Protein 8E22 (pdb70)

Sequence (128 aa):
GLTSLQQQKQRLIESLRNSHSSIAEIQKDVEYRLPFTINNLTININILLPPQFPQEKPVISVYPPIRHHLMDKQGVYVTSPLVNNFTMHSDLGKIIQSLLDEFWKNPPVLAPTSTAFPYLYSNPSGMSGLTSLQQQKQRLIESLRNSHSSIAEIQKDVEYRLPFTINNLTININILLPPQFPQEKPVISVYPPIRHHLMDKQGVYVTSPLVNNFTMHSDLGKIIQSLLDEFWKNPPVLAPTSTAFPYLYSNPSGMSGLTSLQQQKQRLIESLRNSHSSIAEIQKDVEYRLPFTINNLTININILLPPQFPQEKPVISVYPPIRHHLMDKQGVYVTSPLVNNFTMHSDLGKIIQSLLDEFWKNPPVLAPTSTAFPYLYSNPSGMSGLTSLQQQKQRLIESLRNSHSSIAEIQKDVEYRLPFTINNLTININILLPPQFPQEKPVISVYPPIRHHLMDKQGVYVTSPLVNNFTMHSDLGKIIQSLLDEFWKNPPVLAPTSTAFPYLYSNPSGMSGLTSLQQQKQRLIESLRNSHSSIAEIQKDVEYRLPFTINNLTININILLPPQFPQEKPVISVYPPIRHHLMDKQGVYVTSPLVNNFTMHSDLGKIIQSLLDEFWKNPPVLAPTSTAFPYLYSNPSGMSGLTSLQQQKQRLIESLRNSHSSIAEIQKDVEYRLPFTINNLTININILLPPQFPQEKPVISVYPPIRHHLMDKQGVYVTSPLVNNFTMHSDLGKIIQSLLDEFWKNPPVLAPTSTAFPYLYSNPSGMSGLTSLQQQKQRLIESLRNSHSSIAEIQKDVEYRLPFTINNLTININILLPPQFPQEKPVISVYPPIRHHLMDKQGVYVTSPLVNNFTMHSDLGKIIQSLLDEFWKNPPVLAPTSTAFPYLYSNPSGMSGLTSLQQQKQRLIESLRNSHSSIAEIQKDVEYRLPFTINNLTININILLPPQFPQEKPVISVYPPIRHHLMDKQGVYVTSPLVNNFTMHSDLGKIIQSLLDEFWKNPPVLAPTSTAFPYLYSNPSGMSGLTSLQQQKQRLIESLRNSHSSIAEIQKDVEYRLPFTINNLTININILLPPQFPQEKPVISVYPPIRHHLMDKQGVYVTSPLVNNFTMHSDLGKIIQSLLDEFWKNPPVLAPTSTAFPYLYSNPSGMSGLTSLQQQKQRLIESLRNSHSSIAEIQKDVEYRLPFTINNLTININILLPPQFPQEKPVISVYPPIRHHLMDKQGVYVTSPLVNNFTMHSDLGKIIQSLLDEFWKNPPVLAPTSTAFPYLYSNPSGMS

Structure (mmCIF, N/CA/C/O backbone):
data_8E22
#
_entry.id   8E22
#
loop_
_atom_site.group_PDB
_atom_site.id
_atom_site.type_symbol
_atom_site.label_atom_id
_atom_site.label_alt_id
_atom_site.label_comp_id
_atom_site.label_asym_id
_atom_site.label_entity_id
_atom_site.label_seq_id
_atom_site.pdbx_PDB_ins_code
_atom_site.Cartn_x
_atom_site.Cartn_y
_atom_site.Cartn_z
_atom_site.occupancy
_atom_site.B_iso_or_equiv
_atom_site.auth_seq_id
_atom_site.auth_comp_id
_atom_site.auth_asym_id
_atom_site.auth_atom_id
_atom_site.pdbx_PDB_model_num
ATOM 1 N N . GLY A 1 1 ? -23.024 18.275 10.486 1.00 0.00 21 GLY X N 1
ATOM 2 C CA . GLY A 1 1 ? -22.017 17.178 10.548 1.00 0.00 21 GLY X CA 1
ATOM 3 C C . GLY A 1 1 ? -20.648 17.720 10.149 1.00 0.00 21 GLY X C 1
ATOM 4 O O . GLY A 1 1 ? -20.478 18.258 9.056 1.00 0.00 21 GLY X O 1
ATOM 10 N N . LEU A 1 2 ? -19.677 17.574 11.044 1.00 0.00 22 LEU X N 1
ATOM 11 C CA . LEU A 1 2 ? -18.326 18.053 10.776 1.00 0.00 22 LEU X CA 1
ATOM 12 C C . LEU A 1 2 ? -17.734 17.339 9.565 1.00 0.00 22 LEU X C 1
ATOM 13 O O . LEU A 1 2 ? -17.112 17.965 8.706 1.00 0.00 22 LEU X O 1
ATOM 29 N N . THR A 1 3 ? -17.930 16.026 9.502 1.00 0.00 23 THR X N 1
ATOM 30 C CA . THR A 1 3 ? -17.407 15.239 8.391 1.00 0.00 23 THR X CA 1
ATOM 31 C C . THR A 1 3 ? -18.544 14.719 7.515 1.00 0.00 23 THR X C 1
ATOM 32 O O . THR A 1 3 ? -19.514 14.144 8.007 1.00 0.00 23 THR X O 1
ATOM 43 N N . SER A 1 4 ? -18.422 14.943 6.215 1.00 0.00 24 SER X N 1
ATOM 44 C CA . SER A 1 4 ? -19.441 14.504 5.268 1.00 0.00 24 SER X CA 1
ATOM 45 C C . SER A 1 4 ? -19.511 12.978 5.172 1.00 0.00 24 SER X C 1
ATOM 46 O O . SER A 1 4 ? -20.590 12.409 5.015 1.00 0.00 24 SER X O 1
ATOM 54 N N . LEU A 1 5 ? -18.350 12.328 5.217 1.00 0.00 25 LEU X N 1
ATOM 55 C CA . LEU A 1 5 ? -18.284 10.873 5.080 1.00 0.00 25 LEU X CA 1
ATOM 56 C C . LEU A 1 5 ? -19.026 10.122 6.180 1.00 0.00 25 LEU X C 1
ATOM 57 O O . LEU A 1 5 ? -19.705 9.141 5.895 1.00 0.00 25 LEU X O 1
ATOM 73 N N . GLN A 1 6 ? -18.889 10.547 7.427 1.00 0.00 26 GLN X N 1
ATOM 74 C CA . GLN A 1 6 ? -19.568 9.833 8.504 1.00 0.00 26 GLN X CA 1
ATOM 75 C C . GLN A 1 6 ? -21.079 9.956 8.355 1.00 0.00 26 GLN X C 1
ATOM 76 O O . GLN A 1 6 ? -21.814 9.000 8.603 1.00 0.00 26 GLN X O 1
ATOM 90 N N . GLN A 1 7 ? -21.543 11.126 7.923 1.00 0.00 27 GLN X N 1
ATOM 91 C CA . GLN A 1 7 ? -22.969 11.331 7.719 1.00 0.00 27 GLN X CA 1
ATOM 92 C C . GLN A 1 7 ? -23.447 10.532 6.510 1.00 0.00 27 GLN X C 1
ATOM 93 O O . GLN A 1 7 ? -24.521 9.933 6.530 1.00 0.00 27 GLN X O 1
ATOM 107 N N . GLN A 1 8 ? -22.631 10.534 5.457 1.00 0.00 28 GLN X N 1
ATOM 108 C CA . GLN A 1 8 ? -22.962 9.812 4.233 1.00 0.00 28 GLN X CA 1
ATOM 109 C C . GLN A 1 8 ? -22.984 8.306 4.472 1.00 0.00 28 GLN X C 1
ATOM 110 O O . GLN A 1 8 ? -23.864 7.603 3.983 1.00 0.00 28 GLN X O 1
ATOM 124 N N . LYS A 1 9 ? -22.005 7.820 5.224 1.00 0.00 29 LYS X N 1
ATOM 125 C CA . LYS A 1 9 ? -21.915 6.394 5.517 1.00 0.00 29 LYS X CA 1
ATOM 126 C C . LYS A 1 9 ? -23.174 5.919 6.235 1.00 0.00 29 LYS X C 1
ATOM 127 O O . LYS A 1 9 ? -23.717 4.865 5.913 1.00 0.00 29 LYS X O 1
ATOM 146 N N . GLN A 1 10 ? -23.644 6.707 7.194 1.00 0.00 30 GLN X N 1
ATOM 147 C CA . GLN A 1 10 ? -24.838 6.361 7.934 1.00 0.00 30 GLN X CA 1
ATOM 148 C C . GLN A 1 10 ? -26.033 6.257 6.995 1.00 0.00 30 GLN X C 1
ATOM 149 O O . GLN A 1 10 ? -26.871 5.366 7.129 1.00 0.00 30 GLN X O 1
ATOM 163 N N . ARG A 1 11 ? -26.091 7.172 6.039 1.00 0.00 31 ARG X N 1
ATOM 164 C CA . ARG A 1 11 ? -27.171 7.186 5.061 1.00 0.00 31 ARG X CA 1
ATOM 165 C C . ARG A 1 11 ? -27.186 5.876 4.279 1.00 0.00 31 ARG X C 1
ATOM 166 O O . ARG A 1 11 ? -28.243 5.366 3.916 1.00 0.00 31 ARG X O 1
ATOM 187 N N . LEU A 1 12 ? -26.001 5.348 4.004 1.00 0.00 32 LEU X N 1
ATOM 188 C CA . LEU A 1 12 ? -25.885 4.102 3.253 1.00 0.00 32 LEU X CA 1
ATOM 189 C C . LEU A 1 12 ? -26.451 2.920 4.037 1.00 0.00 32 LEU X C 1
ATOM 190 O O . LEU A 1 12 ? -27.198 2.100 3.503 1.00 0.00 32 LEU X O 1
ATOM 206 N N . ILE A 1 13 ? -26.059 2.833 5.293 1.00 0.00 33 ILE X N 1
ATOM 207 C CA . ILE A 1 13 ? -26.480 1.749 6.175 1.00 0.00 33 ILE X CA 1
ATOM 208 C C . ILE A 1 13 ? -27.972 1.719 6.458 1.00 0.00 33 ILE X C 1
ATOM 209 O O . ILE A 1 13 ? -28.592 0.658 6.405 1.00 0.00 33 ILE X O 1
ATOM 225 N N . GLU A 1 14 ? -28.547 2.862 6.784 1.00 0.00 34 GLU X N 1
ATOM 226 C CA . GLU A 1 14 ? -29.960 2.898 7.095 1.00 0.00 34 GLU X CA 1
ATOM 227 C C . GLU A 1 14 ? -30.775 2.498 5.874 1.00 0.00 34 GLU X C 1
ATOM 228 O O . GLU A 1 14 ? -31.818 1.859 5.992 1.00 0.00 34 GLU X O 1
ATOM 240 N N . SER A 1 15 ? -30.281 2.867 4.701 1.00 0.00 35 SER X N 1
ATOM 241 C CA . SER A 1 15 ? -30.954 2.533 3.460 1.00 0.00 35 SER X CA 1
ATOM 242 C C . SER A 1 15 ? -30.828 1.041 3.150 1.00 0.00 35 SER X C 1
ATOM 243 O O . SER A 1 15 ? -31.803 0.395 2.762 1.00 0.00 35 SER X O 1
ATOM 251 N N . LEU A 1 16 ? -29.622 0.500 3.318 1.00 0.00 36 LEU X N 1
ATOM 252 C CA . LEU A 1 16 ? -29.380 -0.916 3.051 1.00 0.00 36 LEU X CA 1
ATOM 253 C C . LEU A 1 16 ? -30.166 -1.810 4.001 1.00 0.00 36 LEU X C 1
ATOM 254 O O . LEU A 1 16 ? -30.829 -2.756 3.576 1.00 0.00 36 LEU X O 1
ATOM 270 N N . ARG A 1 17 ? -30.080 -1.506 5.289 1.00 0.00 37 ARG X N 1
ATOM 271 C CA . ARG A 1 17 ? -30.776 -2.289 6.298 1.00 0.00 37 ARG X CA 1
ATOM 272 C C . ARG A 1 17 ? -32.268 -2.224 6.070 1.00 0.00 37 ARG X C 1
ATOM 273 O O . ARG A 1 17 ? -32.974 -3.226 6.174 1.00 0.00 37 ARG X O 1
ATOM 294 N N . ASN A 1 18 ? -32.740 -1.029 5.765 1.00 0.00 38 ASN X N 1
ATOM 295 C CA . ASN A 1 18 ? -34.157 -0.832 5.531 1.00 0.00 38 ASN X CA 1
ATOM 296 C C . ASN A 1 18 ? -34.611 -1.627 4.313 1.00 0.00 38 ASN X C 1
ATOM 297 O O . ASN A 1 18 ? -35.700 -2.201 4.297 1.00 0.00 38 ASN X O 1
ATOM 308 N N . SER A 1 19 ? -33.759 -1.654 3.294 1.00 0.00 39 SER X N 1
ATOM 309 C CA . SER A 1 19 ? -34.053 -2.375 2.067 1.00 0.00 39 SER X CA 1
ATOM 310 C C . SER A 1 19 ? -34.162 -3.864 2.345 1.00 0.00 39 SER X C 1
ATOM 311 O O . SER A 1 19 ? -35.013 -4.559 1.788 1.00 0.00 39 SER X O 1
ATOM 319 N N . HIS A 1 20 ? -33.268 -4.346 3.195 1.00 0.00 40 HIS X N 1
ATOM 320 C CA . HIS A 1 20 ? -33.233 -5.758 3.535 1.00 0.00 40 HIS X CA 1
ATOM 321 C C . HIS A 1 20 ? -33.592 -6.006 4.998 1.00 0.00 40 HIS X C 1
ATOM 322 O O . HIS A 1 20 ? -32.804 -5.721 5.897 1.00 0.00 40 HIS X O 1
ATOM 337 N N . SER A 1 21 ? -34.779 -6.557 5.228 1.00 0.00 41 SER X N 1
ATOM 338 C CA . SER A 1 21 ? -35.221 -6.869 6.582 1.00 0.00 41 SER X CA 1
ATOM 339 C C . SER A 1 21 ? -34.414 -8.035 7.155 1.00 0.00 41 SER X C 1
ATOM 340 O O . SER A 1 21 ? -34.057 -8.042 8.333 1.00 0.00 41 SER X O 1
ATOM 348 N N . SER A 1 22 ? -34.145 -9.025 6.304 1.00 0.00 42 SER X N 1
ATOM 349 C CA . SER A 1 22 ? -33.394 -10.212 6.713 1.00 0.00 42 SER X CA 1
ATOM 350 C C . SER A 1 22 ? -31.957 -9.858 7.096 1.00 0.00 42 SER X C 1
ATOM 351 O O . SER A 1 22 ? -31.364 -10.518 7.950 1.00 0.00 42 SER X O 1
ATOM 359 N N . ILE A 1 23 ? -31.412 -8.816 6.458 1.00 0.00 43 ILE X N 1
ATOM 360 C CA . ILE A 1 23 ? -30.047 -8.374 6.743 1.00 0.00 43 ILE X CA 1
ATOM 361 C C . ILE A 1 23 ? -29.792 -8.376 8.249 1.00 0.00 43 ILE X C 1
ATOM 362 O O . ILE A 1 23 ? -30.618 -7.901 9.027 1.00 0.00 43 ILE X O 1
ATOM 378 N N . ALA A 1 24 ? -28.651 -8.924 8.653 1.00 0.00 44 ALA X N 1
ATOM 379 C CA . ALA A 1 24 ? -28.308 -8.985 10.063 1.00 0.00 44 ALA X CA 1
ATOM 380 C C . ALA A 1 24 ? -26.983 -8.282 10.306 1.00 0.00 44 ALA X C 1
ATOM 381 O O . ALA A 1 24 ? -26.030 -8.455 9.548 1.00 0.00 44 ALA X O 1
ATOM 388 N N . GLU A 1 25 ? -26.930 -7.485 11.362 1.00 0.00 45 GLU X N 1
ATOM 389 C CA . GLU A 1 25 ? -25.715 -6.757 11.682 1.00 0.00 45 GLU X CA 1
ATOM 390 C C . GLU A 1 25 ? -24.782 -7.636 12.508 1.00 0.00 45 GLU X C 1
ATOM 391 O O . GLU A 1 25 ? -25.163 -8.143 13.564 1.00 0.00 45 GLU X O 1
ATOM 403 N N . ILE A 1 26 ? -23.559 -7.807 12.020 1.00 0.00 46 ILE X N 1
ATOM 404 C CA . ILE A 1 26 ? -22.573 -8.618 12.717 1.00 0.00 46 ILE X CA 1
ATOM 405 C C . ILE A 1 26 ? -21.683 -7.692 13.517 1.00 0.00 46 ILE X C 1
ATOM 406 O O . ILE A 1 26 ? -21.403 -7.918 14.694 1.00 0.00 46 ILE X O 1
ATOM 422 N N . GLN A 1 27 ? -21.280 -6.622 12.851 1.00 0.00 47 GLN X N 1
ATOM 423 C CA . GLN A 1 27 ? -20.459 -5.610 13.467 1.00 0.00 47 GLN X CA 1
ATOM 424 C C . GLN A 1 27 ? -21.090 -4.245 13.244 1.00 0.00 47 GLN X C 1
ATOM 425 O O . GLN A 1 27 ? -21.374 -3.855 12.112 1.00 0.00 47 GLN X O 1
ATOM 439 N N . LYS A 1 28 ? -21.336 -3.547 14.335 1.00 0.00 48 LYS X N 1
ATOM 440 C CA . LYS A 1 28 ? -21.969 -2.235 14.277 1.00 0.00 48 LYS X CA 1
ATOM 441 C C . LYS A 1 28 ? -21.338 -1.344 13.209 1.00 0.00 48 LYS X C 1
ATOM 442 O O . LYS A 1 28 ? -20.174 -0.965 13.313 1.00 0.00 48 LYS X O 1
ATOM 461 N N . ASP A 1 29 ? -22.136 -1.000 12.195 1.00 0.00 49 ASP X N 1
ATOM 462 C CA . ASP A 1 29 ? -21.688 -0.126 11.106 1.00 0.00 49 ASP X CA 1
ATOM 463 C C . ASP A 1 29 ? -20.454 -0.663 10.370 1.00 0.00 49 ASP X C 1
ATOM 464 O O . ASP A 1 29 ? -19.892 0.031 9.520 1.00 0.00 49 ASP X O 1
ATOM 473 N N . VAL A 1 30 ? -20.020 -1.883 10.688 1.00 0.00 50 VAL X N 1
ATOM 474 C CA . VAL A 1 30 ? -18.832 -2.437 10.041 1.00 0.00 50 VAL X CA 1
ATOM 475 C C . VAL A 1 30 ? -19.111 -3.705 9.231 1.00 0.00 50 VAL X C 1
ATOM 476 O O . VAL A 1 30 ? -18.517 -3.897 8.174 1.00 0.00 50 VAL X O 1
ATOM 489 N N . GLU A 1 31 ? -19.963 -4.598 9.735 1.00 0.00 51 GLU X N 1
ATOM 490 C CA . GLU A 1 31 ? -20.211 -5.851 9.017 1.00 0.00 51 GLU X CA 1
ATOM 491 C C . GLU A 1 31 ? -21.694 -6.207 8.910 1.00 0.00 51 GLU X C 1
ATOM 492 O O . GLU A 1 31 ? -22.398 -6.292 9.917 1.00 0.00 51 GLU X O 1
ATOM 504 N N . TYR A 1 32 ? -22.155 -6.428 7.675 1.00 0.00 52 TYR X N 1
ATOM 505 C CA . TYR A 1 32 ? -23.549 -6.794 7.430 1.00 0.00 52 TYR X CA 1
ATOM 506 C C . TYR A 1 32 ? -23.634 -8.144 6.717 1.00 0.00 52 TYR X C 1
ATOM 507 O O . TYR A 1 32 ? -22.871 -8.409 5.796 1.00 0.00 52 TYR X O 1
ATOM 525 N N . ARG A 1 33 ? -24.569 -8.991 7.141 1.00 0.00 53 ARG X N 1
ATOM 526 C CA . ARG A 1 33 ? -24.731 -10.303 6.514 1.00 0.00 53 ARG X CA 1
ATOM 527 C C . ARG A 1 33 ? -26.177 -10.545 6.107 1.00 0.00 53 ARG X C 1
ATOM 528 O O . ARG A 1 33 ? -27.084 -10.448 6.929 1.00 0.00 53 ARG X O 1
ATOM 549 N N . LEU A 1 34 ? -26.377 -10.903 4.845 1.00 0.00 54 LEU X N 1
ATOM 550 C CA . LEU A 1 34 ? -27.715 -11.192 4.352 1.00 0.00 54 LEU X CA 1
ATOM 551 C C . LEU A 1 34 ? -27.809 -12.642 3.855 1.00 0.00 54 LEU X C 1
ATOM 552 O O . LEU A 1 34 ? -27.093 -13.017 2.925 1.00 0.00 54 LEU X O 1
ATOM 568 N N . PRO A 1 35 ? -28.675 -13.461 4.410 1.00 0.00 55 PRO X N 1
ATOM 569 C CA . PRO A 1 35 ? -28.834 -14.863 3.950 1.00 0.00 55 PRO X CA 1
ATOM 570 C C . PRO A 1 35 ? -29.723 -14.928 2.711 1.00 0.00 55 PRO X C 1
ATOM 571 O O . PRO A 1 35 ? -30.709 -14.198 2.610 1.00 0.00 55 PRO X O 1
ATOM 582 N N . PHE A 1 36 ? -29.366 -15.786 1.766 1.00 0.00 56 PHE X N 1
ATOM 583 C CA . PHE A 1 36 ? -30.141 -15.912 0.537 1.00 0.00 56 PHE X CA 1
ATOM 584 C C . PHE A 1 36 ? -30.394 -17.377 0.201 1.00 0.00 56 PHE X C 1
ATOM 585 O O . PHE A 1 36 ? -29.477 -18.194 0.230 1.00 0.00 56 PHE X O 1
ATOM 602 N N . THR A 1 37 ? -31.646 -17.705 -0.111 1.00 0.00 57 THR X N 1
ATOM 603 C CA . THR A 1 37 ? -31.998 -19.077 -0.444 1.00 0.00 57 THR X CA 1
ATOM 604 C C . THR A 1 37 ? -32.468 -19.202 -1.888 1.00 0.00 57 THR X C 1
ATOM 605 O O . THR A 1 37 ? -33.355 -18.472 -2.334 1.00 0.00 57 THR X O 1
ATOM 616 N N . ILE A 1 38 ? -31.860 -20.138 -2.609 1.00 0.00 58 ILE X N 1
ATOM 617 C CA . ILE A 1 38 ? -32.203 -20.375 -4.005 1.00 0.00 58 ILE X CA 1
ATOM 618 C C . ILE A 1 38 ? -32.083 -21.858 -4.342 1.00 0.00 58 ILE X C 1
ATOM 619 O O . ILE A 1 38 ? -31.088 -22.496 -4.008 1.00 0.00 58 ILE X O 1
ATOM 635 N N . ASN A 1 39 ? -33.097 -22.403 -5.002 1.00 0.00 59 ASN X N 1
ATOM 636 C CA . ASN A 1 39 ? -33.079 -23.815 -5.369 1.00 0.00 59 ASN X CA 1
ATOM 637 C C . ASN A 1 39 ? -32.807 -24.675 -4.136 1.00 0.00 59 ASN X C 1
ATOM 638 O O . ASN A 1 39 ? -32.064 -25.654 -4.199 1.00 0.00 59 ASN X O 1
ATOM 649 N N . ASN A 1 40 ? -33.405 -24.281 -3.014 1.00 0.00 60 ASN X N 1
ATOM 650 C CA . ASN A 1 40 ? -33.222 -24.995 -1.753 1.00 0.00 60 ASN X CA 1
ATOM 651 C C . ASN A 1 40 ? -31.759 -24.957 -1.322 1.00 0.00 60 ASN X C 1
ATOM 652 O O . ASN A 1 40 ? -31.290 -25.828 -0.591 1.00 0.00 60 ASN X O 1
ATOM 663 N N . LEU A 1 41 ? -31.050 -23.925 -1.770 1.00 0.00 61 LEU X N 1
ATOM 664 C CA . LEU A 1 41 ? -29.644 -23.744 -1.424 1.00 0.00 61 LEU X CA 1
ATOM 665 C C . LEU A 1 41 ? -29.519 -22.514 -0.562 1.00 0.00 61 LEU X C 1
ATOM 666 O O . LEU A 1 41 ? -30.011 -21.464 -0.941 1.00 0.00 61 LEU X O 1
ATOM 682 N N . THR A 1 42 ? -28.866 -22.628 0.580 1.00 0.00 62 THR X N 1
ATOM 683 C CA . THR A 1 42 ? -28.725 -21.470 1.442 1.00 0.00 62 THR X CA 1
ATOM 684 C C . THR A 1 42 ? -27.303 -20.942 1.433 1.00 0.00 62 THR X C 1
ATOM 685 O O . THR A 1 42 ? -26.349 -21.663 1.721 1.00 0.00 62 THR X O 1
ATOM 696 N N . ILE A 1 43 ? -27.188 -19.664 1.108 1.00 0.00 63 ILE X N 1
ATOM 697 C CA . ILE A 1 43 ? -25.904 -18.998 1.063 1.00 0.00 63 ILE X CA 1
ATOM 698 C C . ILE A 1 43 ? -25.973 -17.770 1.939 1.00 0.00 63 ILE X C 1
ATOM 699 O O . ILE A 1 43 ? -27.060 -17.347 2.327 1.00 0.00 63 ILE X O 1
ATOM 715 N N . ASN A 1 44 ? -24.834 -17.171 2.214 1.00 0.00 64 ASN X N 1
ATOM 716 C CA . ASN A 1 44 ? -24.835 -15.961 3.001 1.00 0.00 64 ASN X CA 1
ATOM 717 C C . ASN A 1 44 ? -23.895 -14.952 2.391 1.00 0.00 64 ASN X C 1
ATOM 718 O O . ASN A 1 44 ? -22.755 -15.258 2.040 1.00 0.00 64 ASN X O 1
ATOM 729 N N . ILE A 1 45 ? -24.399 -13.744 2.271 1.00 0.00 65 ILE X N 1
ATOM 730 C CA . ILE A 1 45 ? -23.639 -12.660 1.705 1.00 0.00 65 ILE X CA 1
ATOM 731 C C . ILE A 1 45 ? -23.051 -11.850 2.848 1.00 0.00 65 ILE X C 1
ATOM 732 O O . ILE A 1 45 ? -23.784 -11.322 3.675 1.00 0.00 65 ILE X O 1
ATOM 748 N N . ASN A 1 46 ? -21.728 -11.768 2.893 1.00 0.00 66 ASN X N 1
ATOM 749 C CA . ASN A 1 46 ? -21.053 -11.033 3.953 1.00 0.00 66 ASN X CA 1
ATOM 750 C C . ASN A 1 46 ? -20.581 -9.705 3.409 1.00 0.00 66 ASN X C 1
ATOM 751 O O . ASN A 1 46 ? -20.100 -9.620 2.280 1.00 0.00 66 ASN X O 1
ATOM 762 N N . ILE A 1 47 ? -20.794 -8.665 4.181 1.00 0.00 67 ILE X N 1
ATOM 763 C CA . ILE A 1 47 ? -20.469 -7.326 3.741 1.00 0.00 67 ILE X CA 1
ATOM 764 C C . ILE A 1 47 ? -19.543 -6.637 4.737 1.00 0.00 67 ILE X C 1
ATOM 765 O O . ILE A 1 47 ? -19.776 -6.694 5.942 1.00 0.00 67 ILE X O 1
ATOM 781 N N . LEU A 1 48 ? -18.501 -5.986 4.235 1.00 0.00 68 LEU X N 1
ATOM 782 C CA . LEU A 1 48 ? -17.562 -5.288 5.107 1.00 0.00 68 LEU X CA 1
ATOM 783 C C . LEU A 1 48 ? -17.532 -3.798 4.777 1.00 0.00 68 LEU X C 1
ATOM 784 O O . LEU A 1 48 ? -17.484 -3.407 3.611 1.00 0.00 68 LEU X O 1
ATOM 800 N N . LEU A 1 49 ? -17.551 -2.977 5.818 1.00 0.00 69 LEU X N 1
ATOM 801 C CA . LEU A 1 49 ? -17.519 -1.530 5.663 1.00 0.00 69 LEU X CA 1
ATOM 802 C C . LEU A 1 49 ? -16.221 -0.981 6.258 1.00 0.00 69 LEU X C 1
ATOM 803 O O . LEU A 1 49 ? -16.147 -0.740 7.462 1.00 0.00 69 LEU X O 1
ATOM 819 N N . PRO A 1 50 ? -15.197 -0.791 5.461 1.00 0.00 70 PRO X N 1
ATOM 820 C CA . PRO A 1 50 ? -13.890 -0.274 5.964 1.00 0.00 70 PRO X CA 1
ATOM 821 C C . PRO A 1 50 ? -13.976 1.189 6.396 1.00 0.00 70 PRO X C 1
ATOM 822 O O . PRO A 1 50 ? -14.932 1.884 6.066 1.00 0.00 70 PRO X O 1
ATOM 833 N N . PRO A 1 51 ? -13.011 1.665 7.137 1.00 0.00 71 PRO X N 1
ATOM 834 C CA . PRO A 1 51 ? -13.002 3.077 7.627 1.00 0.00 71 PRO X CA 1
ATOM 835 C C . PRO A 1 51 ? -13.178 4.059 6.479 1.00 0.00 71 PRO X C 1
ATOM 836 O O . PRO A 1 51 ? -13.873 5.068 6.602 1.00 0.00 71 PRO X O 1
ATOM 847 N N . GLN A 1 52 ? -12.540 3.744 5.363 1.00 0.00 72 GLN X N 1
ATOM 848 C CA . GLN A 1 52 ? -12.613 4.577 4.175 1.00 0.00 72 GLN X CA 1
ATOM 849 C C . GLN A 1 52 ? -14.032 4.609 3.608 1.00 0.00 72 GLN X C 1
ATOM 850 O O . GLN A 1 52 ? -14.482 5.627 3.084 1.00 0.00 72 GLN X O 1
ATOM 864 N N . PHE A 1 53 ? -14.720 3.482 3.723 1.00 0.00 73 PHE X N 1
ATOM 865 C CA . PHE A 1 53 ? -16.085 3.346 3.224 1.00 0.00 73 PHE X CA 1
ATOM 866 C C . PHE A 1 53 ? -16.932 4.582 3.597 1.00 0.00 73 PHE X C 1
ATOM 867 O O . PHE A 1 53 ? -16.783 5.105 4.701 1.00 0.00 73 PHE X O 1
ATOM 884 N N . PRO A 1 54 ? -17.811 5.073 2.730 1.00 0.00 74 PRO X N 1
ATOM 885 C CA . PRO A 1 54 ? -18.084 4.527 1.362 1.00 0.00 74 PRO X CA 1
ATOM 886 C C . PRO A 1 54 ? -17.168 5.103 0.279 1.00 0.00 74 PRO X C 1
ATOM 887 O O . PRO A 1 54 ? -17.375 4.855 -0.909 1.00 0.00 74 PRO X O 1
ATOM 898 N N . GLN A 1 55 ? -16.140 5.844 0.688 1.00 0.00 75 GLN X N 1
ATOM 899 C CA . GLN A 1 55 ? -15.190 6.407 -0.279 1.00 0.00 75 GLN X CA 1
ATOM 900 C C . GLN A 1 55 ? -14.320 5.294 -0.864 1.00 0.00 75 GLN X C 1
ATOM 901 O O . GLN A 1 55 ? -13.509 5.524 -1.762 1.00 0.00 75 GLN X O 1
ATOM 915 N N . GLU A 1 56 ? -14.505 4.087 -0.343 1.00 0.00 76 GLU X N 1
ATOM 916 C CA . GLU A 1 56 ? -13.767 2.936 -0.788 1.00 0.00 76 GLU X CA 1
ATOM 917 C C . GLU A 1 56 ? -14.715 1.769 -0.961 1.00 0.00 76 GLU X C 1
ATOM 918 O O . GLU A 1 56 ? -15.786 1.748 -0.365 1.00 0.00 76 GLU X O 1
ATOM 930 N N . LYS A 1 57 ? -14.352 0.822 -1.803 1.00 0.00 77 LYS X N 1
ATOM 931 C CA . LYS A 1 57 ? -15.235 -0.309 -2.046 1.00 0.00 77 LYS X CA 1
ATOM 932 C C . LYS A 1 57 ? -15.277 -1.253 -0.848 1.00 0.00 77 LYS X C 1
ATOM 933 O O . LYS A 1 57 ? -14.315 -1.342 -0.085 1.00 0.00 77 LYS X O 1
ATOM 952 N N . PRO A 1 58 ? -16.368 -1.957 -0.667 1.00 0.00 78 PRO X N 1
ATOM 953 C CA . PRO A 1 58 ? -16.535 -2.907 0.461 1.00 0.00 78 PRO X CA 1
ATOM 954 C C . PRO A 1 58 ? -15.950 -4.266 0.132 1.00 0.00 78 PRO X C 1
ATOM 955 O O . PRO A 1 58 ? -15.685 -4.565 -1.032 1.00 0.00 78 PRO X O 1
ATOM 966 N N . VAL A 1 59 ? -15.768 -5.095 1.147 1.00 0.00 79 VAL X N 1
ATOM 967 C CA . VAL A 1 59 ? -15.237 -6.422 0.917 1.00 0.00 79 VAL X CA 1
ATOM 968 C C . VAL A 1 59 ? -16.366 -7.430 1.085 1.00 0.00 79 VAL X C 1
ATOM 969 O O . VAL A 1 59 ? -16.904 -7.598 2.181 1.00 0.00 79 VAL X O 1
ATOM 982 N N . ILE A 1 60 ? -16.746 -8.068 -0.012 1.00 0.00 80 ILE X N 1
ATOM 983 C CA . ILE A 1 60 ? -17.843 -9.026 0.012 1.00 0.00 80 ILE X CA 1
ATOM 984 C C . ILE A 1 60 ? -17.362 -10.437 -0.304 1.00 0.00 80 ILE X C 1
ATOM 985 O O . ILE A 1 60 ? -16.650 -10.660 -1.283 1.00 0.00 80 ILE X O 1
ATOM 1001 N N . SER A 1 61 ? -17.770 -11.384 0.531 1.00 0.00 81 SER X N 1
ATOM 1002 C CA . SER A 1 61 ? -17.391 -12.778 0.341 1.00 0.00 81 SER X CA 1
ATOM 1003 C C . SER A 1 61 ? -18.618 -13.678 0.464 1.00 0.00 81 SER X C 1
ATOM 1004 O O . SER A 1 61 ? -19.601 -13.318 1.113 1.00 0.00 81 SER X O 1
ATOM 1012 N N . VAL A 1 62 ? -18.557 -14.842 -0.171 1.00 0.00 82 VAL X N 1
ATOM 1013 C CA . VAL A 1 62 ? -19.671 -15.783 -0.138 1.00 0.00 82 VAL X CA 1
ATOM 1014 C C . VAL A 1 62 ? -19.216 -17.148 0.360 1.00 0.00 82 VAL X C 1
ATOM 1015 O O . VAL A 1 62 ? -18.185 -17.665 -0.067 1.00 0.00 82 VAL X O 1
ATOM 1028 N N . TYR A 1 63 ? -20.004 -17.733 1.255 1.00 0.00 83 TYR X N 1
ATOM 1029 C CA . TYR A 1 63 ? -19.686 -19.042 1.791 1.00 0.00 83 TYR X CA 1
ATOM 1030 C C . TYR A 1 63 ? -20.980 -19.864 1.884 1.00 0.00 83 TYR X C 1
ATOM 1031 O O . TYR A 1 63 ? -21.989 -19.363 2.374 1.00 0.00 83 TYR X O 1
ATOM 1049 N N . PRO A 1 64 ? -20.992 -21.088 1.422 1.00 0.00 84 PRO X N 1
ATOM 1050 C CA . PRO A 1 64 ? -19.812 -21.757 0.818 1.00 0.00 84 PRO X CA 1
ATOM 1051 C C . PRO A 1 64 ? -19.551 -21.251 -0.599 1.00 0.00 84 PRO X C 1
ATOM 1052 O O . PRO A 1 64 ? -20.451 -20.721 -1.249 1.00 0.00 84 PRO X O 1
ATOM 1063 N N . PRO A 1 65 ? -18.351 -21.402 -1.084 1.00 0.00 85 PRO X N 1
ATOM 1064 C CA . PRO A 1 65 ? -17.973 -20.948 -2.452 1.00 0.00 85 PRO X CA 1
ATOM 1065 C C . PRO A 1 65 ? -18.885 -21.548 -3.513 1.00 0.00 85 PRO X C 1
ATOM 1066 O O . PRO A 1 65 ? -19.333 -22.689 -3.402 1.00 0.00 85 PRO X O 1
ATOM 1077 N N . ILE A 1 66 ? -19.190 -20.738 -4.516 1.00 0.00 86 ILE X N 1
ATOM 1078 C CA . ILE A 1 66 ? -20.091 -21.142 -5.578 1.00 0.00 86 ILE X CA 1
ATOM 1079 C C . ILE A 1 66 ? -19.513 -20.819 -6.952 1.00 0.00 86 ILE X C 1
ATOM 1080 O O . ILE A 1 66 ? -18.653 -19.949 -7.088 1.00 0.00 86 ILE X O 1
ATOM 1096 N N . ARG A 1 67 ? -19.983 -21.541 -7.966 1.00 0.00 87 ARG X N 1
ATOM 1097 C CA . ARG A 1 67 ? -19.500 -21.338 -9.324 1.00 0.00 87 ARG X CA 1
ATOM 1098 C C . ARG A 1 67 ? -20.430 -20.409 -10.096 1.00 0.00 87 ARG X C 1
ATOM 1099 O O . ARG A 1 67 ? -21.498 -20.815 -10.554 1.00 0.00 87 ARG X O 1
ATOM 1120 N N . HIS A 1 68 ? -20.012 -19.157 -10.225 1.00 0.00 88 HIS X N 1
ATOM 1121 C CA . HIS A 1 68 ? -20.803 -18.155 -10.928 1.00 0.00 88 HIS X CA 1
ATOM 1122 C C . HIS A 1 68 ? -19.907 -17.260 -11.775 1.00 0.00 88 HIS X C 1
ATOM 1123 O O . HIS A 1 68 ? -18.706 -17.151 -11.524 1.00 0.00 88 HIS X O 1
ATOM 1138 N N . HIS A 1 69 ? -20.500 -16.605 -12.768 1.00 0.00 89 HIS X N 1
ATOM 1139 C CA . HIS A 1 69 ? -19.738 -15.707 -13.624 1.00 0.00 89 HIS X CA 1
ATOM 1140 C C . HIS A 1 69 ? -19.302 -14.462 -12.843 1.00 0.00 89 HIS X C 1
ATOM 1141 O O . HIS A 1 69 ? -18.387 -13.752 -13.259 1.00 0.00 89 HIS X O 1
ATOM 1156 N N . LEU A 1 70 ? -19.943 -14.219 -11.698 1.00 0.00 90 LEU X N 1
ATOM 1157 C CA . LEU A 1 70 ? -19.588 -13.073 -10.859 1.00 0.00 90 LEU X CA 1
ATOM 1158 C C . LEU A 1 70 ? -18.640 -13.504 -9.735 1.00 0.00 90 LEU X C 1
ATOM 1159 O O . LEU A 1 70 ? -18.180 -12.673 -8.950 1.00 0.00 90 LEU X O 1
ATOM 1175 N N . MET A 1 71 ? -18.347 -14.802 -9.666 1.00 0.00 91 MET X N 1
ATOM 1176 C CA . MET A 1 71 ? -17.454 -15.335 -8.648 1.00 0.00 91 MET X CA 1
ATOM 1177 C C . MET A 1 71 ? -16.002 -15.239 -9.102 1.00 0.00 91 MET X C 1
ATOM 1178 O O . MET A 1 71 ? -15.674 -15.583 -10.237 1.00 0.00 91 MET X O 1
ATOM 1192 N N . ASP A 1 72 ? -15.135 -14.771 -8.212 1.00 0.00 92 ASP X N 1
ATOM 1193 C CA . ASP A 1 72 ? -13.721 -14.637 -8.543 1.00 0.00 92 ASP X CA 1
ATOM 1194 C C . ASP A 1 72 ? -13.138 -15.995 -8.928 1.00 0.00 92 ASP X C 1
ATOM 1195 O O . ASP A 1 72 ? -13.790 -17.027 -8.770 1.00 0.00 92 ASP X O 1
ATOM 1204 N N . LYS A 1 73 ? -11.911 -15.988 -9.438 1.00 0.00 93 LYS X N 1
ATOM 1205 C CA . LYS A 1 73 ? -11.259 -17.227 -9.846 1.00 0.00 93 LYS X CA 1
ATOM 1206 C C . LYS A 1 73 ? -11.188 -18.183 -8.661 1.00 0.00 93 LYS X C 1
ATOM 1207 O O . LYS A 1 73 ? -11.419 -19.384 -8.801 1.00 0.00 93 LYS X O 1
ATOM 1226 N N . GLN A 1 74 ? -10.883 -17.635 -7.493 1.00 0.00 94 GLN X N 1
ATOM 1227 C CA . GLN A 1 74 ? -10.798 -18.422 -6.272 1.00 0.00 94 GLN X CA 1
ATOM 1228 C C . GLN A 1 74 ? -12.144 -19.041 -5.917 1.00 0.00 94 GLN X C 1
ATOM 1229 O O . GLN A 1 74 ? -12.212 -20.075 -5.251 1.00 0.00 94 GLN X O 1
ATOM 1243 N N . GLY A 1 75 ? -13.210 -18.401 -6.368 1.00 0.00 95 GLY X N 1
ATOM 1244 C CA . GLY A 1 75 ? -14.559 -18.885 -6.099 1.00 0.00 95 GLY X CA 1
ATOM 1245 C C . GLY A 1 75 ? -14.951 -18.629 -4.646 1.00 0.00 95 GLY X C 1
ATOM 1246 O O . GLY A 1 75 ? -15.963 -19.139 -4.170 1.00 0.00 95 GLY X O 1
ATOM 1250 N N . VAL A 1 76 ? -14.159 -17.810 -3.959 1.00 0.00 96 VAL X N 1
ATOM 1251 C CA . VAL A 1 76 ? -14.450 -17.465 -2.574 1.00 0.00 96 VAL X CA 1
ATOM 1252 C C . VAL A 1 76 ? -14.746 -15.977 -2.450 1.00 0.00 96 VAL X C 1
ATOM 1253 O O . VAL A 1 76 ? -15.673 -15.571 -1.749 1.00 0.00 96 VAL X O 1
ATOM 1266 N N . TYR A 1 77 ? -13.952 -15.168 -3.144 1.00 0.00 97 TYR X N 1
ATOM 1267 C CA . TYR A 1 77 ? -14.133 -13.726 -3.113 1.00 0.00 97 TYR X CA 1
ATOM 1268 C C . TYR A 1 77 ? -15.064 -13.290 -4.238 1.00 0.00 97 TYR X C 1
ATOM 1269 O O . TYR A 1 77 ? -15.077 -13.890 -5.313 1.00 0.00 97 TYR X O 1
ATOM 1287 N N . VAL A 1 78 ? -15.845 -12.250 -3.982 1.00 0.00 98 VAL X N 1
ATOM 1288 C CA . VAL A 1 78 ? -16.779 -11.746 -4.979 1.00 0.00 98 VAL X CA 1
ATOM 1289 C C . VAL A 1 78 ? -16.193 -10.534 -5.696 1.00 0.00 98 VAL X C 1
ATOM 1290 O O . VAL A 1 78 ? -15.761 -9.573 -5.057 1.00 0.00 98 VAL X O 1
ATOM 1303 N N . THR A 1 79 ? -16.202 -10.574 -7.023 1.00 0.00 99 THR X N 1
ATOM 1304 C CA . THR A 1 79 ? -15.695 -9.458 -7.814 1.00 0.00 99 THR X CA 1
ATOM 1305 C C . THR A 1 79 ? -16.564 -9.279 -9.056 1.00 0.00 99 THR X C 1
ATOM 1306 O O . THR A 1 79 ? -16.364 -9.935 -10.078 1.00 0.00 99 THR X O 1
ATOM 1317 N N . SER A 1 80 ? -17.570 -8.420 -8.936 1.00 0.00 100 SER X N 1
ATOM 1318 C CA . SER A 1 80 ? -18.503 -8.208 -10.033 1.00 0.00 100 SER X CA 1
ATOM 1319 C C . SER A 1 80 ? -18.606 -6.728 -10.413 1.00 0.00 100 SER X C 1
ATOM 1320 O O . SER A 1 80 ? -18.301 -5.854 -9.601 1.00 0.00 100 SER X O 1
ATOM 1328 N N . PRO A 1 81 ? -19.046 -6.430 -11.618 1.00 0.00 101 PRO X N 1
ATOM 1329 C CA . PRO A 1 81 ? -19.205 -5.017 -12.086 1.00 0.00 101 PRO X CA 1
ATOM 1330 C C . PRO A 1 81 ? -20.093 -4.219 -11.140 1.00 0.00 101 PRO X C 1
ATOM 1331 O O . PRO A 1 81 ? -19.833 -3.049 -10.864 1.00 0.00 101 PRO X O 1
ATOM 1342 N N . LEU A 1 82 ? -21.141 -4.868 -10.642 1.00 0.00 102 LEU X N 1
ATOM 1343 C CA . LEU A 1 82 ? -22.061 -4.201 -9.710 1.00 0.00 102 LEU X CA 1
ATOM 1344 C C . LEU A 1 82 ? -21.245 -3.608 -8.568 1.00 0.00 102 LEU X C 1
ATOM 1345 O O . LEU A 1 82 ? -21.391 -2.436 -8.221 1.00 0.00 102 LEU X O 1
ATOM 1361 N N . VAL A 1 83 ? -20.376 -4.437 -8.005 1.00 0.00 103 VAL X N 1
ATOM 1362 C CA . VAL A 1 83 ? -19.506 -4.023 -6.910 1.00 0.00 103 VAL X CA 1
ATOM 1363 C C . VAL A 1 83 ? -18.502 -2.978 -7.389 1.00 0.00 103 VAL X C 1
ATOM 1364 O O . VAL A 1 83 ? -18.190 -2.024 -6.674 1.00 0.00 103 VAL X O 1
ATOM 1377 N N . ASN A 1 84 ? -17.987 -3.183 -8.596 1.00 0.00 104 ASN X N 1
ATOM 1378 C CA . ASN A 1 84 ? -16.999 -2.276 -9.171 1.00 0.00 104 ASN X CA 1
ATOM 1379 C C . ASN A 1 84 ? -17.555 -0.858 -9.294 1.00 0.00 104 ASN X C 1
ATOM 1380 O O . ASN A 1 84 ? -16.846 0.118 -9.055 1.00 0.00 104 ASN X O 1
ATOM 1391 N N . ASN A 1 85 ? -18.817 -0.747 -9.686 1.00 0.00 105 ASN X N 1
ATOM 1392 C CA . ASN A 1 85 ? -19.448 0.557 -9.856 1.00 0.00 105 ASN X CA 1
ATOM 1393 C C . ASN A 1 85 ? -19.812 1.189 -8.513 1.00 0.00 105 ASN X C 1
ATOM 1394 O O . ASN A 1 85 ? -20.390 2.276 -8.474 1.00 0.00 105 ASN X O 1
ATOM 1405 N N . PHE A 1 86 ? -19.492 0.509 -7.417 1.00 0.00 106 PHE X N 1
ATOM 1406 C CA . PHE A 1 86 ? -19.819 1.031 -6.096 1.00 0.00 106 PHE X CA 1
ATOM 1407 C C . PHE A 1 86 ? -19.315 2.449 -5.886 1.00 0.00 106 PHE X C 1
ATOM 1408 O O . PHE A 1 86 ? -18.132 2.737 -6.061 1.00 0.00 106 PHE X O 1
ATOM 1425 N N . THR A 1 87 ? -20.228 3.323 -5.486 1.00 0.00 107 THR X N 1
ATOM 1426 C CA . THR A 1 87 ? -19.889 4.708 -5.221 1.00 0.00 107 THR X CA 1
ATOM 1427 C C . THR A 1 87 ? -20.907 5.338 -4.273 1.00 0.00 107 THR X C 1
ATOM 1428 O O . THR A 1 87 ? -21.963 4.761 -4.008 1.00 0.00 107 THR X O 1
ATOM 1439 N N . MET A 1 88 ? -20.578 6.517 -3.758 1.00 0.00 108 MET X N 1
ATOM 1440 C CA . MET A 1 88 ? -21.462 7.218 -2.831 1.00 0.00 108 MET X CA 1
ATOM 1441 C C . MET A 1 88 ? -22.815 7.513 -3.468 1.00 0.00 108 MET X C 1
ATOM 1442 O O . MET A 1 88 ? -23.828 7.606 -2.776 1.00 0.00 108 MET X O 1
ATOM 1456 N N . HIS A 1 89 ? -22.826 7.660 -4.784 1.00 0.00 109 HIS X N 1
ATOM 1457 C CA . HIS A 1 89 ? -24.064 7.947 -5.495 1.00 0.00 109 HIS X CA 1
ATOM 1458 C C . HIS A 1 89 ? -24.839 6.661 -5.794 1.00 0.00 109 HIS X C 1
ATOM 1459 O O . HIS A 1 89 ? -25.918 6.707 -6.386 1.00 0.00 109 HIS X O 1
ATOM 1474 N N . SER A 1 90 ? -24.295 5.516 -5.377 1.00 0.00 110 SER X N 1
ATOM 1475 C CA . SER A 1 90 ? -24.961 4.243 -5.610 1.00 0.00 110 SER X CA 1
ATOM 1476 C C . SER A 1 90 ? -25.475 3.658 -4.298 1.00 0.00 110 SER X C 1
ATOM 1477 O O . SER A 1 90 ? -24.829 3.764 -3.256 1.00 0.00 110 SER X O 1
ATOM 1485 N N . ASP A 1 91 ? -26.644 3.037 -4.369 1.00 0.00 111 ASP X N 1
ATOM 1486 C CA . ASP A 1 91 ? -27.253 2.430 -3.194 1.00 0.00 111 ASP X CA 1
ATOM 1487 C C . ASP A 1 91 ? -26.676 1.040 -2.962 1.00 0.00 111 ASP X C 1
ATOM 1488 O O . ASP A 1 91 ? -26.889 0.121 -3.753 1.00 0.00 111 ASP X O 1
ATOM 1497 N N . LEU A 1 92 ? -25.931 0.909 -1.875 1.00 0.00 112 LEU X N 1
ATOM 1498 C CA . LEU A 1 92 ? -25.300 -0.355 -1.529 1.00 0.00 112 LEU X CA 1
ATOM 1499 C C . LEU A 1 92 ? -26.333 -1.478 -1.477 1.00 0.00 112 LEU X C 1
ATOM 1500 O O . LEU A 1 92 ? -26.060 -2.607 -1.886 1.00 0.00 112 LEU X O 1
ATOM 1516 N N . GLY A 1 93 ? -27.523 -1.163 -0.980 1.00 0.00 113 GLY X N 1
ATOM 1517 C CA . GLY A 1 93 ? -28.582 -2.159 -0.890 1.00 0.00 113 GLY X CA 1
ATOM 1518 C C . GLY A 1 93 ? -28.931 -2.685 -2.270 1.00 0.00 113 GLY X C 1
ATOM 1519 O O . GLY A 1 93 ? -29.165 -3.880 -2.455 1.00 0.00 113 GLY X O 1
ATOM 1523 N N . LYS A 1 94 ? -28.948 -1.784 -3.237 1.00 0.00 114 LYS X N 1
ATOM 1524 C CA . LYS A 1 94 ? -29.250 -2.150 -4.609 1.00 0.00 114 LYS X CA 1
ATOM 1525 C C . LYS A 1 94 ? -28.221 -3.155 -5.117 1.00 0.00 114 LYS X C 1
ATOM 1526 O O . LYS A 1 94 ? -28.566 -4.116 -5.806 1.00 0.00 114 LYS X O 1
ATOM 1545 N N . ILE A 1 95 ? -26.957 -2.933 -4.767 1.00 0.00 115 ILE X N 1
ATOM 1546 C CA . ILE A 1 95 ? -25.889 -3.829 -5.192 1.00 0.00 115 ILE X CA 1
ATOM 1547 C C . ILE A 1 95 ? -26.139 -5.239 -4.672 1.00 0.00 115 ILE X C 1
ATOM 1548 O O . ILE A 1 95 ? -26.001 -6.217 -5.407 1.00 0.00 115 ILE X O 1
ATOM 1564 N N . ILE A 1 96 ? -26.515 -5.335 -3.401 1.00 0.00 116 ILE X N 1
ATOM 1565 C CA . ILE A 1 96 ? -26.792 -6.629 -2.792 1.00 0.00 116 ILE X CA 1
ATOM 1566 C C . ILE A 1 96 ? -27.952 -7.314 -3.502 1.00 0.00 116 ILE X C 1
ATOM 1567 O O . ILE A 1 96 ? -27.925 -8.524 -3.728 1.00 0.00 116 ILE X O 1
ATOM 1583 N N . GLN A 1 97 ? -28.970 -6.537 -3.850 1.00 0.00 117 GLN X N 1
ATOM 1584 C CA . GLN A 1 97 ? -30.133 -7.093 -4.531 1.00 0.00 117 GLN X CA 1
ATOM 1585 C C . GLN A 1 97 ? -29.703 -7.704 -5.855 1.00 0.00 117 GLN X C 1
ATOM 1586 O O . GLN A 1 97 ? -30.160 -8.774 -6.240 1.00 0.00 117 GLN X O 1
ATOM 1600 N N . SER A 1 98 ? -28.818 -7.004 -6.542 1.00 0.00 118 SER X N 1
ATOM 1601 C CA . SER A 1 98 ? -28.314 -7.460 -7.831 1.00 0.00 118 SER X CA 1
ATOM 1602 C C . SER A 1 98 ? -27.543 -8.778 -7.706 1.00 0.00 118 SER X C 1
ATOM 1603 O O . SER A 1 98 ? -27.646 -9.646 -8.572 1.00 0.00 118 SER X O 1
ATOM 1611 N N . LEU A 1 99 ? -26.745 -8.908 -6.649 1.00 0.00 119 LEU X N 1
ATOM 1612 C CA . LEU A 1 99 ? -25.933 -10.111 -6.462 1.00 0.00 119 LEU X CA 1
ATOM 1613 C C . LEU A 1 99 ? -26.789 -11.376 -6.390 1.00 0.00 119 LEU X C 1
ATOM 1614 O O . LEU A 1 99 ? -26.497 -12.361 -7.065 1.00 0.00 119 LEU X O 1
ATOM 1630 N N . LEU A 1 100 ? -27.829 -11.360 -5.565 1.00 0.00 120 LEU X N 1
ATOM 1631 C CA . LEU A 1 100 ? -28.681 -12.535 -5.430 1.00 0.00 120 LEU X CA 1
ATOM 1632 C C . LEU A 1 100 ? -29.593 -12.682 -6.631 1.00 0.00 120 LEU X C 1
ATOM 1633 O O . LEU A 1 100 ? -29.951 -13.795 -7.018 1.00 0.00 120 LEU X O 1
ATOM 1649 N N . ASP A 1 101 ? -29.960 -11.559 -7.234 1.00 0.00 121 ASP X N 1
ATOM 1650 C CA . ASP A 1 101 ? -30.820 -11.592 -8.399 1.00 0.00 121 ASP X CA 1
ATOM 1651 C C . ASP A 1 101 ? -30.135 -12.350 -9.527 1.00 0.00 121 ASP X C 1
ATOM 1652 O O . ASP A 1 101 ? -30.762 -13.110 -10.260 1.00 0.00 121 ASP X O 1
ATOM 1661 N N . GLU A 1 102 ? -28.835 -12.149 -9.646 1.00 0.00 122 GLU X N 1
ATOM 1662 C CA . GLU A 1 102 ? -28.053 -12.833 -10.661 1.00 0.00 122 GLU X CA 1
ATOM 1663 C C . GLU A 1 102 ? -28.111 -14.338 -10.420 1.00 0.00 122 GLU X C 1
ATOM 1664 O O . GLU A 1 102 ? -28.162 -15.129 -11.362 1.00 0.00 122 GLU X O 1
ATOM 1676 N N . PHE A 1 103 ? -28.115 -14.724 -9.148 1.00 0.00 123 PHE X N 1
ATOM 1677 C CA . PHE A 1 103 ? -28.179 -16.135 -8.785 1.00 0.00 123 PHE X CA 1
ATOM 1678 C C . PHE A 1 103 ? -29.540 -16.712 -9.162 1.00 0.00 123 PHE X C 1
ATOM 1679 O O . PHE A 1 103 ? -29.635 -17.864 -9.583 1.00 0.00 123 PHE X O 1
ATOM 1696 N N . TRP A 1 104 ? -30.589 -15.900 -9.027 1.00 0.00 124 TRP X N 1
ATOM 1697 C CA . TRP A 1 104 ? -31.931 -16.346 -9.368 1.00 0.00 124 TRP X CA 1
ATOM 1698 C C . TRP A 1 104 ? -31.976 -16.798 -10.817 1.00 0.00 124 TRP X C 1
ATOM 1699 O O . TRP A 1 104 ? -32.600 -17.807 -11.145 1.00 0.00 124 TRP X O 1
ATOM 1720 N N . LYS A 1 105 ? -31.304 -16.051 -11.678 1.00 0.00 125 LYS X N 1
ATOM 1721 C CA . LYS A 1 105 ? -31.259 -16.381 -13.084 1.00 0.00 125 LYS X CA 1
ATOM 1722 C C . LYS A 1 105 ? -30.631 -17.755 -13.283 1.00 0.00 125 LYS X C 1
ATOM 1723 O O . LYS A 1 105 ? -31.099 -18.561 -14.087 1.00 0.00 125 LYS X O 1
ATOM 1742 N N . ASN A 1 106 ? -29.569 -18.005 -12.534 1.00 0.00 126 ASN X N 1
ATOM 1743 C CA . ASN A 1 106 ? -28.863 -19.274 -12.606 1.00 0.00 126 ASN X CA 1
ATOM 1744 C C . ASN A 1 106 ? -28.411 -19.706 -11.202 1.00 0.00 126 ASN X C 1
ATOM 1745 O O . ASN A 1 106 ? -27.451 -19.146 -10.676 1.00 0.00 126 ASN X O 1
ATOM 1756 N N . PRO A 1 107 ? -29.063 -20.662 -10.573 1.00 0.00 127 PRO X N 1
ATOM 1757 C CA . PRO A 1 107 ? -28.674 -21.111 -9.200 1.00 0.00 127 PRO X CA 1
ATOM 1758 C C . PRO A 1 107 ? -27.185 -21.475 -9.102 1.00 0.00 127 PRO X C 1
ATOM 1759 O O . PRO A 1 107 ? -26.613 -22.018 -10.050 1.00 0.00 127 PRO X O 1
ATOM 1770 N N . PRO A 1 108 ? -26.546 -21.171 -7.991 1.00 0.00 128 PRO X N 1
ATOM 1771 C CA . PRO A 1 108 ? -25.092 -21.455 -7.789 1.00 0.00 128 PRO X CA 1
ATOM 1772 C C . PRO A 1 108 ? -24.780 -22.937 -7.626 1.00 0.00 128 PRO X C 1
ATOM 1773 O O . PRO A 1 108 ? -25.649 -23.736 -7.275 1.00 0.00 128 PRO X O 1
ATOM 1784 N N . VAL A 1 109 ? -23.520 -23.280 -7.858 1.00 0.00 129 VAL X N 1
ATOM 1785 C CA . VAL A 1 109 ? -23.062 -24.651 -7.710 1.00 0.00 129 VAL X CA 1
ATOM 1786 C C . VAL A 1 109 ? -21.821 -24.671 -6.829 1.00 0.00 129 VAL X C 1
ATOM 1787 O O . VAL A 1 109 ? -20.907 -23.874 -7.015 1.00 0.00 129 VAL X O 1
ATOM 1800 N N . LEU A 1 110 ? -21.790 -25.580 -5.870 1.00 0.00 130 LEU X N 1
ATOM 1801 C CA . LEU A 1 110 ? -20.646 -25.668 -4.979 1.00 0.00 130 LEU X CA 1
ATOM 1802 C C . LEU A 1 110 ? -19.38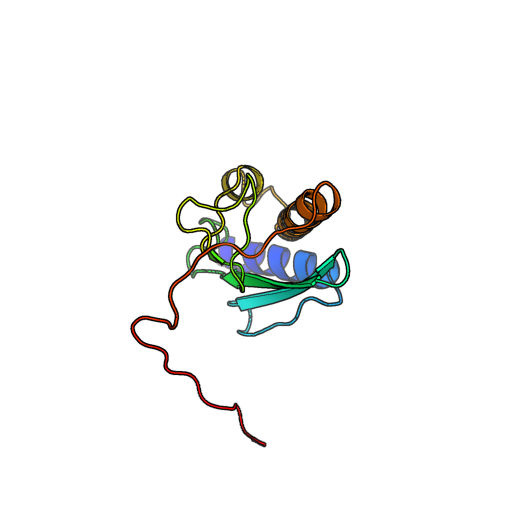2 -25.924 -5.790 1.00 0.00 130 LEU X C 1
ATOM 1803 O O . LEU A 1 110 ? -19.274 -26.923 -6.501 1.00 0.00 130 LEU X O 1
ATOM 1819 N N . ALA A 1 111 ? -18.437 -25.005 -5.680 1.00 0.00 131 ALA X N 1
ATOM 1820 C CA . ALA A 1 111 ? -17.179 -25.118 -6.408 1.00 0.00 131 ALA X CA 1
ATOM 1821 C C . ALA A 1 111 ? -16.068 -25.625 -5.486 1.00 0.00 131 ALA X C 1
ATOM 1822 O O . ALA A 1 111 ? -16.167 -25.495 -4.266 1.00 0.00 131 ALA X O 1
ATOM 1829 N N . PRO A 1 112 ? -15.019 -26.194 -6.032 1.00 0.00 132 PRO X N 1
ATOM 1830 C CA . PRO A 1 112 ? -13.877 -26.717 -5.217 1.00 0.00 132 PRO X CA 1
ATOM 1831 C C . PRO A 1 112 ? -13.269 -25.638 -4.327 1.00 0.00 132 PRO X C 1
ATOM 1832 O O . PRO A 1 112 ? -13.128 -24.487 -4.740 1.00 0.00 132 PRO X O 1
ATOM 1843 N N . THR A 1 113 ? -12.909 -26.015 -3.105 1.00 0.00 133 THR X N 1
ATOM 1844 C CA . THR A 1 113 ? -12.319 -25.065 -2.168 1.00 0.00 133 THR X CA 1
ATOM 1845 C C . THR A 1 113 ? -11.471 -25.788 -1.125 1.00 0.00 133 THR X C 1
ATOM 1846 O O . THR A 1 113 ? -11.502 -27.015 -1.028 1.00 0.00 133 THR X O 1
ATOM 1857 N N . SER A 1 114 ? -10.723 -25.017 -0.343 1.00 0.00 134 SER X N 1
ATOM 1858 C CA . SER A 1 114 ? -9.875 -25.590 0.695 1.00 0.00 134 SER X CA 1
ATOM 1859 C C . SER A 1 114 ? -10.732 -26.251 1.771 1.00 0.00 134 SER X C 1
ATOM 1860 O O . SER A 1 114 ? -11.865 -25.836 2.016 1.00 0.00 134 SER X O 1
ATOM 1868 N N . THR A 1 115 ? -10.188 -27.283 2.407 1.00 0.00 135 THR X N 1
ATOM 1869 C CA . THR A 1 115 ? -10.920 -27.995 3.448 1.00 0.00 135 THR X CA 1
ATOM 1870 C C . THR A 1 115 ? -11.139 -27.096 4.662 1.00 0.00 135 THR X C 1
ATOM 1871 O O . THR A 1 115 ? -12.130 -27.236 5.376 1.00 0.00 135 THR X O 1
ATOM 1882 N N . ALA A 1 116 ? -10.210 -26.173 4.888 1.00 0.00 136 ALA X N 1
ATOM 1883 C CA . ALA A 1 116 ? -10.321 -25.258 6.019 1.00 0.00 136 ALA X CA 1
ATOM 1884 C C . ALA A 1 116 ? -9.522 -23.987 5.771 1.00 0.00 136 ALA X C 1
ATOM 1885 O O . ALA A 1 116 ? -8.632 -23.954 4.922 1.00 0.00 136 ALA X O 1
ATOM 1892 N N . PHE A 1 117 ? -9.847 -22.947 6.527 1.00 0.00 137 PHE X N 1
ATOM 1893 C CA . PHE A 1 117 ? -9.154 -21.674 6.396 1.00 0.00 137 PHE X CA 1
ATOM 1894 C C . PHE A 1 117 ? -7.713 -21.789 6.899 1.00 0.00 137 PHE X C 1
ATOM 1895 O O . PHE A 1 117 ? -7.406 -22.665 7.701 1.00 0.00 137 PHE X O 1
ATOM 1912 N N . PRO A 1 118 ? -6.827 -20.934 6.447 1.00 0.00 138 PRO X N 1
ATOM 1913 C CA . PRO A 1 118 ? -5.390 -20.957 6.875 1.00 0.00 138 PRO X CA 1
ATOM 1914 C C . PRO A 1 118 ? -5.216 -20.810 8.392 1.00 0.00 138 PRO X C 1
ATOM 1915 O O . PRO A 1 118 ? -4.354 -21.452 8.993 1.00 0.00 138 PRO X O 1
ATOM 1926 N N . TYR A 1 119 ? -6.031 -19.948 9.000 1.00 0.00 139 TYR X N 1
ATOM 1927 C CA . TYR A 1 119 ? -5.952 -19.707 10.443 1.00 0.00 139 TYR X CA 1
ATOM 1928 C C . TYR A 1 119 ? -7.303 -19.935 11.124 1.00 0.00 139 TYR X C 1
ATOM 1929 O O . TYR A 1 119 ? -7.632 -19.250 12.092 1.00 0.00 139 TYR X O 1
ATOM 1947 N N . LEU A 1 120 ? -8.078 -20.882 10.590 1.00 0.00 140 LEU X N 1
ATOM 1948 C CA . LEU A 1 120 ? -9.410 -21.205 11.122 1.00 0.00 140 LEU X CA 1
ATOM 1949 C C . LEU A 1 120 ? -9.480 -21.075 12.653 1.00 0.00 140 LEU X C 1
ATOM 1950 O O . LEU A 1 120 ? -9.103 -21.980 13.394 1.00 0.00 140 LEU X O 1
ATOM 1966 N N . TYR A 1 121 ? -9.971 -19.931 13.119 1.00 0.00 141 TYR X N 1
ATOM 1967 C CA . TYR A 1 121 ? -10.086 -19.693 14.554 1.00 0.00 141 TYR X CA 1
ATOM 1968 C C . TYR A 1 121 ? -11.415 -19.024 14.892 1.00 0.00 141 TYR X C 1
ATOM 1969 O O . TYR A 1 121 ? -11.525 -17.798 14.879 1.00 0.00 141 TYR X O 1
ATOM 1987 N N . SER A 1 122 ? -12.419 -19.837 15.204 1.00 0.00 142 SER X N 1
ATOM 1988 C CA . SER A 1 122 ? -13.734 -19.311 15.553 1.00 0.00 142 SER X CA 1
ATOM 1989 C C . SER A 1 122 ? -14.403 -20.199 16.597 1.00 0.00 142 SER X C 1
ATOM 1990 O O . SER A 1 122 ? -14.482 -21.417 16.430 1.00 0.00 142 SER X O 1
ATOM 1998 N N . ASN A 1 123 ? -14.888 -19.583 17.670 1.00 0.00 143 ASN X N 1
ATOM 1999 C CA . ASN A 1 123 ? -15.554 -20.330 18.733 1.00 0.00 143 ASN X CA 1
ATOM 2000 C C . ASN A 1 123 ? -16.981 -19.821 18.934 1.00 0.00 143 ASN X C 1
ATOM 2001 O O . ASN A 1 123 ? -17.303 -18.698 18.541 1.00 0.00 143 ASN X O 1
ATOM 2012 N N . PRO A 1 124 ? -17.840 -20.607 19.540 1.00 0.00 144 PRO X N 1
ATOM 2013 C CA . PRO A 1 124 ? -19.260 -20.204 19.793 1.00 0.00 144 PRO X CA 1
ATOM 2014 C C . PRO A 1 124 ? -19.351 -18.921 20.617 1.00 0.00 144 PRO X C 1
ATOM 2015 O O . PRO A 1 124 ? -18.542 -18.693 21.518 1.00 0.00 144 PRO X O 1
ATOM 2026 N N . SER A 1 125 ? -20.339 -18.088 20.306 1.00 0.00 145 SER X N 1
ATOM 2027 C CA . SER A 1 125 ? -20.521 -16.834 21.029 1.00 0.00 145 SER X CA 1
ATOM 2028 C C . SER A 1 125 ? -20.841 -17.104 22.495 1.00 0.00 145 SER X C 1
ATOM 2029 O O . SER A 1 125 ? -20.523 -16.296 23.369 1.00 0.00 145 SER X O 1
ATOM 2037 N N . GLY A 1 126 ? -21.468 -18.246 22.759 1.00 0.00 146 GLY X N 1
ATOM 2038 C CA . GLY A 1 126 ? -21.822 -18.618 24.124 1.00 0.00 146 GLY X CA 1
ATOM 2039 C C . GLY A 1 126 ? -23.124 -17.948 24.553 1.00 0.00 146 GLY X C 1
ATOM 2040 O O . GLY A 1 126 ? -23.690 -17.139 23.818 1.00 0.00 146 GLY X O 1
ATOM 2044 N N . MET A 1 127 ? -23.592 -18.290 25.749 1.00 0.00 147 MET X N 1
ATOM 2045 C CA . MET A 1 127 ? -24.828 -17.715 26.269 1.00 0.00 147 MET X CA 1
ATOM 2046 C C . MET A 1 127 ? -24.676 -16.210 26.462 1.00 0.00 147 MET X C 1
ATOM 2047 O O . MET A 1 127 ? -25.596 -15.441 26.181 1.00 0.00 147 MET X O 1
ATOM 2061 N N . SER A 1 128 ? -23.510 -15.795 26.946 1.00 0.00 148 SER X N 1
ATOM 2062 C CA . SER A 1 128 ? -23.248 -14.378 27.175 1.00 0.00 148 SER X CA 1
ATOM 2063 C C . SER A 1 128 ? -21.784 -14.053 26.897 1.00 0.00 148 SER X C 1
ATOM 2064 O O . SER A 1 128 ? -20.975 -14.964 26.950 1.00 0.00 148 SER X O 1
ATOM 2073 N N . GLY A 1 1 ? -22.455 15.536 12.816 1.00 0.00 21 GLY X N 2
ATOM 2074 C CA . GLY A 1 1 ? -21.002 15.484 12.485 1.00 0.00 21 GLY X CA 2
ATOM 2075 C C . GLY A 1 1 ? -20.729 16.342 11.255 1.00 0.00 21 GLY X C 2
ATOM 2076 O O . GLY A 1 1 ? -21.387 16.194 10.224 1.00 0.00 21 GLY X O 2
ATOM 2082 N N . LEU A 1 2 ? -19.755 17.239 11.369 1.00 0.00 22 LEU X N 2
ATOM 2083 C CA . LEU A 1 2 ? -19.403 18.116 10.259 1.00 0.00 22 LEU X CA 2
ATOM 2084 C C . LEU A 1 2 ? -18.714 17.331 9.147 1.00 0.00 22 LEU X C 2
ATOM 2085 O O . LEU A 1 2 ? -18.739 17.732 7.984 1.00 0.00 22 LEU X O 2
ATOM 2101 N N . THR A 1 3 ? -18.099 16.210 9.513 1.00 0.00 23 THR X N 2
ATOM 2102 C CA . THR A 1 3 ? -17.407 15.378 8.536 1.00 0.00 23 THR X CA 2
ATOM 2103 C C . THR A 1 3 ? -18.397 14.836 7.509 1.00 0.00 23 THR X C 2
ATOM 2104 O O . THR A 1 3 ? -19.437 14.284 7.867 1.00 0.00 23 THR X O 2
ATOM 2115 N N . SER A 1 4 ? -18.069 15.002 6.233 1.00 0.00 24 SER X N 2
ATOM 2116 C CA . SER A 1 4 ? -18.939 14.529 5.161 1.00 0.00 24 SER X CA 2
ATOM 2117 C C . SER A 1 4 ? -19.112 13.015 5.229 1.00 0.00 24 SER X C 2
ATOM 2118 O O . SER A 1 4 ? -20.221 12.502 5.093 1.00 0.00 24 SER X O 2
ATOM 2126 N N . LEU A 1 5 ? -18.005 12.305 5.424 1.00 0.00 25 LEU X N 2
ATOM 2127 C CA . LEU A 1 5 ? -18.043 10.851 5.493 1.00 0.00 25 LEU X CA 2
ATOM 2128 C C . LEU A 1 5 ? -18.870 10.366 6.672 1.00 0.00 25 LEU X C 2
ATOM 2129 O O . LEU A 1 5 ? -19.578 9.379 6.556 1.00 0.00 25 LEU X O 2
ATOM 2145 N N . GLN A 1 6 ? -18.769 11.036 7.812 1.00 0.00 26 GLN X N 2
ATOM 2146 C CA . GLN A 1 6 ? -19.529 10.603 8.978 1.00 0.00 26 GLN X CA 2
ATOM 2147 C C . GLN A 1 6 ? -21.030 10.688 8.704 1.00 0.00 26 GLN X C 2
ATOM 2148 O O . GLN A 1 6 ? -21.777 9.756 9.002 1.00 0.00 26 GLN X O 2
ATOM 2162 N N . GLN A 1 7 ? -21.465 11.807 8.129 1.00 0.00 27 GLN X N 2
ATOM 2163 C CA . GLN A 1 7 ? -22.881 11.988 7.818 1.00 0.00 27 GLN X CA 2
ATOM 2164 C C . GLN A 1 7 ? -23.312 11.043 6.698 1.00 0.00 27 GLN X C 2
ATOM 2165 O O . GLN A 1 7 ? -24.389 10.450 6.749 1.00 0.00 27 GLN X O 2
ATOM 2179 N N . GLN A 1 8 ? -22.455 10.910 5.691 1.00 0.00 28 GLN X N 2
ATOM 2180 C CA . GLN A 1 8 ? -22.734 10.037 4.554 1.00 0.00 28 GLN X CA 2
ATOM 2181 C C . GLN A 1 8 ? -22.755 8.575 4.985 1.00 0.00 28 GLN X C 2
ATOM 2182 O O . GLN A 1 8 ? -23.562 7.785 4.506 1.00 0.00 28 GLN X O 2
ATOM 2196 N N . LYS A 1 9 ? -21.842 8.227 5.876 1.00 0.00 29 LYS X N 2
ATOM 2197 C CA . LYS A 1 9 ? -21.718 6.859 6.362 1.00 0.00 29 LYS X CA 2
ATOM 2198 C C . LYS A 1 9 ? -23.024 6.359 6.970 1.00 0.00 29 LYS X C 2
ATOM 2199 O O . LYS A 1 9 ? -23.469 5.258 6.656 1.00 0.00 29 LYS X O 2
ATOM 2218 N N . GLN A 1 10 ? -23.635 7.159 7.835 1.00 0.00 30 GLN X N 2
ATOM 2219 C CA . GLN A 1 10 ? -24.876 6.765 8.470 1.00 0.00 30 GLN X CA 2
ATOM 2220 C C . GLN A 1 10 ? -25.980 6.544 7.445 1.00 0.00 30 GLN X C 2
ATOM 2221 O O . GLN A 1 10 ? -26.769 5.605 7.562 1.00 0.00 30 GLN X O 2
ATOM 2235 N N . ARG A 1 11 ? -26.028 7.404 6.441 1.00 0.00 31 ARG X N 2
ATOM 2236 C CA . ARG A 1 11 ? -27.040 7.285 5.399 1.00 0.00 31 ARG X CA 2
ATOM 2237 C C . ARG A 1 11 ? -26.890 5.945 4.689 1.00 0.00 31 ARG X C 2
ATOM 2238 O O . ARG A 1 11 ? -27.874 5.309 4.318 1.00 0.00 31 ARG X O 2
ATOM 2259 N N . LEU A 1 12 ? -25.648 5.525 4.506 1.00 0.00 32 LEU X N 2
ATOM 2260 C CA . LEU A 1 12 ? -25.367 4.257 3.845 1.00 0.00 32 LEU X CA 2
ATOM 2261 C C . LEU A 1 12 ? -25.898 3.074 4.665 1.00 0.00 32 LEU X C 2
ATOM 2262 O O . LEU A 1 12 ? -26.397 2.099 4.102 1.00 0.00 32 LEU X O 2
ATOM 2278 N N . ILE A 1 13 ? -25.735 3.133 5.990 1.00 0.00 33 ILE X N 2
ATOM 2279 C CA . ILE A 1 13 ? -26.149 2.019 6.852 1.00 0.00 33 ILE X CA 2
ATOM 2280 C C . ILE A 1 13 ? -27.657 1.765 6.801 1.00 0.00 33 ILE X C 2
ATOM 2281 O O . ILE A 1 13 ? -28.089 0.622 6.656 1.00 0.00 33 ILE X O 2
ATOM 2297 N N . GLU A 1 14 ? -28.458 2.817 6.953 1.00 0.00 34 GLU X N 2
ATOM 2298 C CA . GLU A 1 14 ? -29.908 2.655 6.955 1.00 0.00 34 GLU X CA 2
ATOM 2299 C C . GLU A 1 14 ? -30.437 2.291 5.573 1.00 0.00 34 GLU X C 2
ATOM 2300 O O . GLU A 1 14 ? -31.451 1.605 5.455 1.00 0.00 34 GLU X O 2
ATOM 2312 N N . SER A 1 15 ? -29.757 2.749 4.532 1.00 0.00 35 SER X N 2
ATOM 2313 C CA . SER A 1 15 ? -30.187 2.456 3.171 1.00 0.00 35 SER X CA 2
ATOM 2314 C C . SER A 1 15 ? -30.150 0.953 2.904 1.00 0.00 35 SER X C 2
ATOM 2315 O O . SER A 1 15 ? -31.074 0.391 2.315 1.00 0.00 35 SER X O 2
ATOM 2323 N N . LEU A 1 16 ? -29.067 0.316 3.332 1.00 0.00 36 LEU X N 2
ATOM 2324 C CA . LEU A 1 16 ? -28.895 -1.119 3.130 1.00 0.00 36 LEU X CA 2
ATOM 2325 C C . LEU A 1 16 ? -29.834 -1.928 4.019 1.00 0.00 36 LEU X C 2
ATOM 2326 O O . LEU A 1 16 ? -30.537 -2.822 3.548 1.00 0.00 36 LEU X O 2
ATOM 2342 N N . ARG A 1 17 ? -29.820 -1.619 5.309 1.00 0.00 37 ARG X N 2
ATOM 2343 C CA . ARG A 1 17 ? -30.652 -2.333 6.268 1.00 0.00 37 ARG X CA 2
ATOM 2344 C C . ARG A 1 17 ? -32.121 -2.177 5.936 1.00 0.00 37 ARG X C 2
ATOM 2345 O O . ARG A 1 17 ? -32.888 -3.136 5.990 1.00 0.00 37 ARG X O 2
ATOM 2366 N N . ASN A 1 18 ? -32.514 -0.959 5.612 1.00 0.00 38 ASN X N 2
ATOM 2367 C CA . ASN A 1 18 ? -33.905 -0.701 5.294 1.00 0.00 38 ASN X CA 2
ATOM 2368 C C . ASN A 1 18 ? -34.323 -1.495 4.063 1.00 0.00 38 ASN X C 2
ATOM 2369 O O . ASN A 1 18 ? -35.422 -2.045 4.002 1.00 0.00 38 ASN X O 2
ATOM 2380 N N . SER A 1 19 ? -33.425 -1.551 3.087 1.00 0.00 39 SER X N 2
ATOM 2381 C CA . SER A 1 19 ? -33.675 -2.279 1.853 1.00 0.00 39 SER X CA 2
ATOM 2382 C C . SER A 1 19 ? -33.791 -3.769 2.131 1.00 0.00 39 SER X C 2
ATOM 2383 O O . SER A 1 19 ? -34.586 -4.474 1.509 1.00 0.00 39 SER X O 2
ATOM 2391 N N . HIS A 1 20 ? -32.967 -4.240 3.054 1.00 0.00 40 HIS X N 2
ATOM 2392 C CA . HIS A 1 20 ? -32.949 -5.651 3.401 1.00 0.00 40 HIS X CA 2
ATOM 2393 C C . HIS A 1 20 ? -33.382 -5.892 4.845 1.00 0.00 40 HIS X C 2
ATOM 2394 O O . HIS A 1 20 ? -32.640 -5.603 5.781 1.00 0.00 40 HIS X O 2
ATOM 2409 N N . SER A 1 21 ? -34.579 -6.441 5.021 1.00 0.00 41 SER X N 2
ATOM 2410 C CA . SER A 1 21 ? -35.083 -6.730 6.358 1.00 0.00 41 SER X CA 2
ATOM 2411 C C . SER A 1 21 ? -34.320 -7.891 6.999 1.00 0.00 41 SER X C 2
ATOM 2412 O O . SER A 1 21 ? -34.071 -7.888 8.205 1.00 0.00 41 SER X O 2
ATOM 2420 N N . SER A 1 22 ? -33.962 -8.889 6.189 1.00 0.00 42 SER X N 2
ATOM 2421 C CA . SER A 1 22 ? -33.240 -10.055 6.700 1.00 0.00 42 SER X CA 2
ATOM 2422 C C . SER A 1 22 ? -31.800 -9.706 7.081 1.00 0.00 42 SER X C 2
ATOM 2423 O O . SER A 1 22 ? -31.228 -10.338 7.970 1.00 0.00 42 SER X O 2
ATOM 2431 N N . ILE A 1 23 ? -31.226 -8.697 6.415 1.00 0.00 43 ILE X N 2
ATOM 2432 C CA . ILE A 1 23 ? -29.857 -8.268 6.713 1.00 0.00 43 ILE X CA 2
ATOM 2433 C C . ILE A 1 23 ? -29.648 -8.181 8.216 1.00 0.00 43 ILE X C 2
ATOM 2434 O O . ILE A 1 23 ? -30.497 -7.670 8.946 1.00 0.00 43 ILE X O 2
ATOM 2450 N N . ALA A 1 24 ? -28.519 -8.703 8.674 1.00 0.00 44 ALA X N 2
ATOM 2451 C CA . ALA A 1 24 ? -28.212 -8.703 10.099 1.00 0.00 44 ALA X CA 2
ATOM 2452 C C . ALA A 1 24 ? -26.802 -8.184 10.350 1.00 0.00 44 ALA X C 2
ATOM 2453 O O . ALA A 1 24 ? -25.918 -8.330 9.508 1.00 0.00 44 ALA X O 2
ATOM 2460 N N . GLU A 1 25 ? -26.601 -7.575 11.514 1.00 0.00 45 GLU X N 2
ATOM 2461 C CA . GLU A 1 25 ? -25.294 -7.038 11.859 1.00 0.00 45 GLU X CA 2
ATOM 2462 C C . GLU A 1 25 ? -24.434 -8.101 12.539 1.00 0.00 45 GLU X C 2
ATOM 2463 O O . GLU A 1 25 ? -24.875 -8.771 13.472 1.00 0.00 45 GLU X O 2
ATOM 2475 N N . ILE A 1 26 ? -23.201 -8.231 12.067 1.00 0.00 46 ILE X N 2
ATOM 2476 C CA . ILE A 1 26 ? -22.259 -9.194 12.630 1.00 0.00 46 ILE X CA 2
ATOM 2477 C C . ILE A 1 26 ? -21.344 -8.479 13.605 1.00 0.00 46 ILE X C 2
ATOM 2478 O O . ILE A 1 26 ? -20.992 -8.997 14.665 1.00 0.00 46 ILE X O 2
ATOM 2494 N N . GLN A 1 27 ? -20.977 -7.270 13.215 1.00 0.00 47 GLN X N 2
ATOM 2495 C CA . GLN A 1 27 ? -20.109 -6.431 14.020 1.00 0.00 47 GLN X CA 2
ATOM 2496 C C . GLN A 1 27 ? -20.911 -5.285 14.634 1.00 0.00 47 GLN X C 2
ATOM 2497 O O . GLN A 1 27 ? -21.385 -5.402 15.765 1.00 0.00 47 GLN X O 2
ATOM 2511 N N . LYS A 1 28 ? -21.068 -4.195 13.872 1.00 0.00 48 LYS X N 2
ATOM 2512 C CA . LYS A 1 28 ? -21.815 -3.014 14.308 1.00 0.00 48 LYS X CA 2
ATOM 2513 C C . LYS A 1 28 ? -21.414 -1.842 13.427 1.00 0.00 48 LYS X C 2
ATOM 2514 O O . LYS A 1 28 ? -20.304 -1.339 13.558 1.00 0.00 48 LYS X O 2
ATOM 2533 N N . ASP A 1 29 ? -22.291 -1.421 12.514 1.00 0.00 49 ASP X N 2
ATOM 2534 C CA . ASP A 1 29 ? -21.966 -0.314 11.614 1.00 0.00 49 ASP X CA 2
ATOM 2535 C C . ASP A 1 29 ? -20.848 -0.715 10.638 1.00 0.00 49 ASP X C 2
ATOM 2536 O O . ASP A 1 29 ? -20.343 0.116 9.884 1.00 0.00 49 ASP X O 2
ATOM 2545 N N . VAL A 1 30 ? -20.454 -1.996 10.656 1.00 0.00 50 VAL X N 2
ATOM 2546 C CA . VAL A 1 30 ? -19.374 -2.456 9.779 1.00 0.00 50 VAL X CA 2
ATOM 2547 C C . VAL A 1 30 ? -19.757 -3.676 8.934 1.00 0.00 50 VAL X C 2
ATOM 2548 O O . VAL A 1 30 ? -19.843 -3.591 7.709 1.00 0.00 50 VAL X O 2
ATOM 2561 N N . GLU A 1 31 ? -19.914 -4.818 9.591 1.00 0.00 51 GLU X N 2
ATOM 2562 C CA . GLU A 1 31 ? -20.202 -6.065 8.888 1.00 0.00 51 GLU X CA 2
ATOM 2563 C C . GLU A 1 31 ? -21.688 -6.417 8.885 1.00 0.00 51 GLU X C 2
ATOM 2564 O O . GLU A 1 31 ? -22.353 -6.393 9.920 1.00 0.00 51 GLU X O 2
ATOM 2576 N N . TYR A 1 32 ? -22.193 -6.737 7.691 1.00 0.00 52 TYR X N 2
ATOM 2577 C CA . TYR A 1 32 ? -23.596 -7.091 7.512 1.00 0.00 52 TYR X CA 2
ATOM 2578 C C . TYR A 1 32 ? -23.725 -8.422 6.782 1.00 0.00 52 TYR X C 2
ATOM 2579 O O . TYR A 1 32 ? -22.901 -8.750 5.940 1.00 0.00 52 TYR X O 2
ATOM 2597 N N . ARG A 1 33 ? -24.763 -9.184 7.099 1.00 0.00 53 ARG X N 2
ATOM 2598 C CA . ARG A 1 33 ? -24.965 -10.468 6.440 1.00 0.00 53 ARG X CA 2
ATOM 2599 C C . ARG A 1 33 ? -26.403 -10.629 5.960 1.00 0.00 53 ARG X C 2
ATOM 2600 O O . ARG A 1 33 ? -27.352 -10.416 6.716 1.00 0.00 53 ARG X O 2
ATOM 2621 N N . LEU A 1 34 ? -26.550 -11.022 4.700 1.00 0.00 54 LEU X N 2
ATOM 2622 C CA . LEU A 1 34 ? -27.867 -11.230 4.116 1.00 0.00 54 LEU X CA 2
ATOM 2623 C C . LEU A 1 34 ? -28.033 -12.701 3.697 1.00 0.00 54 LEU X C 2
ATOM 2624 O O . LEU A 1 34 ? -27.271 -13.188 2.862 1.00 0.00 54 LEU X O 2
ATOM 2640 N N . PRO A 1 35 ? -29.000 -13.420 4.228 1.00 0.00 55 PRO X N 2
ATOM 2641 C CA . PRO A 1 35 ? -29.221 -14.842 3.851 1.00 0.00 55 PRO X CA 2
ATOM 2642 C C . PRO A 1 35 ? -30.013 -14.958 2.549 1.00 0.00 55 PRO X C 2
ATOM 2643 O O . PRO A 1 35 ? -30.988 -14.235 2.342 1.00 0.00 55 PRO X O 2
ATOM 2654 N N . PHE A 1 36 ? -29.585 -15.858 1.671 1.00 0.00 56 PHE X N 2
ATOM 2655 C CA . PHE A 1 36 ? -30.261 -16.038 0.390 1.00 0.00 56 PHE X CA 2
ATOM 2656 C C . PHE A 1 36 ? -30.511 -17.512 0.100 1.00 0.00 56 PHE X C 2
ATOM 2657 O O . PHE A 1 36 ? -29.599 -18.334 0.183 1.00 0.00 56 PHE X O 2
ATOM 2674 N N . THR A 1 37 ? -31.754 -17.838 -0.249 1.00 0.00 57 THR X N 2
ATOM 2675 C CA . THR A 1 37 ? -32.109 -19.214 -0.559 1.00 0.00 57 THR X CA 2
ATOM 2676 C C . THR A 1 37 ? -32.493 -19.358 -2.025 1.00 0.00 57 THR X C 2
ATOM 2677 O O . THR A 1 37 ? -33.356 -18.640 -2.528 1.00 0.00 57 THR X O 2
ATOM 2688 N N . ILE A 1 38 ? -31.835 -20.289 -2.703 1.00 0.00 58 ILE X N 2
ATOM 2689 C CA . ILE A 1 38 ? -32.099 -20.526 -4.115 1.00 0.00 58 ILE X CA 2
ATOM 2690 C C . ILE A 1 38 ? -31.935 -22.003 -4.455 1.00 0.00 58 ILE X C 2
ATOM 2691 O O . ILE A 1 38 ? -30.956 -22.630 -4.063 1.00 0.00 58 ILE X O 2
ATOM 2707 N N . ASN A 1 39 ? -32.896 -22.556 -5.185 1.00 0.00 59 ASN X N 2
ATOM 2708 C CA . ASN A 1 39 ? -32.830 -23.964 -5.554 1.00 0.00 59 ASN X CA 2
ATOM 2709 C C . ASN A 1 39 ? -32.628 -24.814 -4.302 1.00 0.00 59 ASN X C 2
ATOM 2710 O O . ASN A 1 39 ? -31.889 -25.799 -4.315 1.00 0.00 59 ASN X O 2
ATOM 2721 N N . ASN A 1 40 ? -33.285 -24.407 -3.218 1.00 0.00 60 ASN X N 2
ATOM 2722 C CA . ASN A 1 40 ? -33.176 -25.111 -1.945 1.00 0.00 60 ASN X CA 2
ATOM 2723 C C . ASN A 1 40 ? -31.737 -25.076 -1.439 1.00 0.00 60 ASN X C 2
ATOM 2724 O O . ASN A 1 40 ? -31.296 -25.974 -0.720 1.00 0.00 60 ASN X O 2
ATOM 2735 N N . LEU A 1 41 ? -31.016 -24.024 -1.813 1.00 0.00 61 LEU X N 2
ATOM 2736 C CA . LEU A 1 41 ? -29.627 -23.849 -1.398 1.00 0.00 61 LEU X CA 2
ATOM 2737 C C . LEU A 1 41 ? -29.531 -22.630 -0.515 1.00 0.00 61 LEU X C 2
ATOM 2738 O O . LEU A 1 41 ? -30.001 -21.566 -0.900 1.00 0.00 61 LEU X O 2
ATOM 2754 N N . THR A 1 42 ? -28.925 -22.765 0.650 1.00 0.00 62 THR X N 2
ATOM 2755 C CA . THR A 1 42 ? -28.807 -21.620 1.533 1.00 0.00 62 THR X CA 2
ATOM 2756 C C . THR A 1 42 ? -27.397 -21.061 1.526 1.00 0.00 62 THR X C 2
ATOM 2757 O O . THR A 1 42 ? -26.432 -21.746 1.861 1.00 0.00 62 THR X O 2
ATOM 2768 N N . ILE A 1 43 ? -27.304 -19.796 1.147 1.00 0.00 63 ILE X N 2
ATOM 2769 C CA . ILE A 1 43 ? -26.035 -19.099 1.093 1.00 0.00 63 ILE X CA 2
ATOM 2770 C C . ILE A 1 43 ? -26.176 -17.786 1.823 1.00 0.00 63 ILE X C 2
ATOM 2771 O O . ILE A 1 43 ? -27.280 -17.401 2.201 1.00 0.00 63 ILE X O 2
ATOM 2787 N N . ASN A 1 44 ? -25.081 -17.081 2.001 1.00 0.00 64 ASN X N 2
ATOM 2788 C CA . ASN A 1 44 ? -25.160 -15.801 2.661 1.00 0.00 64 ASN X CA 2
ATOM 2789 C C . ASN A 1 44 ? -24.189 -14.820 2.042 1.00 0.00 64 ASN X C 2
ATOM 2790 O O . ASN A 1 44 ? -23.128 -15.196 1.541 1.00 0.00 64 ASN X O 2
ATOM 2801 N N . ILE A 1 45 ? -24.563 -13.557 2.092 1.00 0.00 65 ILE X N 2
ATOM 2802 C CA . ILE A 1 45 ? -23.735 -12.505 1.551 1.00 0.00 65 ILE X CA 2
ATOM 2803 C C . ILE A 1 45 ? -23.207 -11.663 2.697 1.00 0.00 65 ILE X C 2
ATOM 2804 O O . ILE A 1 45 ? -23.977 -11.088 3.458 1.00 0.00 65 ILE X O 2
ATOM 2820 N N . ASN A 1 46 ? -21.892 -11.594 2.806 1.00 0.00 66 ASN X N 2
ATOM 2821 C CA . ASN A 1 46 ? -21.257 -10.822 3.862 1.00 0.00 66 ASN X CA 2
ATOM 2822 C C . ASN A 1 46 ? -20.778 -9.508 3.283 1.00 0.00 66 ASN X C 2
ATOM 2823 O O . ASN A 1 46 ? -20.187 -9.468 2.206 1.00 0.00 66 ASN X O 2
ATOM 2834 N N . ILE A 1 47 ? -21.102 -8.438 3.966 1.00 0.00 67 ILE X N 2
ATOM 2835 C CA . ILE A 1 47 ? -20.780 -7.111 3.495 1.00 0.00 67 ILE X CA 2
ATOM 2836 C C . ILE A 1 47 ? -19.878 -6.412 4.502 1.00 0.00 67 ILE X C 2
ATOM 2837 O O . ILE A 1 47 ? -20.241 -6.297 5.669 1.00 0.00 67 ILE X O 2
ATOM 2853 N N . LEU A 1 48 ? -18.714 -5.949 4.063 1.00 0.00 68 LEU X N 2
ATOM 2854 C CA . LEU A 1 48 ? -17.801 -5.269 4.975 1.00 0.00 68 LEU X CA 2
ATOM 2855 C C . LEU A 1 48 ? -17.641 -3.802 4.602 1.00 0.00 68 LEU X C 2
ATOM 2856 O O . LEU A 1 48 ? -17.154 -3.466 3.524 1.00 0.00 68 LEU X O 2
ATOM 2872 N N . LEU A 1 49 ? -18.062 -2.942 5.515 1.00 0.00 69 LEU X N 2
ATOM 2873 C CA . LEU A 1 49 ? -17.989 -1.500 5.321 1.00 0.00 69 LEU X CA 2
ATOM 2874 C C . LEU A 1 49 ? -16.805 -0.914 6.095 1.00 0.00 69 LEU X C 2
ATOM 2875 O O . LEU A 1 49 ? -16.902 -0.711 7.305 1.00 0.00 69 LEU X O 2
ATOM 2891 N N . PRO A 1 50 ? -15.697 -0.632 5.448 1.00 0.00 70 PRO X N 2
ATOM 2892 C CA . PRO A 1 50 ? -14.507 -0.056 6.138 1.00 0.00 70 PRO X CA 2
ATOM 2893 C C . PRO A 1 50 ? -14.740 1.388 6.570 1.00 0.00 70 PRO X C 2
ATOM 2894 O O . PRO A 1 50 ? -15.686 2.032 6.131 1.00 0.00 70 PRO X O 2
ATOM 2905 N N . PRO A 1 51 ? -13.906 1.909 7.418 1.00 0.00 71 PRO X N 2
ATOM 2906 C CA . PRO A 1 51 ? -14.047 3.312 7.895 1.00 0.00 71 PRO X CA 2
ATOM 2907 C C . PRO A 1 51 ? -14.148 4.261 6.711 1.00 0.00 71 PRO X C 2
ATOM 2908 O O . PRO A 1 51 ? -14.890 5.244 6.738 1.00 0.00 71 PRO X O 2
ATOM 2919 N N . GLN A 1 52 ? -13.383 3.948 5.673 1.00 0.00 72 GLN X N 2
ATOM 2920 C CA . GLN A 1 52 ? -13.361 4.756 4.4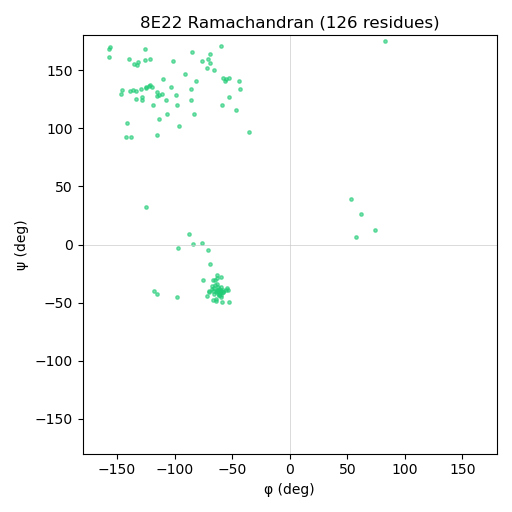63 1.00 0.00 72 GLN X CA 2
ATOM 2921 C C . GLN A 1 52 ? -14.673 4.674 3.686 1.00 0.00 72 GLN X C 2
ATOM 2922 O O . GLN A 1 52 ? -15.089 5.652 3.067 1.00 0.00 72 GLN X O 2
ATOM 2936 N N . PHE A 1 53 ? -15.321 3.512 3.716 1.00 0.00 73 PHE X N 2
ATOM 2937 C CA . PHE A 1 53 ? -16.582 3.341 2.996 1.00 0.00 73 PHE X CA 2
ATOM 2938 C C . PHE A 1 53 ? -17.524 4.518 3.330 1.00 0.00 73 PHE X C 2
ATOM 2939 O O . PHE A 1 53 ? -17.487 5.023 4.451 1.00 0.00 73 PHE X O 2
ATOM 2956 N N . PRO A 1 54 ? -18.336 4.995 2.402 1.00 0.00 74 PRO X N 2
ATOM 2957 C CA . PRO A 1 54 ? -18.459 4.457 1.015 1.00 0.00 74 PRO X CA 2
ATOM 2958 C C . PRO A 1 54 ? -17.447 5.061 0.039 1.00 0.00 74 PRO X C 2
ATOM 2959 O O . PRO A 1 54 ? -17.516 4.815 -1.165 1.00 0.00 74 PRO X O 2
ATOM 2970 N N . GLN A 1 55 ? -16.482 5.814 0.565 1.00 0.00 75 GLN X N 2
ATOM 2971 C CA . GLN A 1 55 ? -15.438 6.394 -0.281 1.00 0.00 75 GLN X CA 2
ATOM 2972 C C . GLN A 1 55 ? -14.519 5.282 -0.796 1.00 0.00 75 GLN X C 2
ATOM 2973 O O . GLN A 1 55 ? -13.662 5.502 -1.650 1.00 0.00 75 GLN X O 2
ATOM 2987 N N . GLU A 1 56 ? -14.728 4.081 -0.257 1.00 0.00 76 GLU X N 2
ATOM 2988 C CA . GLU A 1 56 ? -13.959 2.922 -0.632 1.00 0.00 76 GLU X CA 2
ATOM 2989 C C . GLU A 1 56 ? -14.868 1.737 -0.886 1.00 0.00 76 GLU X C 2
ATOM 2990 O O . GLU A 1 56 ? -15.965 1.644 -0.334 1.00 0.00 76 GLU X O 2
ATOM 3002 N N . LYS A 1 57 ? -14.408 0.850 -1.743 1.00 0.00 77 LYS X N 2
ATOM 3003 C CA . LYS A 1 57 ? -15.184 -0.326 -2.104 1.00 0.00 77 LYS X CA 2
ATOM 3004 C C . LYS A 1 57 ? -15.320 -1.281 -0.910 1.00 0.00 77 LYS X C 2
ATOM 3005 O O . LYS A 1 57 ? -14.309 -1.756 -0.388 1.00 0.00 77 LYS X O 2
ATOM 3024 N N . PRO A 1 58 ? -16.521 -1.603 -0.476 1.00 0.00 78 PRO X N 2
ATOM 3025 C CA . PRO A 1 58 ? -16.723 -2.547 0.657 1.00 0.00 78 PRO X CA 2
ATOM 3026 C C . PRO A 1 58 ? -16.209 -3.923 0.264 1.00 0.00 78 PRO X C 2
ATOM 3027 O O . PRO A 1 58 ? -16.129 -4.233 -0.925 1.00 0.00 78 PRO X O 2
ATOM 3038 N N . VAL A 1 59 ? -15.855 -4.751 1.235 1.00 0.00 79 VAL X N 2
ATOM 3039 C CA . VAL A 1 59 ? -15.354 -6.076 0.909 1.00 0.00 79 VAL X CA 2
ATOM 3040 C C . VAL A 1 59 ? -16.469 -7.099 1.087 1.00 0.00 79 VAL X C 2
ATOM 3041 O O . VAL A 1 59 ? -16.982 -7.292 2.189 1.00 0.00 79 VAL X O 2
ATOM 3054 N N . ILE A 1 60 ? -16.862 -7.728 -0.015 1.00 0.00 80 ILE X N 2
ATOM 3055 C CA . ILE A 1 60 ? -17.942 -8.706 0.017 1.00 0.00 80 ILE X CA 2
ATOM 3056 C C . ILE A 1 60 ? -17.421 -10.123 -0.207 1.00 0.00 80 ILE X C 2
ATOM 3057 O O . ILE A 1 60 ? -16.614 -10.368 -1.105 1.00 0.00 80 ILE X O 2
ATOM 3073 N N . SER A 1 61 ? -17.901 -11.055 0.612 1.00 0.00 81 SER X N 2
ATOM 3074 C CA . SER A 1 61 ? -17.498 -12.452 0.497 1.00 0.00 81 SER X CA 2
ATOM 3075 C C . SER A 1 61 ? -18.710 -13.360 0.690 1.00 0.00 81 SER X C 2
ATOM 3076 O O . SER A 1 61 ? -19.714 -12.953 1.276 1.00 0.00 81 SER X O 2
ATOM 3084 N N . VAL A 1 62 ? -18.618 -14.584 0.183 1.00 0.00 82 VAL X N 2
ATOM 3085 C CA . VAL A 1 62 ? -19.721 -15.534 0.295 1.00 0.00 82 VAL X CA 2
ATOM 3086 C C . VAL A 1 62 ? -19.243 -16.880 0.826 1.00 0.00 82 VAL X C 2
ATOM 3087 O O . VAL A 1 62 ? -18.187 -17.376 0.434 1.00 0.00 82 VAL X O 2
ATOM 3100 N N . TYR A 1 63 ? -20.042 -17.476 1.706 1.00 0.00 83 TYR X N 2
ATOM 3101 C CA . TYR A 1 63 ? -19.703 -18.776 2.267 1.00 0.00 83 TYR X CA 2
ATOM 3102 C C . TYR A 1 63 ? -20.957 -19.660 2.380 1.00 0.00 83 TYR X C 2
ATOM 3103 O O . TYR A 1 63 ? -22.002 -19.190 2.831 1.00 0.00 83 TYR X O 2
ATOM 3121 N N . PRO A 1 64 ? -20.877 -20.922 2.019 1.00 0.00 84 PRO X N 2
ATOM 3122 C CA . PRO A 1 64 ? -19.648 -21.555 1.465 1.00 0.00 84 PRO X CA 2
ATOM 3123 C C . PRO A 1 64 ? -19.401 -21.089 0.024 1.00 0.00 84 PRO X C 2
ATOM 3124 O O . PRO A 1 64 ? -20.347 -20.756 -0.687 1.00 0.00 84 PRO X O 2
ATOM 3135 N N . PRO A 1 65 ? -18.170 -21.058 -0.419 1.00 0.00 85 PRO X N 2
ATOM 3136 C CA . PRO A 1 65 ? -17.830 -20.621 -1.807 1.00 0.00 85 PRO X CA 2
ATOM 3137 C C . PRO A 1 65 ? -18.699 -21.299 -2.857 1.00 0.00 85 PRO X C 2
ATOM 3138 O O . PRO A 1 65 ? -19.068 -22.467 -2.736 1.00 0.00 85 PRO X O 2
ATOM 3149 N N . ILE A 1 66 ? -19.055 -20.514 -3.859 1.00 0.00 86 ILE X N 2
ATOM 3150 C CA . ILE A 1 66 ? -19.929 -20.962 -4.930 1.00 0.00 86 ILE X CA 2
ATOM 3151 C C . ILE A 1 66 ? -19.349 -20.664 -6.306 1.00 0.00 86 ILE X C 2
ATOM 3152 O O . ILE A 1 66 ? -18.468 -19.817 -6.456 1.00 0.00 86 ILE X O 2
ATOM 3168 N N . ARG A 1 67 ? -19.869 -21.365 -7.307 1.00 0.00 87 ARG X N 2
ATOM 3169 C CA . ARG A 1 67 ? -19.425 -21.177 -8.680 1.00 0.00 87 ARG X CA 2
ATOM 3170 C C . ARG A 1 67 ? -20.427 -20.303 -9.426 1.00 0.00 87 ARG X C 2
ATOM 3171 O O . ARG A 1 67 ? -21.625 -20.585 -9.428 1.00 0.00 87 ARG X O 2
ATOM 3192 N N . HIS A 1 68 ? -19.938 -19.243 -10.056 1.00 0.00 88 HIS X N 2
ATOM 3193 C CA . HIS A 1 68 ? -20.812 -18.345 -10.796 1.00 0.00 88 HIS X CA 2
ATOM 3194 C C . HIS A 1 68 ? -19.973 -17.493 -11.746 1.00 0.00 88 HIS X C 2
ATOM 3195 O O . HIS A 1 68 ? -18.783 -17.289 -11.508 1.00 0.00 88 HIS X O 2
ATOM 3210 N N . HIS A 1 69 ? -20.577 -17.014 -12.830 1.00 0.00 89 HIS X N 2
ATOM 3211 C CA . HIS A 1 69 ? -19.828 -16.212 -13.792 1.00 0.00 89 HIS X CA 2
ATOM 3212 C C . HIS A 1 69 ? -19.312 -14.923 -13.156 1.00 0.00 89 HIS X C 2
ATOM 3213 O O . HIS A 1 69 ? -18.329 -14.351 -13.626 1.00 0.00 89 HIS X O 2
ATOM 3228 N N . LEU A 1 70 ? -19.968 -14.459 -12.093 1.00 0.00 90 LEU X N 2
ATOM 3229 C CA . LEU A 1 70 ? -19.528 -13.227 -11.439 1.00 0.00 90 LEU X CA 2
ATOM 3230 C C . LEU A 1 70 ? -18.356 -13.516 -10.507 1.00 0.00 90 LEU X C 2
ATOM 3231 O O . LEU A 1 70 ? -17.326 -12.846 -10.570 1.00 0.00 90 LEU X O 2
ATOM 3247 N N . MET A 1 71 ? -18.519 -14.508 -9.633 1.00 0.00 91 MET X N 2
ATOM 3248 C CA . MET A 1 71 ? -17.478 -14.870 -8.683 1.00 0.00 91 MET X CA 2
ATOM 3249 C C . MET A 1 71 ? -16.107 -14.977 -9.339 1.00 0.00 91 MET X C 2
ATOM 3250 O O . MET A 1 71 ? -15.990 -15.298 -10.522 1.00 0.00 91 MET X O 2
ATOM 3264 N N . ASP A 1 72 ? -15.073 -14.703 -8.549 1.00 0.00 92 ASP X N 2
ATOM 3265 C CA . ASP A 1 72 ? -13.702 -14.764 -9.037 1.00 0.00 92 ASP X CA 2
ATOM 3266 C C . ASP A 1 72 ? -13.286 -16.209 -9.290 1.00 0.00 92 ASP X C 2
ATOM 3267 O O . ASP A 1 72 ? -14.082 -17.135 -9.134 1.00 0.00 92 ASP X O 2
ATOM 3276 N N . LYS A 1 73 ? -12.040 -16.386 -9.706 1.00 0.00 93 LYS X N 2
ATOM 3277 C CA . LYS A 1 73 ? -11.519 -17.713 -10.012 1.00 0.00 93 LYS X CA 2
ATOM 3278 C C . LYS A 1 73 ? -11.574 -18.631 -8.790 1.00 0.00 93 LYS X C 2
ATOM 3279 O O . LYS A 1 73 ? -11.864 -19.820 -8.922 1.00 0.00 93 LYS X O 2
ATOM 3298 N N . GLN A 1 74 ? -11.288 -18.092 -7.607 1.00 0.00 94 GLN X N 2
ATOM 3299 C CA . GLN A 1 74 ? -11.307 -18.914 -6.393 1.00 0.00 94 GLN X CA 2
ATOM 3300 C C . GLN A 1 74 ? -12.734 -19.291 -6.016 1.00 0.00 94 GLN X C 2
ATOM 3301 O O . GLN A 1 74 ? -12.950 -20.217 -5.234 1.00 0.00 94 GLN X O 2
ATOM 3315 N N . GLY A 1 75 ? -13.707 -18.563 -6.551 1.00 0.00 95 GLY X N 2
ATOM 3316 C CA . GLY A 1 75 ? -15.098 -18.835 -6.226 1.00 0.00 95 GLY X CA 2
ATOM 3317 C C . GLY A 1 75 ? -15.396 -18.412 -4.789 1.00 0.00 95 GLY X C 2
ATOM 3318 O O . GLY A 1 75 ? -16.415 -18.798 -4.217 1.00 0.00 95 GLY X O 2
ATOM 3322 N N . VAL A 1 76 ? -14.497 -17.613 -4.213 1.00 0.00 96 VAL X N 2
ATOM 3323 C CA . VAL A 1 76 ? -14.674 -17.140 -2.847 1.00 0.00 96 VAL X CA 2
ATOM 3324 C C . VAL A 1 76 ? -14.903 -15.638 -2.845 1.00 0.00 96 VAL X C 2
ATOM 3325 O O . VAL A 1 76 ? -15.824 -15.139 -2.198 1.00 0.00 96 VAL X O 2
ATOM 3338 N N . TYR A 1 77 ? -14.063 -14.922 -3.585 1.00 0.00 97 TYR X N 2
ATOM 3339 C CA . TYR A 1 77 ? -14.190 -13.479 -3.671 1.00 0.00 97 TYR X CA 2
ATOM 3340 C C . TYR A 1 77 ? -15.065 -13.111 -4.862 1.00 0.00 97 TYR X C 2
ATOM 3341 O O . TYR A 1 77 ? -14.952 -13.706 -5.930 1.00 0.00 97 TYR X O 2
ATOM 3359 N N . VAL A 1 78 ? -15.935 -12.128 -4.673 1.00 0.00 98 VAL X N 2
ATOM 3360 C CA . VAL A 1 78 ? -16.822 -11.696 -5.744 1.00 0.00 98 VAL X CA 2
ATOM 3361 C C . VAL A 1 78 ? -16.150 -10.618 -6.580 1.00 0.00 98 VAL X C 2
ATOM 3362 O O . VAL A 1 78 ? -15.662 -9.622 -6.045 1.00 0.00 98 VAL X O 2
ATOM 3375 N N . THR A 1 79 ? -16.136 -10.805 -7.898 1.00 0.00 99 THR X N 2
ATOM 3376 C CA . THR A 1 79 ? -15.529 -9.816 -8.777 1.00 0.00 99 THR X CA 2
ATOM 3377 C C . THR A 1 79 ? -16.434 -9.542 -9.967 1.00 0.00 99 THR X C 2
ATOM 3378 O O . THR A 1 79 ? -16.337 -10.208 -10.998 1.00 0.00 99 THR X O 2
ATOM 3389 N N . SER A 1 80 ? -17.336 -8.582 -9.810 1.00 0.00 100 SER X N 2
ATOM 3390 C CA . SER A 1 80 ? -18.272 -8.268 -10.878 1.00 0.00 100 SER X CA 2
ATOM 3391 C C . SER A 1 80 ? -18.323 -6.764 -11.138 1.00 0.00 100 SER X C 2
ATOM 3392 O O . SER A 1 80 ? -18.037 -5.965 -10.247 1.00 0.00 100 SER X O 2
ATOM 3400 N N . PRO A 1 81 ? -18.705 -6.364 -12.329 1.00 0.00 101 PRO X N 2
ATOM 3401 C CA . PRO A 1 81 ? -18.823 -4.921 -12.688 1.00 0.00 101 PRO X CA 2
ATOM 3402 C C . PRO A 1 81 ? -19.943 -4.246 -11.899 1.00 0.00 101 PRO X C 2
ATOM 3403 O O . PRO A 1 81 ? -19.990 -3.023 -11.776 1.00 0.00 101 PRO X O 2
ATOM 3414 N N . LEU A 1 82 ? -20.842 -5.071 -11.369 1.00 0.00 102 LEU X N 2
ATOM 3415 C CA . LEU A 1 82 ? -21.971 -4.591 -10.587 1.00 0.00 102 LEU X CA 2
ATOM 3416 C C . LEU A 1 82 ? -21.470 -3.853 -9.350 1.00 0.00 102 LEU X C 2
ATOM 3417 O O . LEU A 1 82 ? -22.013 -2.819 -8.963 1.00 0.00 102 LEU X O 2
ATOM 3433 N N . VAL A 1 83 ? -20.424 -4.403 -8.744 1.00 0.00 103 VAL X N 2
ATOM 3434 C CA . VAL A 1 83 ? -19.828 -3.813 -7.552 1.00 0.00 103 VAL X CA 2
ATOM 3435 C C . VAL A 1 83 ? -18.699 -2.860 -7.942 1.00 0.00 103 VAL X C 2
ATOM 3436 O O . VAL A 1 83 ? -18.373 -1.930 -7.205 1.00 0.00 103 VAL X O 2
ATOM 3449 N N . ASN A 1 84 ? -18.108 -3.106 -9.109 1.00 0.00 104 ASN X N 2
ATOM 3450 C CA . ASN A 1 84 ? -17.012 -2.279 -9.602 1.00 0.00 104 ASN X CA 2
ATOM 3451 C C . ASN A 1 84 ? -17.445 -0.824 -9.726 1.00 0.00 104 ASN X C 2
ATOM 3452 O O . ASN A 1 84 ? -16.663 0.090 -9.465 1.00 0.00 104 ASN X O 2
ATOM 3463 N N . ASN A 1 85 ? -18.689 -0.612 -10.137 1.00 0.00 105 ASN X N 2
ATOM 3464 C CA . ASN A 1 85 ? -19.208 0.740 -10.306 1.00 0.00 105 ASN X CA 2
ATOM 3465 C C . ASN A 1 85 ? -19.778 1.287 -8.996 1.00 0.00 105 ASN X C 2
ATOM 3466 O O . ASN A 1 85 ? -20.670 2.137 -9.012 1.00 0.00 105 ASN X O 2
ATOM 3477 N N . PHE A 1 86 ? -19.268 0.805 -7.865 1.00 0.00 106 PHE X N 2
ATOM 3478 C CA . PHE A 1 86 ? -19.753 1.274 -6.573 1.00 0.00 106 PHE X CA 2
ATOM 3479 C C . PHE A 1 86 ? -19.460 2.753 -6.384 1.00 0.00 106 PHE X C 2
ATOM 3480 O O . PHE A 1 86 ? -18.307 3.183 -6.439 1.00 0.00 106 PHE X O 2
ATOM 3497 N N . THR A 1 87 ? -20.515 3.529 -6.169 1.00 0.00 107 THR X N 2
ATOM 3498 C CA . THR A 1 87 ? -20.367 4.963 -5.984 1.00 0.00 107 THR X CA 2
ATOM 3499 C C . THR A 1 87 ? -21.010 5.430 -4.686 1.00 0.00 107 THR X C 2
ATOM 3500 O O . THR A 1 87 ? -21.718 4.678 -4.017 1.00 0.00 107 THR X O 2
ATOM 3511 N N . MET A 1 88 ? -20.742 6.683 -4.337 1.00 0.00 108 MET X N 2
ATOM 3512 C CA . MET A 1 88 ? -21.277 7.267 -3.117 1.00 0.00 108 MET X CA 2
ATOM 3513 C C . MET A 1 88 ? -22.794 7.369 -3.198 1.00 0.00 108 MET X C 2
ATOM 3514 O O . MET A 1 88 ? -23.505 7.035 -2.249 1.00 0.00 108 MET X O 2
ATOM 3528 N N . HIS A 1 89 ? -23.279 7.829 -4.343 1.00 0.00 109 HIS X N 2
ATOM 3529 C CA . HIS A 1 89 ? -24.712 7.973 -4.561 1.00 0.00 109 HIS X CA 2
ATOM 3530 C C . HIS A 1 89 ? -25.357 6.622 -4.869 1.00 0.00 109 HIS X C 2
ATOM 3531 O O . HIS A 1 89 ? -26.581 6.496 -4.858 1.00 0.00 109 HIS X O 2
ATOM 3546 N N . SER A 1 90 ? -24.530 5.614 -5.140 1.00 0.00 110 SER X N 2
ATOM 3547 C CA . SER A 1 90 ? -25.042 4.284 -5.444 1.00 0.00 110 SER X CA 2
ATOM 3548 C C . SER A 1 90 ? -25.657 3.652 -4.202 1.00 0.00 110 SER X C 2
ATOM 3549 O O . SER A 1 90 ? -25.147 3.814 -3.093 1.00 0.00 110 SER X O 2
ATOM 3557 N N . ASP A 1 91 ? -26.747 2.924 -4.398 1.00 0.00 111 ASP X N 2
ATOM 3558 C CA . ASP A 1 91 ? -27.412 2.262 -3.284 1.00 0.00 111 ASP X CA 2
ATOM 3559 C C . ASP A 1 91 ? -26.705 0.949 -2.978 1.00 0.00 111 ASP X C 2
ATOM 3560 O O . ASP A 1 91 ? -26.800 -0.016 -3.736 1.00 0.00 111 ASP X O 2
ATOM 3569 N N . LEU A 1 92 ? -25.984 0.933 -1.867 1.00 0.00 112 LEU X N 2
ATOM 3570 C CA . LEU A 1 92 ? -25.241 -0.250 -1.462 1.00 0.00 112 LEU X CA 2
ATOM 3571 C C . LEU A 1 92 ? -26.162 -1.467 -1.406 1.00 0.00 112 LEU X C 2
ATOM 3572 O O . LEU A 1 92 ? -25.782 -2.563 -1.812 1.00 0.00 112 LEU X O 2
ATOM 3588 N N . GLY A 1 93 ? -27.379 -1.263 -0.909 1.00 0.00 113 GLY X N 2
ATOM 3589 C CA . GLY A 1 93 ? -28.348 -2.352 -0.817 1.00 0.00 113 GLY X CA 2
ATOM 3590 C C . GLY A 1 93 ? -28.692 -2.885 -2.199 1.00 0.00 113 GLY X C 2
ATOM 3591 O O . GLY A 1 93 ? -28.824 -4.091 -2.394 1.00 0.00 113 GLY X O 2
ATOM 3595 N N . LYS A 1 94 ? -28.826 -1.977 -3.153 1.00 0.00 114 LYS X N 2
ATOM 3596 C CA . LYS A 1 94 ? -29.143 -2.351 -4.524 1.00 0.00 114 LYS X CA 2
ATOM 3597 C C . LYS A 1 94 ? -28.041 -3.239 -5.090 1.00 0.00 114 LYS X C 2
ATOM 3598 O O . LYS A 1 94 ? -28.313 -4.197 -5.812 1.00 0.00 114 LYS X O 2
ATOM 3617 N N . ILE A 1 95 ? -26.795 -2.911 -4.761 1.00 0.00 115 ILE X N 2
ATOM 3618 C CA . ILE A 1 95 ? -25.656 -3.682 -5.245 1.00 0.00 115 ILE X CA 2
ATOM 3619 C C . ILE A 1 95 ? -25.770 -5.129 -4.769 1.00 0.00 115 ILE X C 2
ATOM 3620 O O . ILE A 1 95 ? -25.584 -6.065 -5.548 1.00 0.00 115 ILE X O 2
ATOM 3636 N N . ILE A 1 96 ? -26.096 -5.305 -3.491 1.00 0.00 116 ILE X N 2
ATOM 3637 C CA . ILE A 1 96 ? -26.254 -6.643 -2.923 1.00 0.00 116 ILE X CA 2
ATOM 3638 C C . ILE A 1 96 ? -27.483 -7.318 -3.514 1.00 0.00 116 ILE X C 2
ATOM 3639 O O . ILE A 1 96 ? -27.466 -8.505 -3.840 1.00 0.00 116 ILE X O 2
ATOM 3655 N N . GLN A 1 97 ? -28.546 -6.540 -3.651 1.00 0.00 117 GLN X N 2
ATOM 3656 C CA . GLN A 1 97 ? -29.794 -7.037 -4.205 1.00 0.00 117 GLN X CA 2
ATOM 3657 C C . GLN A 1 97 ? -29.573 -7.582 -5.613 1.00 0.00 117 GLN X C 2
ATOM 3658 O O . GLN A 1 97 ? -30.106 -8.629 -5.976 1.00 0.00 117 GLN X O 2
ATOM 3672 N N . SER A 1 98 ? -28.779 -6.868 -6.394 1.00 0.00 118 SER X N 2
ATOM 3673 C CA . SER A 1 98 ? -28.478 -7.287 -7.756 1.00 0.00 118 SER X CA 2
ATOM 3674 C C . SER A 1 98 ? -27.680 -8.591 -7.770 1.00 0.00 118 SER X C 2
ATOM 3675 O O . SER A 1 98 ? -27.867 -9.434 -8.646 1.00 0.00 118 SER X O 2
ATOM 3683 N N . LEU A 1 99 ? -26.764 -8.733 -6.816 1.00 0.00 119 LEU X N 2
ATOM 3684 C CA . LEU A 1 99 ? -25.909 -9.918 -6.756 1.00 0.00 119 LEU X CA 2
ATOM 3685 C C . LEU A 1 99 ? -26.716 -11.210 -6.634 1.00 0.00 119 LEU X C 2
ATOM 3686 O O . LEU A 1 99 ? -26.449 -12.176 -7.347 1.00 0.00 119 LEU X O 2
ATOM 3702 N N . LEU A 1 100 ? -27.692 -11.237 -5.735 1.00 0.00 120 LEU X N 2
ATOM 3703 C CA . LEU A 1 100 ? -28.493 -12.441 -5.560 1.00 0.00 120 LEU X CA 2
ATOM 3704 C C . LEU A 1 100 ? -29.449 -12.604 -6.724 1.00 0.00 120 LEU X C 2
ATOM 3705 O O . LEU A 1 100 ? -29.827 -13.718 -7.081 1.00 0.00 120 LEU X O 2
ATOM 3721 N N . ASP A 1 101 ? -29.829 -11.489 -7.325 1.00 0.00 121 ASP X N 2
ATOM 3722 C CA . ASP A 1 101 ? -30.725 -11.529 -8.459 1.00 0.00 121 ASP X CA 2
ATOM 3723 C C . ASP A 1 101 ? -30.069 -12.308 -9.592 1.00 0.00 121 ASP X C 2
ATOM 3724 O O . ASP A 1 101 ? -30.717 -13.069 -10.303 1.00 0.00 121 ASP X O 2
ATOM 3733 N N . GLU A 1 102 ? -28.767 -12.123 -9.741 1.00 0.00 122 GLU X N 2
ATOM 3734 C CA . GLU A 1 102 ? -28.019 -12.835 -10.764 1.00 0.00 122 GLU X CA 2
ATOM 3735 C C . GLU A 1 102 ? -28.053 -14.330 -10.474 1.00 0.00 122 GLU X C 2
ATOM 3736 O O . GLU A 1 102 ? -28.131 -15.152 -11.388 1.00 0.00 122 GLU X O 2
ATOM 3748 N N . PHE A 1 103 ? -27.997 -14.672 -9.189 1.00 0.00 123 PHE X N 2
ATOM 3749 C CA . PHE A 1 103 ? -28.025 -16.069 -8.777 1.00 0.00 123 PHE X CA 2
ATOM 3750 C C . PHE A 1 103 ? -29.360 -16.692 -9.155 1.00 0.00 123 PHE X C 2
ATOM 3751 O O . PHE A 1 103 ? -29.416 -17.848 -9.564 1.00 0.00 123 PHE X O 2
ATOM 3768 N N . TRP A 1 104 ? -30.433 -15.912 -9.036 1.00 0.00 124 TRP X N 2
ATOM 3769 C CA . TRP A 1 104 ? -31.754 -16.403 -9.381 1.00 0.00 124 TRP X CA 2
ATOM 3770 C C . TRP A 1 104 ? -31.757 -16.910 -10.815 1.00 0.00 124 TRP X C 2
ATOM 3771 O O . TRP A 1 104 ? -32.291 -17.981 -11.103 1.00 0.00 124 TRP X O 2
ATOM 3792 N N . LYS A 1 105 ? -31.133 -16.150 -11.702 1.00 0.00 125 LYS X N 2
ATOM 3793 C CA . LYS A 1 105 ? -31.041 -16.545 -13.091 1.00 0.00 125 LYS X CA 2
ATOM 3794 C C . LYS A 1 105 ? -30.251 -17.841 -13.234 1.00 0.00 125 LYS X C 2
ATOM 3795 O O . LYS A 1 105 ? -30.620 -18.729 -14.001 1.00 0.00 125 LYS X O 2
ATOM 3814 N N . ASN A 1 106 ? -29.157 -17.928 -12.490 1.00 0.00 126 ASN X N 2
ATOM 3815 C CA . ASN A 1 106 ? -28.296 -19.102 -12.527 1.00 0.00 126 ASN X CA 2
ATOM 3816 C C . ASN A 1 106 ? -27.907 -19.531 -11.105 1.00 0.00 126 ASN X C 2
ATOM 3817 O O . ASN A 1 106 ? -26.974 -18.972 -10.531 1.00 0.00 126 ASN X O 2
ATOM 3828 N N . PRO A 1 107 ? -28.592 -20.485 -10.512 1.00 0.00 127 PRO X N 2
ATOM 3829 C CA . PRO A 1 107 ? -28.278 -20.936 -9.122 1.00 0.00 127 PRO X CA 2
ATOM 3830 C C . PRO A 1 107 ? -26.799 -21.316 -8.938 1.00 0.00 127 PRO X C 2
ATOM 3831 O O . PRO A 1 107 ? -26.181 -21.876 -9.843 1.00 0.00 127 PRO X O 2
ATOM 3842 N N . PRO A 1 108 ? -26.224 -21.006 -7.793 1.00 0.00 128 PRO X N 2
ATOM 3843 C CA . PRO A 1 108 ? -24.787 -21.301 -7.492 1.00 0.00 128 PRO X CA 2
ATOM 3844 C C . PRO A 1 108 ? -24.507 -22.780 -7.261 1.00 0.00 128 PRO X C 2
ATOM 3845 O O . PRO A 1 108 ? -25.405 -23.557 -6.935 1.00 0.00 128 PRO X O 2
ATOM 3856 N N . VAL A 1 109 ? -23.239 -23.145 -7.401 1.00 0.00 129 VAL X N 2
ATOM 3857 C CA . VAL A 1 109 ? -22.810 -24.516 -7.175 1.00 0.00 129 VAL X CA 2
ATOM 3858 C C . VAL A 1 109 ? -21.621 -24.524 -6.224 1.00 0.00 129 VAL X C 2
ATOM 3859 O O . VAL A 1 109 ? -20.683 -23.745 -6.386 1.00 0.00 129 VAL X O 2
ATOM 3872 N N . LEU A 1 110 ? -21.662 -25.402 -5.234 1.00 0.00 130 LEU X N 2
ATOM 3873 C CA . LEU A 1 110 ? -20.577 -25.490 -4.268 1.00 0.00 130 LEU X CA 2
ATOM 3874 C C . LEU A 1 110 ? -19.268 -25.786 -4.991 1.00 0.00 130 LEU X C 2
ATOM 3875 O O . LEU A 1 110 ? -19.169 -26.752 -5.748 1.00 0.00 130 LEU X O 2
ATOM 3891 N N . ALA A 1 111 ? -18.272 -24.945 -4.757 1.00 0.00 131 ALA X N 2
ATOM 3892 C CA . ALA A 1 111 ? -16.974 -25.121 -5.399 1.00 0.00 131 ALA X CA 2
ATOM 3893 C C . ALA A 1 111 ? -16.308 -26.420 -4.910 1.00 0.00 131 ALA X C 2
ATOM 3894 O O . ALA A 1 111 ? -16.106 -26.588 -3.708 1.00 0.00 131 ALA X O 2
ATOM 3901 N N . PRO A 1 112 ? -15.964 -27.340 -5.794 1.00 0.00 132 PRO X N 2
ATOM 3902 C CA . PRO A 1 112 ? -15.316 -28.625 -5.391 1.00 0.00 132 PRO X CA 2
ATOM 3903 C C . PRO A 1 112 ? -13.837 -28.462 -5.043 1.00 0.00 132 PRO X C 2
ATOM 3904 O O . PRO A 1 112 ? -13.175 -27.539 -5.517 1.00 0.00 132 PRO X O 2
ATOM 3915 N N . THR A 1 113 ? -13.328 -29.379 -4.226 1.00 0.00 133 THR X N 2
ATOM 3916 C CA . THR A 1 113 ? -11.922 -29.355 -3.830 1.00 0.00 133 THR X CA 2
ATOM 3917 C C . THR A 1 113 ? -11.531 -28.009 -3.224 1.00 0.00 133 THR X C 2
ATOM 3918 O O . THR A 1 113 ? -11.286 -27.040 -3.941 1.00 0.00 133 THR X O 2
ATOM 3929 N N . SER A 1 114 ? -11.456 -27.965 -1.897 1.00 0.00 134 SER X N 2
ATOM 3930 C CA . SER A 1 114 ? -11.074 -26.739 -1.203 1.00 0.00 134 SER X CA 2
ATOM 3931 C C . SER A 1 114 ? -10.041 -27.049 -0.122 1.00 0.00 134 SER X C 2
ATOM 3932 O O . SER A 1 114 ? -10.336 -27.750 0.847 1.00 0.00 134 SER X O 2
ATOM 3940 N N . THR A 1 115 ? -8.829 -26.530 -0.296 1.00 0.00 135 THR X N 2
ATOM 3941 C CA . THR A 1 115 ? -7.762 -26.767 0.670 1.00 0.00 135 THR X CA 2
ATOM 3942 C C . THR A 1 115 ? -8.119 -26.185 2.035 1.00 0.00 135 THR X C 2
ATOM 3943 O O . THR A 1 115 ? -7.966 -26.848 3.061 1.00 0.00 135 THR X O 2
ATOM 3954 N N . ALA A 1 116 ? -8.589 -24.943 2.040 1.00 0.00 136 ALA X N 2
ATOM 3955 C CA . ALA A 1 116 ? -8.961 -24.283 3.287 1.00 0.00 136 ALA X CA 2
ATOM 3956 C C . ALA A 1 116 ? -9.494 -22.884 3.019 1.00 0.00 136 ALA X C 2
ATOM 3957 O O . ALA A 1 116 ? -9.538 -22.428 1.876 1.00 0.00 136 ALA X O 2
ATOM 3964 N N . PHE A 1 117 ? -9.886 -22.206 4.089 1.00 0.00 137 PHE X N 2
ATOM 3965 C CA . PHE A 1 117 ? -10.403 -20.853 3.980 1.00 0.00 137 PHE X CA 2
ATOM 3966 C C . PHE A 1 117 ? -9.276 -19.884 3.615 1.00 0.00 137 PHE X C 2
ATOM 3967 O O . PHE A 1 117 ? -8.104 -20.174 3.857 1.00 0.00 137 PHE X O 2
ATOM 3984 N N . PRO A 1 118 ? -9.596 -18.754 3.030 1.00 0.00 138 PRO X N 2
ATOM 3985 C CA . PRO A 1 118 ? -8.570 -17.746 2.619 1.00 0.00 138 PRO X CA 2
ATOM 3986 C C . PRO A 1 118 ? -7.663 -17.315 3.771 1.00 0.00 138 PRO X C 2
ATOM 3987 O O . PRO A 1 118 ? -6.446 -17.498 3.716 1.00 0.00 138 PRO X O 2
ATOM 3998 N N . TYR A 1 119 ? -8.259 -16.733 4.810 1.00 0.00 139 TYR X N 2
ATOM 3999 C CA . TYR A 1 119 ? -7.487 -16.271 5.962 1.00 0.00 139 TYR X CA 2
ATOM 4000 C C . TYR A 1 119 ? -8.018 -16.839 7.279 1.00 0.00 139 TYR X C 2
ATOM 4001 O O . TYR A 1 119 ? -7.479 -16.539 8.346 1.00 0.00 139 TYR X O 2
ATOM 4019 N N . LEU A 1 120 ? -9.072 -17.647 7.214 1.00 0.00 140 LEU X N 2
ATOM 4020 C CA . LEU A 1 120 ? -9.643 -18.220 8.429 1.00 0.00 140 LEU X CA 2
ATOM 4021 C C . LEU A 1 120 ? -9.022 -19.567 8.760 1.00 0.00 140 LEU X C 2
ATOM 4022 O O . LEU A 1 120 ? -9.423 -20.586 8.215 1.00 0.00 140 LEU X O 2
ATOM 4038 N N . TYR A 1 121 ? -8.054 -19.559 9.676 1.00 0.00 141 TYR X N 2
ATOM 4039 C CA . TYR A 1 121 ? -7.415 -20.795 10.122 1.00 0.00 141 TYR X CA 2
ATOM 4040 C C . TYR A 1 121 ? -6.500 -20.521 11.311 1.00 0.00 141 TYR X C 2
ATOM 4041 O O . TYR A 1 121 ? -5.319 -20.217 11.144 1.00 0.00 141 TYR X O 2
ATOM 4059 N N . SER A 1 122 ? -7.057 -20.630 12.513 1.00 0.00 142 SER X N 2
ATOM 4060 C CA . SER A 1 122 ? -6.287 -20.389 13.728 1.00 0.00 142 SER X CA 2
ATOM 4061 C C . SER A 1 122 ? -6.420 -21.567 14.687 1.00 0.00 142 SER X C 2
ATOM 4062 O O . SER A 1 122 ? -7.422 -22.283 14.671 1.00 0.00 142 SER X O 2
ATOM 4070 N N . ASN A 1 123 ? -5.405 -21.764 15.521 1.00 0.00 143 ASN X N 2
ATOM 4071 C CA . ASN A 1 123 ? -5.423 -22.862 16.482 1.00 0.00 143 ASN X CA 2
ATOM 4072 C C . ASN A 1 123 ? -6.481 -22.607 17.551 1.00 0.00 143 ASN X C 2
ATOM 4073 O O . ASN A 1 123 ? -6.838 -21.459 17.815 1.00 0.00 143 ASN X O 2
ATOM 4084 N N . PRO A 1 124 ? -6.993 -23.644 18.165 1.00 0.00 144 PRO X N 2
ATOM 4085 C CA . PRO A 1 124 ? -8.038 -23.509 19.221 1.00 0.00 144 PRO X CA 2
ATOM 4086 C C . PRO A 1 124 ? -7.481 -22.930 20.519 1.00 0.00 144 PRO X C 2
ATOM 4087 O O . PRO A 1 124 ? -6.316 -23.140 20.856 1.00 0.00 144 PRO X O 2
ATOM 4098 N N . SER A 1 125 ? -8.325 -22.202 21.243 1.00 0.00 145 SER X N 2
ATOM 4099 C CA . SER A 1 125 ? -7.914 -21.598 22.506 1.00 0.00 145 SER X CA 2
ATOM 4100 C C . SER A 1 125 ? -7.593 -22.674 23.541 1.00 0.00 145 SER X C 2
ATOM 4101 O O . SER A 1 125 ? -6.869 -22.424 24.505 1.00 0.00 145 SER X O 2
ATOM 4109 N N . GLY A 1 126 ? -8.141 -23.870 23.339 1.00 0.00 146 GLY X N 2
ATOM 4110 C CA . GLY A 1 126 ? -7.909 -24.971 24.267 1.00 0.00 146 GLY X CA 2
ATOM 4111 C C . GLY A 1 126 ? -8.972 -24.992 25.359 1.00 0.00 146 GLY X C 2
ATOM 4112 O O . GLY A 1 126 ? -9.817 -24.099 25.433 1.00 0.00 146 GLY X O 2
ATOM 4116 N N . MET A 1 127 ? -8.929 -26.018 26.202 1.00 0.00 147 MET X N 2
ATOM 4117 C CA . MET A 1 127 ? -9.899 -26.144 27.284 1.00 0.00 147 MET X CA 2
ATOM 4118 C C . MET A 1 127 ? -11.321 -26.070 26.737 1.00 0.00 147 MET X C 2
ATOM 4119 O O . MET A 1 127 ? -11.527 -26.032 25.524 1.00 0.00 147 MET X O 2
ATOM 4133 N N . SER A 1 128 ? -12.299 -26.047 27.636 1.00 0.00 148 SER X N 2
ATOM 4134 C CA . SER A 1 128 ? -13.697 -25.977 27.227 1.00 0.00 148 SER X CA 2
ATOM 4135 C C . SER A 1 128 ? -13.988 -24.647 26.540 1.00 0.00 148 SER X C 2
ATOM 4136 O O . SER A 1 128 ? -15.153 -24.310 26.415 1.00 0.00 148 SER X O 2
ATOM 4145 N N . GLY A 1 1 ? -24.674 17.279 11.283 1.00 0.00 21 GLY X N 3
ATOM 4146 C CA . GLY A 1 1 ? -23.856 16.956 10.079 1.00 0.00 21 GLY X CA 3
ATOM 4147 C C . GLY A 1 1 ? -22.390 16.834 10.477 1.00 0.00 21 GLY X C 3
ATOM 4148 O O . GLY A 1 1 ? -21.889 15.731 10.694 1.00 0.00 21 GLY X O 3
ATOM 4154 N N . LEU A 1 2 ? -21.713 17.978 10.573 1.00 0.00 22 LEU X N 3
ATOM 4155 C CA . LEU A 1 2 ? -20.298 18.008 10.948 1.00 0.00 22 LEU X CA 3
ATOM 4156 C C . LEU A 1 2 ? -19.425 17.430 9.836 1.00 0.00 22 LEU X C 3
ATOM 4157 O O . LEU A 1 2 ? -18.704 18.163 9.159 1.00 0.00 22 LEU X O 3
ATOM 4173 N N . THR A 1 3 ? -19.491 16.116 9.655 1.00 0.00 23 THR X N 3
ATOM 4174 C CA . THR A 1 3 ? -18.695 15.458 8.626 1.00 0.00 23 THR X CA 3
ATOM 4175 C C . THR A 1 3 ? -19.607 14.856 7.558 1.00 0.00 23 THR X C 3
ATOM 4176 O O . THR A 1 3 ? -20.534 14.108 7.870 1.00 0.00 23 THR X O 3
ATOM 4187 N N . SER A 1 4 ? -19.339 15.192 6.300 1.00 0.00 24 SER X N 3
ATOM 4188 C CA . SER A 1 4 ? -20.142 14.683 5.193 1.00 0.00 24 SER X CA 3
ATOM 4189 C C . SER A 1 4 ? -20.041 13.164 5.101 1.00 0.00 24 SER X C 3
ATOM 4190 O O . SER A 1 4 ? -21.029 12.485 4.833 1.00 0.00 24 SER X O 3
ATOM 4198 N N . LEU A 1 5 ? -18.839 12.639 5.311 1.00 0.00 25 LEU X N 3
ATOM 4199 C CA . LEU A 1 5 ? -18.620 11.197 5.242 1.00 0.00 25 LEU X CA 3
ATOM 4200 C C . LEU A 1 5 ? -19.434 10.472 6.309 1.00 0.00 25 LEU X C 3
ATOM 4201 O O . LEU A 1 5 ? -20.052 9.443 6.033 1.00 0.00 25 LEU X O 3
ATOM 4217 N N . GLN A 1 6 ? -19.436 11.007 7.524 1.00 0.00 26 GLN X N 3
ATOM 4218 C CA . GLN A 1 6 ? -20.185 10.386 8.609 1.00 0.00 26 GLN X CA 3
ATOM 4219 C C . GLN A 1 6 ? -21.681 10.410 8.310 1.00 0.00 26 GLN X C 3
ATOM 4220 O O . GLN A 1 6 ? -22.384 9.425 8.535 1.00 0.00 26 GLN X O 3
ATOM 4234 N N . GLN A 1 7 ? -22.160 11.536 7.787 1.00 0.00 27 GLN X N 3
ATOM 4235 C CA . GLN A 1 7 ? -23.573 11.667 7.446 1.00 0.00 27 GLN X CA 3
ATOM 4236 C C . GLN A 1 7 ? -23.931 10.726 6.300 1.00 0.00 27 GLN X C 3
ATOM 4237 O O . GLN A 1 7 ? -24.974 10.073 6.315 1.00 0.00 27 GLN X O 3
ATOM 4251 N N . GLN A 1 8 ? -23.047 10.666 5.310 1.00 0.00 28 GLN X N 3
ATOM 4252 C CA . GLN A 1 8 ? -23.248 9.810 4.148 1.00 0.00 28 GLN X CA 3
ATOM 4253 C C . GLN A 1 8 ? -23.276 8.344 4.557 1.00 0.00 28 GLN X C 3
ATOM 4254 O O . GLN A 1 8 ? -24.082 7.560 4.059 1.00 0.00 28 GLN X O 3
ATOM 4268 N N . LYS A 1 9 ? -22.378 7.987 5.464 1.00 0.00 29 LYS X N 3
ATOM 4269 C CA . LYS A 1 9 ? -22.284 6.618 5.942 1.00 0.00 29 LYS X CA 3
ATOM 4270 C C . LYS A 1 9 ? -23.593 6.150 6.565 1.00 0.00 29 LYS X C 3
ATOM 4271 O O . LYS A 1 9 ? -24.092 5.078 6.236 1.00 0.00 29 LYS X O 3
ATOM 4290 N N . GLN A 1 10 ? -24.130 6.950 7.480 1.00 0.00 30 GLN X N 3
ATOM 4291 C CA . GLN A 1 10 ? -25.358 6.591 8.168 1.00 0.00 30 GLN X CA 3
ATOM 4292 C C . GLN A 1 10 ? -26.514 6.431 7.191 1.00 0.00 30 GLN X C 3
ATOM 4293 O O . GLN A 1 10 ? -27.335 5.526 7.340 1.00 0.00 30 GLN X O 3
ATOM 4307 N N . ARG A 1 11 ? -26.571 7.293 6.187 1.00 0.00 31 ARG X N 3
ATOM 4308 C CA . ARG A 1 11 ? -27.635 7.203 5.199 1.00 0.00 31 ARG X CA 3
ATOM 4309 C C . ARG A 1 11 ? -27.557 5.846 4.516 1.00 0.00 31 ARG X C 3
ATOM 4310 O O . ARG A 1 11 ? -28.577 5.222 4.220 1.00 0.00 31 ARG X O 3
ATOM 4331 N N . LEU A 1 12 ? -26.334 5.390 4.283 1.00 0.00 32 LEU X N 3
ATOM 4332 C CA . LEU A 1 12 ? -26.119 4.097 3.655 1.00 0.00 32 LEU X CA 3
ATOM 4333 C C . LEU A 1 12 ? -26.596 2.961 4.557 1.00 0.00 32 LEU X C 3
ATOM 4334 O O . LEU A 1 12 ? -27.173 1.985 4.079 1.00 0.00 32 LEU X O 3
ATOM 4350 N N . ILE A 1 13 ? -26.316 3.068 5.857 1.00 0.00 33 ILE X N 3
ATOM 4351 C CA . ILE A 1 13 ? -26.690 2.006 6.789 1.00 0.00 33 ILE X CA 3
ATOM 4352 C C . ILE A 1 13 ? -28.203 1.821 6.868 1.00 0.00 33 ILE X C 3
ATOM 4353 O O . ILE A 1 13 ? -28.697 0.696 6.781 1.00 0.00 33 ILE X O 3
ATOM 4369 N N . GLU A 1 14 ? -28.938 2.911 7.051 1.00 0.00 34 GLU X N 3
ATOM 4370 C CA . GLU A 1 14 ? -30.387 2.812 7.161 1.00 0.00 34 GLU X CA 3
ATOM 4371 C C . GLU A 1 14 ? -31.015 2.434 5.824 1.00 0.00 34 GLU X C 3
ATOM 4372 O O . GLU A 1 14 ? -31.986 1.678 5.781 1.00 0.00 34 GLU X O 3
ATOM 4384 N N . SER A 1 15 ? -30.459 2.949 4.733 1.00 0.00 35 SER X N 3
ATOM 4385 C CA . SER A 1 15 ? -30.985 2.637 3.411 1.00 0.00 35 SER X CA 3
ATOM 4386 C C . SER A 1 15 ? -30.816 1.152 3.102 1.00 0.00 35 SER X C 3
ATOM 4387 O O . SER A 1 15 ? -31.749 0.490 2.645 1.00 0.00 35 SER X O 3
ATOM 4395 N N . LEU A 1 16 ? -29.613 0.642 3.345 1.00 0.00 36 LEU X N 3
ATOM 4396 C CA . LEU A 1 16 ? -29.312 -0.761 3.084 1.00 0.00 36 LEU X CA 3
ATOM 4397 C C . LEU A 1 16 ? -30.117 -1.682 3.988 1.00 0.00 36 LEU X C 3
ATOM 4398 O O . LEU A 1 16 ? -30.719 -2.653 3.529 1.00 0.00 36 LEU X O 3
ATOM 4414 N N . ARG A 1 17 ? -30.114 -1.376 5.279 1.00 0.00 37 ARG X N 3
ATOM 4415 C CA . ARG A 1 17 ? -30.838 -2.187 6.245 1.00 0.00 37 ARG X CA 3
ATOM 4416 C C . ARG A 1 17 ? -32.317 -2.165 5.937 1.00 0.00 37 ARG X C 3
ATOM 4417 O O . ARG A 1 17 ? -33.001 -3.187 6.012 1.00 0.00 37 ARG X O 3
ATOM 4438 N N . ASN A 1 18 ? -32.804 -0.987 5.594 1.00 0.00 38 ASN X N 3
ATOM 4439 C CA . ASN A 1 18 ? -34.208 -0.827 5.278 1.00 0.00 38 ASN X CA 3
ATOM 4440 C C . ASN A 1 18 ? -34.581 -1.652 4.050 1.00 0.00 38 ASN X C 3
ATOM 4441 O O . ASN A 1 18 ? -35.654 -2.252 3.990 1.00 0.00 38 ASN X O 3
ATOM 4452 N N . SER A 1 19 ? -33.680 -1.671 3.073 1.00 0.00 39 SER X N 3
ATOM 4453 C CA . SER A 1 19 ? -33.897 -2.412 1.838 1.00 0.00 39 SER X CA 3
ATOM 4454 C C . SER A 1 19 ? -34.010 -3.900 2.125 1.00 0.00 39 SER X C 3
ATOM 4455 O O . SER A 1 19 ? -34.815 -4.607 1.517 1.00 0.00 39 SER X O 3
ATOM 4463 N N . HIS A 1 20 ? -33.175 -4.366 3.037 1.00 0.00 40 HIS X N 3
ATOM 4464 C CA . HIS A 1 20 ? -33.153 -5.775 3.390 1.00 0.00 40 HIS X CA 3
ATOM 4465 C C . HIS A 1 20 ? -33.556 -6.003 4.845 1.00 0.00 40 HIS X C 3
ATOM 4466 O O . HIS A 1 20 ? -32.810 -5.679 5.765 1.00 0.00 40 HIS X O 3
ATOM 4481 N N . SER A 1 21 ? -34.739 -6.575 5.046 1.00 0.00 41 SER X N 3
ATOM 4482 C CA . SER A 1 21 ? -35.224 -6.862 6.392 1.00 0.00 41 SER X CA 3
ATOM 4483 C C . SER A 1 21 ? -34.426 -8.004 7.025 1.00 0.00 41 SER X C 3
ATOM 4484 O O . SER A 1 21 ? -34.130 -7.982 8.219 1.00 0.00 41 SER X O 3
ATOM 4492 N N . SER A 1 22 ? -34.093 -9.003 6.210 1.00 0.00 42 SER X N 3
ATOM 4493 C CA . SER A 1 22 ? -33.342 -10.164 6.685 1.00 0.00 42 SER X CA 3
ATOM 4494 C C . SER A 1 22 ? -31.921 -9.780 7.094 1.00 0.00 42 SER X C 3
ATOM 4495 O O . SER A 1 22 ? -31.339 -10.409 7.978 1.00 0.00 42 SER X O 3
ATOM 4503 N N . ILE A 1 23 ? -31.377 -8.747 6.444 1.00 0.00 43 ILE X N 3
ATOM 4504 C CA . ILE A 1 23 ? -30.023 -8.273 6.746 1.00 0.00 43 ILE X CA 3
ATOM 4505 C C . ILE A 1 23 ? -29.793 -8.247 8.256 1.00 0.00 43 ILE X C 3
ATOM 4506 O O . ILE A 1 23 ? -30.650 -7.795 9.016 1.00 0.00 43 ILE X O 3
ATOM 4522 N N . ALA A 1 24 ? -28.639 -8.750 8.688 1.00 0.00 44 ALA X N 3
ATOM 4523 C CA . ALA A 1 24 ? -28.321 -8.793 10.110 1.00 0.00 44 ALA X CA 3
ATOM 4524 C C . ALA A 1 24 ? -26.982 -8.121 10.378 1.00 0.00 44 ALA X C 3
ATOM 4525 O O . ALA A 1 24 ? -26.080 -8.153 9.540 1.00 0.00 44 ALA X O 3
ATOM 4532 N N . GLU A 1 25 ? -26.859 -7.516 11.552 1.00 0.00 45 GLU X N 3
ATOM 4533 C CA . GLU A 1 25 ? -25.623 -6.841 11.920 1.00 0.00 45 GLU X CA 3
ATOM 4534 C C . GLU A 1 25 ? -24.681 -7.826 12.614 1.00 0.00 45 GLU X C 3
ATOM 4535 O O . GLU A 1 25 ? -25.054 -8.469 13.596 1.00 0.00 45 GLU X O 3
ATOM 4547 N N . ILE A 1 26 ? -23.467 -7.948 12.087 1.00 0.00 46 ILE X N 3
ATOM 4548 C CA . ILE A 1 26 ? -22.477 -8.867 12.645 1.00 0.00 46 ILE X CA 3
ATOM 4549 C C . ILE A 1 26 ? -21.509 -8.120 13.541 1.00 0.00 46 ILE X C 3
ATOM 4550 O O . ILE A 1 26 ? -21.130 -8.585 14.616 1.00 0.00 46 ILE X O 3
ATOM 4566 N N . GLN A 1 27 ? -21.117 -6.952 13.068 1.00 0.00 47 GLN X N 3
ATOM 4567 C CA . GLN A 1 27 ? -20.187 -6.108 13.795 1.00 0.00 47 GLN X CA 3
ATOM 4568 C C . GLN A 1 27 ? -20.911 -4.911 14.405 1.00 0.00 47 GLN X C 3
ATOM 4569 O O . GLN A 1 27 ? -21.359 -4.983 15.550 1.00 0.00 47 GLN X O 3
ATOM 4583 N N . LYS A 1 28 ? -21.032 -3.824 13.632 1.00 0.00 48 LYS X N 3
ATOM 4584 C CA . LYS A 1 28 ? -21.706 -2.606 14.080 1.00 0.00 48 LYS X CA 3
ATOM 4585 C C . LYS A 1 28 ? -21.334 -1.472 13.135 1.00 0.00 48 LYS X C 3
ATOM 4586 O O . LYS A 1 28 ? -20.234 -0.933 13.226 1.00 0.00 48 LYS X O 3
ATOM 4605 N N . ASP A 1 29 ? -22.233 -1.134 12.208 1.00 0.00 49 ASP X N 3
ATOM 4606 C CA . ASP A 1 29 ? -21.959 -0.079 11.234 1.00 0.00 49 ASP X CA 3
ATOM 4607 C C . ASP A 1 29 ? -20.787 -0.472 10.327 1.00 0.00 49 ASP X C 3
ATOM 4608 O O . ASP A 1 29 ? -20.263 0.363 9.591 1.00 0.00 49 ASP X O 3
ATOM 4617 N N . VAL A 1 30 ? -20.365 -1.741 10.396 1.00 0.00 50 VAL X N 3
ATOM 4618 C CA . VAL A 1 30 ? -19.238 -2.204 9.586 1.00 0.00 50 VAL X CA 3
ATOM 4619 C C . VAL A 1 30 ? -19.600 -3.427 8.739 1.00 0.00 50 VAL X C 3
ATOM 4620 O O . VAL A 1 30 ? -19.639 -3.361 7.513 1.00 0.00 50 VAL X O 3
ATOM 4633 N N . GLU A 1 31 ? -19.802 -4.547 9.411 1.00 0.00 51 GLU X N 3
ATOM 4634 C CA . GLU A 1 31 ? -20.091 -5.806 8.729 1.00 0.00 51 GLU X CA 3
ATOM 4635 C C . GLU A 1 31 ? -21.581 -6.135 8.702 1.00 0.00 51 GLU X C 3
ATOM 4636 O O . GLU A 1 31 ? -22.243 -6.190 9.739 1.00 0.00 51 GLU X O 3
ATOM 4648 N N . TYR A 1 32 ? -22.094 -6.363 7.493 1.00 0.00 52 TYR X N 3
ATOM 4649 C CA . TYR A 1 32 ? -23.501 -6.701 7.292 1.00 0.00 52 TYR X CA 3
ATOM 4650 C C . TYR A 1 32 ? -23.630 -8.058 6.601 1.00 0.00 52 TYR X C 3
ATOM 4651 O O . TYR A 1 32 ? -22.874 -8.364 5.689 1.00 0.00 52 TYR X O 3
ATOM 4669 N N . ARG A 1 33 ? -24.591 -8.869 7.037 1.00 0.00 53 ARG X N 3
ATOM 4670 C CA . ARG A 1 33 ? -24.789 -10.189 6.433 1.00 0.00 53 ARG X CA 3
ATOM 4671 C C . ARG A 1 33 ? -26.249 -10.415 6.068 1.00 0.00 53 ARG X C 3
ATOM 4672 O O . ARG A 1 33 ? -27.139 -10.245 6.897 1.00 0.00 53 ARG X O 3
ATOM 4693 N N . LEU A 1 34 ? -26.482 -10.831 4.830 1.00 0.00 54 LEU X N 3
ATOM 4694 C CA . LEU A 1 34 ? -27.838 -11.099 4.375 1.00 0.00 54 LEU X CA 3
ATOM 4695 C C . LEU A 1 34 ? -28.023 -12.573 3.979 1.00 0.00 54 LEU X C 3
ATOM 4696 O O . LEU A 1 34 ? -27.478 -13.003 2.962 1.00 0.00 54 LEU X O 3
ATOM 4712 N N . PRO A 1 35 ? -28.791 -13.351 4.714 1.00 0.00 55 PRO X N 3
ATOM 4713 C CA . PRO A 1 35 ? -29.041 -14.777 4.357 1.00 0.00 55 PRO X CA 3
ATOM 4714 C C . PRO A 1 35 ? -29.826 -14.877 3.051 1.00 0.00 55 PRO X C 3
ATOM 4715 O O . PRO A 1 35 ? -30.802 -14.153 2.852 1.00 0.00 55 PRO X O 3
ATOM 4726 N N . PHE A 1 36 ? -29.395 -15.758 2.161 1.00 0.00 56 PHE X N 3
ATOM 4727 C CA . PHE A 1 36 ? -30.070 -15.916 0.877 1.00 0.00 56 PHE X CA 3
ATOM 4728 C C . PHE A 1 36 ? -30.270 -17.395 0.557 1.00 0.00 56 PHE X C 3
ATOM 4729 O O . PHE A 1 36 ? -29.373 -18.203 0.773 1.00 0.00 56 PHE X O 3
ATOM 4746 N N . THR A 1 37 ? -31.450 -17.748 0.050 1.00 0.00 57 THR X N 3
ATOM 4747 C CA . THR A 1 37 ? -31.732 -19.144 -0.277 1.00 0.00 57 THR X CA 3
ATOM 4748 C C . THR A 1 37 ? -32.183 -19.296 -1.724 1.00 0.00 57 THR X C 3
ATOM 4749 O O . THR A 1 37 ? -33.072 -18.585 -2.193 1.00 0.00 57 THR X O 3
ATOM 4760 N N . ILE A 1 38 ? -31.546 -20.228 -2.427 1.00 0.00 58 ILE X N 3
ATOM 4761 C CA . ILE A 1 38 ? -31.862 -20.479 -3.828 1.00 0.00 58 ILE X CA 3
ATOM 4762 C C . ILE A 1 38 ? -31.680 -21.954 -4.178 1.00 0.00 58 ILE X C 3
ATOM 4763 O O . ILE A 1 38 ? -30.700 -22.577 -3.779 1.00 0.00 58 ILE X O 3
ATOM 4779 N N . ASN A 1 39 ? -32.628 -22.510 -4.926 1.00 0.00 59 ASN X N 3
ATOM 4780 C CA . ASN A 1 39 ? -32.545 -23.913 -5.317 1.00 0.00 59 ASN X CA 3
ATOM 4781 C C . ASN A 1 39 ? -32.353 -24.790 -4.086 1.00 0.00 59 ASN X C 3
ATOM 4782 O O . ASN A 1 39 ? -31.568 -25.740 -4.099 1.00 0.00 59 ASN X O 3
ATOM 4793 N N . ASN A 1 40 ? -33.068 -24.449 -3.020 1.00 0.00 60 ASN X N 3
ATOM 4794 C CA . ASN A 1 40 ? -32.979 -25.187 -1.763 1.00 0.00 60 ASN X CA 3
ATOM 4795 C C . ASN A 1 40 ? -31.555 -25.137 -1.215 1.00 0.00 60 ASN X C 3
ATOM 4796 O O . ASN A 1 40 ? -31.107 -26.057 -0.531 1.00 0.00 60 ASN X O 3
ATOM 4807 N N . LEU A 1 41 ? -30.855 -24.047 -1.514 1.00 0.00 61 LEU X N 3
ATOM 4808 C CA . LEU A 1 41 ? -29.483 -23.862 -1.046 1.00 0.00 61 LEU X CA 3
ATOM 4809 C C . LEU A 1 41 ? -29.415 -22.637 -0.176 1.00 0.00 61 LEU X C 3
ATOM 4810 O O . LEU A 1 41 ? -29.920 -21.599 -0.568 1.00 0.00 61 LEU X O 3
ATOM 4826 N N . THR A 1 42 ? -28.782 -22.741 0.979 1.00 0.00 62 THR X N 3
ATOM 4827 C CA . THR A 1 42 ? -28.676 -21.581 1.844 1.00 0.00 62 THR X CA 3
ATOM 4828 C C . THR A 1 42 ? -27.261 -21.032 1.848 1.00 0.00 62 THR X C 3
ATOM 4829 O O . THR A 1 42 ? -26.300 -21.739 2.153 1.00 0.00 62 THR X O 3
ATOM 4840 N N . ILE A 1 43 ? -27.158 -19.758 1.506 1.00 0.00 63 ILE X N 3
ATOM 4841 C CA . ILE A 1 43 ? -25.883 -19.075 1.460 1.00 0.00 63 ILE X CA 3
ATOM 4842 C C . ILE A 1 43 ? -25.979 -17.813 2.286 1.00 0.00 63 ILE X C 3
ATOM 4843 O O . ILE A 1 43 ? -27.079 -17.369 2.616 1.00 0.00 63 ILE X O 3
ATOM 4859 N N . ASN A 1 44 ? -24.846 -17.211 2.587 1.00 0.00 64 ASN X N 3
ATOM 4860 C CA . ASN A 1 44 ? -24.864 -15.975 3.334 1.00 0.00 64 ASN X CA 3
ATOM 4861 C C . ASN A 1 44 ? -23.939 -14.970 2.692 1.00 0.00 64 ASN X C 3
ATOM 4862 O O . ASN A 1 44 ? -22.740 -15.202 2.543 1.00 0.00 64 ASN X O 3
ATOM 4873 N N . ILE A 1 45 ? -24.518 -13.849 2.320 1.00 0.00 65 ILE X N 3
ATOM 4874 C CA . ILE A 1 45 ? -23.766 -12.787 1.698 1.00 0.00 65 ILE X CA 3
ATOM 4875 C C . ILE A 1 45 ? -23.147 -11.938 2.792 1.00 0.00 65 ILE X C 3
ATOM 4876 O O . ILE A 1 45 ? -23.854 -11.382 3.625 1.00 0.00 65 ILE X O 3
ATOM 4892 N N . ASN A 1 46 ? -21.826 -11.856 2.794 1.00 0.00 66 ASN X N 3
ATOM 4893 C CA . ASN A 1 46 ? -21.126 -11.084 3.807 1.00 0.00 66 ASN X CA 3
ATOM 4894 C C . ASN A 1 46 ? -20.672 -9.774 3.210 1.00 0.00 66 ASN X C 3
ATOM 4895 O O . ASN A 1 46 ? -20.159 -9.725 2.092 1.00 0.00 66 ASN X O 3
ATOM 4906 N N . ILE A 1 47 ? -20.926 -8.713 3.938 1.00 0.00 67 ILE X N 3
ATOM 4907 C CA . ILE A 1 47 ? -20.618 -7.383 3.471 1.00 0.00 67 ILE X CA 3
ATOM 4908 C C . ILE A 1 47 ? -19.700 -6.692 4.466 1.00 0.00 67 ILE X C 3
ATOM 4909 O O . ILE A 1 47 ? -19.982 -6.692 5.663 1.00 0.00 67 ILE X O 3
ATOM 4925 N N . LEU A 1 48 ? -18.609 -6.115 3.984 1.00 0.00 68 LEU X N 3
ATOM 4926 C CA . LEU A 1 48 ? -17.677 -5.439 4.877 1.00 0.00 68 LEU X CA 3
ATOM 4927 C C . LEU A 1 48 ? -17.471 -3.992 4.460 1.00 0.00 68 LEU X C 3
ATOM 4928 O O . LEU A 1 48 ? -17.137 -3.701 3.312 1.00 0.00 68 LEU X O 3
ATOM 4944 N N . LEU A 1 49 ? -17.660 -3.093 5.413 1.00 0.00 69 LEU X N 3
ATOM 4945 C CA . LEU A 1 49 ? -17.481 -1.668 5.173 1.00 0.00 69 LEU X CA 3
ATOM 4946 C C . LEU A 1 49 ? -16.105 -1.261 5.723 1.00 0.00 69 LEU X C 3
ATOM 4947 O O . LEU A 1 49 ? -15.932 -1.193 6.941 1.00 0.00 69 LEU X O 3
ATOM 4963 N N . PRO A 1 50 ? -15.114 -1.019 4.887 1.00 0.00 70 PRO X N 3
ATOM 4964 C CA . PRO A 1 50 ? -13.751 -0.656 5.371 1.00 0.00 70 PRO X CA 3
ATOM 4965 C C . PRO A 1 50 ? -13.782 0.631 6.187 1.00 0.00 70 PRO X C 3
ATOM 4966 O O . PRO A 1 50 ? -14.825 1.253 6.310 1.00 0.00 70 PRO X O 3
ATOM 4977 N N . PRO A 1 51 ? -12.684 1.018 6.778 1.00 0.00 71 PRO X N 3
ATOM 4978 C CA . PRO A 1 51 ? -12.636 2.240 7.630 1.00 0.00 71 PRO X CA 3
ATOM 4979 C C . PRO A 1 51 ? -12.751 3.510 6.799 1.00 0.00 71 PRO X C 3
ATOM 4980 O O . PRO A 1 51 ? -13.129 4.568 7.302 1.00 0.00 71 PRO X O 3
ATOM 4991 N N . GLN A 1 52 ? -12.422 3.390 5.518 1.00 0.00 72 GLN X N 3
ATOM 4992 C CA . GLN A 1 52 ? -12.486 4.514 4.603 1.00 0.00 72 GLN X CA 3
ATOM 4993 C C . GLN A 1 52 ? -13.894 4.662 4.034 1.00 0.00 72 GLN X C 3
ATOM 4994 O O . GLN A 1 52 ? -14.326 5.762 3.692 1.00 0.00 72 GLN X O 3
ATOM 5008 N N . PHE A 1 53 ? -14.584 3.530 3.919 1.00 0.00 73 PHE X N 3
ATOM 5009 C CA . PHE A 1 53 ? -15.935 3.486 3.370 1.00 0.00 73 PHE X CA 3
ATOM 5010 C C . PHE A 1 53 ? -16.800 4.662 3.872 1.00 0.00 73 PHE X C 3
ATOM 5011 O O . PHE A 1 53 ? -16.549 5.192 4.955 1.00 0.00 73 PHE X O 3
ATOM 5028 N N . PRO A 1 54 ? -17.805 5.083 3.116 1.00 0.00 74 PRO X N 3
ATOM 5029 C CA . PRO A 1 54 ? -18.168 4.491 1.793 1.00 0.00 74 PRO X CA 3
ATOM 5030 C C . PRO A 1 54 ? -17.394 5.113 0.626 1.00 0.00 74 PRO X C 3
ATOM 5031 O O . PRO A 1 54 ? -17.727 4.891 -0.539 1.00 0.00 74 PRO X O 3
ATOM 5042 N N . GLN A 1 55 ? -16.336 5.862 0.947 1.00 0.00 75 GLN X N 3
ATOM 5043 C CA . GLN A 1 55 ? -15.487 6.476 -0.082 1.00 0.00 75 GLN X CA 3
ATOM 5044 C C . GLN A 1 55 ? -14.559 5.428 -0.703 1.00 0.00 75 GLN X C 3
ATOM 5045 O O . GLN A 1 55 ? -13.714 5.744 -1.540 1.00 0.00 75 GLN X O 3
ATOM 5059 N N . GLU A 1 56 ? -14.736 4.184 -0.283 1.00 0.00 76 GLU X N 3
ATOM 5060 C CA . GLU A 1 56 ? -13.949 3.084 -0.772 1.00 0.00 76 GLU X CA 3
ATOM 5061 C C . GLU A 1 56 ? -14.846 1.887 -1.010 1.00 0.00 76 GLU X C 3
ATOM 5062 O O . GLU A 1 56 ? -15.920 1.780 -0.420 1.00 0.00 76 GLU X O 3
ATOM 5074 N N . LYS A 1 57 ? -14.424 1.002 -1.893 1.00 0.00 77 LYS X N 3
ATOM 5075 C CA . LYS A 1 57 ? -15.242 -0.156 -2.208 1.00 0.00 77 LYS X CA 3
ATOM 5076 C C . LYS A 1 57 ? -15.305 -1.126 -1.035 1.00 0.00 77 LYS X C 3
ATOM 5077 O O . LYS A 1 57 ? -14.371 -1.207 -0.238 1.00 0.00 77 LYS X O 3
ATOM 5096 N N . PRO A 1 58 ? -16.385 -1.861 -0.910 1.00 0.00 78 PRO X N 3
ATOM 5097 C CA . PRO A 1 58 ? -16.564 -2.837 0.188 1.00 0.00 78 PRO X CA 3
ATOM 5098 C C . PRO A 1 58 ? -15.936 -4.173 -0.149 1.00 0.00 78 PRO X C 3
ATOM 5099 O O . PRO A 1 58 ? -15.674 -4.466 -1.315 1.00 0.00 78 PRO X O 3
ATOM 5110 N N . VAL A 1 59 ? -15.718 -4.987 0.866 1.00 0.00 79 VAL X N 3
ATOM 5111 C CA . VAL A 1 59 ? -15.143 -6.296 0.643 1.00 0.00 79 VAL X CA 3
ATOM 5112 C C . VAL A 1 59 ? -16.232 -7.345 0.845 1.00 0.00 79 VAL X C 3
ATOM 5113 O O . VAL A 1 59 ? -16.670 -7.591 1.969 1.00 0.00 79 VAL X O 3
ATOM 5126 N N . ILE A 1 60 ? -16.695 -7.928 -0.258 1.00 0.00 80 ILE X N 3
ATOM 5127 C CA . ILE A 1 60 ? -17.769 -8.914 -0.196 1.00 0.00 80 ILE X CA 3
ATOM 5128 C C . ILE A 1 60 ? -17.244 -10.336 -0.365 1.00 0.00 80 ILE X C 3
ATOM 5129 O O . ILE A 1 60 ? -16.542 -10.644 -1.329 1.00 0.00 80 ILE X O 3
ATOM 5145 N N . SER A 1 61 ? -17.612 -11.201 0.573 1.00 0.00 81 SER X N 3
ATOM 5146 C CA . SER A 1 61 ? -17.205 -12.599 0.530 1.00 0.00 81 SER X CA 3
ATOM 5147 C C . SER A 1 61 ? -18.418 -13.489 0.788 1.00 0.00 81 SER X C 3
ATOM 5148 O O . SER A 1 61 ? -19.381 -13.058 1.423 1.00 0.00 81 SER X O 3
ATOM 5156 N N . VAL A 1 62 ? -18.382 -14.724 0.293 1.00 0.00 82 VAL X N 3
ATOM 5157 C CA . VAL A 1 62 ? -19.509 -15.631 0.491 1.00 0.00 82 VAL X CA 3
ATOM 5158 C C . VAL A 1 62 ? -19.029 -17.022 0.882 1.00 0.00 82 VAL X C 3
ATOM 5159 O O . VAL A 1 62 ? -17.969 -17.471 0.443 1.00 0.00 82 VAL X O 3
ATOM 5172 N N . TYR A 1 63 ? -19.836 -17.715 1.676 1.00 0.00 83 TYR X N 3
ATOM 5173 C CA . TYR A 1 63 ? -19.512 -19.068 2.088 1.00 0.00 83 TYR X CA 3
ATOM 5174 C C . TYR A 1 63 ? -20.786 -19.915 2.130 1.00 0.00 83 TYR X C 3
ATOM 5175 O O . TYR A 1 63 ? -21.838 -19.427 2.544 1.00 0.00 83 TYR X O 3
ATOM 5193 N N . PRO A 1 64 ? -20.721 -21.165 1.744 1.00 0.00 84 PRO X N 3
ATOM 5194 C CA . PRO A 1 64 ? -19.481 -21.813 1.236 1.00 0.00 84 PRO X CA 3
ATOM 5195 C C . PRO A 1 64 ? -19.241 -21.456 -0.236 1.00 0.00 84 PRO X C 3
ATOM 5196 O O . PRO A 1 64 ? -20.174 -21.075 -0.938 1.00 0.00 84 PRO X O 3
ATOM 5207 N N . PRO A 1 65 ? -18.027 -21.570 -0.704 1.00 0.00 85 PRO X N 3
ATOM 5208 C CA . PRO A 1 65 ? -17.669 -21.255 -2.119 1.00 0.00 85 PRO X CA 3
ATOM 5209 C C . PRO A 1 65 ? -18.699 -21.776 -3.120 1.00 0.00 85 PRO X C 3
ATOM 5210 O O . PRO A 1 65 ? -19.413 -22.743 -2.856 1.00 0.00 85 PRO X O 3
ATOM 5221 N N . ILE A 1 66 ? -18.781 -21.092 -4.258 1.00 0.00 86 ILE X N 3
ATOM 5222 C CA . ILE A 1 66 ? -19.736 -21.439 -5.297 1.00 0.00 86 ILE X CA 3
ATOM 5223 C C . ILE A 1 66 ? -19.227 -21.036 -6.680 1.00 0.00 86 ILE X C 3
ATOM 5224 O O . ILE A 1 66 ? -18.358 -20.177 -6.808 1.00 0.00 86 ILE X O 3
ATOM 5240 N N . ARG A 1 67 ? -19.783 -21.665 -7.711 1.00 0.00 87 ARG X N 3
ATOM 5241 C CA . ARG A 1 67 ? -19.393 -21.368 -9.085 1.00 0.00 87 ARG X CA 3
ATOM 5242 C C . ARG A 1 67 ? -20.382 -20.384 -9.703 1.00 0.00 87 ARG X C 3
ATOM 5243 O O . ARG A 1 67 ? -21.594 -20.590 -9.630 1.00 0.00 87 ARG X O 3
ATOM 5264 N N . HIS A 1 68 ? -19.870 -19.312 -10.301 1.00 0.00 88 HIS X N 3
ATOM 5265 C CA . HIS A 1 68 ? -20.739 -18.314 -10.908 1.00 0.00 88 HIS X CA 3
ATOM 5266 C C . HIS A 1 68 ? -19.909 -17.325 -11.737 1.00 0.00 88 HIS X C 3
ATOM 5267 O O . HIS A 1 68 ? -18.705 -17.188 -11.519 1.00 0.00 88 HIS X O 3
ATOM 5282 N N . HIS A 1 69 ? -20.544 -16.662 -12.706 1.00 0.00 89 HIS X N 3
ATOM 5283 C CA . HIS A 1 69 ? -19.827 -15.720 -13.573 1.00 0.00 89 HIS X CA 3
ATOM 5284 C C . HIS A 1 69 ? -19.337 -14.487 -12.806 1.00 0.00 89 HIS X C 3
ATOM 5285 O O . HIS A 1 69 ? -18.414 -13.803 -13.246 1.00 0.00 89 HIS X O 3
ATOM 5300 N N . LEU A 1 70 ? -19.960 -14.203 -11.668 1.00 0.00 90 LEU X N 3
ATOM 5301 C CA . LEU A 1 70 ? -19.569 -13.035 -10.865 1.00 0.00 90 LEU X CA 3
ATOM 5302 C C . LEU A 1 70 ? -18.663 -13.428 -9.703 1.00 0.00 90 LEU X C 3
ATOM 5303 O O . LEU A 1 70 ? -18.258 -12.574 -8.916 1.00 0.00 90 LEU X O 3
ATOM 5319 N N . MET A 1 71 ? -18.347 -14.710 -9.591 1.00 0.00 91 MET X N 3
ATOM 5320 C CA . MET A 1 71 ? -17.502 -15.180 -8.527 1.00 0.00 91 MET X CA 3
ATOM 5321 C C . MET A 1 71 ? -16.047 -15.258 -8.991 1.00 0.00 91 MET X C 3
ATOM 5322 O O . MET A 1 71 ? -15.766 -15.660 -10.119 1.00 0.00 91 MET X O 3
ATOM 5336 N N . ASP A 1 72 ? -15.128 -14.853 -8.115 1.00 0.00 92 ASP X N 3
ATOM 5337 C CA . ASP A 1 72 ? -13.704 -14.863 -8.445 1.00 0.00 92 ASP X CA 3
ATOM 5338 C C . ASP A 1 72 ? -13.212 -16.286 -8.709 1.00 0.00 92 ASP X C 3
ATOM 5339 O O . ASP A 1 72 ? -13.930 -17.257 -8.473 1.00 0.00 92 ASP X O 3
ATOM 5348 N N . LYS A 1 73 ? -11.981 -16.396 -9.205 1.00 0.00 93 LYS X N 3
ATOM 5349 C CA . LYS A 1 73 ? -11.390 -17.697 -9.504 1.00 0.00 93 LYS X CA 3
ATOM 5350 C C . LYS A 1 73 ? -11.326 -18.560 -8.249 1.00 0.00 93 LYS X C 3
ATOM 5351 O O . LYS A 1 73 ? -11.564 -19.767 -8.305 1.00 0.00 93 LYS X O 3
ATOM 5370 N N . GLN A 1 74 ? -11.003 -17.940 -7.120 1.00 0.00 94 GLN X N 3
ATOM 5371 C CA . GLN A 1 74 ? -10.905 -18.654 -5.853 1.00 0.00 94 GLN X CA 3
ATOM 5372 C C . GLN A 1 74 ? -12.231 -19.276 -5.451 1.00 0.00 94 GLN X C 3
ATOM 5373 O O . GLN A 1 74 ? -12.269 -20.270 -4.725 1.00 0.00 94 GLN X O 3
ATOM 5387 N N . GLY A 1 75 ? -13.314 -18.688 -5.921 1.00 0.00 95 GLY X N 3
ATOM 5388 C CA . GLY A 1 75 ? -14.638 -19.195 -5.598 1.00 0.00 95 GLY X CA 3
ATOM 5389 C C . GLY A 1 75 ? -15.078 -18.731 -4.211 1.00 0.00 95 GLY X C 3
ATOM 5390 O O . GLY A 1 75 ? -16.088 -19.197 -3.687 1.00 0.00 95 GLY X O 3
ATOM 5394 N N . VAL A 1 76 ? -14.319 -17.807 -3.623 1.00 0.00 96 VAL X N 3
ATOM 5395 C CA . VAL A 1 76 ? -14.649 -17.288 -2.300 1.00 0.00 96 VAL X CA 3
ATOM 5396 C C . VAL A 1 76 ? -14.980 -15.802 -2.346 1.00 0.00 96 VAL X C 3
ATOM 5397 O O . VAL A 1 76 ? -15.914 -15.346 -1.686 1.00 0.00 96 VAL X O 3
ATOM 5410 N N . TYR A 1 77 ? -14.204 -15.050 -3.114 1.00 0.00 97 TYR X N 3
ATOM 5411 C CA . TYR A 1 77 ? -14.421 -13.615 -3.218 1.00 0.00 97 TYR X CA 3
ATOM 5412 C C . TYR A 1 77 ? -15.254 -13.284 -4.451 1.00 0.00 97 TYR X C 3
ATOM 5413 O O . TYR A 1 77 ? -15.067 -13.875 -5.509 1.00 0.00 97 TYR X O 3
ATOM 5431 N N . VAL A 1 78 ? -16.171 -12.334 -4.308 1.00 0.00 98 VAL X N 3
ATOM 5432 C CA . VAL A 1 78 ? -17.022 -11.931 -5.422 1.00 0.00 98 VAL X CA 3
ATOM 5433 C C . VAL A 1 78 ? -16.461 -10.687 -6.104 1.00 0.00 98 VAL X C 3
ATOM 5434 O O . VAL A 1 78 ? -16.124 -9.706 -5.443 1.00 0.00 98 VAL X O 3
ATOM 5447 N N . THR A 1 79 ? -16.384 -10.726 -7.432 1.00 0.00 99 THR X N 3
ATOM 5448 C CA . THR A 1 79 ? -15.886 -9.583 -8.188 1.00 0.00 99 THR X CA 3
ATOM 5449 C C . THR A 1 79 ? -16.813 -9.297 -9.365 1.00 0.00 99 THR X C 3
ATOM 5450 O O . THR A 1 79 ? -16.675 -9.885 -10.438 1.00 0.00 99 THR X O 3
ATOM 5461 N N . SER A 1 80 ? -17.783 -8.416 -9.143 1.00 0.00 100 SER X N 3
ATOM 5462 C CA . SER A 1 80 ? -18.756 -8.093 -10.180 1.00 0.00 100 SER X CA 3
ATOM 5463 C C . SER A 1 80 ? -18.693 -6.621 -10.567 1.00 0.00 100 SER X C 3
ATOM 5464 O O . SER A 1 80 ? -18.309 -5.778 -9.757 1.00 0.00 100 SER X O 3
ATOM 5472 N N . PRO A 1 81 ? -19.103 -6.290 -11.767 1.00 0.00 101 PRO X N 3
ATOM 5473 C CA . PRO A 1 81 ? -19.131 -4.877 -12.231 1.00 0.00 101 PRO X CA 3
ATOM 5474 C C . PRO A 1 81 ? -20.123 -4.063 -11.404 1.00 0.00 101 PRO X C 3
ATOM 5475 O O . PRO A 1 81 ? -20.081 -2.833 -11.389 1.00 0.00 101 PRO X O 3
ATOM 5486 N N . LEU A 1 82 ? -21.014 -4.773 -10.707 1.00 0.00 102 LEU X N 3
ATOM 5487 C CA . LEU A 1 82 ? -22.012 -4.133 -9.866 1.00 0.00 102 LEU X CA 3
ATOM 5488 C C . LEU A 1 82 ? -21.304 -3.317 -8.787 1.00 0.00 102 LEU X C 3
ATOM 5489 O O . LEU A 1 82 ? -21.699 -2.196 -8.470 1.00 0.00 102 LEU X O 3
ATOM 5505 N N . VAL A 1 83 ? -20.240 -3.902 -8.243 1.00 0.00 103 VAL X N 3
ATOM 5506 C CA . VAL A 1 83 ? -19.448 -3.256 -7.203 1.00 0.00 103 VAL X CA 3
ATOM 5507 C C . VAL A 1 83 ? -18.395 -2.337 -7.813 1.00 0.00 103 VAL X C 3
ATOM 5508 O O . VAL A 1 83 ? -17.952 -1.379 -7.179 1.00 0.00 103 VAL X O 3
ATOM 5521 N N . ASN A 1 84 ? -17.978 -2.653 -9.033 1.00 0.00 104 ASN X N 3
ATOM 5522 C CA . ASN A 1 84 ? -16.952 -1.867 -9.708 1.00 0.00 104 ASN X CA 3
ATOM 5523 C C . ASN A 1 84 ? -17.375 -0.408 -9.829 1.00 0.00 104 ASN X C 3
ATOM 5524 O O . ASN A 1 84 ? -16.560 0.499 -9.653 1.00 0.00 104 ASN X O 3
ATOM 5535 N N . ASN A 1 85 ? -18.649 -0.179 -10.126 1.00 0.00 105 ASN X N 3
ATOM 5536 C CA . ASN A 1 85 ? -19.154 1.183 -10.264 1.00 0.00 105 ASN X CA 3
ATOM 5537 C C . ASN A 1 85 ? -19.596 1.743 -8.912 1.00 0.00 105 ASN X C 3
ATOM 5538 O O . ASN A 1 85 ? -20.392 2.679 -8.849 1.00 0.00 105 ASN X O 3
ATOM 5549 N N . PHE A 1 86 ? -19.083 1.159 -7.829 1.00 0.00 106 PHE X N 3
ATOM 5550 C CA . PHE A 1 86 ? -19.444 1.605 -6.489 1.00 0.00 106 PHE X CA 3
ATOM 5551 C C . PHE A 1 86 ? -19.003 3.032 -6.213 1.00 0.00 106 PHE X C 3
ATOM 5552 O O . PHE A 1 86 ? -17.827 3.372 -6.350 1.00 0.00 106 PHE X O 3
ATOM 5569 N N . THR A 1 87 ? -19.956 3.857 -5.802 1.00 0.00 107 THR X N 3
ATOM 5570 C CA . THR A 1 87 ? -19.666 5.242 -5.479 1.00 0.00 107 THR X CA 3
ATOM 5571 C C . THR A 1 87 ? -20.761 5.831 -4.592 1.00 0.00 107 THR X C 3
ATOM 5572 O O . THR A 1 87 ? -21.783 5.190 -4.346 1.00 0.00 107 THR X O 3
ATOM 5583 N N . MET A 1 88 ? -20.541 7.052 -4.115 1.00 0.00 108 MET X N 3
ATOM 5584 C CA . MET A 1 88 ? -21.517 7.718 -3.256 1.00 0.00 108 MET X CA 3
ATOM 5585 C C . MET A 1 88 ? -22.833 7.926 -3.989 1.00 0.00 108 MET X C 3
ATOM 5586 O O . MET A 1 88 ? -23.885 8.072 -3.364 1.00 0.00 108 MET X O 3
ATOM 5600 N N . HIS A 1 89 ? -22.774 7.936 -5.311 1.00 0.00 109 HIS X N 3
ATOM 5601 C CA . HIS A 1 89 ? -23.970 8.122 -6.114 1.00 0.00 109 HIS X CA 3
ATOM 5602 C C . HIS A 1 89 ? -24.682 6.787 -6.338 1.00 0.00 109 HIS X C 3
ATOM 5603 O O . HIS A 1 89 ? -25.700 6.730 -7.029 1.00 0.00 109 HIS X O 3
ATOM 5618 N N . SER A 1 90 ? -24.145 5.710 -5.753 1.00 0.00 110 SER X N 3
ATOM 5619 C CA . SER A 1 90 ? -24.749 4.394 -5.906 1.00 0.00 110 SER X CA 3
ATOM 5620 C C . SER A 1 90 ? -25.245 3.857 -4.565 1.00 0.00 110 SER X C 3
ATOM 5621 O O . SER A 1 90 ? -24.624 4.061 -3.522 1.00 0.00 110 SER X O 3
ATOM 5629 N N . ASP A 1 91 ? -26.373 3.168 -4.623 1.00 0.00 111 ASP X N 3
ATOM 5630 C CA . ASP A 1 91 ? -26.979 2.582 -3.431 1.00 0.00 111 ASP X CA 3
ATOM 5631 C C . ASP A 1 91 ? -26.332 1.238 -3.108 1.00 0.00 111 ASP X C 3
ATOM 5632 O O . ASP A 1 91 ? -26.369 0.310 -3.914 1.00 0.00 111 ASP X O 3
ATOM 5641 N N . LEU A 1 92 ? -25.724 1.146 -1.931 1.00 0.00 112 LEU X N 3
ATOM 5642 C CA . LEU A 1 92 ? -25.058 -0.084 -1.521 1.00 0.00 112 LEU X CA 3
ATOM 5643 C C . LEU A 1 92 ? -26.048 -1.242 -1.486 1.00 0.00 112 LEU X C 3
ATOM 5644 O O . LEU A 1 92 ? -25.735 -2.350 -1.919 1.00 0.00 112 LEU X O 3
ATOM 5660 N N . GLY A 1 93 ? -27.246 -0.978 -0.976 1.00 0.00 113 GLY X N 3
ATOM 5661 C CA . GLY A 1 93 ? -28.276 -2.011 -0.897 1.00 0.00 113 GLY X CA 3
ATOM 5662 C C . GLY A 1 93 ? -28.613 -2.543 -2.281 1.00 0.00 113 GLY X C 3
ATOM 5663 O O . GLY A 1 93 ? -28.851 -3.738 -2.456 1.00 0.00 113 GLY X O 3
ATOM 5667 N N . LYS A 1 94 ? -28.621 -1.653 -3.264 1.00 0.00 114 LYS X N 3
ATOM 5668 C CA . LYS A 1 94 ? -28.919 -2.048 -4.631 1.00 0.00 114 LYS X CA 3
ATOM 5669 C C . LYS A 1 94 ? -27.919 -3.104 -5.087 1.00 0.00 114 LYS X C 3
ATOM 5670 O O . LYS A 1 94 ? -28.281 -4.069 -5.763 1.00 0.00 114 LYS X O 3
ATOM 5689 N N . ILE A 1 95 ? -26.658 -2.914 -4.713 1.00 0.00 115 ILE X N 3
ATOM 5690 C CA . ILE A 1 95 ? -25.608 -3.852 -5.084 1.00 0.00 115 ILE X CA 3
ATOM 5691 C C . ILE A 1 95 ? -25.884 -5.230 -4.481 1.00 0.00 115 ILE X C 3
ATOM 5692 O O . ILE A 1 95 ? -25.744 -6.250 -5.155 1.00 0.00 115 ILE X O 3
ATOM 5708 N N . ILE A 1 96 ? -26.274 -5.252 -3.212 1.00 0.00 116 ILE X N 3
ATOM 5709 C CA . ILE A 1 96 ? -26.565 -6.512 -2.532 1.00 0.00 116 ILE X CA 3
ATOM 5710 C C . ILE A 1 96 ? -27.715 -7.266 -3.198 1.00 0.00 116 ILE X C 3
ATOM 5711 O O . ILE A 1 96 ? -27.601 -8.462 -3.463 1.00 0.00 116 ILE X O 3
ATOM 5727 N N . GLN A 1 97 ? -28.821 -6.577 -3.461 1.00 0.00 117 GLN X N 3
ATOM 5728 C CA . GLN A 1 97 ? -29.965 -7.236 -4.085 1.00 0.00 117 GLN X CA 3
ATOM 5729 C C . GLN A 1 97 ? -29.637 -7.656 -5.515 1.00 0.00 117 GLN X C 3
ATOM 5730 O O . GLN A 1 97 ? -30.170 -8.645 -6.015 1.00 0.00 117 GLN X O 3
ATOM 5744 N N . SER A 1 98 ? -28.752 -6.914 -6.172 1.00 0.00 118 SER X N 3
ATOM 5745 C CA . SER A 1 98 ? -28.370 -7.260 -7.535 1.00 0.00 118 SER X CA 3
ATOM 5746 C C . SER A 1 98 ? -27.482 -8.503 -7.533 1.00 0.00 118 SER X C 3
ATOM 5747 O O . SER A 1 98 ? -27.500 -9.302 -8.465 1.00 0.00 118 SER X O 3
ATOM 5755 N N . LEU A 1 99 ? -26.692 -8.659 -6.479 1.00 0.00 119 LEU X N 3
ATOM 5756 C CA . LEU A 1 99 ? -25.798 -9.806 -6.381 1.00 0.00 119 LEU X CA 3
ATOM 5757 C C . LEU A 1 99 ? -26.609 -11.103 -6.388 1.00 0.00 119 LEU X C 3
ATOM 5758 O O . LEU A 1 99 ? -26.322 -12.016 -7.159 1.00 0.00 119 LEU X O 3
ATOM 5774 N N . LEU A 1 100 ? -27.630 -11.176 -5.540 1.00 0.00 120 LEU X N 3
ATOM 5775 C CA . LEU A 1 100 ? -28.460 -12.377 -5.486 1.00 0.00 120 LEU X CA 3
ATOM 5776 C C . LEU A 1 100 ? -29.397 -12.489 -6.686 1.00 0.00 120 LEU X C 3
ATOM 5777 O O . LEU A 1 100 ? -29.741 -13.597 -7.092 1.00 0.00 120 LEU X O 3
ATOM 5793 N N . ASP A 1 101 ? -29.830 -11.370 -7.267 1.00 0.00 121 ASP X N 3
ATOM 5794 C CA . ASP A 1 101 ? -30.728 -11.468 -8.413 1.00 0.00 121 ASP X CA 3
ATOM 5795 C C . ASP A 1 101 ? -30.063 -12.305 -9.478 1.00 0.00 121 ASP X C 3
ATOM 5796 O O . ASP A 1 101 ? -30.698 -13.089 -10.181 1.00 0.00 121 ASP X O 3
ATOM 5805 N N . GLU A 1 102 ? -28.771 -12.116 -9.576 1.00 0.00 122 GLU X N 3
ATOM 5806 C CA . GLU A 1 102 ? -27.967 -12.826 -10.529 1.00 0.00 122 GLU X CA 3
ATOM 5807 C C . GLU A 1 102 ? -27.928 -14.303 -10.160 1.00 0.00 122 GLU X C 3
ATOM 5808 O O . GLU A 1 102 ? -27.910 -15.172 -11.032 1.00 0.00 122 GLU X O 3
ATOM 5820 N N . PHE A 1 103 ? -27.942 -14.587 -8.855 1.00 0.00 123 PHE X N 3
ATOM 5821 C CA . PHE A 1 103 ? -27.935 -15.970 -8.397 1.00 0.00 123 PHE X CA 3
ATOM 5822 C C . PHE A 1 103 ? -29.233 -16.632 -8.838 1.00 0.00 123 PHE X C 3
ATOM 5823 O O . PHE A 1 103 ? -29.238 -17.781 -9.279 1.00 0.00 123 PHE X O 3
ATOM 5840 N N . TRP A 1 104 ? -30.332 -15.877 -8.746 1.00 0.00 124 TRP X N 3
ATOM 5841 C CA . TRP A 1 104 ? -31.635 -16.375 -9.156 1.00 0.00 124 TRP X CA 3
ATOM 5842 C C . TRP A 1 104 ? -31.600 -16.751 -10.622 1.00 0.00 124 TRP X C 3
ATOM 5843 O O . TRP A 1 104 ? -32.108 -17.796 -11.025 1.00 0.00 124 TRP X O 3
ATOM 5864 N N . LYS A 1 105 ? -30.978 -15.895 -11.411 1.00 0.00 125 LYS X N 3
ATOM 5865 C CA . LYS A 1 105 ? -30.854 -16.141 -12.832 1.00 0.00 125 LYS X CA 3
ATOM 5866 C C . LYS A 1 105 ? -30.156 -17.477 -13.067 1.00 0.00 125 LYS X C 3
ATOM 5867 O O . LYS A 1 105 ? -30.582 -18.276 -13.901 1.00 0.00 125 LYS X O 3
ATOM 5886 N N . ASN A 1 106 ? -29.090 -17.718 -12.311 1.00 0.00 126 ASN X N 3
ATOM 5887 C CA . ASN A 1 106 ? -28.340 -18.964 -12.419 1.00 0.00 126 ASN X CA 3
ATOM 5888 C C . ASN A 1 106 ? -27.920 -19.436 -11.022 1.00 0.00 126 ASN X C 3
ATOM 5889 O O . ASN A 1 106 ? -26.937 -18.935 -10.479 1.00 0.00 126 ASN X O 3
ATOM 5900 N N . PRO A 1 107 ? -28.630 -20.362 -10.413 1.00 0.00 127 PRO X N 3
ATOM 5901 C CA . PRO A 1 107 ? -28.282 -20.847 -9.042 1.00 0.00 127 PRO X CA 3
ATOM 5902 C C . PRO A 1 107 ? -26.830 -21.329 -8.940 1.00 0.00 127 PRO X C 3
ATOM 5903 O O . PRO A 1 107 ? -26.300 -21.916 -9.884 1.00 0.00 127 PRO X O 3
ATOM 5914 N N . PRO A 1 108 ? -26.174 -21.076 -7.827 1.00 0.00 128 PRO X N 3
ATOM 5915 C CA . PRO A 1 108 ? -24.751 -21.479 -7.617 1.00 0.00 128 PRO X CA 3
ATOM 5916 C C . PRO A 1 108 ? -24.551 -22.983 -7.465 1.00 0.00 128 PRO X C 3
ATOM 5917 O O . PRO A 1 108 ? -25.464 -23.725 -7.102 1.00 0.00 128 PRO X O 3
ATOM 5928 N N . VAL A 1 109 ? -23.321 -23.395 -7.722 1.00 0.00 129 VAL X N 3
ATOM 5929 C CA . VAL A 1 109 ? -22.904 -24.784 -7.601 1.00 0.00 129 VAL X CA 3
ATOM 5930 C C . VAL A 1 109 ? -21.703 -24.815 -6.680 1.00 0.00 129 VAL X C 3
ATOM 5931 O O . VAL A 1 109 ? -20.902 -23.893 -6.710 1.00 0.00 129 VAL X O 3
ATOM 5944 N N . LEU A 1 110 ? -21.601 -25.824 -5.830 1.00 0.00 130 LEU X N 3
ATOM 5945 C CA . LEU A 1 110 ? -20.496 -25.905 -4.870 1.00 0.00 130 LEU X CA 3
ATOM 5946 C C . LEU A 1 110 ? -19.140 -26.214 -5.529 1.00 0.00 130 LEU X C 3
ATOM 5947 O O . LEU A 1 110 ? -18.382 -27.053 -5.042 1.00 0.00 130 LEU X O 3
ATOM 5963 N N . ALA A 1 111 ? -18.837 -25.508 -6.609 1.00 0.00 131 ALA X N 3
ATOM 5964 C CA . ALA A 1 111 ? -17.574 -25.673 -7.319 1.00 0.00 131 ALA X CA 3
ATOM 5965 C C . ALA A 1 111 ? -17.374 -27.127 -7.759 1.00 0.00 131 ALA X C 3
ATOM 5966 O O . ALA A 1 111 ? -18.047 -28.033 -7.270 1.00 0.00 131 ALA X O 3
ATOM 5973 N N . PRO A 1 112 ? -16.477 -27.369 -8.682 1.00 0.00 132 PRO X N 3
ATOM 5974 C CA . PRO A 1 112 ? -16.204 -28.751 -9.194 1.00 0.00 132 PRO X CA 3
ATOM 5975 C C . PRO A 1 112 ? -15.874 -29.726 -8.067 1.00 0.00 132 PRO X C 3
ATOM 5976 O O . PRO A 1 112 ? -16.301 -30.880 -8.085 1.00 0.00 132 PRO X O 3
ATOM 5987 N N . THR A 1 113 ? -15.114 -29.250 -7.089 1.00 0.00 133 THR X N 3
ATOM 5988 C CA . THR A 1 113 ? -14.729 -30.081 -5.953 1.00 0.00 133 THR X CA 3
ATOM 5989 C C . THR A 1 113 ? -14.765 -29.260 -4.671 1.00 0.00 133 THR X C 3
ATOM 5990 O O . THR A 1 113 ? -15.177 -29.744 -3.617 1.00 0.00 133 THR X O 3
ATOM 6001 N N . SER A 1 114 ? -14.327 -28.011 -4.779 1.00 0.00 134 SER X N 3
ATOM 6002 C CA . SER A 1 114 ? -14.303 -27.114 -3.634 1.00 0.00 134 SER X CA 3
ATOM 6003 C C . SER A 1 114 ? -13.338 -27.623 -2.568 1.00 0.00 134 SER X C 3
ATOM 6004 O O . SER A 1 114 ? -13.180 -28.830 -2.385 1.00 0.00 134 SER X O 3
ATOM 6012 N N . THR A 1 115 ? -12.698 -26.692 -1.870 1.00 0.00 135 THR X N 3
ATOM 6013 C CA . THR A 1 115 ? -11.750 -27.052 -0.820 1.00 0.00 135 THR X CA 3
ATOM 6014 C C . THR A 1 115 ? -12.314 -26.729 0.564 1.00 0.00 135 THR X C 3
ATOM 6015 O O . THR A 1 115 ? -11.605 -26.831 1.566 1.00 0.00 135 THR X O 3
ATOM 6026 N N . ALA A 1 116 ? -13.588 -26.333 0.619 1.00 0.00 136 ALA X N 3
ATOM 6027 C CA . ALA A 1 116 ? -14.219 -25.996 1.890 1.00 0.00 136 ALA X CA 3
ATOM 6028 C C . ALA A 1 116 ? -13.575 -24.751 2.491 1.00 0.00 136 ALA X C 3
ATOM 6029 O O . ALA A 1 116 ? -12.905 -23.989 1.793 1.00 0.00 136 ALA X O 3
ATOM 6036 N N . PHE A 1 117 ? -13.777 -24.553 3.787 1.00 0.00 137 PHE X N 3
ATOM 6037 C CA . PHE A 1 117 ? -13.210 -23.404 4.470 1.00 0.00 137 PHE X CA 3
ATOM 6038 C C . PHE A 1 117 ? -11.697 -23.558 4.599 1.00 0.00 137 PHE X C 3
ATOM 6039 O O . PHE A 1 117 ? -11.180 -24.673 4.557 1.00 0.00 137 PHE X O 3
ATOM 6056 N N . PRO A 1 118 ? -10.974 -22.472 4.744 1.00 0.00 138 PRO X N 3
ATOM 6057 C CA . PRO A 1 118 ? -9.488 -22.521 4.865 1.00 0.00 138 PRO X CA 3
ATOM 6058 C C . PRO A 1 118 ? -9.026 -23.461 5.977 1.00 0.00 138 PRO X C 3
ATOM 6059 O O . PRO A 1 118 ? -8.393 -24.482 5.710 1.00 0.00 138 PRO X O 3
ATOM 6070 N N . TYR A 1 119 ? -9.345 -23.116 7.223 1.00 0.00 139 TYR X N 3
ATOM 6071 C CA . TYR A 1 119 ? -8.948 -23.952 8.353 1.00 0.00 139 TYR X CA 3
ATOM 6072 C C . TYR A 1 119 ? -10.128 -24.268 9.273 1.00 0.00 139 TYR X C 3
ATOM 6073 O O . TYR A 1 119 ? -10.610 -25.400 9.307 1.00 0.00 139 TYR X O 3
ATOM 6091 N N . LEU A 1 120 ? -10.571 -23.250 10.020 1.00 0.00 140 LEU X N 3
ATOM 6092 C CA . LEU A 1 120 ? -11.684 -23.398 10.963 1.00 0.00 140 LEU X CA 3
ATOM 6093 C C . LEU A 1 120 ? -11.579 -24.722 11.727 1.00 0.00 140 LEU X C 3
ATOM 6094 O O . LEU A 1 120 ? -10.500 -25.309 11.814 1.00 0.00 140 LEU X O 3
ATOM 6110 N N . TYR A 1 121 ? -12.695 -25.184 12.288 1.00 0.00 141 TYR X N 3
ATOM 6111 C CA . TYR A 1 121 ? -12.700 -26.430 13.043 1.00 0.00 141 TYR X CA 3
ATOM 6112 C C . TYR A 1 121 ? -13.812 -27.352 12.544 1.00 0.00 141 TYR X C 3
ATOM 6113 O O . TYR A 1 121 ? -14.418 -27.098 11.503 1.00 0.00 141 TYR X O 3
ATOM 6131 N N . SER A 1 122 ? -14.061 -28.431 13.278 1.00 0.00 142 SER X N 3
ATOM 6132 C CA . SER A 1 122 ? -15.088 -29.392 12.883 1.00 0.00 142 SER X CA 3
ATOM 6133 C C . SER A 1 122 ? -16.402 -28.685 12.558 1.00 0.00 142 SER X C 3
ATOM 6134 O O . SER A 1 122 ? -16.760 -27.693 13.186 1.00 0.00 142 SER X O 3
ATOM 6142 N N . ASN A 1 123 ? -17.112 -29.204 11.562 1.00 0.00 143 ASN X N 3
ATOM 6143 C CA . ASN A 1 123 ? -18.379 -28.615 11.151 1.00 0.00 143 ASN X CA 3
ATOM 6144 C C . ASN A 1 123 ? -19.448 -28.835 12.224 1.00 0.00 143 ASN X C 3
ATOM 6145 O O . ASN A 1 123 ? -19.338 -29.760 13.029 1.00 0.00 143 ASN X O 3
ATOM 6156 N N . PRO A 1 124 ? -20.471 -28.012 12.260 1.00 0.00 144 PRO X N 3
ATOM 6157 C CA . PRO A 1 124 ? -21.566 -28.139 13.273 1.00 0.00 144 PRO X CA 3
ATOM 6158 C C . PRO A 1 124 ? -22.210 -29.522 13.254 1.00 0.00 144 PRO X C 3
ATOM 6159 O O . PRO A 1 124 ? -22.396 -30.119 12.194 1.00 0.00 144 PRO X O 3
ATOM 6170 N N . SER A 1 125 ? -22.546 -30.024 14.438 1.00 0.00 145 SER X N 3
ATOM 6171 C CA . SER A 1 125 ? -23.169 -31.338 14.552 1.00 0.00 145 SER X CA 3
ATOM 6172 C C . SER A 1 125 ? -24.693 -31.242 14.429 1.00 0.00 145 SER X C 3
ATOM 6173 O O . SER A 1 125 ? -25.383 -32.262 14.418 1.00 0.00 145 SER X O 3
ATOM 6181 N N . GLY A 1 126 ? -25.216 -30.020 14.335 1.00 0.00 146 GLY X N 3
ATOM 6182 C CA . GLY A 1 126 ? -26.656 -29.826 14.215 1.00 0.00 146 GLY X CA 3
ATOM 6183 C C . GLY A 1 126 ? -27.177 -28.912 15.320 1.00 0.00 146 GLY X C 3
ATOM 6184 O O . GLY A 1 126 ? -26.397 -28.313 16.060 1.00 0.00 146 GLY X O 3
ATOM 6188 N N . MET A 1 127 ? -28.497 -28.807 15.421 1.00 0.00 147 MET X N 3
ATOM 6189 C CA . MET A 1 127 ? -29.110 -27.960 16.438 1.00 0.00 147 MET X CA 3
ATOM 6190 C C . MET A 1 127 ? -28.621 -26.522 16.303 1.00 0.00 147 MET X C 3
ATOM 6191 O O . MET A 1 127 ? -28.356 -25.849 17.299 1.00 0.00 147 MET X O 3
ATOM 6205 N N . SER A 1 128 ? -28.504 -26.056 15.063 1.00 0.00 148 SER X N 3
ATOM 6206 C CA . SER A 1 128 ? -28.046 -24.696 14.808 1.00 0.00 148 SER X CA 3
ATOM 6207 C C . SER A 1 128 ? -29.166 -23.857 14.202 1.00 0.00 148 SER X C 3
ATOM 6208 O O . SER A 1 128 ? -29.491 -24.084 13.048 1.00 0.00 148 SER X O 3
ATOM 6217 N N . GLY A 1 1 ? -18.904 21.925 12.269 1.00 0.00 21 GLY X N 4
ATOM 6218 C CA . GLY A 1 1 ? -18.750 20.707 13.113 1.00 0.00 21 GLY X CA 4
ATOM 6219 C C . GLY A 1 1 ? -19.572 19.567 12.519 1.00 0.00 21 GLY X C 4
ATOM 6220 O O . GLY A 1 1 ? -20.477 19.039 13.164 1.00 0.00 21 GLY X O 4
ATOM 6226 N N . LEU A 1 2 ? -19.249 19.194 11.286 1.00 0.00 22 LEU X N 4
ATOM 6227 C CA . LEU A 1 2 ? -19.963 18.114 10.614 1.00 0.00 22 LEU X CA 4
ATOM 6228 C C . LEU A 1 2 ? -19.063 17.426 9.593 1.00 0.00 22 LEU X C 4
ATOM 6229 O O . LEU A 1 2 ? -18.185 18.056 9.003 1.00 0.00 22 LEU X O 4
ATOM 6245 N N . THR A 1 3 ? -19.286 16.131 9.392 1.00 0.00 23 THR X N 4
ATOM 6246 C CA . THR A 1 3 ? -18.488 15.370 8.437 1.00 0.00 23 THR X CA 4
ATOM 6247 C C . THR A 1 3 ? -19.388 14.769 7.359 1.00 0.00 23 THR X C 4
ATOM 6248 O O . THR A 1 3 ? -20.360 14.077 7.666 1.00 0.00 23 THR X O 4
ATOM 6259 N N . SER A 1 4 ? -19.062 15.042 6.099 1.00 0.00 24 SER X N 4
ATOM 6260 C CA . SER A 1 4 ? -19.854 14.524 4.985 1.00 0.00 24 SER X CA 4
ATOM 6261 C C . SER A 1 4 ? -19.776 13.000 4.921 1.00 0.00 24 SER X C 4
ATOM 6262 O O . SER A 1 4 ? -20.758 12.333 4.602 1.00 0.00 24 SER X O 4
ATOM 6270 N N . LEU A 1 5 ? -18.599 12.461 5.218 1.00 0.00 25 LEU X N 4
ATOM 6271 C CA . LEU A 1 5 ? -18.396 11.016 5.185 1.00 0.00 25 LEU X CA 4
ATOM 6272 C C . LEU A 1 5 ? -19.278 10.321 6.217 1.00 0.00 25 LEU X C 4
ATOM 6273 O O . LEU A 1 5 ? -19.863 9.276 5.937 1.00 0.00 25 LEU X O 4
ATOM 6289 N N . GLN A 1 6 ? -19.365 10.897 7.411 1.00 0.00 26 GLN X N 4
ATOM 6290 C CA . GLN A 1 6 ? -20.177 10.306 8.466 1.00 0.00 26 GLN X CA 4
ATOM 6291 C C . GLN A 1 6 ? -21.655 10.302 8.084 1.00 0.00 26 GLN X C 4
ATOM 6292 O O . GLN A 1 6 ? -22.353 9.308 8.285 1.00 0.00 26 GLN X O 4
ATOM 6306 N N . GLN A 1 7 ? -22.129 11.416 7.529 1.00 0.00 27 GLN X N 4
ATOM 6307 C CA . GLN A 1 7 ? -23.528 11.516 7.125 1.00 0.00 27 GLN X CA 4
ATOM 6308 C C . GLN A 1 7 ? -23.820 10.593 5.946 1.00 0.00 27 GLN X C 4
ATOM 6309 O O . GLN A 1 7 ? -24.859 9.933 5.902 1.00 0.00 27 GLN X O 4
ATOM 6323 N N . GLN A 1 8 ? -22.894 10.553 4.994 1.00 0.00 28 GLN X N 4
ATOM 6324 C CA . GLN A 1 8 ? -23.051 9.710 3.816 1.00 0.00 28 GLN X CA 4
ATOM 6325 C C . GLN A 1 8 ? -23.030 8.237 4.212 1.00 0.00 28 GLN X C 4
ATOM 6326 O O . GLN A 1 8 ? -23.807 7.429 3.703 1.00 0.00 28 GLN X O 4
ATOM 6340 N N . LYS A 1 9 ? -22.126 7.906 5.123 1.00 0.00 29 LYS X N 4
ATOM 6341 C CA . LYS A 1 9 ? -21.969 6.540 5.604 1.00 0.00 29 LYS X CA 4
ATOM 6342 C C . LYS A 1 9 ? -23.202 6.042 6.343 1.00 0.00 29 LYS X C 4
ATOM 6343 O O . LYS A 1 9 ? -23.717 4.964 6.052 1.00 0.00 29 LYS X O 4
ATOM 6362 N N . GLN A 1 10 ? -23.635 6.806 7.337 1.00 0.00 30 GLN X N 4
ATOM 6363 C CA . GLN A 1 10 ? -24.760 6.402 8.151 1.00 0.00 30 GLN X CA 4
ATOM 6364 C C . GLN A 1 10 ? -26.021 6.254 7.314 1.00 0.00 30 GLN X C 4
ATOM 6365 O O . GLN A 1 10 ? -26.793 5.323 7.516 1.00 0.00 30 GLN X O 4
ATOM 6379 N N . ARG A 1 11 ? -26.219 7.167 6.371 1.00 0.00 31 ARG X N 4
ATOM 6380 C CA . ARG A 1 11 ? -27.397 7.109 5.514 1.00 0.00 31 ARG X CA 4
ATOM 6381 C C . ARG A 1 11 ? -27.410 5.784 4.758 1.00 0.00 31 ARG X C 4
ATOM 6382 O O . ARG A 1 11 ? -28.458 5.158 4.593 1.00 0.00 31 ARG X O 4
ATOM 6403 N N . LEU A 1 12 ? -26.232 5.365 4.311 1.00 0.00 32 LEU X N 4
ATOM 6404 C CA . LEU A 1 12 ? -26.092 4.111 3.577 1.00 0.00 32 LEU X CA 4
ATOM 6405 C C . LEU A 1 12 ? -26.564 2.924 4.408 1.00 0.00 32 LEU X C 4
ATOM 6406 O O . LEU A 1 12 ? -27.109 1.960 3.871 1.00 0.00 32 LEU X O 4
ATOM 6422 N N . ILE A 1 13 ? -26.313 2.975 5.711 1.00 0.00 33 ILE X N 4
ATOM 6423 C CA . ILE A 1 13 ? -26.677 1.873 6.591 1.00 0.00 33 ILE X CA 4
ATOM 6424 C C . ILE A 1 13 ? -28.189 1.718 6.681 1.00 0.00 33 ILE X C 4
ATOM 6425 O O . ILE A 1 13 ? -28.723 0.610 6.656 1.00 0.00 33 ILE X O 4
ATOM 6441 N N . GLU A 1 14 ? -28.855 2.846 6.825 1.00 0.00 34 GLU X N 4
ATOM 6442 C CA . GLU A 1 14 ? -30.314 2.860 6.967 1.00 0.00 34 GLU X CA 4
ATOM 6443 C C . GLU A 1 14 ? -30.978 2.317 5.721 1.00 0.00 34 GLU X C 4
ATOM 6444 O O . GLU A 1 14 ? -31.898 1.503 5.791 1.00 0.00 34 GLU X O 4
ATOM 6456 N N . SER A 1 15 ? -30.531 2.814 4.581 1.00 0.00 35 SER X N 4
ATOM 6457 C CA . SER A 1 15 ? -31.114 2.415 3.317 1.00 0.00 35 SER X CA 4
ATOM 6458 C C . SER A 1 15 ? -30.901 0.929 3.041 1.00 0.00 35 SER X C 4
ATOM 6459 O O . SER A 1 15 ? -31.807 0.246 2.564 1.00 0.00 35 SER X O 4
ATOM 6467 N N . LEU A 1 16 ? -29.704 0.430 3.336 1.00 0.00 36 LEU X N 4
ATOM 6468 C CA . LEU A 1 16 ? -29.401 -0.980 3.103 1.00 0.00 36 LEU X CA 4
ATOM 6469 C C . LEU A 1 16 ? -30.219 -1.887 4.011 1.00 0.00 36 LEU X C 4
ATOM 6470 O O . LEU A 1 16 ? -30.849 -2.840 3.552 1.00 0.00 36 LEU X O 4
ATOM 6486 N N . ARG A 1 17 ? -30.198 -1.584 5.303 1.00 0.00 37 ARG X N 4
ATOM 6487 C CA . ARG A 1 17 ? -30.935 -2.379 6.273 1.00 0.00 37 ARG X CA 4
ATOM 6488 C C . ARG A 1 17 ? -32.413 -2.302 5.976 1.00 0.00 37 ARG X C 4
ATOM 6489 O O . ARG A 1 17 ? -33.135 -3.296 6.041 1.00 0.00 37 ARG X O 4
ATOM 6510 N N . ASN A 1 18 ? -32.855 -1.100 5.653 1.00 0.00 38 ASN X N 4
ATOM 6511 C CA . ASN A 1 18 ? -34.252 -0.880 5.346 1.00 0.00 38 ASN X CA 4
ATOM 6512 C C . ASN A 1 18 ? -34.649 -1.666 4.101 1.00 0.00 38 ASN X C 4
ATOM 6513 O O . ASN A 1 18 ? -35.729 -2.251 4.032 1.00 0.00 38 ASN X O 4
ATOM 6524 N N . SER A 1 19 ? -33.750 -1.673 3.121 1.00 0.00 39 SER X N 4
ATOM 6525 C CA . SER A 1 19 ? -33.975 -2.384 1.872 1.00 0.00 39 SER X CA 4
ATOM 6526 C C . SER A 1 19 ? -34.034 -3.883 2.116 1.00 0.00 39 SER X C 4
ATOM 6527 O O . SER A 1 19 ? -34.809 -4.602 1.484 1.00 0.00 39 SER X O 4
ATOM 6535 N N . HIS A 1 20 ? -33.184 -4.344 3.019 1.00 0.00 40 HIS X N 4
ATOM 6536 C CA . HIS A 1 20 ? -33.109 -5.761 3.332 1.00 0.00 40 HIS X CA 4
ATOM 6537 C C . HIS A 1 20 ? -33.532 -6.047 4.772 1.00 0.00 40 HIS X C 4
ATOM 6538 O O . HIS A 1 20 ? -32.793 -5.761 5.712 1.00 0.00 40 HIS X O 4
ATOM 6553 N N . SER A 1 21 ? -34.719 -6.624 4.939 1.00 0.00 41 SER X N 4
ATOM 6554 C CA . SER A 1 21 ? -35.214 -6.960 6.271 1.00 0.00 41 SER X CA 4
ATOM 6555 C C . SER A 1 21 ? -34.437 -8.137 6.867 1.00 0.00 41 SER X C 4
ATOM 6556 O O . SER A 1 21 ? -34.175 -8.174 8.069 1.00 0.00 41 SER X O 4
ATOM 6564 N N . SER A 1 22 ? -34.084 -9.099 6.017 1.00 0.00 42 SER X N 4
ATOM 6565 C CA . SER A 1 22 ? -33.348 -10.283 6.463 1.00 0.00 42 SER X CA 4
ATOM 6566 C C . SER A 1 22 ? -31.934 -9.920 6.915 1.00 0.00 42 SER X C 4
ATOM 6567 O O . SER A 1 22 ? -31.380 -10.564 7.807 1.00 0.00 42 SER X O 4
ATOM 6575 N N . ILE A 1 23 ? -31.367 -8.888 6.289 1.00 0.00 43 ILE X N 4
ATOM 6576 C CA . ILE A 1 23 ? -30.018 -8.425 6.626 1.00 0.00 43 ILE X CA 4
ATOM 6577 C C . ILE A 1 23 ? -29.807 -8.421 8.139 1.00 0.00 43 ILE X C 4
ATOM 6578 O O . ILE A 1 23 ? -30.665 -7.965 8.894 1.00 0.00 43 ILE X O 4
ATOM 6594 N N . ALA A 1 24 ? -28.659 -8.937 8.577 1.00 0.00 44 ALA X N 4
ATOM 6595 C CA . ALA A 1 24 ? -28.353 -8.988 9.998 1.00 0.00 44 ALA X CA 4
ATOM 6596 C C . ALA A 1 24 ? -27.031 -8.285 10.273 1.00 0.00 44 ALA X C 4
ATOM 6597 O O . ALA A 1 24 ? -26.098 -8.366 9.475 1.00 0.00 44 ALA X O 4
ATOM 6604 N N . GLU A 1 25 ? -26.959 -7.590 11.400 1.00 0.00 45 GLU X N 4
ATOM 6605 C CA . GLU A 1 25 ? -25.745 -6.877 11.757 1.00 0.00 45 GLU X CA 4
ATOM 6606 C C . GLU A 1 25 ? -24.794 -7.806 12.510 1.00 0.00 45 GLU X C 4
ATOM 6607 O O . GLU A 1 25 ? -25.173 -8.419 13.508 1.00 0.00 45 GLU X O 4
ATOM 6619 N N . ILE A 1 26 ? -23.564 -7.919 12.016 1.00 0.00 46 ILE X N 4
ATOM 6620 C CA . ILE A 1 26 ? -22.569 -8.789 12.639 1.00 0.00 46 ILE X CA 4
ATOM 6621 C C . ILE A 1 26 ? -21.651 -7.982 13.535 1.00 0.00 46 ILE X C 4
ATOM 6622 O O . ILE A 1 26 ? -21.333 -8.378 14.656 1.00 0.00 46 ILE X O 4
ATOM 6638 N N . GLN A 1 27 ? -21.227 -6.847 13.012 1.00 0.00 47 GLN X N 4
ATOM 6639 C CA . GLN A 1 27 ? -20.337 -5.968 13.747 1.00 0.00 47 GLN X CA 4
ATOM 6640 C C . GLN A 1 27 ? -21.104 -4.774 14.308 1.00 0.00 47 GLN X C 4
ATOM 6641 O O . GLN A 1 27 ? -21.618 -4.843 15.425 1.00 0.00 47 GLN X O 4
ATOM 6655 N N . LYS A 1 28 ? -21.183 -3.693 13.526 1.00 0.00 48 LYS X N 4
ATOM 6656 C CA . LYS A 1 28 ? -21.886 -2.477 13.925 1.00 0.00 48 LYS X CA 4
ATOM 6657 C C . LYS A 1 28 ? -21.449 -1.364 12.987 1.00 0.00 48 LYS X C 4
ATOM 6658 O O . LYS A 1 28 ? -20.385 -0.781 13.182 1.00 0.00 48 LYS X O 4
ATOM 6677 N N . ASP A 1 29 ? -22.243 -1.099 11.948 1.00 0.00 49 ASP X N 4
ATOM 6678 C CA . ASP A 1 29 ? -21.889 -0.078 10.967 1.00 0.00 49 ASP X CA 4
ATOM 6679 C C . ASP A 1 29 ? -20.619 -0.479 10.215 1.00 0.00 49 ASP X C 4
ATOM 6680 O O . ASP A 1 29 ? -20.025 0.341 9.513 1.00 0.00 49 ASP X O 4
ATOM 6689 N N . VAL A 1 30 ? -20.181 -1.736 10.384 1.00 0.00 50 VAL X N 4
ATOM 6690 C CA . VAL A 1 30 ? -18.957 -2.198 9.729 1.00 0.00 50 VAL X CA 4
ATOM 6691 C C . VAL A 1 30 ? -19.169 -3.486 8.926 1.00 0.00 50 VAL X C 4
ATOM 6692 O O . VAL A 1 30 ? -18.658 -3.610 7.816 1.00 0.00 50 VAL X O 4
ATOM 6705 N N . GLU A 1 31 ? -19.897 -4.452 9.491 1.00 0.00 51 GLU X N 4
ATOM 6706 C CA . GLU A 1 31 ? -20.115 -5.721 8.787 1.00 0.00 51 GLU X CA 4
ATOM 6707 C C . GLU A 1 31 ? -21.588 -6.114 8.734 1.00 0.00 51 GLU X C 4
ATOM 6708 O O . GLU A 1 31 ? -22.278 -6.136 9.755 1.00 0.00 51 GLU X O 4
ATOM 6720 N N . TYR A 1 32 ? -22.058 -6.424 7.526 1.00 0.00 52 TYR X N 4
ATOM 6721 C CA . TYR A 1 32 ? -23.448 -6.820 7.321 1.00 0.00 52 TYR X CA 4
ATOM 6722 C C . TYR A 1 32 ? -23.540 -8.174 6.622 1.00 0.00 52 TYR X C 4
ATOM 6723 O O . TYR A 1 32 ? -22.763 -8.469 5.725 1.00 0.00 52 TYR X O 4
ATOM 6741 N N . ARG A 1 33 ? -24.498 -8.994 7.043 1.00 0.00 53 ARG X N 4
ATOM 6742 C CA . ARG A 1 33 ? -24.679 -10.318 6.447 1.00 0.00 53 ARG X CA 4
ATOM 6743 C C . ARG A 1 33 ? -26.122 -10.539 6.026 1.00 0.00 53 ARG X C 4
ATOM 6744 O O . ARG A 1 33 ? -27.039 -10.388 6.827 1.00 0.00 53 ARG X O 4
ATOM 6765 N N . LEU A 1 34 ? -26.309 -10.931 4.775 1.00 0.00 54 LEU X N 4
ATOM 6766 C CA . LEU A 1 34 ? -27.644 -11.198 4.268 1.00 0.00 54 LEU X CA 4
ATOM 6767 C C . LEU A 1 34 ? -27.769 -12.661 3.817 1.00 0.00 54 LEU X C 4
ATOM 6768 O O . LEU A 1 34 ? -27.027 -13.094 2.937 1.00 0.00 54 LEU X O 4
ATOM 6784 N N . PRO A 1 35 ? -28.689 -13.426 4.362 1.00 0.00 55 PRO X N 4
ATOM 6785 C CA . PRO A 1 35 ? -28.879 -14.837 3.946 1.00 0.00 55 PRO X CA 4
ATOM 6786 C C . PRO A 1 35 ? -29.746 -14.919 2.691 1.00 0.00 55 PRO X C 4
ATOM 6787 O O . PRO A 1 35 ? -30.733 -14.195 2.561 1.00 0.00 55 PRO X O 4
ATOM 6798 N N . PHE A 1 36 ? -29.363 -15.785 1.765 1.00 0.00 56 PHE X N 4
ATOM 6799 C CA . PHE A 1 36 ? -30.102 -15.933 0.516 1.00 0.00 56 PHE X CA 4
ATOM 6800 C C . PHE A 1 36 ? -30.386 -17.400 0.224 1.00 0.00 56 PHE X C 4
ATOM 6801 O O . PHE A 1 36 ? -29.508 -18.250 0.376 1.00 0.00 56 PHE X O 4
ATOM 6818 N N . THR A 1 37 ? -31.615 -17.694 -0.194 1.00 0.00 57 THR X N 4
ATOM 6819 C CA . THR A 1 37 ? -31.990 -19.071 -0.500 1.00 0.00 57 THR X CA 4
ATOM 6820 C C . THR A 1 37 ? -32.444 -19.204 -1.949 1.00 0.00 57 THR X C 4
ATOM 6821 O O . THR A 1 37 ? -33.309 -18.465 -2.419 1.00 0.00 57 THR X O 4
ATOM 6832 N N . ILE A 1 38 ? -31.833 -20.151 -2.655 1.00 0.00 58 ILE X N 4
ATOM 6833 C CA . ILE A 1 38 ? -32.156 -20.385 -4.056 1.00 0.00 58 ILE X CA 4
ATOM 6834 C C . ILE A 1 38 ? -32.027 -21.865 -4.402 1.00 0.00 58 ILE X C 4
ATOM 6835 O O . ILE A 1 38 ? -31.055 -22.516 -4.025 1.00 0.00 58 ILE X O 4
ATOM 6851 N N . ASN A 1 39 ? -33.010 -22.396 -5.120 1.00 0.00 59 ASN X N 4
ATOM 6852 C CA . ASN A 1 39 ? -32.979 -23.805 -5.501 1.00 0.00 59 ASN X CA 4
ATOM 6853 C C . ASN A 1 39 ? -32.767 -24.665 -4.259 1.00 0.00 59 ASN X C 4
ATOM 6854 O O . ASN A 1 39 ? -32.022 -25.644 -4.280 1.00 0.00 59 ASN X O 4
ATOM 6865 N N . ASN A 1 40 ? -33.425 -24.274 -3.174 1.00 0.00 60 ASN X N 4
ATOM 6866 C CA . ASN A 1 40 ? -33.308 -24.991 -1.910 1.00 0.00 60 ASN X CA 4
ATOM 6867 C C . ASN A 1 40 ? -31.863 -24.982 -1.417 1.00 0.00 60 ASN X C 4
ATOM 6868 O O . ASN A 1 40 ? -31.416 -25.920 -0.756 1.00 0.00 60 ASN X O 4
ATOM 6879 N N . LEU A 1 41 ? -31.141 -23.912 -1.740 1.00 0.00 61 LEU X N 4
ATOM 6880 C CA . LEU A 1 41 ? -29.747 -23.775 -1.325 1.00 0.00 61 LEU X CA 4
ATOM 6881 C C . LEU A 1 41 ? -29.611 -22.585 -0.416 1.00 0.00 61 LEU X C 4
ATOM 6882 O O . LEU A 1 41 ? -30.075 -21.511 -0.762 1.00 0.00 61 LEU X O 4
ATOM 6898 N N . THR A 1 42 ? -28.966 -22.753 0.724 1.00 0.00 62 THR X N 4
ATOM 6899 C CA . THR A 1 42 ? -28.799 -21.626 1.623 1.00 0.00 62 THR X CA 4
ATOM 6900 C C . THR A 1 42 ? -27.380 -21.094 1.573 1.00 0.00 62 THR X C 4
ATOM 6901 O O . THR A 1 42 ? -26.415 -21.806 1.850 1.00 0.00 62 THR X O 4
ATOM 6912 N N . ILE A 1 43 ? -27.275 -19.821 1.219 1.00 0.00 63 ILE X N 4
ATOM 6913 C CA . ILE A 1 43 ? -25.994 -19.149 1.126 1.00 0.00 63 ILE X CA 4
ATOM 6914 C C . ILE A 1 43 ? -26.076 -17.845 1.884 1.00 0.00 63 ILE X C 4
ATOM 6915 O O . ILE A 1 43 ? -27.157 -17.428 2.287 1.00 0.00 63 ILE X O 4
ATOM 6931 N N . ASN A 1 44 ? -24.953 -17.180 2.049 1.00 0.00 64 ASN X N 4
ATOM 6932 C CA . ASN A 1 44 ? -24.975 -15.905 2.727 1.00 0.00 64 ASN X CA 4
ATOM 6933 C C . ASN A 1 44 ? -23.981 -14.956 2.103 1.00 0.00 64 ASN X C 4
ATOM 6934 O O . ASN A 1 44 ? -22.922 -15.357 1.622 1.00 0.00 64 ASN X O 4
ATOM 6945 N N . ILE A 1 45 ? -24.336 -13.689 2.134 1.00 0.00 65 ILE X N 4
ATOM 6946 C CA . ILE A 1 45 ? -23.487 -12.659 1.595 1.00 0.00 65 ILE X CA 4
ATOM 6947 C C . ILE A 1 45 ? -22.885 -11.884 2.752 1.00 0.00 65 ILE X C 4
ATOM 6948 O O . ILE A 1 45 ? -23.602 -11.291 3.553 1.00 0.00 65 ILE X O 4
ATOM 6964 N N . ASN A 1 46 ? -21.565 -11.898 2.832 1.00 0.00 66 ASN X N 4
ATOM 6965 C CA . ASN A 1 46 ? -20.864 -11.199 3.896 1.00 0.00 66 ASN X CA 4
ATOM 6966 C C . ASN A 1 46 ? -20.393 -9.870 3.361 1.00 0.00 66 ASN X C 4
ATOM 6967 O O . ASN A 1 46 ? -19.793 -9.789 2.289 1.00 0.00 66 ASN X O 4
ATOM 6978 N N . ILE A 1 47 ? -20.740 -8.828 4.073 1.00 0.00 67 ILE X N 4
ATOM 6979 C CA . ILE A 1 47 ? -20.435 -7.489 3.637 1.00 0.00 67 ILE X CA 4
ATOM 6980 C C . ILE A 1 47 ? -19.484 -6.813 4.610 1.00 0.00 67 ILE X C 4
ATOM 6981 O O . ILE A 1 47 ? -19.747 -6.773 5.810 1.00 0.00 67 ILE X O 4
ATOM 6997 N N . LEU A 1 48 ? -18.390 -6.279 4.091 1.00 0.00 68 LEU X N 4
ATOM 6998 C CA . LEU A 1 48 ? -17.422 -5.599 4.935 1.00 0.00 68 LEU X CA 4
ATOM 6999 C C . LEU A 1 48 ? -17.339 -4.138 4.537 1.00 0.00 68 LEU X C 4
ATOM 7000 O O . LEU A 1 48 ? -17.247 -3.807 3.355 1.00 0.00 68 LEU X O 4
ATOM 7016 N N . LEU A 1 49 ? -17.365 -3.270 5.527 1.00 0.00 69 LEU X N 4
ATOM 7017 C CA . LEU A 1 49 ? -17.286 -1.846 5.279 1.00 0.00 69 LEU X CA 4
ATOM 7018 C C . LEU A 1 49 ? -15.926 -1.343 5.785 1.00 0.00 69 LEU X C 4
ATOM 7019 O O . LEU A 1 49 ? -15.697 -1.318 6.995 1.00 0.00 69 LEU X O 4
ATOM 7035 N N . PRO A 1 50 ? -15.009 -0.975 4.913 1.00 0.00 70 PRO X N 4
ATOM 7036 C CA . PRO A 1 50 ? -13.653 -0.509 5.343 1.00 0.00 70 PRO X CA 4
ATOM 7037 C C . PRO A 1 50 ? -13.708 0.803 6.114 1.00 0.00 70 PRO X C 4
ATOM 7038 O O . PRO A 1 50 ? -14.736 1.464 6.149 1.00 0.00 70 PRO X O 4
ATOM 7049 N N . PRO A 1 51 ? -12.637 1.179 6.752 1.00 0.00 71 PRO X N 4
ATOM 7050 C CA . PRO A 1 51 ? -12.593 2.433 7.559 1.00 0.00 71 PRO X CA 4
ATOM 7051 C C . PRO A 1 51 ? -12.779 3.672 6.689 1.00 0.00 71 PRO X C 4
ATOM 7052 O O . PRO A 1 51 ? -13.159 4.737 7.177 1.00 0.00 71 PRO X O 4
ATOM 7063 N N . GLN A 1 52 ? -12.504 3.519 5.401 1.00 0.00 72 GLN X N 4
ATOM 7064 C CA . GLN A 1 52 ? -12.634 4.619 4.457 1.00 0.00 72 GLN X CA 4
ATOM 7065 C C . GLN A 1 52 ? -14.039 4.665 3.856 1.00 0.00 72 GLN X C 4
ATOM 7066 O O . GLN A 1 52 ? -14.512 5.720 3.439 1.00 0.00 72 GLN X O 4
ATOM 7080 N N . PHE A 1 53 ? -14.680 3.502 3.799 1.00 0.00 73 PHE X N 4
ATOM 7081 C CA . PHE A 1 53 ? -16.019 3.374 3.226 1.00 0.00 73 PHE X CA 4
ATOM 7082 C C . PHE A 1 53 ? -16.939 4.531 3.660 1.00 0.00 73 PHE X C 4
ATOM 7083 O O . PHE A 1 53 ? -16.745 5.105 4.731 1.00 0.00 73 PHE X O 4
ATOM 7100 N N . PRO A 1 54 ? -17.913 4.912 2.842 1.00 0.00 74 PRO X N 4
ATOM 7101 C CA . PRO A 1 54 ? -18.216 4.272 1.527 1.00 0.00 74 PRO X CA 4
ATOM 7102 C C . PRO A 1 54 ? -17.412 4.872 0.368 1.00 0.00 74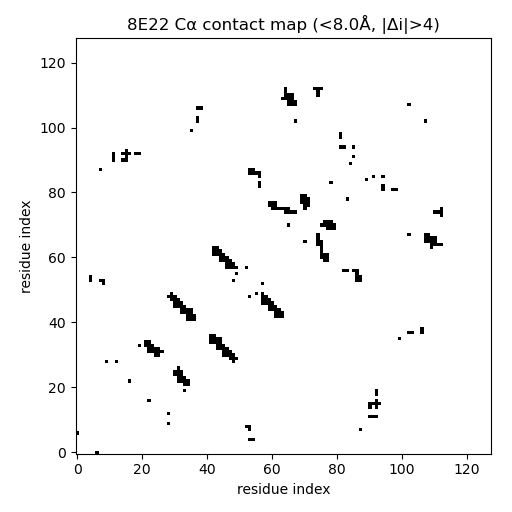 PRO X C 4
ATOM 7103 O O . PRO A 1 54 ? -17.676 4.575 -0.796 1.00 0.00 74 PRO X O 4
ATOM 7114 N N . GLN A 1 55 ? -16.402 5.686 0.695 1.00 0.00 75 GLN X N 4
ATOM 7115 C CA . GLN A 1 55 ? -15.537 6.282 -0.329 1.00 0.00 75 GLN X CA 4
ATOM 7116 C C . GLN A 1 55 ? -14.566 5.240 -0.894 1.00 0.00 75 GLN X C 4
ATOM 7117 O O . GLN A 1 55 ? -13.716 5.544 -1.731 1.00 0.00 75 GLN X O 4
ATOM 7131 N N . GLU A 1 56 ? -14.717 4.014 -0.418 1.00 0.00 76 GLU X N 4
ATOM 7132 C CA . GLU A 1 56 ? -13.899 2.914 -0.837 1.00 0.00 76 GLU X CA 4
ATOM 7133 C C . GLU A 1 56 ? -14.786 1.708 -1.069 1.00 0.00 76 GLU X C 4
ATOM 7134 O O . GLU A 1 56 ? -15.878 1.618 -0.507 1.00 0.00 76 GLU X O 4
ATOM 7146 N N . LYS A 1 57 ? -14.342 0.803 -1.914 1.00 0.00 77 LYS X N 4
ATOM 7147 C CA . LYS A 1 57 ? -15.157 -0.362 -2.214 1.00 0.00 77 LYS X CA 4
ATOM 7148 C C . LYS A 1 57 ? -15.184 -1.328 -1.028 1.00 0.00 77 LYS X C 4
ATOM 7149 O O . LYS A 1 57 ? -14.202 -1.442 -0.295 1.00 0.00 77 LYS X O 4
ATOM 7168 N N . PRO A 1 58 ? -16.275 -2.027 -0.832 1.00 0.00 78 PRO X N 4
ATOM 7169 C CA . PRO A 1 58 ? -16.416 -3.002 0.281 1.00 0.00 78 PRO X CA 4
ATOM 7170 C C . PRO A 1 58 ? -15.827 -4.353 -0.081 1.00 0.00 78 PRO X C 4
ATOM 7171 O O . PRO A 1 58 ? -15.542 -4.619 -1.249 1.00 0.00 78 PRO X O 4
ATOM 7182 N N . VAL A 1 59 ? -15.664 -5.209 0.913 1.00 0.00 79 VAL X N 4
ATOM 7183 C CA . VAL A 1 59 ? -15.129 -6.534 0.664 1.00 0.00 79 VAL X CA 4
ATOM 7184 C C . VAL A 1 59 ? -16.247 -7.556 0.801 1.00 0.00 79 VAL X C 4
ATOM 7185 O O . VAL A 1 59 ? -16.757 -7.790 1.897 1.00 0.00 79 VAL X O 4
ATOM 7198 N N . ILE A 1 60 ? -16.645 -8.144 -0.320 1.00 0.00 80 ILE X N 4
ATOM 7199 C CA . ILE A 1 60 ? -17.728 -9.115 -0.310 1.00 0.00 80 ILE X CA 4
ATOM 7200 C C . ILE A 1 60 ? -17.212 -10.531 -0.548 1.00 0.00 80 ILE X C 4
ATOM 7201 O O . ILE A 1 60 ? -16.480 -10.789 -1.505 1.00 0.00 80 ILE X O 4
ATOM 7217 N N . SER A 1 61 ? -17.625 -11.447 0.319 1.00 0.00 81 SER X N 4
ATOM 7218 C CA . SER A 1 61 ? -17.233 -12.848 0.198 1.00 0.00 81 SER X CA 4
ATOM 7219 C C . SER A 1 61 ? -18.452 -13.737 0.437 1.00 0.00 81 SER X C 4
ATOM 7220 O O . SER A 1 61 ? -19.423 -13.311 1.065 1.00 0.00 81 SER X O 4
ATOM 7228 N N . VAL A 1 62 ? -18.409 -14.963 -0.072 1.00 0.00 82 VAL X N 4
ATOM 7229 C CA . VAL A 1 62 ? -19.530 -15.887 0.088 1.00 0.00 82 VAL X CA 4
ATOM 7230 C C . VAL A 1 62 ? -19.054 -17.251 0.571 1.00 0.00 82 VAL X C 4
ATOM 7231 O O . VAL A 1 62 ? -18.000 -17.735 0.160 1.00 0.00 82 VAL X O 4
ATOM 7244 N N . TYR A 1 63 ? -19.843 -17.871 1.446 1.00 0.00 83 TYR X N 4
ATOM 7245 C CA . TYR A 1 63 ? -19.492 -19.184 1.974 1.00 0.00 83 TYR X CA 4
ATOM 7246 C C . TYR A 1 63 ? -20.766 -20.037 2.147 1.00 0.00 83 TYR X C 4
ATOM 7247 O O . TYR A 1 63 ? -21.760 -19.547 2.676 1.00 0.00 83 TYR X O 4
ATOM 7265 N N . PRO A 1 64 ? -20.770 -21.286 1.731 1.00 0.00 84 PRO X N 4
ATOM 7266 C CA . PRO A 1 64 ? -19.611 -21.955 1.081 1.00 0.00 84 PRO X CA 4
ATOM 7267 C C . PRO A 1 64 ? -19.395 -21.422 -0.339 1.00 0.00 84 PRO X C 4
ATOM 7268 O O . PRO A 1 64 ? -20.359 -21.127 -1.043 1.00 0.00 84 PRO X O 4
ATOM 7279 N N . PRO A 1 65 ? -18.168 -21.298 -0.778 1.00 0.00 85 PRO X N 4
ATOM 7280 C CA . PRO A 1 65 ? -17.861 -20.795 -2.147 1.00 0.00 85 PRO X CA 4
ATOM 7281 C C . PRO A 1 65 ? -18.708 -21.483 -3.207 1.00 0.00 85 PRO X C 4
ATOM 7282 O O . PRO A 1 65 ? -18.988 -22.679 -3.138 1.00 0.00 85 PRO X O 4
ATOM 7293 N N . ILE A 1 66 ? -19.148 -20.677 -4.156 1.00 0.00 86 ILE X N 4
ATOM 7294 C CA . ILE A 1 66 ? -20.017 -21.134 -5.227 1.00 0.00 86 ILE X CA 4
ATOM 7295 C C . ILE A 1 66 ? -19.445 -20.810 -6.596 1.00 0.00 86 ILE X C 4
ATOM 7296 O O . ILE A 1 66 ? -18.572 -19.953 -6.737 1.00 0.00 86 ILE X O 4
ATOM 7312 N N . ARG A 1 67 ? -19.964 -21.496 -7.604 1.00 0.00 87 ARG X N 4
ATOM 7313 C CA . ARG A 1 67 ? -19.529 -21.280 -8.972 1.00 0.00 87 ARG X CA 4
ATOM 7314 C C . ARG A 1 67 ? -20.499 -20.319 -9.649 1.00 0.00 87 ARG X C 4
ATOM 7315 O O . ARG A 1 67 ? -21.706 -20.559 -9.671 1.00 0.00 87 ARG X O 4
ATOM 7336 N N . HIS A 1 68 ? -19.974 -19.224 -10.188 1.00 0.00 88 HIS X N 4
ATOM 7337 C CA . HIS A 1 68 ? -20.819 -18.235 -10.843 1.00 0.00 88 HIS X CA 4
ATOM 7338 C C . HIS A 1 68 ? -19.952 -17.331 -11.713 1.00 0.00 88 HIS X C 4
ATOM 7339 O O . HIS A 1 68 ? -18.782 -17.105 -11.404 1.00 0.00 88 HIS X O 4
ATOM 7354 N N . HIS A 1 69 ? -20.513 -16.826 -12.804 1.00 0.00 89 HIS X N 4
ATOM 7355 C CA . HIS A 1 69 ? -19.750 -15.963 -13.697 1.00 0.00 89 HIS X CA 4
ATOM 7356 C C . HIS A 1 69 ? -19.300 -14.688 -12.987 1.00 0.00 89 HIS X C 4
ATOM 7357 O O . HIS A 1 69 ? -18.328 -14.054 -13.397 1.00 0.00 89 HIS X O 4
ATOM 7372 N N . LEU A 1 70 ? -20.002 -14.315 -11.923 1.00 0.00 90 LEU X N 4
ATOM 7373 C CA . LEU A 1 70 ? -19.647 -13.114 -11.176 1.00 0.00 90 LEU X CA 4
ATOM 7374 C C . LEU A 1 70 ? -18.447 -13.376 -10.288 1.00 0.00 90 LEU X C 4
ATOM 7375 O O . LEU A 1 70 ? -17.506 -12.586 -10.238 1.00 0.00 90 LEU X O 4
ATOM 7391 N N . MET A 1 71 ? -18.510 -14.476 -9.553 1.00 0.00 91 MET X N 4
ATOM 7392 C CA . MET A 1 71 ? -17.462 -14.831 -8.619 1.00 0.00 91 MET X CA 4
ATOM 7393 C C . MET A 1 71 ? -16.078 -14.819 -9.255 1.00 0.00 91 MET X C 4
ATOM 7394 O O . MET A 1 71 ? -15.911 -15.128 -10.435 1.00 0.00 91 MET X O 4
ATOM 7408 N N . ASP A 1 72 ? -15.088 -14.442 -8.445 1.00 0.00 92 ASP X N 4
ATOM 7409 C CA . ASP A 1 72 ? -13.707 -14.365 -8.900 1.00 0.00 92 ASP X CA 4
ATOM 7410 C C . ASP A 1 72 ? -13.151 -15.760 -9.154 1.00 0.00 92 ASP X C 4
ATOM 7411 O O . ASP A 1 72 ? -13.861 -16.758 -9.031 1.00 0.00 92 ASP X O 4
ATOM 7420 N N . LYS A 1 73 ? -11.878 -15.818 -9.521 1.00 0.00 93 LYS X N 4
ATOM 7421 C CA . LYS A 1 73 ? -11.232 -17.092 -9.805 1.00 0.00 93 LYS X CA 4
ATOM 7422 C C . LYS A 1 73 ? -11.304 -18.021 -8.597 1.00 0.00 93 LYS X C 4
ATOM 7423 O O . LYS A 1 73 ? -11.499 -19.227 -8.748 1.00 0.00 93 LYS X O 4
ATOM 7442 N N . GLN A 1 74 ? -11.134 -17.465 -7.401 1.00 0.00 94 GLN X N 4
ATOM 7443 C CA . GLN A 1 74 ? -11.172 -18.270 -6.183 1.00 0.00 94 GLN X CA 4
ATOM 7444 C C . GLN A 1 74 ? -12.606 -18.630 -5.811 1.00 0.00 94 GLN X C 4
ATOM 7445 O O . GLN A 1 74 ? -12.845 -19.601 -5.092 1.00 0.00 94 GLN X O 4
ATOM 7459 N N . GLY A 1 75 ? -13.557 -17.841 -6.298 1.00 0.00 95 GLY X N 4
ATOM 7460 C CA . GLY A 1 75 ? -14.965 -18.084 -6.002 1.00 0.00 95 GLY X CA 4
ATOM 7461 C C . GLY A 1 75 ? -15.296 -17.735 -4.550 1.00 0.00 95 GLY X C 4
ATOM 7462 O O . GLY A 1 75 ? -16.373 -18.071 -4.057 1.00 0.00 95 GLY X O 4
ATOM 7466 N N . VAL A 1 76 ? -14.379 -17.035 -3.878 1.00 0.00 96 VAL X N 4
ATOM 7467 C CA . VAL A 1 76 ? -14.611 -16.625 -2.500 1.00 0.00 96 VAL X CA 4
ATOM 7468 C C . VAL A 1 76 ? -14.596 -15.100 -2.353 1.00 0.00 96 VAL X C 4
ATOM 7469 O O . VAL A 1 76 ? -15.369 -14.536 -1.585 1.00 0.00 96 VAL X O 4
ATOM 7482 N N . TYR A 1 77 ? -13.683 -14.451 -3.071 1.00 0.00 97 TYR X N 4
ATOM 7483 C CA . TYR A 1 77 ? -13.529 -12.999 -3.000 1.00 0.00 97 TYR X CA 4
ATOM 7484 C C . TYR A 1 77 ? -14.614 -12.261 -3.778 1.00 0.00 97 TYR X C 4
ATOM 7485 O O . TYR A 1 77 ? -14.861 -11.083 -3.528 1.00 0.00 97 TYR X O 4
ATOM 7503 N N . VAL A 1 78 ? -15.267 -12.968 -4.692 1.00 0.00 98 VAL X N 4
ATOM 7504 C CA . VAL A 1 78 ? -16.344 -12.391 -5.502 1.00 0.00 98 VAL X CA 4
ATOM 7505 C C . VAL A 1 78 ? -15.884 -11.157 -6.289 1.00 0.00 98 VAL X C 4
ATOM 7506 O O . VAL A 1 78 ? -15.379 -10.192 -5.717 1.00 0.00 98 VAL X O 4
ATOM 7519 N N . THR A 1 79 ? -16.090 -11.169 -7.607 1.00 0.00 99 THR X N 4
ATOM 7520 C CA . THR A 1 79 ? -15.710 -10.017 -8.421 1.00 0.00 99 THR X CA 4
ATOM 7521 C C . THR A 1 79 ? -16.760 -9.741 -9.490 1.00 0.00 99 THR X C 4
ATOM 7522 O O . THR A 1 79 ? -16.678 -10.264 -10.600 1.00 0.00 99 THR X O 4
ATOM 7533 N N . SER A 1 80 ? -17.747 -8.924 -9.148 1.00 0.00 100 SER X N 4
ATOM 7534 C CA . SER A 1 80 ? -18.810 -8.607 -10.091 1.00 0.00 100 SER X CA 4
ATOM 7535 C C . SER A 1 80 ? -18.765 -7.131 -10.474 1.00 0.00 100 SER X C 4
ATOM 7536 O O . SER A 1 80 ? -18.317 -6.296 -9.690 1.00 0.00 100 SER X O 4
ATOM 7544 N N . PRO A 1 81 ? -19.236 -6.785 -11.646 1.00 0.00 101 PRO X N 4
ATOM 7545 C CA . PRO A 1 81 ? -19.260 -5.367 -12.109 1.00 0.00 101 PRO X CA 4
ATOM 7546 C C . PRO A 1 81 ? -20.200 -4.525 -11.252 1.00 0.00 101 PRO X C 4
ATOM 7547 O O . PRO A 1 81 ? -20.113 -3.298 -11.226 1.00 0.00 101 PRO X O 4
ATOM 7558 N N . LEU A 1 82 ? -21.103 -5.210 -10.557 1.00 0.00 102 LEU X N 4
ATOM 7559 C CA . LEU A 1 82 ? -22.077 -4.559 -9.699 1.00 0.00 102 LEU X CA 4
ATOM 7560 C C . LEU A 1 82 ? -21.388 -3.807 -8.561 1.00 0.00 102 LEU X C 4
ATOM 7561 O O . LEU A 1 82 ? -21.798 -2.707 -8.198 1.00 0.00 102 LEU X O 4
ATOM 7577 N N . VAL A 1 83 ? -20.338 -4.406 -8.005 1.00 0.00 103 VAL X N 4
ATOM 7578 C CA . VAL A 1 83 ? -19.604 -3.778 -6.909 1.00 0.00 103 VAL X CA 4
ATOM 7579 C C . VAL A 1 83 ? -18.543 -2.825 -7.445 1.00 0.00 103 VAL X C 4
ATOM 7580 O O . VAL A 1 83 ? -18.142 -1.880 -6.767 1.00 0.00 103 VAL X O 4
ATOM 7593 N N . ASN A 1 84 ? -18.090 -3.084 -8.664 1.00 0.00 104 ASN X N 4
ATOM 7594 C CA . ASN A 1 84 ? -17.071 -2.250 -9.284 1.00 0.00 104 ASN X CA 4
ATOM 7595 C C . ASN A 1 84 ? -17.551 -0.809 -9.455 1.00 0.00 104 ASN X C 4
ATOM 7596 O O . ASN A 1 84 ? -16.777 0.131 -9.272 1.00 0.00 104 ASN X O 4
ATOM 7607 N N . ASN A 1 85 ? -18.816 -0.630 -9.825 1.00 0.00 105 ASN X N 4
ATOM 7608 C CA . ASN A 1 85 ? -19.359 0.712 -10.033 1.00 0.00 105 ASN X CA 4
ATOM 7609 C C . ASN A 1 85 ? -19.850 1.332 -8.721 1.00 0.00 105 ASN X C 4
ATOM 7610 O O . ASN A 1 85 ? -20.832 2.076 -8.713 1.00 0.00 105 ASN X O 4
ATOM 7621 N N . PHE A 1 86 ? -19.173 1.028 -7.619 1.00 0.00 106 PHE X N 4
ATOM 7622 C CA . PHE A 1 86 ? -19.564 1.568 -6.320 1.00 0.00 106 PHE X CA 4
ATOM 7623 C C . PHE A 1 86 ? -19.330 3.078 -6.272 1.00 0.00 106 PHE X C 4
ATOM 7624 O O . PHE A 1 86 ? -18.191 3.540 -6.321 1.00 0.00 106 PHE X O 4
ATOM 7641 N N . THR A 1 87 ? -20.417 3.842 -6.196 1.00 0.00 107 THR X N 4
ATOM 7642 C CA . THR A 1 87 ? -20.320 5.300 -6.165 1.00 0.00 107 THR X CA 4
ATOM 7643 C C . THR A 1 87 ? -20.752 5.868 -4.818 1.00 0.00 107 THR X C 4
ATOM 7644 O O . THR A 1 87 ? -21.296 5.162 -3.970 1.00 0.00 107 THR X O 4
ATOM 7655 N N . MET A 1 88 ? -20.494 7.159 -4.639 1.00 0.00 108 MET X N 4
ATOM 7656 C CA . MET A 1 88 ? -20.843 7.848 -3.404 1.00 0.00 108 MET X CA 4
ATOM 7657 C C . MET A 1 88 ? -22.355 7.879 -3.202 1.00 0.00 108 MET X C 4
ATOM 7658 O O . MET A 1 88 ? -22.846 7.716 -2.085 1.00 0.00 108 MET X O 4
ATOM 7672 N N . HIS A 1 89 ? -23.083 8.106 -4.288 1.00 0.00 109 HIS X N 4
ATOM 7673 C CA . HIS A 1 89 ? -24.537 8.179 -4.222 1.00 0.00 109 HIS X CA 4
ATOM 7674 C C . HIS A 1 89 ? -25.180 6.830 -4.548 1.00 0.00 109 HIS X C 4
ATOM 7675 O O . HIS A 1 89 ? -26.406 6.718 -4.588 1.00 0.00 109 HIS X O 4
ATOM 7690 N N . SER A 1 90 ? -24.360 5.809 -4.786 1.00 0.00 110 SER X N 4
ATOM 7691 C CA . SER A 1 90 ? -24.886 4.491 -5.108 1.00 0.00 110 SER X CA 4
ATOM 7692 C C . SER A 1 90 ? -25.563 3.874 -3.888 1.00 0.00 110 SER X C 4
ATOM 7693 O O . SER A 1 90 ? -25.285 4.256 -2.751 1.00 0.00 110 SER X O 4
ATOM 7701 N N . ASP A 1 91 ? -26.456 2.924 -4.135 1.00 0.00 111 ASP X N 4
ATOM 7702 C CA . ASP A 1 91 ? -27.178 2.261 -3.054 1.00 0.00 111 ASP X CA 4
ATOM 7703 C C . ASP A 1 91 ? -26.514 0.937 -2.700 1.00 0.00 111 ASP X C 4
ATOM 7704 O O . ASP A 1 91 ? -26.535 -0.015 -3.479 1.00 0.00 111 ASP X O 4
ATOM 7713 N N . LEU A 1 92 ? -25.919 0.897 -1.518 1.00 0.00 112 LEU X N 4
ATOM 7714 C CA . LEU A 1 92 ? -25.238 -0.300 -1.048 1.00 0.00 112 LEU X CA 4
ATOM 7715 C C . LEU A 1 92 ? -26.170 -1.510 -1.093 1.00 0.00 112 LEU X C 4
ATOM 7716 O O . LEU A 1 92 ? -25.767 -2.602 -1.491 1.00 0.00 112 LEU X O 4
ATOM 7732 N N . GLY A 1 93 ? -27.420 -1.306 -0.685 1.00 0.00 113 GLY X N 4
ATOM 7733 C CA . GLY A 1 93 ? -28.399 -2.390 -0.688 1.00 0.00 113 GLY X CA 4
ATOM 7734 C C . GLY A 1 93 ? -28.642 -2.905 -2.099 1.00 0.00 113 GLY X C 4
ATOM 7735 O O . GLY A 1 93 ? -28.766 -4.106 -2.319 1.00 0.00 113 GLY X O 4
ATOM 7739 N N . LYS A 1 94 ? -28.699 -1.984 -3.047 1.00 0.00 114 LYS X N 4
ATOM 7740 C CA . LYS A 1 94 ? -28.913 -2.336 -4.444 1.00 0.00 114 LYS X CA 4
ATOM 7741 C C . LYS A 1 94 ? -27.778 -3.224 -4.939 1.00 0.00 114 LYS X C 4
ATOM 7742 O O . LYS A 1 94 ? -28.001 -4.171 -5.691 1.00 0.00 114 LYS X O 4
ATOM 7761 N N . ILE A 1 95 ? -26.560 -2.908 -4.513 1.00 0.00 115 ILE X N 4
ATOM 7762 C CA . ILE A 1 95 ? -25.391 -3.677 -4.924 1.00 0.00 115 ILE X CA 4
ATOM 7763 C C . ILE A 1 95 ? -25.548 -5.134 -4.495 1.00 0.00 115 ILE X C 4
ATOM 7764 O O . ILE A 1 95 ? -25.299 -6.053 -5.274 1.00 0.00 115 ILE X O 4
ATOM 7780 N N . ILE A 1 96 ? -25.972 -5.331 -3.250 1.00 0.00 116 ILE X N 4
ATOM 7781 C CA . ILE A 1 96 ? -26.175 -6.674 -2.716 1.00 0.00 116 ILE X CA 4
ATOM 7782 C C . ILE A 1 96 ? -27.378 -7.331 -3.380 1.00 0.00 116 ILE X C 4
ATOM 7783 O O . ILE A 1 96 ? -27.360 -8.518 -3.704 1.00 0.00 116 ILE X O 4
ATOM 7799 N N . GLN A 1 97 ? -28.418 -6.536 -3.572 1.00 0.00 117 GLN X N 4
ATOM 7800 C CA . GLN A 1 97 ? -29.645 -7.009 -4.194 1.00 0.00 117 GLN X CA 4
ATOM 7801 C C . GLN A 1 97 ? -29.373 -7.544 -5.596 1.00 0.00 117 GLN X C 4
ATOM 7802 O O . GLN A 1 97 ? -29.905 -8.582 -5.989 1.00 0.00 117 GLN X O 4
ATOM 7816 N N . SER A 1 98 ? -28.541 -6.833 -6.343 1.00 0.00 118 SER X N 4
ATOM 7817 C CA . SER A 1 98 ? -28.197 -7.242 -7.700 1.00 0.00 118 SER X CA 4
ATOM 7818 C C . SER A 1 98 ? -27.461 -8.582 -7.706 1.00 0.00 118 SER X C 4
ATOM 7819 O O . SER A 1 98 ? -27.657 -9.403 -8.598 1.00 0.00 118 SER X O 4
ATOM 7827 N N . LEU A 1 99 ? -26.589 -8.778 -6.721 1.00 0.00 119 LEU X N 4
ATOM 7828 C CA . LEU A 1 99 ? -25.794 -10.004 -6.638 1.00 0.00 119 LEU X CA 4
ATOM 7829 C C . LEU A 1 99 ? -26.664 -11.256 -6.538 1.00 0.00 119 LEU X C 4
ATOM 7830 O O . LEU A 1 99 ? -26.435 -12.230 -7.254 1.00 0.00 119 LEU X O 4
ATOM 7846 N N . LEU A 1 100 ? -27.644 -11.244 -5.644 1.00 0.00 120 LEU X N 4
ATOM 7847 C CA . LEU A 1 100 ? -28.503 -12.408 -5.476 1.00 0.00 120 LEU X CA 4
ATOM 7848 C C . LEU A 1 100 ? -29.482 -12.523 -6.627 1.00 0.00 120 LEU X C 4
ATOM 7849 O O . LEU A 1 100 ? -29.906 -13.621 -6.987 1.00 0.00 120 LEU X O 4
ATOM 7865 N N . ASP A 1 101 ? -29.837 -11.390 -7.211 1.00 0.00 121 ASP X N 4
ATOM 7866 C CA . ASP A 1 101 ? -30.760 -11.387 -8.326 1.00 0.00 121 ASP X CA 4
ATOM 7867 C C . ASP A 1 101 ? -30.156 -12.156 -9.492 1.00 0.00 121 ASP X C 4
ATOM 7868 O O . ASP A 1 101 ? -30.843 -12.892 -10.194 1.00 0.00 121 ASP X O 4
ATOM 7877 N N . GLU A 1 102 ? -28.861 -11.990 -9.683 1.00 0.00 122 GLU X N 4
ATOM 7878 C CA . GLU A 1 102 ? -28.169 -12.693 -10.748 1.00 0.00 122 GLU X CA 4
ATOM 7879 C C . GLU A 1 102 ? -28.216 -14.195 -10.485 1.00 0.00 122 GLU X C 4
ATOM 7880 O O . GLU A 1 102 ? -28.331 -14.994 -11.413 1.00 0.00 122 GLU X O 4
ATOM 7892 N N . PHE A 1 103 ? -28.132 -14.568 -9.209 1.00 0.00 123 PHE X N 4
ATOM 7893 C CA . PHE A 1 103 ? -28.170 -15.975 -8.828 1.00 0.00 123 PHE X CA 4
ATOM 7894 C C . PHE A 1 103 ? -29.523 -16.575 -9.188 1.00 0.00 123 PHE X C 4
ATOM 7895 O O . PHE A 1 103 ? -29.608 -17.732 -9.598 1.00 0.00 123 PHE X O 4
ATOM 7912 N N . TRP A 1 104 ? -30.579 -15.777 -9.044 1.00 0.00 124 TRP X N 4
ATOM 7913 C CA . TRP A 1 104 ? -31.919 -16.234 -9.360 1.00 0.00 124 TRP X CA 4
ATOM 7914 C C . TRP A 1 104 ? -31.997 -16.689 -10.813 1.00 0.00 124 TRP X C 4
ATOM 7915 O O . TRP A 1 104 ? -32.599 -17.719 -11.116 1.00 0.00 124 TRP X O 4
ATOM 7936 N N . LYS A 1 105 ? -31.378 -15.928 -11.704 1.00 0.00 125 LYS X N 4
ATOM 7937 C CA . LYS A 1 105 ? -31.373 -16.269 -13.114 1.00 0.00 125 LYS X CA 4
ATOM 7938 C C . LYS A 1 105 ? -30.680 -17.611 -13.341 1.00 0.00 125 LYS X C 4
ATOM 7939 O O . LYS A 1 105 ? -31.136 -18.434 -14.136 1.00 0.00 125 LYS X O 4
ATOM 7958 N N . ASN A 1 106 ? -29.587 -17.824 -12.622 1.00 0.00 126 ASN X N 4
ATOM 7959 C CA . ASN A 1 106 ? -28.832 -19.070 -12.722 1.00 0.00 126 ASN X CA 4
ATOM 7960 C C . ASN A 1 106 ? -28.318 -19.476 -11.331 1.00 0.00 126 ASN X C 4
ATOM 7961 O O . ASN A 1 106 ? -27.309 -18.946 -10.864 1.00 0.00 126 ASN X O 4
ATOM 7972 N N . PRO A 1 107 ? -28.996 -20.370 -10.640 1.00 0.00 127 PRO X N 4
ATOM 7973 C CA . PRO A 1 107 ? -28.585 -20.790 -9.266 1.00 0.00 127 PRO X CA 4
ATOM 7974 C C . PRO A 1 107 ? -27.120 -21.240 -9.180 1.00 0.00 127 PRO X C 4
ATOM 7975 O O . PRO A 1 107 ? -26.600 -21.865 -10.104 1.00 0.00 127 PRO X O 4
ATOM 7986 N N . PRO A 1 108 ? -26.448 -20.925 -8.090 1.00 0.00 128 PRO X N 4
ATOM 7987 C CA . PRO A 1 108 ? -25.011 -21.292 -7.875 1.00 0.00 128 PRO X CA 4
ATOM 7988 C C . PRO A 1 108 ? -24.796 -22.783 -7.649 1.00 0.00 128 PRO X C 4
ATOM 7989 O O . PRO A 1 108 ? -25.723 -23.520 -7.316 1.00 0.00 128 PRO X O 4
ATOM 8000 N N . VAL A 1 109 ? -23.546 -23.202 -7.805 1.00 0.00 129 VAL X N 4
ATOM 8001 C CA . VAL A 1 109 ? -23.171 -24.591 -7.589 1.00 0.00 129 VAL X CA 4
ATOM 8002 C C . VAL A 1 109 ? -22.014 -24.645 -6.607 1.00 0.00 129 VAL X C 4
ATOM 8003 O O . VAL A 1 109 ? -21.054 -23.882 -6.725 1.00 0.00 129 VAL X O 4
ATOM 8016 N N . LEU A 1 110 ? -22.107 -25.535 -5.630 1.00 0.00 130 LEU X N 4
ATOM 8017 C CA . LEU A 1 110 ? -21.061 -25.659 -4.631 1.00 0.00 130 LEU X CA 4
ATOM 8018 C C . LEU A 1 110 ? -19.715 -25.906 -5.300 1.00 0.00 130 LEU X C 4
ATOM 8019 O O . LEU A 1 110 ? -19.547 -26.858 -6.063 1.00 0.00 130 LEU X O 4
ATOM 8035 N N . ALA A 1 111 ? -18.767 -25.030 -5.007 1.00 0.00 131 ALA X N 4
ATOM 8036 C CA . ALA A 1 111 ? -17.425 -25.128 -5.579 1.00 0.00 131 ALA X CA 4
ATOM 8037 C C . ALA A 1 111 ? -16.659 -26.304 -4.963 1.00 0.00 131 ALA X C 4
ATOM 8038 O O . ALA A 1 111 ? -17.008 -26.786 -3.887 1.00 0.00 131 ALA X O 4
ATOM 8045 N N . PRO A 1 112 ? -15.628 -26.770 -5.618 1.00 0.00 132 PRO X N 4
ATOM 8046 C CA . PRO A 1 112 ? -14.803 -27.912 -5.119 1.00 0.00 132 PRO X CA 4
ATOM 8047 C C . PRO A 1 112 ? -13.986 -27.535 -3.883 1.00 0.00 132 PRO X C 4
ATOM 8048 O O . PRO A 1 112 ? -13.893 -26.360 -3.529 1.00 0.00 132 PRO X O 4
ATOM 8059 N N . THR A 1 113 ? -13.410 -28.542 -3.231 1.00 0.00 133 THR X N 4
ATOM 8060 C CA . THR A 1 113 ? -12.611 -28.310 -2.029 1.00 0.00 133 THR X CA 4
ATOM 8061 C C . THR A 1 113 ? -11.622 -27.173 -2.255 1.00 0.00 133 THR X C 4
ATOM 8062 O O . THR A 1 113 ? -11.048 -27.045 -3.335 1.00 0.00 133 THR X O 4
ATOM 8073 N N . SER A 1 114 ? -11.452 -26.334 -1.236 1.00 0.00 134 SER X N 4
ATOM 8074 C CA . SER A 1 114 ? -10.552 -25.189 -1.339 1.00 0.00 134 SER X CA 4
ATOM 8075 C C . SER A 1 114 ? -9.151 -25.620 -1.762 1.00 0.00 134 SER X C 4
ATOM 8076 O O . SER A 1 114 ? -8.323 -25.998 -0.933 1.00 0.00 134 SER X O 4
ATOM 8084 N N . THR A 1 115 ? -8.896 -25.538 -3.062 1.00 0.00 135 THR X N 4
ATOM 8085 C CA . THR A 1 115 ? -7.597 -25.894 -3.616 1.00 0.00 135 THR X CA 4
ATOM 8086 C C . THR A 1 115 ? -7.354 -25.098 -4.896 1.00 0.00 135 THR X C 4
ATOM 8087 O O . THR A 1 115 ? -6.670 -25.559 -5.808 1.00 0.00 135 THR X O 4
ATOM 8098 N N . ALA A 1 116 ? -7.945 -23.907 -4.956 1.00 0.00 136 ALA X N 4
ATOM 8099 C CA . ALA A 1 116 ? -7.818 -23.052 -6.132 1.00 0.00 136 ALA X CA 4
ATOM 8100 C C . ALA A 1 116 ? -8.517 -23.697 -7.317 1.00 0.00 136 ALA X C 4
ATOM 8101 O O . ALA A 1 116 ? -9.038 -24.808 -7.215 1.00 0.00 136 ALA X O 4
ATOM 8108 N N . PHE A 1 117 ? -8.521 -22.999 -8.443 1.00 0.00 137 PHE X N 4
ATOM 8109 C CA . PHE A 1 117 ? -9.157 -23.526 -9.638 1.00 0.00 137 PHE X CA 4
ATOM 8110 C C . PHE A 1 117 ? -8.139 -24.283 -10.497 1.00 0.00 137 PHE X C 4
ATOM 8111 O O . PHE A 1 117 ? -6.939 -24.015 -10.421 1.00 0.00 137 PHE X O 4
ATOM 8128 N N . PRO A 1 118 ? -8.583 -25.225 -11.295 1.00 0.00 138 PRO X N 4
ATOM 8129 C CA . PRO A 1 118 ? -7.674 -26.042 -12.164 1.00 0.00 138 PRO X CA 4
ATOM 8130 C C . PRO A 1 118 ? -6.797 -25.206 -13.090 1.00 0.00 138 PRO X C 4
ATOM 8131 O O . PRO A 1 118 ? -5.588 -25.426 -13.175 1.00 0.00 138 PRO X O 4
ATOM 8142 N N . TYR A 1 119 ? -7.413 -24.270 -13.806 1.00 0.00 139 TYR X N 4
ATOM 8143 C CA . TYR A 1 119 ? -6.667 -23.443 -14.748 1.00 0.00 139 TYR X CA 4
ATOM 8144 C C . TYR A 1 119 ? -6.892 -21.951 -14.488 1.00 0.00 139 TYR X C 4
ATOM 8145 O O . TYR A 1 119 ? -6.166 -21.122 -15.034 1.00 0.00 139 TYR X O 4
ATOM 8163 N N . LEU A 1 120 ? -7.913 -21.638 -13.675 1.00 0.00 140 LEU X N 4
ATOM 8164 C CA . LEU A 1 120 ? -8.284 -20.254 -13.337 1.00 0.00 140 LEU X CA 4
ATOM 8165 C C . LEU A 1 120 ? -7.923 -19.255 -14.442 1.00 0.00 140 LEU X C 4
ATOM 8166 O O . LEU A 1 120 ? -6.967 -18.490 -14.325 1.00 0.00 140 LEU X O 4
ATOM 8182 N N . TYR A 1 121 ? -8.721 -19.258 -15.507 1.00 0.00 141 TYR X N 4
ATOM 8183 C CA . TYR A 1 121 ? -8.507 -18.342 -16.624 1.00 0.00 141 TYR X CA 4
ATOM 8184 C C . TYR A 1 121 ? -9.826 -17.704 -17.041 1.00 0.00 141 TYR X C 4
ATOM 8185 O O . TYR A 1 121 ? -10.887 -18.315 -16.918 1.00 0.00 141 TYR X O 4
ATOM 8203 N N . SER A 1 122 ? -9.753 -16.475 -17.540 1.00 0.00 142 SER X N 4
ATOM 8204 C CA . S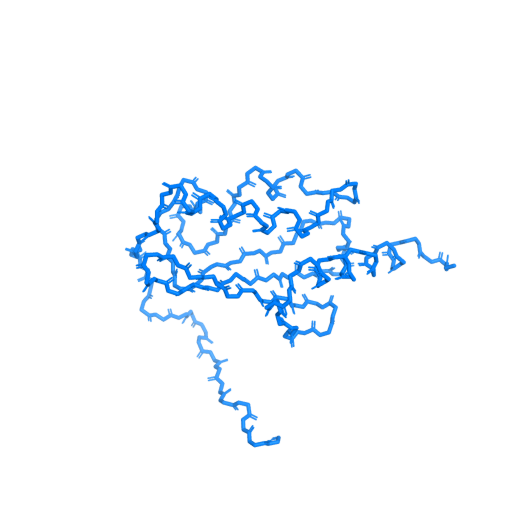ER A 1 122 ? -10.951 -15.772 -17.977 1.00 0.00 142 SER X CA 4
ATOM 8205 C C . SER A 1 122 ? -10.624 -14.816 -19.119 1.00 0.00 142 SER X C 4
ATOM 8206 O O . SER A 1 122 ? -9.567 -14.184 -19.131 1.00 0.00 142 SER X O 4
ATOM 8214 N N . ASN A 1 123 ? -11.540 -14.711 -20.075 1.00 0.00 143 ASN X N 4
ATOM 8215 C CA . ASN A 1 123 ? -11.341 -13.826 -21.215 1.00 0.00 143 ASN X CA 4
ATOM 8216 C C . ASN A 1 123 ? -12.461 -12.793 -21.286 1.00 0.00 143 ASN X C 4
ATOM 8217 O O . ASN A 1 123 ? -13.427 -12.965 -22.030 1.00 0.00 143 ASN X O 4
ATOM 8228 N N . PRO A 1 124 ? -12.353 -11.730 -20.532 1.00 0.00 144 PRO X N 4
ATOM 8229 C CA . PRO A 1 124 ? -13.381 -10.651 -20.516 1.00 0.00 144 PRO X CA 4
ATOM 8230 C C . PRO A 1 124 ? -13.379 -9.829 -21.802 1.00 0.00 144 PRO X C 4
ATOM 8231 O O . PRO A 1 124 ? -12.351 -9.703 -22.468 1.00 0.00 144 PRO X O 4
ATOM 8242 N N . SER A 1 125 ? -14.534 -9.270 -22.140 1.00 0.00 145 SER X N 4
ATOM 8243 C CA . SER A 1 125 ? -14.653 -8.456 -23.343 1.00 0.00 145 SER X CA 4
ATOM 8244 C C . SER A 1 125 ? -13.771 -7.215 -23.238 1.00 0.00 145 SER X C 4
ATOM 8245 O O . SER A 1 125 ? -13.385 -6.629 -24.248 1.00 0.00 145 SER X O 4
ATOM 8253 N N . GLY A 1 126 ? -13.454 -6.821 -22.007 1.00 0.00 146 GLY X N 4
ATOM 8254 C CA . GLY A 1 126 ? -12.616 -5.651 -21.780 1.00 0.00 146 GLY X CA 4
ATOM 8255 C C . GLY A 1 126 ? -13.464 -4.393 -21.631 1.00 0.00 146 GLY X C 4
ATOM 8256 O O . GLY A 1 126 ? -14.654 -4.395 -21.947 1.00 0.00 146 GLY X O 4
ATOM 8260 N N . MET A 1 127 ? -12.843 -3.321 -21.152 1.00 0.00 147 MET X N 4
ATOM 8261 C CA . MET A 1 127 ? -13.552 -2.059 -20.969 1.00 0.00 147 MET X CA 4
ATOM 8262 C C . MET A 1 127 ? -14.039 -1.524 -22.310 1.00 0.00 147 MET X C 4
ATOM 8263 O O . MET A 1 127 ? -15.148 -0.998 -22.414 1.00 0.00 147 MET X O 4
ATOM 8277 N N . SER A 1 128 ? -13.205 -1.663 -23.335 1.00 0.00 148 SER X N 4
ATOM 8278 C CA . SER A 1 128 ? -13.559 -1.189 -24.667 1.00 0.00 148 SER X CA 4
ATOM 8279 C C . SER A 1 128 ? -14.382 -2.239 -25.407 1.00 0.00 148 SER X C 4
ATOM 8280 O O . SER A 1 128 ? -14.343 -3.389 -25.000 1.00 0.00 148 SER X O 4
ATOM 8289 N N . GLY A 1 1 ? -14.434 18.388 13.167 1.00 0.00 21 GLY X N 5
ATOM 8290 C CA . GLY A 1 1 ? -15.648 18.244 14.022 1.00 0.00 21 GLY X CA 5
ATOM 8291 C C . GLY A 1 1 ? -16.661 17.347 13.320 1.00 0.00 21 GLY X C 5
ATOM 8292 O O . GLY A 1 1 ? -16.870 16.200 13.716 1.00 0.00 21 GLY X O 5
ATOM 8298 N N . LEU A 1 2 ? -17.287 17.876 12.274 1.00 0.00 22 LEU X N 5
ATOM 8299 C CA . LEU A 1 2 ? -18.276 17.115 11.521 1.00 0.00 22 LEU X CA 5
ATOM 8300 C C . LEU A 1 2 ? -17.718 16.725 10.157 1.00 0.00 22 LEU X C 5
ATOM 8301 O O . LEU A 1 2 ? -17.253 17.578 9.401 1.00 0.00 22 LEU X O 5
ATOM 8317 N N . THR A 1 3 ? -17.764 15.432 9.850 1.00 0.00 23 THR X N 5
ATOM 8318 C CA . THR A 1 3 ? -17.254 14.945 8.572 1.00 0.00 23 THR X CA 5
ATOM 8319 C C . THR A 1 3 ? -18.398 14.383 7.729 1.00 0.00 23 THR X C 5
ATOM 8320 O O . THR A 1 3 ? -19.206 13.586 8.203 1.00 0.00 23 THR X O 5
ATOM 8331 N N . SER A 1 4 ? -18.463 14.818 6.479 1.00 0.00 24 SER X N 5
ATOM 8332 C CA . SER A 1 4 ? -19.509 14.374 5.564 1.00 0.00 24 SER X CA 5
ATOM 8333 C C . SER A 1 4 ? -19.425 12.869 5.299 1.00 0.00 24 SER X C 5
ATOM 8334 O O . SER A 1 4 ? -20.445 12.204 5.129 1.00 0.00 24 SER X O 5
ATOM 8342 N N . LEU A 1 5 ? -18.205 12.350 5.231 1.00 0.00 25 LEU X N 5
ATOM 8343 C CA . LEU A 1 5 ? -17.991 10.931 4.944 1.00 0.00 25 LEU X CA 5
ATOM 8344 C C . LEU A 1 5 ? -18.668 10.023 5.966 1.00 0.00 25 LEU X C 5
ATOM 8345 O O . LEU A 1 5 ? -19.367 9.082 5.588 1.00 0.00 25 LEU X O 5
ATOM 8361 N N . GLN A 1 6 ? -18.460 10.281 7.252 1.00 0.00 26 GLN X N 5
ATOM 8362 C CA . GLN A 1 6 ? -19.072 9.434 8.267 1.00 0.00 26 GLN X CA 5
ATOM 8363 C C . GLN A 1 6 ? -20.587 9.609 8.268 1.00 0.00 26 GLN X C 5
ATOM 8364 O O . GLN A 1 6 ? -21.329 8.665 8.543 1.00 0.00 26 GLN X O 5
ATOM 8378 N N . GLN A 1 7 ? -21.045 10.815 7.944 1.00 0.00 27 GLN X N 5
ATOM 8379 C CA . GLN A 1 7 ? -22.476 11.083 7.897 1.00 0.00 27 GLN X CA 5
ATOM 8380 C C . GLN A 1 7 ? -23.118 10.323 6.739 1.00 0.00 27 GLN X C 5
ATOM 8381 O O . GLN A 1 7 ? -24.209 9.771 6.871 1.00 0.00 27 GLN X O 5
ATOM 8395 N N . GLN A 1 8 ? -22.424 10.301 5.603 1.00 0.00 28 GLN X N 5
ATOM 8396 C CA . GLN A 1 8 ? -22.922 9.609 4.419 1.00 0.00 28 GLN X CA 5
ATOM 8397 C C . GLN A 1 8 ? -22.996 8.105 4.664 1.00 0.00 28 GLN X C 5
ATOM 8398 O O . GLN A 1 8 ? -23.953 7.447 4.257 1.00 0.00 28 GLN X O 5
ATOM 8412 N N . LYS A 1 9 ? -21.977 7.571 5.328 1.00 0.00 29 LYS X N 5
ATOM 8413 C CA . LYS A 1 9 ? -21.939 6.143 5.614 1.00 0.00 29 LYS X CA 5
ATOM 8414 C C . LYS A 1 9 ? -23.138 5.750 6.465 1.00 0.00 29 LYS X C 5
ATOM 8415 O O . LYS A 1 9 ? -23.755 4.716 6.235 1.00 0.00 29 LYS X O 5
ATOM 8434 N N . GLN A 1 10 ? -23.458 6.584 7.450 1.00 0.00 30 GLN X N 5
ATOM 8435 C CA . GLN A 1 10 ? -24.573 6.315 8.339 1.00 0.00 30 GLN X CA 5
ATOM 8436 C C . GLN A 1 10 ? -25.876 6.220 7.552 1.00 0.00 30 GLN X C 5
ATOM 8437 O O . GLN A 1 10 ? -26.716 5.364 7.830 1.00 0.00 30 GLN X O 5
ATOM 8451 N N . ARG A 1 11 ? -26.034 7.094 6.565 1.00 0.00 31 ARG X N 5
ATOM 8452 C CA . ARG A 1 11 ? -27.238 7.081 5.743 1.00 0.00 31 ARG X CA 5
ATOM 8453 C C . ARG A 1 11 ? -27.347 5.748 5.012 1.00 0.00 31 ARG X C 5
ATOM 8454 O O . ARG A 1 11 ? -28.435 5.194 4.864 1.00 0.00 31 ARG X O 5
ATOM 8475 N N . LEU A 1 12 ? -26.206 5.240 4.564 1.00 0.00 32 LEU X N 5
ATOM 8476 C CA . LEU A 1 12 ? -26.169 3.967 3.855 1.00 0.00 32 LEU X CA 5
ATOM 8477 C C . LEU A 1 12 ? -26.643 2.827 4.757 1.00 0.00 32 LEU X C 5
ATOM 8478 O O . LEU A 1 12 ? -27.269 1.876 4.289 1.00 0.00 32 LEU X O 5
ATOM 8494 N N . ILE A 1 13 ? -26.298 2.901 6.044 1.00 0.00 33 ILE X N 5
ATOM 8495 C CA . ILE A 1 13 ? -26.652 1.837 6.986 1.00 0.00 33 ILE X CA 5
ATOM 8496 C C . ILE A 1 13 ? -28.160 1.676 7.153 1.00 0.00 33 ILE X C 5
ATOM 8497 O O . ILE A 1 13 ? -28.678 0.561 7.092 1.00 0.00 33 ILE X O 5
ATOM 8513 N N . GLU A 1 14 ? -28.858 2.777 7.392 1.00 0.00 34 GLU X N 5
ATOM 8514 C CA . GLU A 1 14 ? -30.298 2.708 7.599 1.00 0.00 34 GLU X CA 5
ATOM 8515 C C . GLU A 1 14 ? -31.033 2.332 6.316 1.00 0.00 34 GLU X C 5
ATOM 8516 O O . GLU A 1 14 ? -32.018 1.594 6.355 1.00 0.00 34 GLU X O 5
ATOM 8528 N N . SER A 1 15 ? -30.553 2.824 5.181 1.00 0.00 35 SER X N 5
ATOM 8529 C CA . SER A 1 15 ? -31.190 2.504 3.910 1.00 0.00 35 SER X CA 5
ATOM 8530 C C . SER A 1 15 ? -31.076 1.011 3.620 1.00 0.00 35 SER X C 5
ATOM 8531 O O . SER A 1 15 ? -32.050 0.363 3.234 1.00 0.00 35 SER X O 5
ATOM 8539 N N . LEU A 1 16 ? -29.871 0.480 3.795 1.00 0.00 36 LEU X N 5
ATOM 8540 C CA . LEU A 1 16 ? -29.612 -0.933 3.538 1.00 0.00 36 LEU X CA 5
ATOM 8541 C C . LEU A 1 16 ? -30.397 -1.839 4.474 1.00 0.00 36 LEU X C 5
ATOM 8542 O O . LEU A 1 16 ? -31.055 -2.783 4.036 1.00 0.00 36 LEU X O 5
ATOM 8558 N N . ARG A 1 17 ? -30.309 -1.556 5.766 1.00 0.00 37 ARG X N 5
ATOM 8559 C CA . ARG A 1 17 ? -31.004 -2.361 6.754 1.00 0.00 37 ARG X CA 5
ATOM 8560 C C . ARG A 1 17 ? -32.492 -2.292 6.512 1.00 0.00 37 ARG X C 5
ATOM 8561 O O . ARG A 1 17 ? -33.199 -3.297 6.580 1.00 0.00 37 ARG X O 5
ATOM 8582 N N . ASN A 1 18 ? -32.957 -1.090 6.225 1.00 0.00 38 ASN X N 5
ATOM 8583 C CA . ASN A 1 18 ? -34.366 -0.881 5.970 1.00 0.00 38 ASN X CA 5
ATOM 8584 C C . ASN A 1 18 ? -34.793 -1.649 4.722 1.00 0.00 38 ASN X C 5
ATOM 8585 O O . ASN A 1 18 ? -35.868 -2.248 4.678 1.00 0.00 38 ASN X O 5
ATOM 8596 N N . SER A 1 19 ? -33.929 -1.621 3.713 1.00 0.00 39 SER X N 5
ATOM 8597 C CA . SER A 1 19 ? -34.189 -2.308 2.457 1.00 0.00 39 SER X CA 5
ATOM 8598 C C . SER A 1 19 ? -34.219 -3.812 2.670 1.00 0.00 39 SER X C 5
ATOM 8599 O O . SER A 1 19 ? -35.005 -4.529 2.049 1.00 0.00 39 SER X O 5
ATOM 8607 N N . HIS A 1 20 ? -33.334 -4.278 3.538 1.00 0.00 40 HIS X N 5
ATOM 8608 C CA . HIS A 1 20 ? -33.232 -5.699 3.820 1.00 0.00 40 HIS X CA 5
ATOM 8609 C C . HIS A 1 20 ? -33.564 -6.020 5.276 1.00 0.00 40 HIS X C 5
ATOM 8610 O O . HIS A 1 20 ? -32.770 -5.754 6.177 1.00 0.00 40 HIS X O 5
ATOM 8625 N N . SER A 1 21 ? -34.733 -6.615 5.493 1.00 0.00 41 SER X N 5
ATOM 8626 C CA . SER A 1 21 ? -35.152 -6.998 6.836 1.00 0.00 41 SER X CA 5
ATOM 8627 C C . SER A 1 21 ? -34.316 -8.170 7.352 1.00 0.00 41 SER X C 5
ATOM 8628 O O . SER A 1 21 ? -33.964 -8.225 8.531 1.00 0.00 41 SER X O 5
ATOM 8636 N N . SER A 1 22 ? -34.010 -9.107 6.456 1.00 0.00 42 SER X N 5
ATOM 8637 C CA . SER A 1 22 ? -33.224 -10.286 6.819 1.00 0.00 42 SER X CA 5
ATOM 8638 C C . SER A 1 22 ? -31.802 -9.900 7.216 1.00 0.00 42 SER X C 5
ATOM 8639 O O . SER A 1 22 ? -31.195 -10.551 8.067 1.00 0.00 42 SER X O 5
ATOM 8647 N N . ILE A 1 23 ? -31.285 -8.836 6.598 1.00 0.00 43 ILE X N 5
ATOM 8648 C CA . ILE A 1 23 ? -29.937 -8.355 6.897 1.00 0.00 43 ILE X CA 5
ATOM 8649 C C . ILE A 1 23 ? -29.696 -8.348 8.404 1.00 0.00 43 ILE X C 5
ATOM 8650 O O . ILE A 1 23 ? -30.537 -7.884 9.173 1.00 0.00 43 ILE X O 5
ATOM 8666 N N . ALA A 1 24 ? -28.549 -8.878 8.821 1.00 0.00 44 ALA X N 5
ATOM 8667 C CA . ALA A 1 24 ? -28.220 -8.930 10.236 1.00 0.00 44 ALA X CA 5
ATOM 8668 C C . ALA A 1 24 ? -26.887 -8.245 10.491 1.00 0.00 44 ALA X C 5
ATOM 8669 O O . ALA A 1 24 ? -25.963 -8.352 9.687 1.00 0.00 44 ALA X O 5
ATOM 8676 N N . GLU A 1 25 ? -26.791 -7.540 11.610 1.00 0.00 45 GLU X N 5
ATOM 8677 C CA . GLU A 1 25 ? -25.557 -6.850 11.943 1.00 0.00 45 GLU X CA 5
ATOM 8678 C C . GLU A 1 25 ? -24.636 -7.785 12.717 1.00 0.00 45 GLU X C 5
ATOM 8679 O O . GLU A 1 25 ? -24.956 -8.217 13.826 1.00 0.00 45 GLU X O 5
ATOM 8691 N N . ILE A 1 26 ? -23.497 -8.096 12.115 1.00 0.00 46 ILE X N 5
ATOM 8692 C CA . ILE A 1 26 ? -22.525 -8.990 12.731 1.00 0.00 46 ILE X CA 5
ATOM 8693 C C . ILE A 1 26 ? -21.602 -8.206 13.636 1.00 0.00 46 ILE X C 5
ATOM 8694 O O . ILE A 1 26 ? -21.181 -8.677 14.693 1.00 0.00 46 ILE X O 5
ATOM 8710 N N . GLN A 1 27 ? -21.275 -7.012 13.182 1.00 0.00 47 GLN X N 5
ATOM 8711 C CA . GLN A 1 27 ? -20.372 -6.154 13.919 1.00 0.00 47 GLN X CA 5
ATOM 8712 C C . GLN A 1 27 ? -21.108 -4.982 14.585 1.00 0.00 47 GLN X C 5
ATOM 8713 O O . GLN A 1 27 ? -21.652 -5.139 15.677 1.00 0.00 47 GLN X O 5
ATOM 8727 N N . LYS A 1 28 ? -21.109 -3.803 13.951 1.00 0.00 48 LYS X N 5
ATOM 8728 C CA . LYS A 1 28 ? -21.758 -2.615 14.516 1.00 0.00 48 LYS X CA 5
ATOM 8729 C C . LYS A 1 28 ? -21.497 -1.407 13.615 1.00 0.00 48 LYS X C 5
ATOM 8730 O O . LYS A 1 28 ? -20.720 -0.532 13.970 1.00 0.00 48 LYS X O 5
ATOM 8749 N N . ASP A 1 29 ? -22.151 -1.379 12.454 1.00 0.00 49 ASP X N 5
ATOM 8750 C CA . ASP A 1 29 ? -21.995 -0.297 11.461 1.00 0.00 49 ASP X CA 5
ATOM 8751 C C . ASP A 1 29 ? -20.825 -0.602 10.518 1.00 0.00 49 ASP X C 5
ATOM 8752 O O . ASP A 1 29 ? -20.405 0.250 9.733 1.00 0.00 49 ASP X O 5
ATOM 8761 N N . VAL A 1 30 ? -20.303 -1.833 10.593 1.00 0.00 50 VAL X N 5
ATOM 8762 C CA . VAL A 1 30 ? -19.180 -2.223 9.742 1.00 0.00 50 VAL X CA 5
ATOM 8763 C C . VAL A 1 30 ? -19.507 -3.450 8.887 1.00 0.00 50 VAL X C 5
ATOM 8764 O O . VAL A 1 30 ? -19.576 -3.368 7.665 1.00 0.00 50 VAL X O 5
ATOM 8777 N N . GLU A 1 31 ? -19.653 -4.593 9.541 1.00 0.00 51 GLU X N 5
ATOM 8778 C CA . GLU A 1 31 ? -19.914 -5.842 8.831 1.00 0.00 51 GLU X CA 5
ATOM 8779 C C . GLU A 1 31 ? -21.394 -6.218 8.839 1.00 0.00 51 GLU X C 5
ATOM 8780 O O . GLU A 1 31 ? -22.031 -6.275 9.891 1.00 0.00 51 GLU X O 5
ATOM 8792 N N . TYR A 1 32 ? -21.927 -6.476 7.644 1.00 0.00 52 TYR X N 5
ATOM 8793 C CA . TYR A 1 32 ? -23.329 -6.852 7.487 1.00 0.00 52 TYR X CA 5
ATOM 8794 C C . TYR A 1 32 ? -23.463 -8.182 6.754 1.00 0.00 52 TYR X C 5
ATOM 8795 O O . TYR A 1 32 ? -22.689 -8.477 5.853 1.00 0.00 52 TYR X O 5
ATOM 8813 N N . ARG A 1 33 ? -24.452 -8.981 7.142 1.00 0.00 53 ARG X N 5
ATOM 8814 C CA . ARG A 1 33 ? -24.660 -10.275 6.496 1.00 0.00 53 ARG X CA 5
ATOM 8815 C C . ARG A 1 33 ? -26.118 -10.476 6.105 1.00 0.00 53 ARG X C 5
ATOM 8816 O O . ARG A 1 33 ? -27.019 -10.315 6.924 1.00 0.00 53 ARG X O 5
ATOM 8837 N N . LEU A 1 34 ? -26.334 -10.859 4.852 1.00 0.00 54 LEU X N 5
ATOM 8838 C CA . LEU A 1 34 ? -27.683 -11.110 4.364 1.00 0.00 54 LEU X CA 5
ATOM 8839 C C . LEU A 1 34 ? -27.809 -12.557 3.867 1.00 0.00 54 LEU X C 5
ATOM 8840 O O . LEU A 1 34 ? -27.077 -12.955 2.960 1.00 0.00 54 LEU X O 5
ATOM 8856 N N . PRO A 1 35 ? -28.713 -13.348 4.401 1.00 0.00 55 PRO X N 5
ATOM 8857 C CA . PRO A 1 35 ? -28.893 -14.747 3.942 1.00 0.00 55 PRO X CA 5
ATOM 8858 C C . PRO A 1 35 ? -29.752 -14.807 2.682 1.00 0.00 55 PRO X C 5
ATOM 8859 O O . PRO A 1 35 ? -30.773 -14.126 2.583 1.00 0.00 55 PRO X O 5
ATOM 8870 N N . PHE A 1 36 ? -29.326 -15.611 1.719 1.00 0.00 56 PHE X N 5
ATOM 8871 C CA . PHE A 1 36 ? -30.056 -15.735 0.463 1.00 0.00 56 PHE X CA 5
ATOM 8872 C C . PHE A 1 36 ? -30.275 -17.201 0.118 1.00 0.00 56 PHE X C 5
ATOM 8873 O O . PHE A 1 36 ? -29.356 -18.013 0.225 1.00 0.00 56 PHE X O 5
ATOM 8890 N N . THR A 1 37 ? -31.496 -17.543 -0.292 1.00 0.00 57 THR X N 5
ATOM 8891 C CA . THR A 1 37 ? -31.804 -18.926 -0.637 1.00 0.00 57 THR X CA 5
ATOM 8892 C C . THR A 1 37 ? -32.319 -19.035 -2.069 1.00 0.00 57 THR X C 5
ATOM 8893 O O . THR A 1 37 ? -33.227 -18.309 -2.478 1.00 0.00 57 THR X O 5
ATOM 8904 N N . ILE A 1 38 ? -31.714 -19.945 -2.826 1.00 0.00 58 ILE X N 5
ATOM 8905 C CA . ILE A 1 38 ? -32.088 -20.160 -4.218 1.00 0.00 58 ILE X CA 5
ATOM 8906 C C . ILE A 1 38 ? -31.929 -21.629 -4.602 1.00 0.00 58 ILE X C 5
ATOM 8907 O O . ILE A 1 38 ? -30.914 -22.251 -4.297 1.00 0.00 58 ILE X O 5
ATOM 8923 N N . ASN A 1 39 ? -32.934 -22.181 -5.273 1.00 0.00 59 ASN X N 5
ATOM 8924 C CA . ASN A 1 39 ? -32.883 -23.581 -5.689 1.00 0.00 59 ASN X CA 5
ATOM 8925 C C . ASN A 1 39 ? -32.586 -24.478 -4.491 1.00 0.00 59 ASN X C 5
ATOM 8926 O O . ASN A 1 39 ? -31.807 -25.428 -4.590 1.00 0.00 59 ASN X O 5
ATOM 8937 N N . ASN A 1 40 ? -33.202 -24.153 -3.361 1.00 0.00 60 ASN X N 5
ATOM 8938 C CA . ASN A 1 40 ? -33.003 -24.911 -2.129 1.00 0.00 60 ASN X CA 5
ATOM 8939 C C . ASN A 1 40 ? -31.542 -24.845 -1.691 1.00 0.00 60 ASN X C 5
ATOM 8940 O O . ASN A 1 40 ? -31.055 -25.726 -0.980 1.00 0.00 60 ASN X O 5
ATOM 8951 N N . LEU A 1 41 ? -30.855 -23.785 -2.108 1.00 0.00 61 LEU X N 5
ATOM 8952 C CA . LEU A 1 41 ? -29.453 -23.587 -1.751 1.00 0.00 61 LEU X CA 5
ATOM 8953 C C . LEU A 1 41 ? -29.349 -22.379 -0.852 1.00 0.00 61 LEU X C 5
ATOM 8954 O O . LEU A 1 41 ? -29.866 -21.327 -1.195 1.00 0.00 61 LEU X O 5
ATOM 8970 N N . THR A 1 42 ? -28.688 -22.517 0.285 1.00 0.00 62 THR X N 5
ATOM 8971 C CA . THR A 1 42 ? -28.563 -21.386 1.188 1.00 0.00 62 THR X CA 5
ATOM 8972 C C . THR A 1 42 ? -27.150 -20.835 1.196 1.00 0.00 62 THR X C 5
ATOM 8973 O O . THR A 1 42 ? -26.178 -21.557 1.424 1.00 0.00 62 THR X O 5
ATOM 8984 N N . ILE A 1 43 ? -27.059 -19.537 0.947 1.00 0.00 63 ILE X N 5
ATOM 8985 C CA . ILE A 1 43 ? -25.785 -18.847 0.925 1.00 0.00 63 ILE X CA 5
ATOM 8986 C C . ILE A 1 43 ? -25.870 -17.631 1.815 1.00 0.00 63 ILE X C 5
ATOM 8987 O O . ILE A 1 43 ? -26.965 -17.180 2.148 1.00 0.00 63 ILE X O 5
ATOM 9003 N N . ASN A 1 44 ? -24.727 -17.077 2.169 1.00 0.00 64 ASN X N 5
ATOM 9004 C CA . ASN A 1 44 ? -24.724 -15.884 2.982 1.00 0.00 64 ASN X CA 5
ATOM 9005 C C . ASN A 1 44 ? -23.827 -14.842 2.354 1.00 0.00 64 ASN X C 5
ATOM 9006 O O . ASN A 1 44 ? -22.677 -15.114 2.004 1.00 0.00 64 ASN X O 5
ATOM 9017 N N . ILE A 1 45 ? -24.366 -13.652 2.219 1.00 0.00 65 ILE X N 5
ATOM 9018 C CA . ILE A 1 45 ? -23.631 -12.556 1.633 1.00 0.00 65 ILE X CA 5
ATOM 9019 C C . ILE A 1 45 ? -23.027 -11.725 2.753 1.00 0.00 65 ILE X C 5
ATOM 9020 O O . ILE A 1 45 ? -23.746 -11.158 3.566 1.00 0.00 65 ILE X O 5
ATOM 9036 N N . ASN A 1 46 ? -21.703 -11.666 2.785 1.00 0.00 66 ASN X N 5
ATOM 9037 C CA . ASN A 1 46 ? -21.001 -10.910 3.814 1.00 0.00 66 ASN X CA 5
ATOM 9038 C C . ASN A 1 46 ? -20.567 -9.579 3.235 1.00 0.00 66 ASN X C 5
ATOM 9039 O O . ASN A 1 46 ? -20.079 -9.507 2.107 1.00 0.00 66 ASN X O 5
ATOM 9050 N N . ILE A 1 47 ? -20.821 -8.528 3.979 1.00 0.00 67 ILE X N 5
ATOM 9051 C CA . ILE A 1 47 ? -20.540 -7.189 3.511 1.00 0.00 67 ILE X CA 5
ATOM 9052 C C . ILE A 1 47 ? -19.589 -6.472 4.461 1.00 0.00 67 ILE X C 5
ATOM 9053 O O . ILE A 1 47 ? -19.809 -6.465 5.669 1.00 0.00 67 ILE X O 5
ATOM 9069 N N . LEU A 1 48 ? -18.539 -5.864 3.915 1.00 0.00 68 LEU X N 5
ATOM 9070 C CA . LEU A 1 48 ? -17.582 -5.142 4.748 1.00 0.00 68 LEU X CA 5
ATOM 9071 C C . LEU A 1 48 ? -17.632 -3.657 4.418 1.00 0.00 68 LEU X C 5
ATOM 9072 O O . LEU A 1 48 ? -17.684 -3.270 3.251 1.00 0.00 68 LEU X O 5
ATOM 9088 N N . LEU A 1 49 ? -17.627 -2.835 5.453 1.00 0.00 69 LEU X N 5
ATOM 9089 C CA . LEU A 1 49 ? -17.683 -1.394 5.270 1.00 0.00 69 LEU X CA 5
ATOM 9090 C C . LEU A 1 49 ? -16.392 -0.730 5.768 1.00 0.00 69 LEU X C 5
ATOM 9091 O O . LEU A 1 49 ? -16.244 -0.501 6.969 1.00 0.00 69 LEU X O 5
ATOM 9107 N N . PRO A 1 50 ? -15.466 -0.397 4.894 1.00 0.00 70 PRO X N 5
ATOM 9108 C CA . PRO A 1 50 ? -14.202 0.271 5.311 1.00 0.00 70 PRO X CA 5
ATOM 9109 C C . PRO A 1 50 ? -14.489 1.637 5.924 1.00 0.00 70 PRO X C 5
ATOM 9110 O O . PRO A 1 50 ? -15.596 2.159 5.800 1.00 0.00 70 PRO X O 5
ATOM 9121 N N . PRO A 1 51 ? -13.529 2.211 6.588 1.00 0.00 71 PRO X N 5
ATOM 9122 C CA . PRO A 1 51 ? -13.701 3.536 7.241 1.00 0.00 71 PRO X CA 5
ATOM 9123 C C . PRO A 1 51 ? -13.889 4.617 6.191 1.00 0.00 71 PRO X C 5
ATOM 9124 O O . PRO A 1 51 ? -14.633 5.579 6.382 1.00 0.00 71 PRO X O 5
ATOM 9135 N N . GLN A 1 52 ? -13.219 4.415 5.068 1.00 0.00 72 GLN X N 5
ATOM 9136 C CA . GLN A 1 52 ? -13.303 5.322 3.944 1.00 0.00 72 GLN X CA 5
ATOM 9137 C C . GLN A 1 52 ? -14.675 5.233 3.275 1.00 0.00 72 GLN X C 5
ATOM 9138 O O . GLN A 1 52 ? -15.192 6.226 2.765 1.00 0.00 72 GLN X O 5
ATOM 9152 N N . PHE A 1 53 ? -15.248 4.029 3.294 1.00 0.00 73 PHE X N 5
ATOM 9153 C CA . PHE A 1 53 ? -16.563 3.768 2.702 1.00 0.00 73 PHE X CA 5
ATOM 9154 C C . PHE A 1 53 ? -17.533 4.925 3.010 1.00 0.00 73 PHE X C 5
ATOM 9155 O O . PHE A 1 53 ? -17.441 5.523 4.082 1.00 0.00 73 PHE X O 5
ATOM 9172 N N . PRO A 1 54 ? -18.435 5.293 2.108 1.00 0.00 74 PRO X N 5
ATOM 9173 C CA . PRO A 1 54 ? -18.650 4.650 0.769 1.00 0.00 74 PRO X CA 5
ATOM 9174 C C . PRO A 1 54 ? -17.775 5.252 -0.332 1.00 0.00 74 PRO X C 5
ATOM 9175 O O . PRO A 1 54 ? -18.031 5.055 -1.520 1.00 0.00 74 PRO X O 5
ATOM 9186 N N . GLN A 1 55 ? -16.734 5.969 0.076 1.00 0.00 75 GLN X N 5
ATOM 9187 C CA . GLN A 1 55 ? -15.805 6.585 -0.871 1.00 0.00 75 GLN X CA 5
ATOM 9188 C C . GLN A 1 55 ? -14.861 5.542 -1.476 1.00 0.00 75 GLN X C 5
ATOM 9189 O O . GLN A 1 55 ? -14.021 5.862 -2.316 1.00 0.00 75 GLN X O 5
ATOM 9203 N N . GLU A 1 56 ? -15.013 4.294 -1.049 1.00 0.00 76 GLU X N 5
ATOM 9204 C CA . GLU A 1 56 ? -14.170 3.228 -1.551 1.00 0.00 76 GLU X CA 5
ATOM 9205 C C . GLU A 1 56 ? -14.999 1.959 -1.715 1.00 0.00 76 GLU X C 5
ATOM 9206 O O . GLU 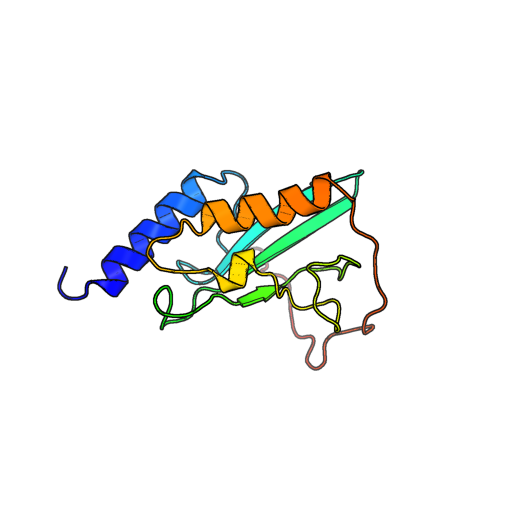A 1 56 ? -16.099 1.878 -1.189 1.00 0.00 76 GLU X O 5
ATOM 9218 N N . LYS A 1 57 ? -14.511 0.995 -2.476 1.00 0.00 77 LYS X N 5
ATOM 9219 C CA . LYS A 1 57 ? -15.289 -0.218 -2.693 1.00 0.00 77 LYS X CA 5
ATOM 9220 C C . LYS A 1 57 ? -15.321 -1.082 -1.426 1.00 0.00 77 LYS X C 5
ATOM 9221 O O . LYS A 1 57 ? -14.365 -1.090 -0.654 1.00 0.00 77 LYS X O 5
ATOM 9240 N N . PRO A 1 58 ? -16.382 -1.819 -1.201 1.00 0.00 78 PRO X N 5
ATOM 9241 C CA . PRO A 1 58 ? -16.511 -2.703 -0.015 1.00 0.00 78 PRO X CA 5
ATOM 9242 C C . PRO A 1 58 ? -15.909 -4.067 -0.288 1.00 0.00 78 PRO X C 5
ATOM 9243 O O . PRO A 1 58 ? -15.549 -4.373 -1.425 1.00 0.00 78 PRO X O 5
ATOM 9254 N N . VAL A 1 59 ? -15.819 -4.893 0.742 1.00 0.00 79 VAL X N 5
ATOM 9255 C CA . VAL A 1 59 ? -15.280 -6.227 0.567 1.00 0.00 79 VAL X CA 5
ATOM 9256 C C . VAL A 1 59 ? -16.401 -7.235 0.779 1.00 0.00 79 VAL X C 5
ATOM 9257 O O . VAL A 1 59 ? -16.881 -7.419 1.898 1.00 0.00 79 VAL X O 5
ATOM 9270 N N . ILE A 1 60 ? -16.833 -7.864 -0.305 1.00 0.00 80 ILE X N 5
ATOM 9271 C CA . ILE A 1 60 ? -17.922 -8.826 -0.232 1.00 0.00 80 ILE X CA 5
ATOM 9272 C C . ILE A 1 60 ? -17.429 -10.248 -0.473 1.00 0.00 80 ILE X C 5
ATOM 9273 O O . ILE A 1 60 ? -16.750 -10.527 -1.463 1.00 0.00 80 ILE X O 5
ATOM 9289 N N . SER A 1 61 ? -17.783 -11.142 0.444 1.00 0.00 81 SER X N 5
ATOM 9290 C CA . SER A 1 61 ? -17.384 -12.539 0.335 1.00 0.00 81 SER X CA 5
ATOM 9291 C C . SER A 1 61 ? -18.602 -13.454 0.442 1.00 0.00 81 SER X C 5
ATOM 9292 O O . SER A 1 61 ? -19.608 -13.098 1.056 1.00 0.00 81 SER X O 5
ATOM 9300 N N . VAL A 1 62 ? -18.501 -14.631 -0.168 1.00 0.00 82 VAL X N 5
ATOM 9301 C CA . VAL A 1 62 ? -19.596 -15.596 -0.151 1.00 0.00 82 VAL X CA 5
ATOM 9302 C C . VAL A 1 62 ? -19.115 -16.988 0.230 1.00 0.00 82 VAL X C 5
ATOM 9303 O O . VAL A 1 62 ? -18.053 -17.434 -0.208 1.00 0.00 82 VAL X O 5
ATOM 9316 N N . TYR A 1 63 ? -19.927 -17.683 1.015 1.00 0.00 83 TYR X N 5
ATOM 9317 C CA . TYR A 1 63 ? -19.609 -19.043 1.415 1.00 0.00 83 TYR X CA 5
ATOM 9318 C C . TYR A 1 63 ? -20.918 -19.827 1.566 1.00 0.00 83 TYR X C 5
ATOM 9319 O O . TYR A 1 63 ? -21.931 -19.260 1.977 1.00 0.00 83 TYR X O 5
ATOM 9337 N N . PRO A 1 64 ? -20.932 -21.098 1.261 1.00 0.00 84 PRO X N 5
ATOM 9338 C CA . PRO A 1 64 ? -19.743 -21.835 0.761 1.00 0.00 84 PRO X CA 5
ATOM 9339 C C . PRO A 1 64 ? -19.500 -21.515 -0.718 1.00 0.00 84 PRO X C 5
ATOM 9340 O O . PRO A 1 64 ? -20.434 -21.172 -1.436 1.00 0.00 84 PRO X O 5
ATOM 9351 N N . PRO A 1 65 ? -18.283 -21.603 -1.178 1.00 0.00 85 PRO X N 5
ATOM 9352 C CA . PRO A 1 65 ? -17.930 -21.298 -2.598 1.00 0.00 85 PRO X CA 5
ATOM 9353 C C . PRO A 1 65 ? -18.904 -21.898 -3.605 1.00 0.00 85 PRO X C 5
ATOM 9354 O O . PRO A 1 65 ? -19.350 -23.037 -3.474 1.00 0.00 85 PRO X O 5
ATOM 9365 N N . ILE A 1 66 ? -19.234 -21.084 -4.600 1.00 0.00 86 ILE X N 5
ATOM 9366 C CA . ILE A 1 66 ? -20.167 -21.465 -5.649 1.00 0.00 86 ILE X CA 5
ATOM 9367 C C . ILE A 1 66 ? -19.634 -21.070 -7.023 1.00 0.00 86 ILE X C 5
ATOM 9368 O O . ILE A 1 66 ? -18.822 -20.152 -7.141 1.00 0.00 86 ILE X O 5
ATOM 9384 N N . ARG A 1 67 ? -20.110 -21.750 -8.061 1.00 0.00 87 ARG X N 5
ATOM 9385 C CA . ARG A 1 67 ? -19.682 -21.429 -9.415 1.00 0.00 87 ARG X CA 5
ATOM 9386 C C . ARG A 1 67 ? -20.556 -20.315 -9.981 1.00 0.00 87 ARG X C 5
ATOM 9387 O O . ARG A 1 67 ? -21.783 -20.410 -9.962 1.00 0.00 87 ARG X O 5
ATOM 9408 N N . HIS A 1 68 ? -19.922 -19.257 -10.483 1.00 0.00 88 HIS X N 5
ATOM 9409 C CA . HIS A 1 68 ? -20.664 -18.133 -11.046 1.00 0.00 88 HIS X CA 5
ATOM 9410 C C . HIS A 1 68 ? -19.695 -17.091 -11.606 1.00 0.00 88 HIS X C 5
ATOM 9411 O O . HIS A 1 68 ? -18.542 -17.022 -11.184 1.00 0.00 88 HIS X O 5
ATOM 9426 N N . HIS A 1 69 ? -20.165 -16.281 -12.553 1.00 0.00 89 HIS X N 5
ATOM 9427 C CA . HIS A 1 69 ? -19.316 -15.252 -13.147 1.00 0.00 89 HIS X CA 5
ATOM 9428 C C . HIS A 1 69 ? -19.028 -14.126 -12.150 1.00 0.00 89 HIS X C 5
ATOM 9429 O O . HIS A 1 69 ? -18.199 -13.255 -12.414 1.00 0.00 89 HIS X O 5
ATOM 9444 N N . LEU A 1 70 ? -19.690 -14.161 -10.992 1.00 0.00 90 LEU X N 5
ATOM 9445 C CA . LEU A 1 70 ? -19.466 -13.154 -9.957 1.00 0.00 90 LEU X CA 5
ATOM 9446 C C . LEU A 1 70 ? -18.513 -13.697 -8.886 1.00 0.00 90 LEU X C 5
ATOM 9447 O O . LEU A 1 70 ? -18.121 -12.976 -7.970 1.00 0.00 90 LEU X O 5
ATOM 9463 N N . MET A 1 71 ? -18.159 -14.976 -9.003 1.00 0.00 91 MET X N 5
ATOM 9464 C CA . MET A 1 71 ? -17.273 -15.623 -8.045 1.00 0.00 91 MET X CA 5
ATOM 9465 C C . MET A 1 71 ? -15.812 -15.520 -8.480 1.00 0.00 91 MET X C 5
ATOM 9466 O O . MET A 1 71 ? -15.468 -15.865 -9.610 1.00 0.00 91 MET X O 5
ATOM 9480 N N . ASP A 1 72 ? -14.958 -15.049 -7.574 1.00 0.00 92 ASP X N 5
ATOM 9481 C CA . ASP A 1 72 ? -13.536 -14.913 -7.880 1.00 0.00 92 ASP X CA 5
ATOM 9482 C C . ASP A 1 72 ? -12.926 -16.285 -8.151 1.00 0.00 92 ASP X C 5
ATOM 9483 O O . ASP A 1 72 ? -13.582 -17.310 -7.971 1.00 0.00 92 ASP X O 5
ATOM 9492 N N . LYS A 1 73 ? -11.670 -16.302 -8.589 1.00 0.00 93 LYS X N 5
ATOM 9493 C CA . LYS A 1 73 ? -10.998 -17.563 -8.882 1.00 0.00 93 LYS X CA 5
ATOM 9494 C C . LYS A 1 73 ? -10.957 -18.432 -7.632 1.00 0.00 93 LYS X C 5
ATOM 9495 O O . LYS A 1 73 ? -11.148 -19.646 -7.701 1.00 0.00 93 LYS X O 5
ATOM 9514 N N . GLN A 1 74 ? -10.722 -17.802 -6.488 1.00 0.00 94 GLN X N 5
ATOM 9515 C CA . GLN A 1 74 ? -10.673 -18.507 -5.214 1.00 0.00 94 GLN X CA 5
ATOM 9516 C C . GLN A 1 74 ? -12.018 -19.131 -4.868 1.00 0.00 94 GLN X C 5
ATOM 9517 O O . GLN A 1 74 ? -12.087 -20.126 -4.147 1.00 0.00 94 GLN X O 5
ATOM 9531 N N . GLY A 1 75 ? -13.080 -18.533 -5.379 1.00 0.00 95 GLY X N 5
ATOM 9532 C CA . GLY A 1 75 ? -14.427 -19.027 -5.115 1.00 0.00 95 GLY X CA 5
ATOM 9533 C C . GLY A 1 75 ? -14.867 -18.666 -3.697 1.00 0.00 95 GLY X C 5
ATOM 9534 O O . GLY A 1 75 ? -15.877 -19.164 -3.205 1.00 0.00 95 GLY X O 5
ATOM 9538 N N . VAL A 1 76 ? -14.118 -17.778 -3.055 1.00 0.00 96 VAL X N 5
ATOM 9539 C CA . VAL A 1 76 ? -14.455 -17.341 -1.707 1.00 0.00 96 VAL X CA 5
ATOM 9540 C C . VAL A 1 76 ? -14.839 -15.870 -1.713 1.00 0.00 96 VAL X C 5
ATOM 9541 O O . VAL A 1 76 ? -15.775 -15.457 -1.027 1.00 0.00 96 VAL X O 5
ATOM 9554 N N . TYR A 1 77 ? -14.116 -15.085 -2.501 1.00 0.00 97 TYR X N 5
ATOM 9555 C CA . TYR A 1 77 ? -14.392 -13.662 -2.603 1.00 0.00 97 TYR X CA 5
ATOM 9556 C C . TYR A 1 77 ? -15.238 -13.380 -3.840 1.00 0.00 97 TYR X C 5
ATOM 9557 O O . TYR A 1 77 ? -15.067 -14.018 -4.876 1.00 0.00 97 TYR X O 5
ATOM 9575 N N . VAL A 1 78 ? -16.152 -12.428 -3.721 1.00 0.00 98 VAL X N 5
ATOM 9576 C CA . VAL A 1 78 ? -17.020 -12.073 -4.838 1.00 0.00 98 VAL X CA 5
ATOM 9577 C C . VAL A 1 78 ? -16.467 -10.858 -5.571 1.00 0.00 98 VAL X C 5
ATOM 9578 O O . VAL A 1 78 ? -16.165 -9.836 -4.954 1.00 0.00 98 VAL X O 5
ATOM 9591 N N . THR A 1 79 ? -16.359 -10.960 -6.891 1.00 0.00 99 THR X N 5
ATOM 9592 C CA . THR A 1 79 ? -15.868 -9.843 -7.687 1.00 0.00 99 THR X CA 5
ATOM 9593 C C . THR A 1 79 ? -16.702 -9.702 -8.956 1.00 0.00 99 THR X C 5
ATOM 9594 O O . THR A 1 79 ? -16.421 -10.326 -9.978 1.00 0.00 99 THR X O 5
ATOM 9605 N N . SER A 1 80 ? -17.752 -8.900 -8.863 1.00 0.00 100 SER X N 5
ATOM 9606 C CA . SER A 1 80 ? -18.654 -8.708 -9.990 1.00 0.00 100 SER X CA 5
ATOM 9607 C C . SER A 1 80 ? -18.693 -7.238 -10.414 1.00 0.00 100 SER X C 5
ATOM 9608 O O . SER A 1 80 ? -18.340 -6.354 -9.636 1.00 0.00 100 SER X O 5
ATOM 9616 N N . PRO A 1 81 ? -19.128 -6.955 -11.617 1.00 0.00 101 PRO X N 5
ATOM 9617 C CA . PRO A 1 81 ? -19.226 -5.548 -12.121 1.00 0.00 101 PRO X CA 5
ATOM 9618 C C . PRO A 1 81 ? -20.127 -4.697 -11.230 1.00 0.00 101 PRO X C 5
ATOM 9619 O O . PRO A 1 81 ? -20.045 -3.469 -11.227 1.00 0.00 101 PRO X O 5
ATOM 9630 N N . LEU A 1 82 ? -21.004 -5.371 -10.495 1.00 0.00 102 LEU X N 5
ATOM 9631 C CA . LEU A 1 82 ? -21.955 -4.705 -9.612 1.00 0.00 102 LEU X CA 5
ATOM 9632 C C . LEU A 1 82 ? -21.235 -3.911 -8.525 1.00 0.00 102 LEU X C 5
ATOM 9633 O O . LEU A 1 82 ? -21.644 -2.804 -8.178 1.00 0.00 102 LEU X O 5
ATOM 9649 N N . VAL A 1 83 ? -20.160 -4.485 -7.998 1.00 0.00 103 VAL X N 5
ATOM 9650 C CA . VAL A 1 83 ? -19.386 -3.826 -6.953 1.00 0.00 103 VAL X CA 5
ATOM 9651 C C . VAL A 1 83 ? -18.327 -2.919 -7.570 1.00 0.00 103 VAL X C 5
ATOM 9652 O O . VAL A 1 83 ? -17.871 -1.959 -6.950 1.00 0.00 103 VAL X O 5
ATOM 9665 N N . ASN A 1 84 ? -17.934 -3.240 -8.796 1.00 0.00 104 ASN X N 5
ATOM 9666 C CA . ASN A 1 84 ? -16.922 -2.466 -9.497 1.00 0.00 104 ASN X CA 5
ATOM 9667 C C . ASN A 1 84 ? -17.363 -1.015 -9.706 1.00 0.00 104 ASN X C 5
ATOM 9668 O O . ASN A 1 84 ? -16.552 -0.096 -9.607 1.00 0.00 104 ASN X O 5
ATOM 9679 N N . ASN A 1 85 ? -18.638 -0.810 -10.025 1.00 0.00 105 ASN X N 5
ATOM 9680 C CA . ASN A 1 85 ? -19.151 0.538 -10.272 1.00 0.00 105 ASN X CA 5
ATOM 9681 C C . ASN A 1 85 ? -19.582 1.232 -8.978 1.00 0.00 105 ASN X C 5
ATOM 9682 O O . ASN A 1 85 ? -20.542 2.002 -8.974 1.00 0.00 105 ASN X O 5
ATOM 9693 N N . PHE A 1 86 ? -18.877 0.960 -7.884 1.00 0.00 106 PHE X N 5
ATOM 9694 C CA . PHE A 1 86 ? -19.216 1.574 -6.602 1.00 0.00 106 PHE X CA 5
ATOM 9695 C C . PHE A 1 86 ? -18.891 3.066 -6.589 1.00 0.00 106 PHE X C 5
ATOM 9696 O O . PHE A 1 86 ? -17.728 3.461 -6.678 1.00 0.00 106 PHE X O 5
ATOM 9713 N N . THR A 1 87 ? -19.931 3.883 -6.481 1.00 0.00 107 THR X N 5
ATOM 9714 C CA . THR A 1 87 ? -19.771 5.333 -6.460 1.00 0.00 107 THR X CA 5
ATOM 9715 C C . THR A 1 87 ? -20.694 5.966 -5.411 1.00 0.00 107 THR X C 5
ATOM 9716 O O . THR A 1 87 ? -21.391 5.263 -4.681 1.00 0.00 107 THR X O 5
ATOM 9727 N N . MET A 1 88 ? -20.674 7.295 -5.338 1.00 0.00 108 MET X N 5
ATOM 9728 C CA . MET A 1 88 ? -21.495 8.027 -4.369 1.00 0.00 108 MET X CA 5
ATOM 9729 C C . MET A 1 88 ? -22.981 7.780 -4.605 1.00 0.00 108 MET X C 5
ATOM 9730 O O . MET A 1 88 ? -23.763 7.686 -3.659 1.00 0.00 108 MET X O 5
ATOM 9744 N N . HIS A 1 89 ? -23.369 7.704 -5.869 1.00 0.00 109 HIS X N 5
ATOM 9745 C CA . HIS A 1 89 ? -24.768 7.499 -6.223 1.00 0.00 109 HIS X CA 5
ATOM 9746 C C . HIS A 1 89 ? -25.121 6.014 -6.261 1.00 0.00 109 HIS X C 5
ATOM 9747 O O . HIS A 1 89 ? -26.144 5.631 -6.828 1.00 0.00 109 HIS X O 5
ATOM 9762 N N . SER A 1 90 ? -24.278 5.180 -5.657 1.00 0.00 110 SER X N 5
ATOM 9763 C CA . SER A 1 90 ? -24.540 3.746 -5.645 1.00 0.00 110 SER X CA 5
ATOM 9764 C C . SER A 1 90 ? -25.087 3.293 -4.294 1.00 0.00 110 SER X C 5
ATOM 9765 O O . SER A 1 90 ? -24.382 3.300 -3.286 1.00 0.00 110 SER X O 5
ATOM 9773 N N . ASP A 1 91 ? -26.349 2.889 -4.300 1.00 0.00 111 ASP X N 5
ATOM 9774 C CA . ASP A 1 91 ? -26.998 2.414 -3.084 1.00 0.00 111 ASP X CA 5
ATOM 9775 C C . ASP A 1 91 ? -26.446 1.041 -2.714 1.00 0.00 111 ASP X C 5
ATOM 9776 O O . ASP A 1 91 ? -26.489 0.109 -3.516 1.00 0.00 111 ASP X O 5
ATOM 9785 N N . LEU A 1 92 ? -25.911 0.931 -1.503 1.00 0.00 112 LEU X N 5
ATOM 9786 C CA . LEU A 1 92 ? -25.329 -0.325 -1.044 1.00 0.00 112 LEU X CA 5
ATOM 9787 C C . LEU A 1 92 ? -26.370 -1.439 -1.061 1.00 0.00 112 LEU X C 5
ATOM 9788 O O . LEU A 1 92 ? -26.080 -2.560 -1.479 1.00 0.00 112 LEU X O 5
ATOM 9804 N N . GLY A 1 93 ? -27.583 -1.130 -0.618 1.00 0.00 113 GLY X N 5
ATOM 9805 C CA . GLY A 1 93 ? -28.644 -2.127 -0.608 1.00 0.00 113 GLY X CA 5
ATOM 9806 C C . GLY A 1 93 ? -28.930 -2.606 -2.023 1.00 0.00 113 GLY X C 5
ATOM 9807 O O . GLY A 1 93 ? -29.108 -3.799 -2.264 1.00 0.00 113 GLY X O 5
ATOM 9811 N N . LYS A 1 94 ? -28.949 -1.666 -2.958 1.00 0.00 114 LYS X N 5
ATOM 9812 C CA . LYS A 1 94 ? -29.193 -1.989 -4.356 1.00 0.00 114 LYS X CA 5
ATOM 9813 C C . LYS A 1 94 ? -28.104 -2.918 -4.878 1.00 0.00 114 LYS X C 5
ATOM 9814 O O . LYS A 1 94 ? -28.379 -3.863 -5.617 1.00 0.00 114 LYS X O 5
ATOM 9833 N N . ILE A 1 95 ? -26.866 -2.641 -4.486 1.00 0.00 115 ILE X N 5
ATOM 9834 C CA . ILE A 1 95 ? -25.733 -3.453 -4.914 1.00 0.00 115 ILE X CA 5
ATOM 9835 C C . ILE A 1 95 ? -25.941 -4.892 -4.455 1.00 0.00 115 ILE X C 5
ATOM 9836 O O . ILE A 1 95 ? -25.709 -5.838 -5.207 1.00 0.00 115 ILE X O 5
ATOM 9852 N N . ILE A 1 96 ? -26.385 -5.043 -3.215 1.00 0.00 116 ILE X N 5
ATOM 9853 C CA . ILE A 1 96 ? -26.634 -6.363 -2.652 1.00 0.00 116 ILE X CA 5
ATOM 9854 C C . ILE A 1 96 ? -27.753 -7.076 -3.410 1.00 0.00 116 ILE X C 5
ATOM 9855 O O . ILE A 1 96 ? -27.685 -8.282 -3.641 1.00 0.00 116 ILE X O 5
ATOM 9871 N N . GLN A 1 97 ? -28.788 -6.326 -3.779 1.00 0.00 117 GLN X N 5
ATOM 9872 C CA . GLN A 1 97 ? -29.920 -6.910 -4.493 1.00 0.00 117 GLN X CA 5
ATOM 9873 C C . GLN A 1 97 ? -29.473 -7.500 -5.821 1.00 0.00 117 GLN X C 5
ATOM 9874 O O . GLN A 1 97 ? -29.905 -8.580 -6.210 1.00 0.00 117 GLN X O 5
ATOM 9888 N N . SER A 1 98 ? -28.611 -6.783 -6.519 1.00 0.00 118 SER X N 5
ATOM 9889 C CA . SER A 1 98 ? -28.123 -7.248 -7.812 1.00 0.00 118 SER X CA 5
ATOM 9890 C C . SER A 1 98 ? -27.304 -8.531 -7.667 1.00 0.00 118 SER X C 5
ATOM 9891 O O . SER A 1 98 ? -27.302 -9.375 -8.560 1.00 0.00 118 SER X O 5
ATOM 9899 N N . LEU A 1 99 ? -26.597 -8.665 -6.549 1.00 0.00 119 LEU X N 5
ATOM 9900 C CA . LEU A 1 99 ? -25.762 -9.845 -6.317 1.00 0.00 119 LEU X CA 5
ATOM 9901 C C . LEU A 1 99 ? -26.591 -11.128 -6.354 1.00 0.00 119 LEU X C 5
ATOM 9902 O O . LEU A 1 99 ? -26.261 -12.066 -7.079 1.00 0.00 119 LEU X O 5
ATOM 9918 N N . LEU A 1 100 ? -27.651 -11.174 -5.557 1.00 0.00 120 LEU X N 5
ATOM 9919 C CA . LEU A 1 100 ? -28.493 -12.360 -5.503 1.00 0.00 120 LEU X CA 5
ATOM 9920 C C . LEU A 1 100 ? -29.362 -12.465 -6.739 1.00 0.00 120 LEU X C 5
ATOM 9921 O O . LEU A 1 100 ? -29.710 -13.561 -7.173 1.00 0.00 120 LEU X O 5
ATOM 9937 N N . ASP A 1 101 ? -29.715 -11.324 -7.312 1.00 0.00 121 ASP X N 5
ATOM 9938 C CA . ASP A 1 101 ? -30.542 -11.322 -8.499 1.00 0.00 121 ASP X CA 5
ATOM 9939 C C . ASP A 1 101 ? -29.835 -12.052 -9.630 1.00 0.00 121 ASP X C 5
ATOM 9940 O O . ASP A 1 101 ? -30.449 -12.790 -10.396 1.00 0.00 121 ASP X O 5
ATOM 9949 N N . GLU A 1 102 ? -28.533 -11.851 -9.719 1.00 0.00 122 GLU X N 5
ATOM 9950 C CA . GLU A 1 102 ? -27.745 -12.513 -10.740 1.00 0.00 122 GLU X CA 5
ATOM 9951 C C . GLU A 1 102 ? -27.797 -14.021 -10.528 1.00 0.00 122 GLU X C 5
ATOM 9952 O O . GLU A 1 102 ? -27.815 -14.796 -11.484 1.00 0.00 122 GLU X O 5
ATOM 9964 N N . PHE A 1 103 ? -27.830 -14.426 -9.260 1.00 0.00 123 PHE X N 5
ATOM 9965 C CA . PHE A 1 103 ? -27.889 -15.844 -8.918 1.00 0.00 123 PHE X CA 5
ATOM 9966 C C . PHE A 1 103 ? -29.236 -16.431 -9.331 1.00 0.00 123 PHE X C 5
ATOM 9967 O O . PHE A 1 103 ? -29.321 -17.602 -9.695 1.00 0.00 123 PHE X O 5
ATOM 9984 N N . TRP A 1 104 ? -30.285 -15.613 -9.279 1.00 0.00 124 TRP X N 5
ATOM 9985 C CA . TRP A 1 104 ? -31.613 -16.071 -9.654 1.00 0.00 124 TRP X CA 5
ATOM 9986 C C . TRP A 1 104 ? -31.639 -16.532 -11.107 1.00 0.00 124 TRP X C 5
ATOM 9987 O O . TRP A 1 104 ? -32.234 -17.560 -11.426 1.00 0.00 124 TRP X O 5
ATOM 10008 N N . LYS A 1 105 ? -30.996 -15.771 -11.986 1.00 0.00 125 LYS X N 5
ATOM 10009 C CA . LYS A 1 105 ? -30.966 -16.126 -13.399 1.00 0.00 125 LYS X CA 5
ATOM 10010 C C . LYS A 1 105 ? -30.305 -17.484 -13.578 1.00 0.00 125 LYS X C 5
ATOM 10011 O O . LYS A 1 105 ? -30.597 -18.214 -14.526 1.00 0.00 125 LYS X O 5
ATOM 10030 N N . ASN A 1 106 ? -29.387 -17.790 -12.677 1.00 0.00 126 ASN X N 5
ATOM 10031 C CA . ASN A 1 106 ? -28.645 -19.032 -12.746 1.00 0.00 126 ASN X CA 5
ATOM 10032 C C . ASN A 1 106 ? -28.254 -19.500 -11.342 1.00 0.00 126 ASN X C 5
ATOM 10033 O O . ASN A 1 106 ? -27.262 -19.025 -10.789 1.00 0.00 126 ASN X O 5
ATOM 10044 N N . PRO A 1 107 ? -29.000 -20.401 -10.739 1.00 0.00 127 PRO X N 5
ATOM 10045 C CA . PRO A 1 107 ? -28.689 -20.891 -9.364 1.00 0.00 127 PRO X CA 5
ATOM 10046 C C . PRO A 1 107 ? -27.227 -21.336 -9.215 1.00 0.00 127 PRO X C 5
ATOM 10047 O O . PRO A 1 107 ? -26.670 -21.963 -10.117 1.00 0.00 127 PRO X O 5
ATOM 10058 N N 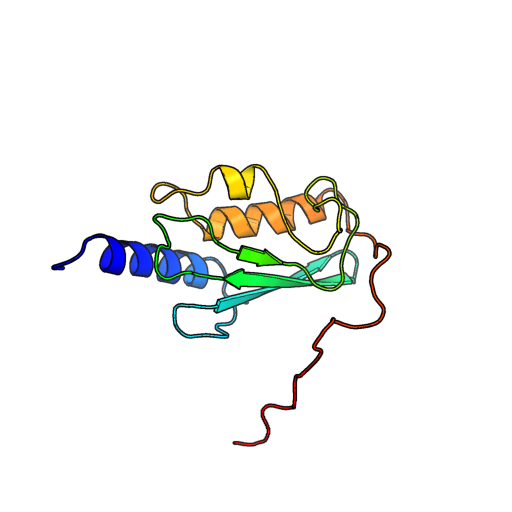. PRO A 1 108 ? -26.595 -21.019 -8.102 1.00 0.00 128 PRO X N 5
ATOM 10059 C CA . PRO A 1 108 ? -25.170 -21.389 -7.846 1.00 0.00 128 PRO X CA 5
ATOM 10060 C C . PRO A 1 108 ? -24.967 -22.881 -7.638 1.00 0.00 128 PRO X C 5
ATOM 10061 O O . PRO A 1 108 ? -25.883 -23.600 -7.238 1.00 0.00 128 PRO X O 5
ATOM 10072 N N . VAL A 1 109 ? -23.745 -23.330 -7.892 1.00 0.00 129 VAL X N 5
ATOM 10073 C CA . VAL A 1 109 ? -23.401 -24.729 -7.713 1.00 0.00 129 VAL X CA 5
ATOM 10074 C C . VAL A 1 109 ? -22.115 -24.839 -6.908 1.00 0.00 129 VAL X C 5
ATOM 10075 O O . VAL A 1 109 ? -21.146 -24.133 -7.178 1.00 0.00 129 VAL X O 5
ATOM 10088 N N . LEU A 1 110 ? -22.106 -25.728 -5.928 1.00 0.00 130 LEU X N 5
ATOM 10089 C CA . LEU A 1 110 ? -20.920 -25.912 -5.108 1.00 0.00 130 LEU X CA 5
ATOM 10090 C C . LEU A 1 110 ? -19.716 -26.149 -6.013 1.00 0.00 130 LEU X C 5
ATOM 10091 O O . LEU A 1 110 ? -19.726 -27.046 -6.857 1.00 0.00 130 LEU X O 5
ATOM 10107 N N . ALA A 1 111 ? -18.695 -25.322 -5.851 1.00 0.00 131 ALA X N 5
ATOM 10108 C CA . ALA A 1 111 ? -17.495 -25.425 -6.677 1.00 0.00 131 ALA X CA 5
ATOM 10109 C C . ALA A 1 111 ? -16.766 -26.749 -6.421 1.00 0.00 131 ALA X C 5
ATOM 10110 O O . ALA A 1 111 ? -16.871 -27.319 -5.337 1.00 0.00 131 ALA X O 5
ATOM 10117 N N . PRO A 1 112 ? -16.038 -27.248 -7.392 1.00 0.00 132 PRO X N 5
ATOM 10118 C CA . PRO A 1 112 ? -15.292 -28.537 -7.254 1.00 0.00 132 PRO X CA 5
ATOM 10119 C C . PRO A 1 112 ? -14.126 -28.433 -6.275 1.00 0.00 132 PRO X C 5
ATOM 10120 O O . PRO A 1 112 ? -13.650 -29.442 -5.756 1.00 0.00 132 PRO X O 5
ATOM 10131 N N . THR A 1 113 ? -13.666 -27.209 -6.033 1.00 0.00 133 THR X N 5
ATOM 10132 C CA . THR A 1 113 ? -12.548 -26.994 -5.121 1.00 0.00 133 THR X CA 5
ATOM 10133 C C . THR A 1 113 ? -12.978 -26.172 -3.910 1.00 0.00 133 THR X C 5
ATOM 10134 O O . THR A 1 113 ? -13.548 -25.091 -4.049 1.00 0.00 133 THR X O 5
ATOM 10145 N N . SER A 1 114 ? -12.685 -26.694 -2.723 1.00 0.00 134 SER X N 5
ATOM 10146 C CA . SER A 1 114 ? -13.028 -26.006 -1.483 1.00 0.00 134 SER X CA 5
ATOM 10147 C C . SER A 1 114 ? -12.042 -26.390 -0.387 1.00 0.00 134 SER X C 5
ATOM 10148 O O . SER A 1 114 ? -11.649 -27.552 -0.278 1.00 0.00 134 SER X O 5
ATOM 10156 N N . THR A 1 115 ? -11.641 -25.414 0.423 1.00 0.00 135 THR X N 5
ATOM 10157 C CA . THR A 1 115 ? -10.693 -25.680 1.501 1.00 0.00 135 THR X CA 5
ATOM 10158 C C . THR A 1 115 ? -11.241 -25.208 2.844 1.00 0.00 135 THR X C 5
ATOM 10159 O O . THR A 1 115 ? -11.695 -26.014 3.657 1.00 0.00 135 THR X O 5
ATOM 10170 N N . ALA A 1 116 ? -11.186 -23.900 3.079 1.00 0.00 136 ALA X N 5
ATOM 10171 C CA . ALA A 1 116 ? -11.672 -23.339 4.334 1.00 0.00 136 ALA X CA 5
ATOM 10172 C C . ALA A 1 116 ? -11.848 -21.830 4.224 1.00 0.00 136 ALA X C 5
ATOM 10173 O O . ALA A 1 116 ? -11.482 -21.222 3.216 1.00 0.00 136 ALA X O 5
ATOM 10180 N N . PHE A 1 117 ? -12.403 -21.232 5.271 1.00 0.00 137 PHE X N 5
ATOM 10181 C CA . PHE A 1 117 ? -12.619 -19.791 5.294 1.00 0.00 137 PHE X CA 5
ATOM 10182 C C . PHE A 1 117 ? -11.299 -19.045 5.131 1.00 0.00 137 PHE X C 5
ATOM 10183 O O . PHE A 1 117 ? -10.226 -19.619 5.305 1.00 0.00 137 PHE X O 5
ATOM 10200 N N . PRO A 1 118 ? -11.363 -17.781 4.805 1.00 0.00 138 PRO X N 5
ATOM 10201 C CA . PRO A 1 118 ? -10.143 -16.934 4.618 1.00 0.00 138 PRO X CA 5
ATOM 10202 C C . PRO A 1 118 ? -9.214 -16.988 5.833 1.00 0.00 138 PRO X C 5
ATOM 10203 O O . PRO A 1 118 ? -7.994 -17.046 5.690 1.00 0.00 138 PRO X O 5
ATOM 10214 N N . TYR A 1 119 ? -9.804 -16.983 7.027 1.00 0.00 139 TYR X N 5
ATOM 10215 C CA . TYR A 1 119 ? -9.022 -17.044 8.261 1.00 0.00 139 TYR X CA 5
ATOM 10216 C C . TYR A 1 119 ? -9.368 -18.288 9.083 1.00 0.00 139 TYR X C 5
ATOM 10217 O O . TYR A 1 119 ? -8.625 -18.641 9.995 1.00 0.00 139 TYR X O 5
ATOM 10235 N N . LEU A 1 120 ? -10.501 -18.927 8.745 1.00 0.00 140 LEU X N 5
ATOM 10236 C CA . LEU A 1 120 ? -10.987 -20.135 9.431 1.00 0.00 140 LEU X CA 5
ATOM 10237 C C . LEU A 1 120 ? -10.565 -20.203 10.902 1.00 0.00 140 LEU X C 5
ATOM 10238 O O . LEU A 1 120 ? -9.664 -20.954 11.272 1.00 0.00 140 LEU X O 5
ATOM 10254 N N . TYR A 1 121 ? -11.241 -19.423 11.743 1.00 0.00 141 TYR X N 5
ATOM 10255 C CA . TYR A 1 121 ? -10.941 -19.411 13.171 1.00 0.00 141 TYR X CA 5
ATOM 10256 C C . TYR A 1 121 ? -12.215 -19.575 13.995 1.00 0.00 141 TYR X C 5
ATOM 10257 O O . TYR A 1 121 ? -12.874 -18.595 14.338 1.00 0.00 141 TYR X O 5
ATOM 10275 N N . SER A 1 122 ? -12.554 -20.820 14.312 1.00 0.00 142 SER X N 5
ATOM 10276 C CA . SER A 1 122 ? -13.749 -21.099 15.099 1.00 0.00 142 SER X CA 5
ATOM 10277 C C . SER A 1 122 ? -13.410 -22.000 16.283 1.00 0.00 142 SER X C 5
ATOM 10278 O O . SER A 1 122 ? -12.544 -22.869 16.183 1.00 0.00 142 SER X O 5
ATOM 10286 N N . ASN A 1 123 ? -14.095 -21.789 17.403 1.00 0.00 143 ASN X N 5
ATOM 10287 C CA . ASN A 1 123 ? -13.852 -22.596 18.592 1.00 0.00 143 ASN X CA 5
ATOM 10288 C C . ASN A 1 123 ? -14.402 -24.008 18.397 1.00 0.00 143 ASN X C 5
ATOM 10289 O O . ASN A 1 123 ? -15.384 -24.198 17.681 1.00 0.00 143 ASN X O 5
ATOM 10300 N N . PRO A 1 124 ? -13.794 -24.996 19.006 1.00 0.00 144 PRO X N 5
ATOM 10301 C CA . PRO A 1 124 ? -14.250 -26.409 18.875 1.00 0.00 144 PRO X CA 5
ATOM 10302 C C . PRO A 1 124 ? -15.610 -26.640 19.529 1.00 0.00 144 PRO X C 5
ATOM 10303 O O . PRO A 1 124 ? -16.380 -27.499 19.098 1.00 0.00 144 PRO X O 5
ATOM 10314 N N . SER A 1 125 ? -15.898 -25.869 20.574 1.00 0.00 145 SER X N 5
ATOM 10315 C CA . SER A 1 125 ? -17.169 -25.999 21.280 1.00 0.00 145 SER X CA 5
ATOM 10316 C C . SER A 1 125 ? -18.116 -24.847 20.941 1.00 0.00 145 SER X C 5
ATOM 10317 O O . SER A 1 125 ? -19.288 -24.873 21.314 1.00 0.00 145 SER X O 5
ATOM 10325 N N . GLY A 1 126 ? -17.607 -23.835 20.238 1.00 0.00 146 GLY X N 5
ATOM 10326 C CA . GLY A 1 126 ? -18.432 -22.689 19.873 1.00 0.00 146 GLY X CA 5
ATOM 10327 C C . GLY A 1 126 ? -18.557 -21.720 21.045 1.00 0.00 146 GLY X C 5
ATOM 10328 O O . GLY A 1 126 ? -17.870 -21.864 22.055 1.00 0.00 146 GLY X O 5
ATOM 10332 N N . MET A 1 127 ? -19.437 -20.734 20.904 1.00 0.00 147 MET X N 5
ATOM 10333 C CA . MET A 1 127 ? -19.640 -19.751 21.961 1.00 0.00 147 MET X CA 5
ATOM 10334 C C . MET A 1 127 ? -18.305 -19.147 22.392 1.00 0.00 147 MET X C 5
ATOM 10335 O O . MET A 1 127 ? -17.269 -19.416 21.786 1.00 0.00 147 MET X O 5
ATOM 10349 N N . SER A 1 128 ? -18.338 -18.331 23.442 1.00 0.00 148 SER X N 5
ATOM 10350 C CA . SER A 1 128 ? -17.124 -17.698 23.942 1.00 0.00 148 SER X CA 5
ATOM 10351 C C . SER A 1 128 ? -16.189 -18.739 24.549 1.00 0.00 148 SER X C 5
ATOM 10352 O O . SER A 1 128 ? -16.684 -19.637 25.210 1.00 0.00 148 SER X O 5
ATOM 10361 N N . GLY A 1 1 ? -16.970 18.982 15.884 1.00 0.00 21 GLY X N 6
ATOM 10362 C CA . GLY A 1 1 ? -16.522 17.607 15.524 1.00 0.00 21 GLY X CA 6
ATOM 10363 C C . GLY A 1 1 ? -17.494 17.003 14.518 1.00 0.00 21 GLY X C 6
ATOM 10364 O O . GLY A 1 1 ? -18.082 15.950 14.762 1.00 0.00 21 GLY X O 6
ATOM 10370 N N . LEU A 1 2 ? -17.658 17.678 13.385 1.00 0.00 22 LEU X N 6
ATOM 10371 C CA . LEU A 1 2 ? -18.562 17.196 12.348 1.00 0.00 22 LEU X CA 6
ATOM 10372 C C . LEU A 1 2 ? -17.775 16.718 11.133 1.00 0.00 22 LEU X C 6
ATOM 10373 O O . LEU A 1 2 ? -16.992 17.468 10.552 1.00 0.00 22 LEU X O 6
ATOM 10389 N N . THR A 1 3 ? -17.990 15.462 10.753 1.00 0.00 23 THR X N 6
ATOM 10390 C CA . THR A 1 3 ? -17.298 14.892 9.604 1.00 0.00 23 THR X CA 6
ATOM 10391 C C . THR A 1 3 ? -18.305 14.470 8.536 1.00 0.00 23 THR X C 6
ATOM 10392 O O . THR A 1 3 ? -19.276 13.769 8.826 1.00 0.00 23 THR X O 6
ATOM 10403 N N . SER A 1 4 ? -18.074 14.912 7.304 1.00 0.00 24 SER X N 6
ATOM 10404 C CA . SER A 1 4 ? -18.972 14.584 6.199 1.00 0.00 24 SER X CA 6
ATOM 10405 C C . SER A 1 4 ? -19.037 13.077 5.969 1.00 0.00 24 SER X C 6
ATOM 10406 O O . SER A 1 4 ? -20.114 12.519 5.770 1.00 0.00 24 SER X O 6
ATOM 10414 N N . LEU A 1 5 ? -17.879 12.427 5.989 1.00 0.00 25 LEU X N 6
ATOM 10415 C CA . LEU A 1 5 ? -17.817 10.982 5.773 1.00 0.00 25 LEU X CA 6
ATOM 10416 C C . LEU A 1 5 ? -18.584 10.239 6.861 1.00 0.00 25 LEU X C 6
ATOM 10417 O O . LEU A 1 5 ? -19.283 9.268 6.579 1.00 0.00 25 LEU X O 6
ATOM 10433 N N . GLN A 1 6 ? -18.451 10.692 8.104 1.00 0.00 26 GLN X N 6
ATOM 10434 C CA . GLN A 1 6 ? -19.145 10.042 9.208 1.00 0.00 26 GLN X CA 6
ATOM 10435 C C . GLN A 1 6 ? -20.657 10.157 9.033 1.00 0.00 26 GLN X C 6
ATOM 10436 O O . GLN A 1 6 ? -21.389 9.188 9.235 1.00 0.00 26 GLN X O 6
ATOM 10450 N N . GLN A 1 7 ? -21.117 11.344 8.646 1.00 0.00 27 GLN X N 6
ATOM 10451 C CA . GLN A 1 7 ? -22.545 11.564 8.438 1.00 0.00 27 GLN X CA 6
ATOM 10452 C C . GLN A 1 7 ? -23.034 10.756 7.241 1.00 0.00 27 GLN X C 6
ATOM 10453 O O . GLN A 1 7 ? -24.115 10.170 7.271 1.00 0.00 27 GLN X O 6
ATOM 10467 N N . GLN A 1 8 ? -22.220 10.728 6.191 1.00 0.00 28 GLN X N 6
ATOM 10468 C CA . GLN A 1 8 ? -22.561 9.986 4.983 1.00 0.00 28 GLN X CA 6
ATOM 10469 C C . GLN A 1 8 ? -22.628 8.494 5.284 1.00 0.00 28 GLN X C 6
ATOM 10470 O O . GLN A 1 8 ? -23.499 7.789 4.786 1.00 0.00 28 GLN X O 6
ATOM 10484 N N . LYS A 1 9 ? -21.700 8.031 6.108 1.00 0.00 29 LYS X N 6
ATOM 10485 C CA . LYS A 1 9 ? -21.645 6.622 6.479 1.00 0.00 29 LYS X CA 6
ATOM 10486 C C . LYS A 1 9 ? -22.944 6.167 7.122 1.00 0.00 29 LYS X C 6
ATOM 10487 O O . LYS A 1 9 ? -23.460 5.107 6.791 1.00 0.00 29 LYS X O 6
ATOM 10506 N N . GLN A 1 10 ? -23.457 6.946 8.059 1.00 0.00 30 GLN X N 6
ATOM 10507 C CA . GLN A 1 10 ? -24.672 6.564 8.745 1.00 0.00 30 GLN X CA 6
ATOM 10508 C C . GLN A 1 10 ? -25.819 6.418 7.750 1.00 0.00 30 GLN X C 6
ATOM 10509 O O . GLN A 1 10 ? -26.646 5.515 7.871 1.00 0.00 30 GLN X O 6
ATOM 10523 N N . ARG A 1 11 ? -25.853 7.300 6.757 1.00 0.00 31 ARG X N 6
ATOM 10524 C CA . ARG A 1 11 ? -26.895 7.245 5.737 1.00 0.00 31 ARG X CA 6
ATOM 10525 C C . ARG A 1 11 ? -26.813 5.916 4.991 1.00 0.00 31 ARG X C 6
ATOM 10526 O O . ARG A 1 11 ? -27.831 5.323 4.638 1.00 0.00 31 ARG X O 6
ATOM 10547 N N . LEU A 1 12 ? -25.592 5.459 4.755 1.00 0.00 32 LEU X N 6
ATOM 10548 C CA . LEU A 1 12 ? -25.374 4.196 4.059 1.00 0.00 32 LEU X CA 6
ATOM 10549 C C . LEU A 1 12 ? -25.942 3.029 4.875 1.00 0.00 32 LEU X C 6
ATOM 10550 O O . LEU A 1 12 ? -26.463 2.068 4.312 1.00 0.00 32 LEU X O 6
ATOM 10566 N N . ILE A 1 13 ? -25.786 3.096 6.199 1.00 0.00 33 ILE X N 6
ATOM 10567 C CA . ILE A 1 13 ? -26.234 2.010 7.076 1.00 0.00 33 ILE X CA 6
ATOM 10568 C C . ILE A 1 13 ? -27.752 1.790 7.031 1.00 0.00 33 ILE X C 6
ATOM 10569 O O . ILE A 1 13 ? -28.207 0.654 6.896 1.00 0.00 33 ILE X O 6
ATOM 10585 N N . GLU A 1 14 ? -28.531 2.856 7.182 1.00 0.00 34 GLU X N 6
ATOM 10586 C CA . GLU A 1 14 ? -29.987 2.720 7.198 1.00 0.00 34 GLU X CA 6
ATOM 10587 C C . GLU A 1 14 ? -30.549 2.356 5.825 1.00 0.00 34 GLU X C 6
ATOM 10588 O O . GLU A 1 14 ? -31.533 1.623 5.728 1.00 0.00 34 GLU X O 6
ATOM 10600 N N . SER A 1 15 ? -29.931 2.867 4.768 1.00 0.00 35 SER X N 6
ATOM 10601 C CA . SER A 1 15 ? -30.398 2.579 3.415 1.00 0.00 35 SER X CA 6
ATOM 10602 C C . SER A 1 15 ? -30.207 1.101 3.077 1.00 0.00 35 SER X C 6
ATOM 10603 O O . SER A 1 15 ? -31.022 0.499 2.379 1.00 0.00 35 SER X O 6
ATOM 10611 N N . LEU A 1 16 ? -29.120 0.533 3.582 1.00 0.00 36 LEU X N 6
ATOM 10612 C CA . LEU A 1 16 ? -28.800 -0.872 3.347 1.00 0.00 36 LEU X CA 6
ATOM 10613 C C . LEU A 1 16 ? -29.804 -1.750 4.069 1.00 0.00 36 LEU X C 6
ATOM 10614 O O . LEU A 1 16 ? -30.296 -2.742 3.534 1.00 0.00 36 LEU X O 6
ATOM 10630 N N . ARG A 1 17 ? -30.091 -1.358 5.298 1.00 0.00 37 ARG X N 6
ATOM 10631 C CA . ARG A 1 17 ? -31.024 -2.084 6.140 1.00 0.00 37 ARG X CA 6
ATOM 10632 C C . ARG A 1 17 ? -32.421 -2.038 5.544 1.00 0.00 37 ARG X C 6
ATOM 10633 O O . ARG A 1 17 ? -33.146 -3.034 5.546 1.00 0.00 37 ARG X O 6
ATOM 10654 N N . ASN A 1 18 ? -32.792 -0.870 5.037 1.00 0.00 38 ASN X N 6
ATOM 10655 C CA . ASN A 1 18 ? -34.110 -0.696 4.441 1.00 0.00 38 ASN X CA 6
ATOM 10656 C C . ASN A 1 18 ? -34.261 -1.600 3.227 1.00 0.00 38 ASN X C 6
ATOM 10657 O O . ASN A 1 18 ? -35.321 -2.177 2.992 1.00 0.00 38 ASN X O 6
ATOM 10668 N N . SER A 1 19 ? -33.184 -1.712 2.461 1.00 0.00 39 SER X N 6
ATOM 10669 C CA . SER A 1 19 ? -33.178 -2.538 1.268 1.00 0.00 39 SER X CA 6
ATOM 10670 C C . SER A 1 19 ? -33.405 -3.992 1.635 1.00 0.00 39 SER X C 6
ATOM 10671 O O . SER A 1 19 ? -34.100 -4.725 0.929 1.00 0.00 39 SER X O 6
ATOM 10679 N N . HIS A 1 20 ? -32.784 -4.409 2.729 1.00 0.00 40 HIS X N 6
ATOM 10680 C CA . HIS A 1 20 ? -32.892 -5.788 3.170 1.00 0.00 40 HIS X CA 6
ATOM 10681 C C . HIS A 1 20 ? -33.416 -5.907 4.599 1.00 0.00 40 HIS X C 6
ATOM 10682 O O . HIS A 1 20 ? -32.732 -5.548 5.556 1.00 0.00 40 HIS X O 6
ATOM 10697 N N . SER A 1 21 ? -34.624 -6.440 4.734 1.00 0.00 41 SER X N 6
ATOM 10698 C CA . SER A 1 21 ? -35.228 -6.645 6.045 1.00 0.00 41 SER X CA 6
ATOM 10699 C C . SER A 1 21 ? -34.526 -7.786 6.786 1.00 0.00 41 SER X C 6
ATOM 10700 O O . SER A 1 21 ? -34.317 -7.722 7.998 1.00 0.00 41 SER X O 6
ATOM 10708 N N . SER A 1 22 ? -34.184 -8.834 6.038 1.00 0.00 42 SER X N 6
ATOM 10709 C CA . SER A 1 22 ? -33.521 -10.011 6.603 1.00 0.00 42 SER X CA 6
ATOM 10710 C C . SER A 1 22 ? -32.091 -9.703 7.048 1.00 0.00 42 SER X C 6
ATOM 10711 O O . SER A 1 22 ? -31.570 -10.362 7.948 1.00 0.00 42 SER X O 6
ATOM 10719 N N . ILE A 1 23 ? -31.472 -8.708 6.403 1.00 0.00 43 ILE X N 6
ATOM 10720 C CA . ILE A 1 23 ? -30.097 -8.308 6.726 1.00 0.00 43 ILE X CA 6
ATOM 10721 C C . ILE A 1 23 ? -29.848 -8.370 8.234 1.00 0.00 43 ILE X C 6
ATOM 10722 O O . ILE A 1 23 ? -30.639 -7.860 9.028 1.00 0.00 43 ILE X O 6
ATOM 10738 N N . ALA A 1 24 ? -28.755 -9.025 8.620 1.00 0.00 44 ALA X N 6
ATOM 10739 C CA . ALA A 1 24 ? -28.415 -9.174 10.026 1.00 0.00 44 ALA X CA 6
ATOM 10740 C C . ALA A 1 24 ? -27.105 -8.468 10.331 1.00 0.00 44 ALA X C 6
ATOM 10741 O O . ALA A 1 24 ? -26.213 -8.401 9.485 1.00 0.00 44 ALA X O 6
ATOM 10748 N N . GLU A 1 25 ? -26.990 -7.942 11.540 1.00 0.00 45 GLU X N 6
ATOM 10749 C CA . GLU A 1 25 ? -25.778 -7.247 11.936 1.00 0.00 45 GLU X CA 6
ATOM 10750 C C . GLU A 1 25 ? -24.830 -8.212 12.645 1.00 0.00 45 GLU X C 6
ATOM 10751 O O . GLU A 1 25 ? -25.208 -8.869 13.615 1.00 0.00 45 GLU X O 6
ATOM 10763 N N . ILE A 1 26 ? -23.602 -8.303 12.144 1.00 0.00 46 ILE X N 6
ATOM 10764 C CA . ILE A 1 26 ? -22.607 -9.205 12.725 1.00 0.00 46 ILE X CA 6
ATOM 10765 C C . ILE A 1 26 ? -21.691 -8.446 13.665 1.00 0.00 46 ILE X C 6
ATOM 10766 O O . ILE A 1 26 ? -21.354 -8.915 14.752 1.00 0.00 46 ILE X O 6
ATOM 10782 N N . GLN A 1 27 ? -21.285 -7.272 13.217 1.00 0.00 47 GLN X N 6
ATOM 10783 C CA . GLN A 1 27 ? -20.392 -6.433 13.995 1.00 0.00 47 GLN X CA 6
ATOM 10784 C C . GLN A 1 27 ? -21.151 -5.252 14.599 1.00 0.00 47 GLN X C 6
ATOM 10785 O O . GLN A 1 27 ? -21.684 -5.365 15.703 1.00 0.00 47 GLN X O 6
ATOM 10799 N N . LYS A 1 28 ? -21.207 -4.133 13.869 1.00 0.00 48 LYS X N 6
ATOM 10800 C CA . LYS A 1 28 ? -21.904 -2.928 14.315 1.00 0.00 48 LYS X CA 6
ATOM 10801 C C . LYS A 1 28 ? -21.514 -1.785 13.394 1.00 0.00 48 LYS X C 6
ATOM 10802 O O . LYS A 1 28 ? -20.406 -1.257 13.500 1.00 0.00 48 LYS X O 6
ATOM 10821 N N . ASP A 1 29 ? -22.401 -1.422 12.471 1.00 0.00 49 ASP X N 6
ATOM 10822 C CA . ASP A 1 29 ? -22.111 -0.357 11.521 1.00 0.00 49 ASP X CA 6
ATOM 10823 C C . ASP A 1 29 ? -20.892 -0.708 10.664 1.00 0.00 49 ASP X C 6
ATOM 10824 O O . ASP A 1 29 ? -20.338 0.156 9.987 1.00 0.00 49 ASP X O 6
ATOM 10833 N N . VAL A 1 30 ? -20.462 -1.976 10.710 1.00 0.00 50 VAL X N 6
ATOM 10834 C CA . VAL A 1 30 ? -19.291 -2.396 9.943 1.00 0.00 50 VAL X CA 6
ATOM 10835 C C . VAL A 1 30 ? -19.602 -3.582 9.025 1.00 0.00 50 VAL X C 6
ATOM 10836 O O . VAL A 1 30 ? -19.645 -3.445 7.805 1.00 0.00 50 VAL X O 6
ATOM 10849 N N . GLU A 1 31 ? -19.769 -4.753 9.627 1.00 0.00 51 GLU X N 6
ATOM 10850 C CA . GLU A 1 31 ? -20.020 -5.975 8.866 1.00 0.00 51 GLU X CA 6
ATOM 10851 C C . GLU A 1 31 ? -21.505 -6.323 8.816 1.00 0.00 51 GLU X C 6
ATOM 10852 O O . GLU A 1 31 ? -22.180 -6.378 9.843 1.00 0.00 51 GLU X O 6
ATOM 10864 N N . TYR A 1 32 ? -21.999 -6.558 7.601 1.00 0.00 52 TYR X N 6
ATOM 10865 C CA . TYR A 1 32 ? -23.404 -6.902 7.396 1.00 0.00 52 TYR X CA 6
ATOM 10866 C C . TYR A 1 32 ? -23.551 -8.217 6.640 1.00 0.00 52 TYR X C 6
ATOM 10867 O O . TYR A 1 32 ? -22.757 -8.531 5.763 1.00 0.00 52 TYR X O 6
ATOM 10885 N N . ARG A 1 33 ? -24.571 -8.988 7.001 1.00 0.00 53 ARG X N 6
ATOM 10886 C CA . ARG A 1 33 ? -24.802 -10.275 6.357 1.00 0.00 53 ARG X CA 6
ATOM 10887 C C . ARG A 1 33 ? -26.259 -10.455 5.959 1.00 0.00 53 ARG X C 6
ATOM 10888 O O . ARG A 1 33 ? -27.153 -10.241 6.766 1.00 0.00 53 ARG X O 6
ATOM 10909 N N . LEU A 1 34 ? -26.486 -10.894 4.729 1.00 0.00 54 LEU X N 6
ATOM 10910 C CA . LEU A 1 34 ? -27.848 -11.131 4.266 1.00 0.00 54 LEU X CA 6
ATOM 10911 C C . LEU A 1 34 ? -28.038 -12.583 3.794 1.00 0.00 54 LEU X C 6
ATOM 10912 O O . LEU A 1 34 ? -27.512 -12.958 2.746 1.00 0.00 54 LEU X O 6
ATOM 10928 N N . PRO A 1 35 ? -28.792 -13.399 4.500 1.00 0.00 55 PRO X N 6
ATOM 10929 C CA . PRO A 1 35 ? -29.049 -14.804 4.075 1.00 0.00 55 PRO X CA 6
ATOM 10930 C C . PRO A 1 35 ? -29.870 -14.850 2.788 1.00 0.00 55 PRO X C 6
ATOM 10931 O O . PRO A 1 35 ? -30.844 -14.111 2.639 1.00 0.00 55 PRO X O 6
ATOM 10942 N N . PHE A 1 36 ? -29.476 -15.713 1.866 1.00 0.00 56 PHE X N 6
ATOM 10943 C CA . PHE A 1 36 ? -30.187 -15.842 0.599 1.00 0.00 56 PHE X CA 6
ATOM 10944 C C . PHE A 1 36 ? -30.391 -17.312 0.258 1.00 0.00 56 PHE X C 6
ATOM 10945 O O . PHE A 1 36 ? -29.479 -18.118 0.424 1.00 0.00 56 PHE X O 6
ATOM 10962 N N . THR A 1 37 ? -31.589 -17.665 -0.204 1.00 0.00 57 THR X N 6
ATOM 10963 C CA . THR A 1 37 ? -31.870 -19.059 -0.537 1.00 0.00 57 THR X CA 6
ATOM 10964 C C . THR A 1 37 ? -32.314 -19.214 -1.987 1.00 0.00 57 THR X C 6
ATOM 10965 O O . THR A 1 37 ? -33.191 -18.499 -2.469 1.00 0.00 57 THR X O 6
ATOM 10976 N N . ILE A 1 38 ? -31.687 -20.168 -2.671 1.00 0.00 58 ILE X N 6
ATOM 10977 C CA . ILE A 1 38 ? -31.996 -20.444 -4.068 1.00 0.00 58 ILE X CA 6
ATOM 10978 C C . ILE A 1 38 ? -31.823 -21.927 -4.377 1.00 0.00 58 ILE X C 6
ATOM 10979 O O . ILE A 1 38 ? -30.848 -22.545 -3.953 1.00 0.00 58 ILE X O 6
ATOM 10995 N N . ASN A 1 39 ? -32.767 -22.499 -5.116 1.00 0.00 59 ASN X N 6
ATOM 10996 C CA . ASN A 1 39 ? -32.688 -23.913 -5.463 1.00 0.00 59 ASN X CA 6
ATOM 10997 C C . ASN A 1 39 ? -32.485 -24.747 -4.200 1.00 0.00 59 ASN X C 6
ATOM 10998 O O . ASN A 1 39 ? -31.708 -25.700 -4.186 1.00 0.00 59 ASN X O 6
ATOM 11009 N N . ASN A 1 40 ? -33.185 -24.356 -3.139 1.00 0.00 60 ASN X N 6
ATOM 11010 C CA . ASN A 1 40 ? -33.085 -25.041 -1.852 1.00 0.00 60 ASN X CA 6
ATOM 11011 C C . ASN A 1 40 ? -31.657 -24.978 -1.314 1.00 0.00 60 ASN X C 6
ATOM 11012 O O . ASN A 1 40 ? -31.219 -25.862 -0.579 1.00 0.00 60 ASN X O 6
ATOM 11023 N N . LEU A 1 41 ? -30.941 -23.918 -1.681 1.00 0.00 61 LEU X N 6
ATOM 11024 C CA . LEU A 1 41 ? -29.565 -23.729 -1.230 1.00 0.00 61 LEU X CA 6
ATOM 11025 C C . LEU A 1 41 ? -29.477 -22.480 -0.398 1.00 0.00 61 LEU X C 6
ATOM 11026 O O . LEU A 1 41 ? -29.971 -21.448 -0.818 1.00 0.00 61 LEU X O 6
ATOM 11042 N N . THR A 1 42 ? -28.841 -22.557 0.757 1.00 0.00 62 THR X N 6
ATOM 11043 C CA . THR A 1 42 ? -28.716 -21.373 1.588 1.00 0.00 62 THR X CA 6
ATOM 11044 C C . THR A 1 42 ? -27.297 -20.833 1.557 1.00 0.00 62 THR X C 6
ATOM 11045 O O . THR A 1 42 ? -26.334 -21.544 1.842 1.00 0.00 62 THR X O 6
ATOM 11056 N N . ILE A 1 43 ? -27.191 -19.559 1.206 1.00 0.00 63 ILE X N 6
ATOM 11057 C CA . ILE A 1 43 ? -25.910 -18.886 1.129 1.00 0.00 63 ILE X CA 6
ATOM 11058 C C . ILE A 1 43 ? -25.958 -17.631 1.966 1.00 0.00 63 ILE X C 6
ATOM 11059 O O . ILE A 1 43 ? -27.041 -17.157 2.313 1.00 0.00 63 ILE X O 6
ATOM 11075 N N . ASN A 1 44 ? -24.801 -17.072 2.264 1.00 0.00 64 ASN X N 6
ATOM 11076 C CA . ASN A 1 44 ? -24.769 -15.849 3.030 1.00 0.00 64 ASN X CA 6
ATOM 11077 C C . ASN A 1 44 ? -23.883 -14.826 2.350 1.00 0.00 64 ASN X C 6
ATOM 11078 O O . ASN A 1 44 ? -22.744 -15.109 1.978 1.00 0.00 64 ASN X O 6
ATOM 11089 N N . ILE A 1 45 ? -24.425 -13.633 2.201 1.00 0.00 65 ILE X N 6
ATOM 11090 C CA . ILE A 1 45 ? -23.706 -12.544 1.577 1.00 0.00 65 ILE X CA 6
ATOM 11091 C C . ILE A 1 45 ? -23.150 -11.657 2.677 1.00 0.00 65 ILE X C 6
ATOM 11092 O O . ILE A 1 45 ? -23.906 -11.116 3.470 1.00 0.00 65 ILE X O 6
ATOM 11108 N N . ASN A 1 46 ? -21.832 -11.518 2.725 1.00 0.00 66 ASN X N 6
ATOM 11109 C CA . ASN A 1 46 ? -21.201 -10.699 3.753 1.00 0.00 66 ASN X CA 6
ATOM 11110 C C . ASN A 1 46 ? -20.724 -9.398 3.145 1.00 0.00 66 ASN X C 6
ATOM 11111 O O . ASN A 1 46 ? -20.295 -9.353 1.992 1.00 0.00 66 ASN X O 6
ATOM 11122 N N . ILE A 1 47 ? -20.869 -8.335 3.905 1.00 0.00 67 ILE X N 6
ATOM 11123 C CA . ILE A 1 47 ? -20.532 -7.010 3.434 1.00 0.00 67 ILE X CA 6
ATOM 11124 C C . ILE A 1 47 ? -19.609 -6.324 4.438 1.00 0.00 67 ILE X C 6
ATOM 11125 O O . ILE A 1 47 ? -19.932 -6.263 5.622 1.00 0.00 67 ILE X O 6
ATOM 11141 N N . LEU A 1 48 ? -18.480 -5.794 3.980 1.00 0.00 68 LEU X N 6
ATOM 11142 C CA . LEU A 1 48 ? -17.565 -5.108 4.890 1.00 0.00 68 LEU X CA 6
ATOM 11143 C C . LEU A 1 48 ? -17.585 -3.613 4.610 1.00 0.00 68 LEU X C 6
ATOM 11144 O O . LEU A 1 48 ? -17.527 -3.184 3.459 1.00 0.00 68 LEU X O 6
ATOM 11160 N N . LEU A 1 49 ? -17.671 -2.828 5.671 1.00 0.00 69 LEU X N 6
ATOM 11161 C CA . LEU A 1 49 ? -17.705 -1.382 5.542 1.00 0.00 69 LEU X CA 6
ATOM 11162 C C . LEU A 1 49 ? -16.412 -0.771 6.086 1.00 0.00 69 LEU X C 6
ATOM 11163 O O . LEU A 1 49 ? -16.276 -0.599 7.297 1.00 0.00 69 LEU X O 6
ATOM 11179 N N . PRO A 1 50 ? -15.467 -0.431 5.242 1.00 0.00 70 PRO X N 6
ATOM 11180 C CA . PRO A 1 50 ? -14.184 0.178 5.699 1.00 0.00 70 PRO X CA 6
ATOM 11181 C C . PRO A 1 50 ? -14.396 1.600 6.206 1.00 0.00 70 PRO X C 6
ATOM 11182 O O . PRO A 1 50 ? -15.459 2.188 5.998 1.00 0.00 70 PRO X O 6
ATOM 11193 N N . PRO A 1 51 ? -13.429 2.152 6.883 1.00 0.00 71 PRO X N 6
ATOM 11194 C CA . PRO A 1 51 ? -13.537 3.526 7.448 1.00 0.00 71 PRO X CA 6
ATOM 11195 C C . PRO A 1 51 ? -13.698 4.572 6.351 1.00 0.00 71 PRO X C 6
ATOM 11196 O O . PRO A 1 51 ? -14.351 5.596 6.549 1.00 0.00 71 PRO X O 6
ATOM 11207 N N . GLN A 1 52 ? -13.111 4.298 5.193 1.00 0.00 72 GLN X N 6
ATOM 11208 C CA . GLN A 1 52 ? -13.206 5.208 4.064 1.00 0.00 72 GLN X CA 6
ATOM 11209 C C . GLN A 1 52 ? -14.605 5.157 3.451 1.00 0.00 72 GLN X C 6
ATOM 11210 O O . GLN A 1 52 ? -15.107 6.155 2.943 1.00 0.00 72 GLN X O 6
ATOM 11224 N N . PHE A 1 53 ? -15.219 3.979 3.513 1.00 0.00 73 PHE X N 6
ATOM 11225 C CA . PHE A 1 53 ? -16.560 3.765 2.968 1.00 0.00 73 PHE X CA 6
ATOM 11226 C C . PHE A 1 53 ? -17.490 4.959 3.285 1.00 0.00 73 PHE X C 6
ATOM 11227 O O . PHE A 1 53 ? -17.412 5.514 4.382 1.00 0.00 73 PHE X O 6
ATOM 11244 N N . PRO A 1 54 ? -18.363 5.380 2.373 1.00 0.00 74 PRO X N 6
ATOM 11245 C CA . PRO A 1 54 ? -18.546 4.783 1.011 1.00 0.00 74 PRO X CA 6
ATOM 11246 C C . PRO A 1 54 ? -17.634 5.394 -0.058 1.00 0.00 74 PRO X C 6
ATOM 11247 O O . PRO A 1 54 ? -17.799 5.118 -1.247 1.00 0.00 74 PRO X O 6
ATOM 11258 N N . GLN A 1 55 ? -16.650 6.192 0.362 1.00 0.00 75 GLN X N 6
ATOM 11259 C CA . GLN A 1 55 ? -15.701 6.782 -0.595 1.00 0.00 75 GLN X CA 6
ATOM 11260 C C . GLN A 1 55 ? -14.739 5.712 -1.124 1.00 0.00 75 GLN X C 6
ATOM 11261 O O . GLN A 1 55 ? -13.887 5.983 -1.970 1.00 0.00 75 GLN X O 6
ATOM 11275 N N . GLU A 1 56 ? -14.898 4.499 -0.609 1.00 0.00 76 GLU X N 6
ATOM 11276 C CA . GLU A 1 56 ? -14.080 3.382 -0.997 1.00 0.00 76 GLU X CA 6
ATOM 11277 C C . GLU A 1 56 ? -14.964 2.172 -1.202 1.00 0.00 76 GLU X C 6
ATOM 11278 O O . GLU A 1 56 ? -16.077 2.133 -0.695 1.00 0.00 76 GLU X O 6
ATOM 11290 N N . LYS A 1 57 ? -14.504 1.199 -1.964 1.00 0.00 77 LYS X N 6
ATOM 11291 C CA . LYS A 1 57 ? -15.336 0.031 -2.201 1.00 0.00 77 LYS X CA 6
ATOM 11292 C C . LYS A 1 57 ? -15.341 -0.900 -0.992 1.00 0.00 77 LYS X C 6
ATOM 11293 O O . LYS A 1 57 ? -14.407 -0.891 -0.189 1.00 0.00 77 LYS X O 6
ATOM 11312 N N . PRO A 1 58 ? -16.373 -1.695 -0.846 1.00 0.00 78 PRO X N 6
ATOM 11313 C CA . PRO A 1 58 ? -16.513 -2.644 0.284 1.00 0.00 78 PRO X CA 6
ATOM 11314 C C . PRO A 1 58 ? -15.909 -3.994 -0.043 1.00 0.00 78 PRO X C 6
ATOM 11315 O O . PRO A 1 58 ? -15.550 -4.259 -1.192 1.00 0.00 78 PRO X O 6
ATOM 11326 N N . VAL A 1 59 ? -15.823 -4.854 0.955 1.00 0.00 79 VAL X N 6
ATOM 11327 C CA . VAL A 1 59 ? -15.290 -6.182 0.734 1.00 0.00 79 VAL X CA 6
ATOM 11328 C C . VAL A 1 59 ? -16.443 -7.170 0.733 1.00 0.00 79 VAL X C 6
ATOM 11329 O O . VAL A 1 59 ? -17.130 -7.345 1.739 1.00 0.00 79 VAL X O 6
ATOM 11342 N N . ILE A 1 60 ? -16.684 -7.767 -0.423 1.00 0.00 80 ILE X N 6
ATOM 11343 C CA . ILE A 1 60 ? -17.799 -8.686 -0.579 1.00 0.00 80 ILE X CA 6
ATOM 11344 C C . ILE A 1 60 ? -17.302 -10.121 -0.725 1.00 0.00 80 ILE X C 6
ATOM 11345 O O . ILE A 1 60 ? -16.543 -10.433 -1.644 1.00 0.00 80 ILE X O 6
ATOM 11361 N N . SER A 1 61 ? -17.743 -10.991 0.174 1.00 0.00 81 SER X N 6
ATOM 11362 C CA . SER A 1 61 ? -17.346 -12.398 0.126 1.00 0.00 81 SER X CA 6
ATOM 11363 C C . SER A 1 61 ? -18.556 -13.295 0.377 1.00 0.00 81 SER X C 6
ATOM 11364 O O . SER A 1 61 ? -19.552 -12.861 0.957 1.00 0.00 81 SER X O 6
ATOM 11372 N N . VAL A 1 62 ? -18.471 -14.538 -0.082 1.00 0.00 82 VAL X N 6
ATOM 11373 C CA . VAL A 1 62 ? -19.574 -15.485 0.076 1.00 0.00 82 VAL X CA 6
ATOM 11374 C C . VAL A 1 62 ? -19.089 -16.843 0.567 1.00 0.00 82 VAL X C 6
ATOM 11375 O O . VAL A 1 62 ? -18.034 -17.325 0.155 1.00 0.00 82 VAL X O 6
ATOM 11388 N N . TYR A 1 63 ? -19.890 -17.469 1.421 1.00 0.00 83 TYR X N 6
ATOM 11389 C CA . TYR A 1 63 ? -19.560 -18.792 1.932 1.00 0.00 83 TYR X CA 6
ATOM 11390 C C . TYR A 1 63 ? -20.864 -19.594 2.128 1.00 0.00 83 TYR X C 6
ATOM 11391 O O . TYR A 1 63 ? -21.867 -19.036 2.574 1.00 0.00 83 TYR X O 6
ATOM 11409 N N . PRO A 1 64 ? -20.884 -20.877 1.831 1.00 0.00 84 PRO X N 6
ATOM 11410 C CA . PRO A 1 64 ? -19.718 -21.627 1.287 1.00 0.00 84 PRO X CA 6
ATOM 11411 C C . PRO A 1 64 ? -19.450 -21.222 -0.171 1.00 0.00 84 PRO X C 6
ATOM 11412 O O . PRO A 1 64 ? -20.383 -20.875 -0.895 1.00 0.00 84 PRO X O 6
ATOM 11423 N N . PRO A 1 65 ? -18.217 -21.244 -0.612 1.00 0.00 85 PRO X N 6
ATOM 11424 C CA . PRO A 1 65 ? -17.858 -20.854 -2.009 1.00 0.00 85 PRO X CA 6
ATOM 11425 C C . PRO A 1 65 ? -18.731 -21.533 -3.059 1.00 0.00 85 PRO X C 6
ATOM 11426 O O . PRO A 1 65 ? -19.124 -22.692 -2.927 1.00 0.00 85 PRO X O 6
ATOM 11437 N N . ILE A 1 66 ? -19.061 -20.748 -4.072 1.00 0.00 86 ILE X N 6
ATOM 11438 C CA . ILE A 1 66 ? -19.935 -21.182 -5.154 1.00 0.00 86 ILE X CA 6
ATOM 11439 C C . ILE A 1 66 ? -19.342 -20.884 -6.526 1.00 0.00 86 ILE X C 6
ATOM 11440 O O . ILE A 1 66 ? -18.439 -20.059 -6.665 1.00 0.00 86 ILE X O 6
ATOM 11456 N N . ARG A 1 67 ? -19.886 -21.552 -7.540 1.00 0.00 87 ARG X N 6
ATOM 11457 C CA . ARG A 1 67 ? -19.440 -21.351 -8.911 1.00 0.00 87 ARG X CA 6
ATOM 11458 C C . ARG A 1 67 ? -20.389 -20.388 -9.616 1.00 0.00 87 ARG X C 6
ATOM 11459 O O . ARG A 1 67 ? -21.600 -20.610 -9.643 1.00 0.00 87 ARG X O 6
ATOM 11480 N N . HIS A 1 68 ? -19.843 -19.318 -10.180 1.00 0.00 88 HIS X N 6
ATOM 11481 C CA . HIS A 1 68 ? -20.670 -18.336 -10.871 1.00 0.00 88 HIS X CA 6
ATOM 11482 C C . HIS A 1 68 ? -19.780 -17.424 -11.713 1.00 0.00 88 HIS X C 6
ATOM 11483 O O . HIS A 1 68 ? -18.611 -17.222 -11.386 1.00 0.00 88 HIS X O 6
ATOM 11498 N N . HIS A 1 69 ? -20.322 -16.884 -12.799 1.00 0.00 89 HIS X N 6
ATOM 11499 C CA . HIS A 1 69 ? -19.531 -16.011 -13.661 1.00 0.00 89 HIS X CA 6
ATOM 11500 C C . HIS A 1 69 ? -19.112 -14.748 -12.910 1.00 0.00 89 HIS X C 6
ATOM 11501 O O . HIS A 1 69 ? -18.141 -14.089 -13.281 1.00 0.00 89 HIS X O 6
ATOM 11516 N N . LEU A 1 70 ? -19.849 -14.414 -11.853 1.00 0.00 90 LEU X N 6
ATOM 11517 C CA . LEU A 1 70 ? -19.542 -13.225 -11.063 1.00 0.00 90 LEU X CA 6
ATOM 11518 C C . LEU A 1 70 ? -18.294 -13.470 -10.231 1.00 0.00 90 LEU X C 6
ATOM 11519 O O . LEU A 1 70 ? -17.394 -12.632 -10.159 1.00 0.00 90 LEU X O 6
ATOM 11535 N N . MET A 1 71 ? -18.280 -14.624 -9.570 1.00 0.00 91 MET X N 6
ATOM 11536 C CA . MET A 1 71 ? -17.190 -15.010 -8.690 1.00 0.00 91 MET X CA 6
ATOM 11537 C C . MET A 1 71 ? -15.841 -15.019 -9.389 1.00 0.00 91 MET X C 6
ATOM 11538 O O . MET A 1 71 ? -15.737 -15.330 -10.575 1.00 0.00 91 MET X O 6
ATOM 11552 N N . ASP A 1 72 ? -14.805 -14.678 -8.625 1.00 0.00 92 ASP X N 6
ATOM 11553 C CA . ASP A 1 72 ? -13.448 -14.648 -9.151 1.00 0.00 92 ASP X CA 6
ATOM 11554 C C . ASP A 1 72 ? -12.975 -16.064 -9.464 1.00 0.00 92 ASP X C 6
ATOM 11555 O O . ASP A 1 72 ? -13.720 -17.029 -9.294 1.00 0.00 92 ASP X O 6
ATOM 11564 N N . LYS A 1 73 ? -11.734 -16.182 -9.918 1.00 0.00 93 LYS X N 6
ATOM 11565 C CA . LYS A 1 73 ? -11.172 -17.484 -10.251 1.00 0.00 93 LYS X CA 6
ATOM 11566 C C . LYS A 1 73 ? -11.177 -18.398 -9.026 1.00 0.00 93 LYS X C 6
ATOM 11567 O O . LYS A 1 73 ? -11.482 -19.586 -9.131 1.00 0.00 93 LYS X O 6
ATOM 11586 N N . GLN A 1 74 ? -10.833 -17.839 -7.871 1.00 0.00 94 GLN X N 6
ATOM 11587 C CA . GLN A 1 74 ? -10.790 -18.603 -6.627 1.00 0.00 94 GLN X CA 6
ATOM 11588 C C . GLN A 1 74 ? -12.161 -19.140 -6.228 1.00 0.00 94 GLN X C 6
ATOM 11589 O O . GLN A 1 74 ? -12.265 -20.167 -5.559 1.00 0.00 94 GLN X O 6
ATOM 11603 N N . GLY A 1 75 ? -13.207 -18.446 -6.646 1.00 0.00 95 GLY X N 6
ATOM 11604 C CA . GLY A 1 75 ? -14.571 -18.870 -6.330 1.00 0.00 95 GLY X CA 6
ATOM 11605 C C . GLY A 1 75 ? -14.952 -18.525 -4.890 1.00 0.00 95 GLY X C 6
ATOM 11606 O O . GLY A 1 75 ? -15.999 -18.951 -4.401 1.00 0.00 95 GLY X O 6
ATOM 11610 N N . VAL A 1 76 ? -14.117 -17.731 -4.227 1.00 0.00 96 VAL X N 6
ATOM 11611 C CA . VAL A 1 76 ? -14.403 -17.316 -2.858 1.00 0.00 96 VAL X CA 6
ATOM 11612 C C . VAL A 1 76 ? -14.656 -15.820 -2.826 1.00 0.00 96 VAL X C 6
ATOM 11613 O O . VAL A 1 76 ? -15.607 -15.348 -2.204 1.00 0.00 96 VAL X O 6
ATOM 11626 N N . TYR A 1 77 ? -13.802 -15.080 -3.522 1.00 0.00 97 TYR X N 6
ATOM 11627 C CA . TYR A 1 77 ? -13.942 -13.639 -3.592 1.00 0.00 97 TYR X CA 6
ATOM 11628 C C . TYR A 1 77 ? -14.920 -13.276 -4.701 1.00 0.00 97 TYR X C 6
ATOM 11629 O O . TYR A 1 77 ? -14.812 -13.773 -5.821 1.00 0.00 97 TYR X O 6
ATOM 11647 N N . VAL A 1 78 ? -15.867 -12.405 -4.389 1.00 0.00 98 VAL X N 6
ATOM 11648 C CA . VAL A 1 78 ? -16.847 -11.983 -5.376 1.00 0.00 98 VAL X CA 6
ATOM 11649 C C . VAL A 1 78 ? -16.332 -10.767 -6.132 1.00 0.00 98 VAL X C 6
ATOM 11650 O O . VAL A 1 78 ? -15.972 -9.760 -5.522 1.00 0.00 98 VAL X O 6
ATOM 11663 N N . THR A 1 79 ? -16.326 -10.845 -7.457 1.00 0.00 99 THR X N 6
ATOM 11664 C CA . THR A 1 79 ? -15.880 -9.716 -8.255 1.00 0.00 99 THR X CA 6
ATOM 11665 C C . THR A 1 79 ? -16.837 -9.502 -9.419 1.00 0.00 99 THR X C 6
ATOM 11666 O O . THR A 1 79 ? -16.674 -10.073 -10.496 1.00 0.00 99 THR X O 6
ATOM 11677 N N . SER A 1 80 ? -17.856 -8.693 -9.178 1.00 0.00 100 SER X N 6
ATOM 11678 C CA . SER A 1 80 ? -18.863 -8.430 -10.191 1.00 0.00 100 SER X CA 6
ATOM 11679 C C . SER A 1 80 ? -18.930 -6.934 -10.491 1.00 0.00 100 SER X C 6
ATOM 11680 O O . SER A 1 80 ? -18.575 -6.113 -9.647 1.00 0.00 100 SER X O 6
ATOM 11688 N N . PRO A 1 81 ? -19.384 -6.564 -11.661 1.00 0.00 101 PRO X N 6
ATOM 11689 C CA . PRO A 1 81 ? -19.501 -5.130 -12.051 1.00 0.00 101 PRO X CA 6
ATOM 11690 C C . PRO A 1 81 ? -20.509 -4.395 -11.172 1.00 0.00 101 PRO X C 6
ATOM 11691 O O . PRO A 1 81 ? -20.492 -3.168 -11.075 1.00 0.00 101 PRO X O 6
ATOM 11702 N N . LEU A 1 82 ? -21.382 -5.165 -10.533 1.00 0.00 102 LEU X N 6
ATOM 11703 C CA . LEU A 1 82 ? -22.400 -4.605 -9.657 1.00 0.00 102 LEU X CA 6
ATOM 11704 C C . LEU A 1 82 ? -21.741 -3.877 -8.493 1.00 0.00 102 LEU X C 6
ATOM 11705 O O . LEU A 1 82 ? -22.180 -2.802 -8.082 1.00 0.00 102 LEU X O 6
ATOM 11721 N N . VAL A 1 83 ? -20.678 -4.479 -7.973 1.00 0.00 103 VAL X N 6
ATOM 11722 C CA . VAL A 1 83 ? -19.942 -3.902 -6.857 1.00 0.00 103 VAL X CA 6
ATOM 11723 C C . VAL A 1 83 ? -18.865 -2.951 -7.374 1.00 0.00 103 VAL X C 6
ATOM 11724 O O . VAL A 1 83 ? -18.481 -2.003 -6.692 1.00 0.00 103 VAL X O 6
ATOM 11737 N N . ASN A 1 84 ? -18.375 -3.226 -8.578 1.00 0.00 104 ASN X N 6
ATOM 11738 C CA . ASN A 1 84 ? -17.332 -2.404 -9.183 1.00 0.00 104 ASN X CA 6
ATOM 11739 C C . ASN A 1 84 ? -17.793 -0.958 -9.353 1.00 0.00 104 ASN X C 6
ATOM 11740 O O . ASN A 1 84 ? -17.012 -0.028 -9.146 1.00 0.00 104 ASN X O 6
ATOM 11751 N N . ASN A 1 85 ? -19.048 -0.768 -9.752 1.00 0.00 105 ASN X N 6
ATOM 11752 C CA . ASN A 1 85 ? -19.585 0.578 -9.971 1.00 0.00 105 ASN X CA 6
ATOM 11753 C C . ASN A 1 85 ? -20.000 1.257 -8.663 1.00 0.00 105 ASN X C 6
ATOM 11754 O O . ASN A 1 85 ? -20.973 2.011 -8.636 1.00 0.00 105 ASN X O 6
ATOM 11765 N N . PHE A 1 86 ? -19.275 0.992 -7.584 1.00 0.00 106 PHE X N 6
ATOM 11766 C CA . PHE A 1 86 ? -19.600 1.588 -6.298 1.00 0.00 106 PHE X CA 6
ATOM 11767 C C . PHE A 1 86 ? -19.166 3.051 -6.240 1.00 0.00 106 PHE X C 6
ATOM 11768 O O . PHE A 1 86 ? -17.976 3.363 -6.290 1.00 0.00 106 PHE X O 6
ATOM 11785 N N . THR A 1 87 ? -20.147 3.942 -6.135 1.00 0.00 107 THR X N 6
ATOM 11786 C CA . THR A 1 87 ? -19.876 5.375 -6.073 1.00 0.00 107 THR X CA 6
ATOM 11787 C C . THR A 1 87 ? -20.762 6.044 -5.018 1.00 0.00 107 THR X C 6
ATOM 11788 O O . THR A 1 87 ? -21.463 5.371 -4.264 1.00 0.00 107 THR X O 6
ATOM 11799 N N . MET A 1 88 ? -20.709 7.372 -4.962 1.00 0.00 108 MET X N 6
ATOM 11800 C CA . MET A 1 88 ? -21.490 8.135 -3.990 1.00 0.00 108 MET X CA 6
ATOM 11801 C C . MET A 1 88 ? -22.986 7.923 -4.192 1.00 0.00 108 MET X C 6
ATOM 11802 O O . MET A 1 88 ? -23.753 7.883 -3.230 1.00 0.00 108 MET X O 6
ATOM 11816 N N . HIS A 1 89 ? -23.399 7.823 -5.447 1.00 0.00 109 HIS X N 6
ATOM 11817 C CA . HIS A 1 89 ? -24.811 7.654 -5.770 1.00 0.00 109 HIS X CA 6
ATOM 11818 C C . HIS A 1 89 ? -25.184 6.180 -5.910 1.00 0.00 109 HIS X C 6
ATOM 11819 O O . HIS A 1 89 ? -26.169 5.844 -6.566 1.00 0.00 109 HIS X O 6
ATOM 11834 N N . SER A 1 90 ? -24.399 5.301 -5.290 1.00 0.00 110 SER X N 6
ATOM 11835 C CA . SER A 1 90 ? -24.680 3.872 -5.368 1.00 0.00 110 SER X CA 6
ATOM 11836 C C . SER A 1 90 ? -25.380 3.374 -4.108 1.00 0.00 110 SER X C 6
ATOM 11837 O O . SER A 1 90 ? -24.964 3.672 -2.987 1.00 0.00 110 SER X O 6
ATOM 11845 N N . ASP A 1 91 ? -26.433 2.594 -4.314 1.00 0.00 111 ASP X N 6
ATOM 11846 C CA . ASP A 1 91 ? -27.187 2.026 -3.204 1.00 0.00 111 ASP X CA 6
ATOM 11847 C C . ASP A 1 91 ? -26.589 0.678 -2.824 1.00 0.00 111 ASP X C 6
ATOM 11848 O O . ASP A 1 91 ? -26.685 -0.294 -3.573 1.00 0.00 111 ASP X O 6
ATOM 11857 N N . LEU A 1 92 ? -25.949 0.640 -1.664 1.00 0.00 112 LEU X N 6
ATOM 11858 C CA . LEU A 1 92 ? -25.301 -0.575 -1.187 1.00 0.00 112 LEU X CA 6
ATOM 11859 C C . LEU A 1 92 ? -26.246 -1.771 -1.248 1.00 0.00 112 LEU X C 6
ATOM 11860 O O . LEU A 1 92 ? -25.875 -2.841 -1.729 1.00 0.00 112 LEU X O 6
ATOM 11876 N N . GLY A 1 93 ? -27.462 -1.588 -0.753 1.00 0.00 113 GLY X N 6
ATOM 11877 C CA . GLY A 1 93 ? -28.442 -2.668 -0.750 1.00 0.00 113 GLY X CA 6
ATOM 11878 C C . GLY A 1 93 ? -28.776 -3.117 -2.165 1.00 0.00 113 GLY X C 6
ATOM 11879 O O . GLY A 1 93 ? -28.959 -4.307 -2.419 1.00 0.00 113 GLY X O 6
ATOM 11883 N N . LYS A 1 94 ? -28.850 -2.164 -3.084 1.00 0.00 114 LYS X N 6
ATOM 11884 C CA . LYS A 1 94 ? -29.159 -2.488 -4.469 1.00 0.00 114 LYS X CA 6
ATOM 11885 C C . LYS A 1 94 ? -28.115 -3.447 -5.027 1.00 0.00 114 LYS X C 6
ATOM 11886 O O . LYS A 1 94 ? -28.452 -4.415 -5.708 1.00 0.00 114 LYS X O 6
ATOM 11905 N N . ILE A 1 95 ? -26.848 -3.186 -4.723 1.00 0.00 115 ILE X N 6
ATOM 11906 C CA . ILE A 1 95 ? -25.771 -4.047 -5.191 1.00 0.00 115 ILE X CA 6
ATOM 11907 C C . ILE A 1 95 ? -26.037 -5.486 -4.762 1.00 0.00 115 ILE X C 6
ATOM 11908 O O . ILE A 1 95 ? -25.890 -6.420 -5.552 1.00 0.00 115 ILE X O 6
ATOM 11924 N N . ILE A 1 96 ? -26.443 -5.653 -3.508 1.00 0.00 116 ILE X N 6
ATOM 11925 C CA . ILE A 1 96 ? -26.746 -6.975 -2.977 1.00 0.00 116 ILE X CA 6
ATOM 11926 C C . ILE A 1 96 ? -27.924 -7.605 -3.713 1.00 0.00 116 ILE X C 6
ATOM 11927 O O . ILE A 1 96 ? -27.909 -8.799 -4.012 1.00 0.00 116 ILE X O 6
ATOM 11943 N N . GLN A 1 97 ? -28.946 -6.804 -3.998 1.00 0.00 117 GLN X N 6
ATOM 11944 C CA . GLN A 1 97 ? -30.122 -7.315 -4.694 1.00 0.00 117 GLN X CA 6
ATOM 11945 C C . GLN A 1 97 ? -29.723 -7.866 -6.052 1.00 0.00 117 GLN X C 6
ATOM 11946 O O . GLN A 1 97 ? -30.188 -8.919 -6.471 1.00 0.00 117 GLN X O 6
ATOM 11960 N N . SER A 1 98 ? -28.852 -7.144 -6.733 1.00 0.00 118 SER X N 6
ATOM 11961 C CA . SER A 1 98 ? -28.386 -7.571 -8.044 1.00 0.00 118 SER X CA 6
ATOM 11962 C C . SER A 1 98 ? -27.600 -8.878 -7.938 1.00 0.00 118 SER X C 6
ATOM 11963 O O . SER A 1 98 ? -27.688 -9.740 -8.813 1.00 0.00 118 SER X O 6
ATOM 11971 N N . LEU A 1 99 ? -26.814 -9.007 -6.872 1.00 0.00 119 LEU X N 6
ATOM 11972 C CA . LEU A 1 99 ? -25.990 -10.198 -6.668 1.00 0.00 119 LEU X CA 6
ATOM 11973 C C . LEU A 1 99 ? -26.829 -11.471 -6.589 1.00 0.00 119 LEU X C 6
ATOM 11974 O O . LEU A 1 99 ? -26.526 -12.458 -7.260 1.00 0.00 119 LEU X O 6
ATOM 11990 N N . LEU A 1 100 ? -27.866 -11.458 -5.763 1.00 0.00 120 LEU X N 6
ATOM 11991 C CA . LEU A 1 100 ? -28.707 -12.636 -5.614 1.00 0.00 120 LEU X CA 6
ATOM 11992 C C . LEU A 1 100 ? -29.611 -12.798 -6.817 1.00 0.00 120 LEU X C 6
ATOM 11993 O O . LEU A 1 100 ? -29.962 -13.915 -7.196 1.00 0.00 120 LEU X O 6
ATOM 12009 N N . ASP A 1 101 ? -29.975 -11.683 -7.431 1.00 0.00 121 ASP X N 6
ATOM 12010 C CA . ASP A 1 101 ? -30.822 -11.734 -8.603 1.00 0.00 121 ASP X CA 6
ATOM 12011 C C . ASP A 1 101 ? -30.111 -12.497 -9.710 1.00 0.00 121 ASP X C 6
ATOM 12012 O O . ASP A 1 101 ? -30.717 -13.281 -10.437 1.00 0.00 121 ASP X O 6
ATOM 12021 N N . GLU A 1 102 ? -28.811 -12.279 -9.815 1.00 0.00 122 GLU X N 6
ATOM 12022 C CA . GLU A 1 102 ? -28.012 -12.974 -10.808 1.00 0.00 122 GLU X CA 6
ATOM 12023 C C . GLU A 1 102 ? -28.032 -14.473 -10.524 1.00 0.00 122 GLU X C 6
ATOM 12024 O O . GLU A 1 102 ? -28.074 -15.289 -11.444 1.00 0.00 122 GLU X O 6
ATOM 12036 N N . PHE A 1 103 ? -28.019 -14.825 -9.241 1.00 0.00 123 PHE X N 6
ATOM 12037 C CA . PHE A 1 103 ? -28.056 -16.226 -8.843 1.00 0.00 123 PHE X CA 6
ATOM 12038 C C . PHE A 1 103 ? -29.389 -16.840 -9.252 1.00 0.00 123 PHE X C 6
ATOM 12039 O O . PHE A 1 103 ? -29.441 -17.992 -9.675 1.00 0.00 123 PHE X O 6
ATOM 12056 N N . TRP A 1 104 ? -30.464 -16.060 -9.145 1.00 0.00 124 TRP X N 6
ATOM 12057 C CA . TRP A 1 104 ? -31.781 -16.546 -9.520 1.00 0.00 124 TRP X CA 6
ATOM 12058 C C . TRP A 1 104 ? -31.781 -16.994 -10.973 1.00 0.00 124 TRP X C 6
ATOM 12059 O O . TRP A 1 104 ? -32.335 -18.040 -11.311 1.00 0.00 124 TRP X O 6
ATOM 12080 N N . LYS A 1 105 ? -31.143 -16.206 -11.830 1.00 0.00 125 LYS X N 6
ATOM 12081 C CA . LYS A 1 105 ? -31.061 -16.541 -13.236 1.00 0.00 125 LYS X CA 6
ATOM 12082 C C . LYS A 1 105 ? -30.313 -17.855 -13.424 1.00 0.00 125 LYS X C 6
ATOM 12083 O O . LYS A 1 105 ? -30.713 -18.710 -14.215 1.00 0.00 125 LYS X O 6
ATOM 12102 N N . ASN A 1 106 ? -29.228 -17.996 -12.681 1.00 0.00 126 ASN X N 6
ATOM 12103 C CA . ASN A 1 106 ? -28.401 -19.193 -12.736 1.00 0.00 126 ASN X CA 6
ATOM 12104 C C . ASN A 1 106 ? -27.981 -19.604 -11.324 1.00 0.00 126 ASN X C 6
ATOM 12105 O O . ASN A 1 106 ? -26.995 -19.083 -10.803 1.00 0.00 126 ASN X O 6
ATOM 12116 N N . PRO A 1 107 ? -28.701 -20.495 -10.678 1.00 0.00 127 PRO X N 6
ATOM 12117 C CA . PRO A 1 107 ? -28.365 -20.919 -9.287 1.00 0.00 127 PRO X CA 6
ATOM 12118 C C . PRO A 1 107 ? -26.901 -21.356 -9.141 1.00 0.00 127 PRO X C 6
ATOM 12119 O O . PRO A 1 107 ? -26.342 -21.981 -10.041 1.00 0.00 127 PRO X O 6
ATOM 12130 N N . PRO A 1 108 ? -26.271 -21.027 -8.032 1.00 0.00 128 PRO X N 6
ATOM 12131 C CA . PRO A 1 108 ? -24.841 -21.379 -7.775 1.00 0.00 128 PRO X CA 6
ATOM 12132 C C . PRO A 1 108 ? -24.624 -22.864 -7.533 1.00 0.00 128 PRO X C 6
ATOM 12133 O O . PRO A 1 108 ? -25.555 -23.599 -7.203 1.00 0.00 128 PRO X O 6
ATOM 12144 N N . VAL A 1 109 ? -23.375 -23.285 -7.672 1.00 0.00 129 VAL X N 6
ATOM 12145 C CA . VAL A 1 109 ? -23.012 -24.673 -7.440 1.00 0.00 129 VAL X CA 6
ATOM 12146 C C . VAL A 1 109 ? -21.849 -24.724 -6.470 1.00 0.00 129 VAL X C 6
ATOM 12147 O O . VAL A 1 109 ? -20.873 -23.989 -6.612 1.00 0.00 129 VAL X O 6
ATOM 12160 N N . LEU A 1 110 ? -21.960 -25.594 -5.483 1.00 0.00 130 LEU X N 6
ATOM 12161 C CA . LEU A 1 110 ? -20.917 -25.739 -4.486 1.00 0.00 130 LEU X CA 6
ATOM 12162 C C . LEU A 1 110 ? -19.603 -26.110 -5.162 1.00 0.00 130 LEU X C 6
ATOM 12163 O O . LEU A 1 110 ? -19.340 -27.278 -5.449 1.00 0.00 130 LEU X O 6
ATOM 12179 N N . ALA A 1 111 ? -18.793 -25.100 -5.416 1.00 0.00 131 ALA X N 6
ATOM 12180 C CA . ALA A 1 111 ? -17.499 -25.309 -6.068 1.00 0.00 131 ALA X CA 6
ATOM 12181 C C . ALA A 1 111 ? -16.590 -26.236 -5.246 1.00 0.00 131 ALA X C 6
ATOM 12182 O O . ALA A 1 111 ? -16.060 -27.208 -5.784 1.00 0.00 131 ALA X O 6
ATOM 12189 N N . PRO A 1 112 ? -16.405 -25.979 -3.970 1.00 0.00 132 PRO X N 6
ATOM 12190 C CA . PRO A 1 112 ? -15.545 -26.842 -3.100 1.00 0.00 132 PRO X CA 6
ATOM 12191 C C . PRO A 1 112 ? -15.976 -28.307 -3.133 1.00 0.00 132 PRO X C 6
ATOM 12192 O O . PRO A 1 112 ? -17.168 -28.615 -3.143 1.00 0.00 132 PRO X O 6
ATOM 12203 N N . THR A 1 113 ? -14.994 -29.200 -3.142 1.00 0.00 133 THR X N 6
ATOM 12204 C CA . THR A 1 113 ? -15.271 -30.630 -3.165 1.00 0.00 133 THR X CA 6
ATOM 12205 C C . THR A 1 113 ? -14.186 -31.385 -2.405 1.00 0.00 133 THR X C 6
ATOM 12206 O O . THR A 1 113 ? -13.802 -32.493 -2.781 1.00 0.00 133 THR X O 6
ATOM 12217 N N . SER A 1 114 ? -13.692 -30.770 -1.336 1.00 0.00 134 SER X N 6
ATOM 12218 C CA . SER A 1 114 ? -12.645 -31.381 -0.527 1.00 0.00 134 SER X CA 6
ATOM 12219 C C . SER A 1 114 ? -12.775 -30.948 0.933 1.00 0.00 134 SER X C 6
ATOM 12220 O O . SER A 1 114 ? -13.845 -30.526 1.370 1.00 0.00 134 SER X O 6
ATOM 12228 N N . THR A 1 115 ? -11.682 -31.057 1.683 1.00 0.00 135 THR X N 6
ATOM 12229 C CA . THR A 1 115 ? -11.689 -30.676 3.091 1.00 0.00 135 THR X CA 6
ATOM 12230 C C . THR A 1 115 ? -11.539 -29.161 3.262 1.00 0.00 135 THR X C 6
ATOM 12231 O O . THR A 1 115 ? -11.461 -28.670 4.388 1.00 0.00 135 THR X O 6
ATOM 12242 N N . ALA A 1 116 ? -11.494 -28.430 2.142 1.00 0.00 136 ALA X N 6
ATOM 12243 C CA . ALA A 1 116 ? -11.352 -26.974 2.181 1.00 0.00 136 ALA X CA 6
ATOM 12244 C C . ALA A 1 116 ? -9.942 -26.582 2.622 1.00 0.00 136 ALA X C 6
ATOM 12245 O O . ALA A 1 116 ? -9.010 -27.377 2.512 1.00 0.00 136 ALA X O 6
ATOM 12252 N N . PHE A 1 117 ? -9.786 -25.353 3.110 1.00 0.00 137 PHE X N 6
ATOM 12253 C CA . PHE A 1 117 ? -8.479 -24.879 3.545 1.00 0.00 137 PHE X CA 6
ATOM 12254 C C . PHE A 1 117 ? -7.932 -25.733 4.684 1.00 0.00 137 PHE X C 6
ATOM 12255 O O . PHE A 1 117 ? -8.671 -26.478 5.329 1.00 0.00 137 PHE X O 6
ATOM 12272 N N . PRO A 1 118 ? -6.651 -25.641 4.926 1.00 0.00 138 PRO X N 6
ATOM 12273 C CA . PRO A 1 118 ? -5.971 -26.425 6.002 1.00 0.00 138 PRO X CA 6
ATOM 12274 C C . PRO A 1 118 ? -6.641 -26.252 7.363 1.00 0.00 138 PRO X C 6
ATOM 12275 O O . PRO A 1 118 ? -7.109 -27.221 7.961 1.00 0.00 138 PRO X O 6
ATOM 12286 N N . TYR A 1 119 ? -6.677 -25.014 7.851 1.00 0.00 139 TYR X N 6
ATOM 12287 C CA . TYR A 1 119 ? -7.287 -24.735 9.147 1.00 0.00 139 TYR X CA 6
ATOM 12288 C C . TYR A 1 119 ? -8.326 -23.622 9.049 1.00 0.00 139 TYR X C 6
ATOM 12289 O O . TYR A 1 119 ? -9.483 -23.805 9.431 1.00 0.00 139 TYR X O 6
ATOM 12307 N N . LEU A 1 120 ? -7.903 -22.465 8.546 1.00 0.00 140 LEU X N 6
ATOM 12308 C CA . LEU A 1 120 ? -8.800 -21.320 8.418 1.00 0.00 140 LEU X CA 6
ATOM 12309 C C . LEU A 1 120 ? -9.232 -20.828 9.797 1.00 0.00 140 LEU X C 6
ATOM 12310 O O . LEU A 1 120 ? -9.673 -21.610 10.639 1.00 0.00 140 LEU X O 6
ATOM 12326 N N . TYR A 1 121 ? -9.089 -19.528 10.017 1.00 0.00 141 TYR X N 6
ATOM 12327 C CA . TYR A 1 121 ? -9.449 -18.925 11.294 1.00 0.00 141 TYR X CA 6
ATOM 12328 C C . TYR A 1 121 ? -9.992 -17.516 11.082 1.00 0.00 141 TYR X C 6
ATOM 12329 O O . TYR A 1 121 ? -9.758 -16.901 10.041 1.00 0.00 141 TYR X O 6
ATOM 12347 N N . SER A 1 122 ? -10.722 -17.009 12.070 1.00 0.00 142 SER X N 6
ATOM 12348 C CA . SER A 1 122 ? -11.294 -15.672 11.970 1.00 0.00 142 SER X CA 6
ATOM 12349 C C . SER A 1 122 ? -10.452 -14.663 12.742 1.00 0.00 142 SER X C 6
ATOM 12350 O O . SER A 1 122 ? -10.236 -14.809 13.945 1.00 0.00 142 SER X O 6
ATOM 12358 N N . ASN A 1 123 ? -9.983 -13.637 12.040 1.00 0.00 143 ASN X N 6
ATOM 12359 C CA . ASN A 1 123 ? -9.169 -12.600 12.663 1.00 0.00 143 ASN X CA 6
ATOM 12360 C C . ASN A 1 123 ? -9.837 -11.235 12.497 1.00 0.00 143 ASN X C 6
ATOM 12361 O O . ASN A 1 123 ? -10.688 -11.062 11.625 1.00 0.00 143 ASN X O 6
ATOM 12372 N N . PRO A 1 124 ? -9.475 -10.269 13.304 1.00 0.00 144 PRO X N 6
ATOM 12373 C CA . PRO A 1 124 ? -10.066 -8.897 13.222 1.00 0.00 144 PRO X CA 6
ATOM 12374 C C . PRO A 1 124 ? -9.906 -8.286 11.831 1.00 0.00 144 PRO X C 6
ATOM 12375 O O . PRO A 1 124 ? -8.867 -8.442 11.191 1.00 0.00 144 PRO X O 6
ATOM 12386 N N . SER A 1 125 ? -10.942 -7.594 11.372 1.00 0.00 145 SER X N 6
ATOM 12387 C CA . SER A 1 125 ? -10.906 -6.965 10.056 1.00 0.00 145 SER X CA 6
ATOM 12388 C C . SER A 1 125 ? -9.816 -5.901 10.001 1.00 0.00 145 SER X C 6
ATOM 12389 O O . SER A 1 125 ? -9.113 -5.767 8.998 1.00 0.00 145 SER X O 6
ATOM 12397 N N . GLY A 1 126 ? -9.681 -5.143 11.084 1.00 0.00 146 GLY X N 6
ATOM 12398 C CA . GLY A 1 126 ? -8.674 -4.090 11.151 1.00 0.00 146 GLY X CA 6
ATOM 12399 C C . GLY A 1 126 ? -9.210 -2.788 10.566 1.00 0.00 146 GLY X C 6
ATOM 12400 O O . GLY A 1 126 ? -10.314 -2.749 10.021 1.00 0.00 146 GLY X O 6
ATOM 12404 N N . MET A 1 127 ? -8.421 -1.725 10.680 1.00 0.00 147 MET X N 6
ATOM 12405 C CA . MET A 1 127 ? -8.827 -0.425 10.158 1.00 0.00 147 MET X CA 6
ATOM 12406 C C . MET A 1 127 ? -10.232 -0.072 10.636 1.00 0.00 147 MET X C 6
ATOM 12407 O O . MET A 1 127 ? -11.035 0.477 9.882 1.00 0.00 147 MET X O 6
ATOM 12421 N N . SER A 1 128 ? -10.522 -0.390 11.893 1.00 0.00 148 SER X N 6
ATOM 12422 C CA . SER A 1 128 ? -11.835 -0.101 12.460 1.00 0.00 148 SER X CA 6
ATOM 12423 C C . SER A 1 128 ? -12.931 -0.793 11.655 1.00 0.00 148 SER X C 6
ATOM 12424 O O . SER A 1 128 ? -12.986 -2.011 11.691 1.00 0.00 148 SER X O 6
ATOM 12433 N N . GLY A 1 1 ? -23.169 17.093 7.564 1.00 0.00 21 GLY X N 7
ATOM 12434 C CA . GLY A 1 1 ? -22.901 18.354 8.313 1.00 0.00 21 GLY X CA 7
ATOM 12435 C C . GLY A 1 1 ? -21.436 18.739 8.155 1.00 0.00 21 GLY X C 7
ATOM 12436 O O . GLY A 1 1 ? -21.000 19.131 7.072 1.00 0.00 21 GLY X O 7
ATOM 12442 N N . LEU A 1 2 ? -20.678 18.625 9.241 1.00 0.00 22 LEU X N 7
ATOM 12443 C CA . LEU A 1 2 ? -19.259 18.966 9.208 1.00 0.00 22 LEU X CA 7
ATOM 12444 C C . LEU A 1 2 ? -18.513 18.048 8.244 1.00 0.00 22 LEU X C 7
ATOM 12445 O O . LEU A 1 2 ? -17.646 18.497 7.494 1.00 0.00 22 LEU X O 7
ATOM 12461 N N . THR A 1 3 ? -18.857 16.763 8.267 1.00 0.00 23 THR X N 7
ATOM 12462 C CA . THR A 1 3 ? -18.212 15.798 7.386 1.00 0.00 23 THR X CA 7
ATOM 12463 C C . THR A 1 3 ? -19.240 15.116 6.486 1.00 0.00 23 THR X C 7
ATOM 12464 O O . THR A 1 3 ? -20.250 14.597 6.957 1.00 0.00 23 THR X O 7
ATOM 12475 N N . SER A 1 4 ? -18.971 15.127 5.190 1.00 0.00 24 SER X N 7
ATOM 12476 C CA . SER A 1 4 ? -19.865 14.510 4.218 1.00 0.00 24 SER X CA 7
ATOM 12477 C C . SER A 1 4 ? -19.878 12.989 4.365 1.00 0.00 24 SER X C 7
ATOM 12478 O O . SER A 1 4 ? -20.907 12.348 4.154 1.00 0.00 24 SER X O 7
ATOM 12486 N N . LEU A 1 5 ? -18.719 12.416 4.675 1.00 0.00 25 LEU X N 7
ATOM 12487 C CA . LEU A 1 5 ? -18.592 10.964 4.790 1.00 0.00 25 LEU X CA 7
ATOM 12488 C C . LEU A 1 5 ? -19.486 10.366 5.866 1.00 0.00 25 LEU X C 7
ATOM 12489 O O . LEU A 1 5 ? -20.099 9.327 5.644 1.00 0.00 25 LEU X O 7
ATOM 12505 N N . GLN A 1 6 ? -19.558 10.987 7.035 1.00 0.00 26 GLN X N 7
ATOM 12506 C CA . GLN A 1 6 ? -20.394 10.426 8.088 1.00 0.00 26 GLN X CA 7
ATOM 12507 C C . GLN A 1 6 ? -21.860 10.505 7.683 1.00 0.00 26 GLN X C 7
ATOM 12508 O O . GLN A 1 6 ? -22.652 9.621 8.011 1.00 0.00 26 GLN X O 7
ATOM 12522 N N . GLN A 1 7 ? -22.211 11.554 6.948 1.00 0.00 27 GLN X N 7
ATOM 12523 C CA . GLN A 1 7 ? -23.578 11.719 6.478 1.00 0.00 27 GLN X CA 7
ATOM 12524 C C . GLN A 1 7 ? -23.899 10.686 5.401 1.00 0.00 27 GLN X C 7
ATOM 12525 O O . GLN A 1 7 ? -24.974 10.087 5.396 1.00 0.00 27 GLN X O 7
ATOM 12539 N N . GLN A 1 8 ? -22.951 10.491 4.485 1.00 0.00 28 GLN X N 7
ATOM 12540 C CA . GLN A 1 8 ? -23.124 9.538 3.393 1.00 0.00 28 GLN X CA 7
ATOM 12541 C C . GLN A 1 8 ? -23.163 8.106 3.914 1.00 0.00 28 GLN X C 7
ATOM 12542 O O . GLN A 1 8 ? -23.980 7.296 3.477 1.00 0.00 28 GLN X O 7
ATOM 12556 N N . LYS A 1 9 ? -22.266 7.801 4.844 1.00 0.00 29 LYS X N 7
ATOM 12557 C CA . LYS A 1 9 ? -22.185 6.461 5.417 1.00 0.00 29 LYS X CA 7
ATOM 12558 C C . LYS A 1 9 ? -23.496 6.057 6.093 1.00 0.00 29 LYS X C 7
ATOM 12559 O O . LYS A 1 9 ? -23.997 4.955 5.872 1.00 0.00 29 LYS X O 7
ATOM 12578 N N . GLN A 1 10 ? -24.038 6.939 6.924 1.00 0.00 30 GLN X N 7
ATOM 12579 C CA . GLN A 1 10 ? -25.272 6.643 7.639 1.00 0.00 30 GLN X CA 7
ATOM 12580 C C . GLN A 1 10 ? -26.401 6.325 6.662 1.00 0.00 30 GLN X C 7
ATOM 12581 O O . GLN A 1 10 ? -27.211 5.429 6.900 1.00 0.00 30 GLN X O 7
ATOM 12595 N N . ARG A 1 11 ? -26.445 7.063 5.562 1.00 0.00 31 ARG X N 7
ATOM 12596 C CA . ARG A 1 11 ? -27.469 6.859 4.543 1.00 0.00 31 ARG X CA 7
ATOM 12597 C C . ARG A 1 11 ? -27.369 5.460 3.937 1.00 0.00 31 ARG X C 7
ATOM 12598 O O . ARG A 1 11 ? -28.378 4.835 3.616 1.00 0.00 31 ARG X O 7
ATOM 12619 N N . LEU A 1 12 ? -26.141 4.990 3.755 1.00 0.00 32 LEU X N 7
ATOM 12620 C CA . LEU A 1 12 ? -25.903 3.681 3.156 1.00 0.00 32 LEU X CA 7
ATOM 12621 C C . LEU A 1 12 ? -26.441 2.537 4.009 1.00 0.00 32 LEU X C 7
ATOM 12622 O O . LEU A 1 12 ? -27.172 1.672 3.523 1.00 0.00 32 LEU X O 7
ATOM 12638 N N . ILE A 1 13 ? -26.040 2.521 5.265 1.00 0.00 33 ILE X N 7
ATOM 12639 C CA . ILE A 1 13 ? -26.437 1.462 6.186 1.00 0.00 33 ILE X CA 7
ATOM 12640 C C . ILE A 1 13 ? -27.923 1.471 6.506 1.00 0.00 33 ILE X C 7
ATOM 12641 O O . ILE A 1 13 ? -28.561 0.419 6.513 1.00 0.00 33 ILE X O 7
ATOM 12657 N N . GLU A 1 14 ? -28.477 2.640 6.786 1.00 0.00 34 GLU X N 7
ATOM 12658 C CA . GLU A 1 14 ? -29.886 2.711 7.116 1.00 0.00 34 GLU X CA 7
ATOM 12659 C C . GLU A 1 14 ? -30.719 2.218 5.938 1.00 0.00 34 GLU X C 7
ATOM 12660 O O . GLU A 1 14 ? -31.743 1.557 6.120 1.00 0.00 34 GLU X O 7
ATOM 12672 N N . SER A 1 15 ? -30.252 2.510 4.729 1.00 0.00 35 SER X N 7
ATOM 12673 C CA . SER A 1 15 ? -30.933 2.057 3.524 1.00 0.00 35 SER X CA 7
ATOM 12674 C C . SER A 1 15 ? -30.816 0.541 3.410 1.00 0.00 35 SER X C 7
ATOM 12675 O O . SER A 1 15 ? -31.765 -0.151 3.042 1.00 0.00 35 SER X O 7
ATOM 12683 N N . LEU A 1 16 ? -29.622 0.044 3.723 1.00 0.00 36 LEU X N 7
ATOM 12684 C CA . LEU A 1 16 ? -29.323 -1.385 3.658 1.00 0.00 36 LEU X CA 7
ATOM 12685 C C . LEU A 1 16 ? -30.227 -2.179 4.600 1.00 0.00 36 LEU X C 7
ATOM 12686 O O . LEU A 1 16 ? -30.905 -3.118 4.184 1.00 0.00 36 LEU X O 7
ATOM 12702 N N . ARG A 1 17 ? -30.205 -1.807 5.870 1.00 0.00 37 ARG X N 7
ATOM 12703 C CA . ARG A 1 17 ? -30.996 -2.499 6.877 1.00 0.00 37 ARG X CA 7
ATOM 12704 C C . ARG A 1 17 ? -32.476 -2.389 6.574 1.00 0.00 37 ARG X C 7
ATOM 12705 O O . ARG A 1 17 ? -33.214 -3.372 6.653 1.00 0.00 37 ARG X O 7
ATOM 12726 N N . ASN A 1 18 ? -32.908 -1.185 6.240 1.00 0.00 38 ASN X N 7
ATOM 12727 C CA . ASN A 1 18 ? -34.308 -0.961 5.942 1.00 0.00 38 ASN X CA 7
ATOM 12728 C C . ASN A 1 18 ? -34.727 -1.787 4.731 1.00 0.00 38 ASN X C 7
ATOM 12729 O O . ASN A 1 18 ? -35.804 -2.381 4.708 1.00 0.00 38 ASN X O 7
ATOM 12740 N N . SER A 1 19 ? -33.852 -1.820 3.733 1.00 0.00 39 SER X N 7
ATOM 12741 C CA . SER A 1 19 ? -34.107 -2.572 2.514 1.00 0.00 39 SER X CA 7
ATOM 12742 C C . SER A 1 19 ? -34.153 -4.062 2.808 1.00 0.00 39 SER X C 7
ATOM 12743 O O . SER A 1 19 ? -34.937 -4.804 2.219 1.00 0.00 39 SER X O 7
ATOM 12751 N N . HIS A 1 20 ? -33.280 -4.489 3.709 1.00 0.00 40 HIS X N 7
ATOM 12752 C CA . HIS A 1 20 ? -33.193 -5.894 4.065 1.00 0.00 40 HIS X CA 7
ATOM 12753 C C . HIS A 1 20 ? -33.580 -6.155 5.518 1.00 0.00 40 HIS X C 7
ATOM 12754 O O . HIS A 1 20 ? -32.827 -5.845 6.439 1.00 0.00 40 HIS X O 7
ATOM 12769 N N . SER A 1 21 ? -34.750 -6.750 5.712 1.00 0.00 41 SER X N 7
ATOM 12770 C CA . SER A 1 21 ? -35.216 -7.085 7.051 1.00 0.00 41 SER X CA 7
ATOM 12771 C C . SER A 1 21 ? -34.376 -8.218 7.639 1.00 0.00 41 SER X C 7
ATOM 12772 O O . SER A 1 21 ? -34.047 -8.214 8.826 1.00 0.00 41 SER X O 7
ATOM 12780 N N . SER A 1 22 ? -34.043 -9.193 6.793 1.00 0.00 42 SER X N 7
ATOM 12781 C CA . SER A 1 22 ? -33.250 -10.346 7.218 1.00 0.00 42 SER X CA 7
ATOM 12782 C C . SER A 1 22 ? -31.819 -9.942 7.578 1.00 0.00 42 SER X C 7
ATOM 12783 O O . SER A 1 22 ? -31.210 -10.545 8.462 1.00 0.00 42 SER X O 7
ATOM 12791 N N . ILE A 1 23 ? -31.296 -8.927 6.885 1.00 0.00 43 ILE X N 7
ATOM 12792 C CA . ILE A 1 23 ? -29.936 -8.442 7.135 1.00 0.00 43 ILE X CA 7
ATOM 12793 C C . ILE A 1 23 ? -29.646 -8.373 8.626 1.00 0.00 43 ILE X C 7
ATOM 12794 O O . ILE A 1 23 ? -30.474 -7.911 9.412 1.00 0.00 43 ILE X O 7
ATOM 12810 N N . ALA A 1 24 ? -28.468 -8.848 9.011 1.00 0.00 44 ALA X N 7
ATOM 12811 C CA . ALA A 1 24 ? -28.080 -8.852 10.413 1.00 0.00 44 ALA X CA 7
ATOM 12812 C C . ALA A 1 24 ? -26.707 -8.219 10.593 1.00 0.00 44 ALA X C 7
ATOM 12813 O O . ALA A 1 24 ? -25.848 -8.313 9.716 1.00 0.00 44 ALA X O 7
ATOM 12820 N N . GLU A 1 25 ? -26.503 -7.578 11.737 1.00 0.00 45 GLU X N 7
ATOM 12821 C CA . GLU A 1 25 ? -25.225 -6.940 12.018 1.00 0.00 45 GLU X CA 7
ATOM 12822 C C . GLU A 1 25 ? -24.258 -7.939 12.646 1.00 0.00 45 GLU X C 7
ATOM 12823 O O . GLU A 1 25 ? -24.597 -8.630 13.606 1.00 0.00 45 GLU X O 7
ATOM 12835 N N . ILE A 1 26 ? -23.051 -7.997 12.100 1.00 0.00 46 ILE X N 7
ATOM 12836 C CA . ILE A 1 26 ? -22.026 -8.900 12.612 1.00 0.00 46 ILE X CA 7
ATOM 12837 C C . ILE A 1 26 ? -21.097 -8.122 13.525 1.00 0.00 46 ILE X C 7
ATOM 12838 O O . ILE A 1 26 ? -20.704 -8.586 14.596 1.00 0.00 46 ILE X O 7
ATOM 12854 N N . GLN A 1 27 ? -20.770 -6.922 13.075 1.00 0.00 47 GLN X N 7
ATOM 12855 C CA . GLN A 1 27 ? -19.902 -6.032 13.823 1.00 0.00 47 GLN X CA 7
ATOM 12856 C C . GLN A 1 27 ? -20.719 -4.891 14.427 1.00 0.00 47 GLN X C 7
ATOM 12857 O O . GLN A 1 27 ? -21.199 -5.010 15.553 1.00 0.00 47 GLN X O 7
ATOM 12871 N N . LYS A 1 28 ? -20.887 -3.805 13.657 1.00 0.00 48 LYS X N 7
ATOM 12872 C CA . LYS A 1 28 ? -21.654 -2.627 14.075 1.00 0.00 48 LYS X CA 7
ATOM 12873 C C . LYS A 1 28 ? -21.274 -1.472 13.163 1.00 0.00 48 LYS X C 7
ATOM 12874 O O . LYS A 1 28 ? -20.155 -0.975 13.243 1.00 0.00 48 LYS X O 7
ATOM 12893 N N . ASP A 1 29 ? -22.183 -1.062 12.280 1.00 0.00 49 ASP X N 7
ATOM 12894 C CA . ASP A 1 29 ? -21.886 0.026 11.353 1.00 0.00 49 ASP X CA 7
ATOM 12895 C C . ASP A 1 29 ? -20.803 -0.401 10.345 1.00 0.00 49 ASP X C 7
ATOM 12896 O O . ASP A 1 29 ? -20.299 0.415 9.573 1.00 0.00 49 ASP X O 7
ATOM 12905 N N . VAL A 1 30 ? -20.430 -1.688 10.364 1.00 0.00 50 VAL X N 7
ATOM 12906 C CA . VAL A 1 30 ? -19.374 -2.172 9.469 1.00 0.00 50 VAL X CA 7
ATOM 12907 C C . VAL A 1 30 ? -19.764 -3.417 8.662 1.00 0.00 50 VAL X C 7
ATOM 12908 O O . VAL A 1 30 ? -19.850 -3.367 7.438 1.00 0.00 50 VAL X O 7
ATOM 12921 N N . GLU A 1 31 ? -19.909 -4.544 9.345 1.00 0.00 51 GLU X N 7
ATOM 12922 C CA . GLU A 1 31 ? -20.185 -5.807 8.659 1.00 0.00 51 GLU X CA 7
ATOM 12923 C C . GLU A 1 31 ? -21.664 -6.187 8.649 1.00 0.00 51 GLU X C 7
ATOM 12924 O O . GLU A 1 31 ? -22.337 -6.163 9.678 1.00 0.00 51 GLU X O 7
ATOM 12936 N N . TYR A 1 32 ? -22.156 -6.521 7.449 1.00 0.00 52 TYR X N 7
ATOM 12937 C CA . TYR A 1 32 ? -23.551 -6.891 7.260 1.00 0.00 52 TYR X CA 7
ATOM 12938 C C . TYR A 1 32 ? -23.681 -8.244 6.562 1.00 0.00 52 TYR X C 7
ATOM 12939 O O . TYR A 1 32 ? -22.886 -8.582 5.688 1.00 0.00 52 TYR X O 7
ATOM 12957 N N . ARG A 1 33 ? -24.684 -9.020 6.966 1.00 0.00 53 ARG X N 7
ATOM 12958 C CA . ARG A 1 33 ? -24.903 -10.342 6.384 1.00 0.00 53 ARG X CA 7
ATOM 12959 C C . ARG A 1 33 ? -26.372 -10.559 6.032 1.00 0.00 53 ARG X C 7
ATOM 12960 O O . ARG A 1 33 ? -27.258 -10.309 6.849 1.00 0.00 53 ARG X O 7
ATOM 12981 N N . LEU A 1 34 ? -26.619 -11.044 4.818 1.00 0.00 54 LEU X N 7
ATOM 12982 C CA . LEU A 1 34 ? -27.982 -11.311 4.374 1.00 0.00 54 LEU X CA 7
ATOM 12983 C C . LEU A 1 34 ? -28.140 -12.767 3.912 1.00 0.00 54 LEU X C 7
ATOM 12984 O O . LEU A 1 34 ? -27.576 -13.142 2.883 1.00 0.00 54 LEU X O 7
ATOM 13000 N N . PRO A 1 35 ? -28.906 -13.589 4.594 1.00 0.00 55 PRO X N 7
ATOM 13001 C CA . PRO A 1 35 ? -29.127 -14.997 4.157 1.00 0.00 55 PRO X CA 7
ATOM 13002 C C . PRO A 1 35 ? -29.905 -15.035 2.844 1.00 0.00 55 PRO X C 7
ATOM 13003 O O . PRO A 1 35 ? -30.902 -14.332 2.688 1.00 0.00 55 PRO X O 7
ATOM 13014 N N . PHE A 1 36 ? -29.450 -15.847 1.902 1.00 0.00 56 PHE X N 7
ATOM 13015 C CA . PHE A 1 36 ? -30.126 -15.946 0.611 1.00 0.00 56 PHE X CA 7
ATOM 13016 C C . PHE A 1 36 ? -30.316 -17.404 0.221 1.00 0.00 56 PHE X C 7
ATOM 13017 O O . PHE A 1 36 ? -29.399 -18.212 0.350 1.00 0.00 56 PHE X O 7
ATOM 13034 N N . THR A 1 37 ? -31.514 -17.741 -0.254 1.00 0.00 57 THR X N 7
ATOM 13035 C CA . THR A 1 37 ? -31.796 -19.117 -0.649 1.00 0.00 57 THR X CA 7
ATOM 13036 C C . THR A 1 37 ? -32.265 -19.191 -2.096 1.00 0.00 57 THR X C 7
ATOM 13037 O O . THR A 1 37 ? -33.159 -18.454 -2.517 1.00 0.00 57 THR X O 7
ATOM 13048 N N . ILE A 1 38 ? -31.642 -20.088 -2.854 1.00 0.00 58 ILE X N 7
ATOM 13049 C CA . ILE A 1 38 ? -31.973 -20.274 -4.259 1.00 0.00 58 ILE X CA 7
ATOM 13050 C C . ILE A 1 38 ? -31.803 -21.736 -4.662 1.00 0.00 58 ILE X C 7
ATOM 13051 O O . ILE A 1 38 ? -30.795 -22.361 -4.341 1.00 0.00 58 ILE X O 7
ATOM 13067 N N . ASN A 1 39 ? -32.787 -22.279 -5.366 1.00 0.00 59 ASN X N 7
ATOM 13068 C CA . ASN A 1 39 ? -32.720 -23.672 -5.798 1.00 0.00 59 ASN X CA 7
ATOM 13069 C C . ASN A 1 39 ? -32.442 -24.578 -4.601 1.00 0.00 59 ASN X C 7
ATOM 13070 O O . ASN A 1 39 ? -31.664 -25.527 -4.692 1.00 0.00 59 ASN X O 7
ATOM 13081 N N . ASN A 1 40 ? -33.075 -24.255 -3.478 1.00 0.00 60 ASN X N 7
ATOM 13082 C CA . ASN A 1 40 ? -32.897 -25.018 -2.244 1.00 0.00 60 ASN X CA 7
ATOM 13083 C C . ASN A 1 40 ? -31.443 -24.949 -1.775 1.00 0.00 60 ASN X C 7
ATOM 13084 O O . ASN A 1 40 ? -30.965 -25.836 -1.068 1.00 0.00 60 ASN X O 7
ATOM 13095 N N . LEU A 1 41 ? -30.754 -23.882 -2.168 1.00 0.00 61 LEU X N 7
ATOM 13096 C CA . LEU A 1 41 ? -29.357 -23.680 -1.786 1.00 0.00 61 LEU X CA 7
ATOM 13097 C C . LEU A 1 41 ? -29.263 -22.484 -0.874 1.00 0.00 61 LEU X C 7
ATOM 13098 O O . LEU A 1 41 ? -29.751 -21.420 -1.226 1.00 0.00 61 LEU X O 7
ATOM 13114 N N . THR A 1 42 ? -28.632 -22.637 0.275 1.00 0.00 62 THR X N 7
ATOM 13115 C CA . THR A 1 42 ? -28.513 -21.512 1.185 1.00 0.00 62 THR X CA 7
ATOM 13116 C C . THR A 1 42 ? -27.106 -20.949 1.177 1.00 0.00 62 THR X C 7
ATOM 13117 O O . THR A 1 42 ? -26.130 -21.659 1.424 1.00 0.00 62 THR X O 7
ATOM 13128 N N . ILE A 1 43 ? -27.022 -19.659 0.894 1.00 0.00 63 ILE X N 7
ATOM 13129 C CA . ILE A 1 43 ? -25.755 -18.961 0.850 1.00 0.00 63 ILE X CA 7
ATOM 13130 C C . ILE A 1 43 ? -25.837 -17.741 1.734 1.00 0.00 63 ILE X C 7
ATOM 13131 O O . ILE A 1 43 ? -26.931 -17.310 2.099 1.00 0.00 63 ILE X O 7
ATOM 13147 N N . ASN A 1 44 ? -24.696 -17.162 2.051 1.00 0.00 64 ASN X N 7
ATOM 13148 C CA . ASN A 1 44 ? -24.695 -15.968 2.862 1.00 0.00 64 ASN X CA 7
ATOM 13149 C C . ASN A 1 44 ? -23.850 -14.901 2.209 1.00 0.00 64 ASN X C 7
ATOM 13150 O O . ASN A 1 44 ? -22.717 -15.144 1.793 1.00 0.00 64 ASN X O 7
ATOM 13161 N N . ILE A 1 45 ? -24.418 -13.718 2.126 1.00 0.00 65 ILE X N 7
ATOM 13162 C CA . ILE A 1 45 ? -23.736 -12.596 1.529 1.00 0.00 65 ILE X CA 7
ATOM 13163 C C . ILE A 1 45 ? -23.154 -11.746 2.642 1.00 0.00 65 ILE X C 7
ATOM 13164 O O . ILE A 1 45 ? -23.888 -11.195 3.451 1.00 0.00 65 ILE X O 7
ATOM 13180 N N . ASN A 1 46 ? -21.834 -11.652 2.679 1.00 0.00 66 ASN X N 7
ATOM 13181 C CA . ASN A 1 46 ? -21.168 -10.876 3.712 1.00 0.00 66 ASN X CA 7
ATOM 13182 C C . ASN A 1 46 ? -20.659 -9.582 3.118 1.00 0.00 66 ASN X C 7
ATOM 13183 O O . ASN A 1 46 ? -20.156 -9.546 1.995 1.00 0.00 66 ASN X O 7
ATOM 13194 N N . ILE A 1 47 ? -20.862 -8.520 3.855 1.00 0.00 67 ILE X N 7
ATOM 13195 C CA . ILE A 1 47 ? -20.505 -7.195 3.406 1.00 0.00 67 ILE X CA 7
ATOM 13196 C C . ILE A 1 47 ? -19.557 -6.564 4.412 1.00 0.00 67 ILE X C 7
ATOM 13197 O O . ILE A 1 47 ? -19.851 -6.567 5.601 1.00 0.00 67 ILE X O 7
ATOM 13213 N N . LEU A 1 48 ? -18.432 -6.027 3.956 1.00 0.00 68 LEU X N 7
ATOM 13214 C CA . LEU A 1 48 ? -17.490 -5.404 4.882 1.00 0.00 68 LEU X CA 7
ATOM 13215 C C . LEU A 1 48 ? -17.247 -3.955 4.491 1.00 0.00 68 LEU X C 7
ATOM 13216 O O . LEU A 1 48 ? -16.856 -3.664 3.360 1.00 0.00 68 LEU X O 7
ATOM 13232 N N . LEU A 1 49 ? -17.483 -3.048 5.426 1.00 0.00 69 LEU X N 7
ATOM 13233 C CA . LEU A 1 49 ? -17.286 -1.632 5.161 1.00 0.00 69 LEU X CA 7
ATOM 13234 C C . LEU A 1 49 ? -15.954 -1.166 5.779 1.00 0.00 69 LEU X C 7
ATOM 13235 O O . LEU A 1 49 ? -15.814 -1.161 7.001 1.00 0.00 69 LEU X O 7
ATOM 13251 N N . PRO A 1 50 ? -14.968 -0.787 4.985 1.00 0.00 70 PRO X N 7
ATOM 13252 C CA . PRO A 1 50 ? -13.641 -0.335 5.520 1.00 0.00 70 PRO X CA 7
ATOM 13253 C C . PRO A 1 50 ? -13.740 0.984 6.281 1.00 0.00 70 PRO X C 7
ATOM 13254 O O . PRO A 1 50 ? -14.770 1.642 6.255 1.00 0.00 70 PRO X O 7
ATOM 13265 N N . PRO A 1 51 ? -12.706 1.369 6.978 1.00 0.00 71 PRO X N 7
ATOM 13266 C CA . PRO A 1 51 ? -12.717 2.633 7.771 1.00 0.00 71 PRO X CA 7
ATOM 13267 C C . PRO A 1 51 ? -12.841 3.862 6.876 1.00 0.00 71 PRO X C 7
ATOM 13268 O O . PRO A 1 51 ? -13.341 4.904 7.299 1.00 0.00 71 PRO X O 7
ATOM 13279 N N . GLN A 1 52 ? -12.375 3.733 5.639 1.00 0.00 72 GLN X N 7
ATOM 13280 C CA . GLN A 1 52 ? -12.426 4.832 4.687 1.00 0.00 72 GLN X CA 7
ATOM 13281 C C . GLN A 1 52 ? -13.799 4.901 4.017 1.00 0.00 72 GLN X C 7
ATOM 13282 O O . GLN A 1 52 ? -14.262 5.974 3.633 1.00 0.00 72 GLN X O 7
ATOM 13296 N N . PHE A 1 53 ? -14.423 3.738 3.871 1.00 0.00 73 PHE X N 7
ATOM 13297 C CA . PHE A 1 53 ? -15.733 3.624 3.235 1.00 0.00 73 PHE X CA 7
ATOM 13298 C C . PHE A 1 53 ? -16.700 4.740 3.670 1.00 0.00 73 PHE X C 7
ATOM 13299 O O . PHE A 1 53 ? -16.554 5.299 4.756 1.00 0.00 73 PHE X O 7
ATOM 13316 N N . PRO A 1 54 ? -17.686 5.069 2.846 1.00 0.00 74 PRO X N 7
ATOM 13317 C CA . PRO A 1 54 ? -17.918 4.428 1.514 1.00 0.00 74 PRO X CA 7
ATOM 13318 C C . PRO A 1 54 ? -17.087 5.066 0.399 1.00 0.00 74 PRO X C 7
ATOM 13319 O O . PRO A 1 54 ? -17.317 4.810 -0.783 1.00 0.00 74 PRO X O 7
ATOM 13330 N N . GLN A 1 55 ? -16.091 5.863 0.790 1.00 0.00 75 GLN X N 7
ATOM 13331 C CA . GLN A 1 55 ? -15.191 6.494 -0.176 1.00 0.00 75 GLN X CA 7
ATOM 13332 C C . GLN A 1 55 ? -14.216 5.452 -0.747 1.00 0.00 75 GLN X C 7
ATOM 13333 O O . GLN A 1 55 ? -13.354 5.765 -1.567 1.00 0.00 75 GLN X O 7
ATOM 13347 N N . GLU A 1 56 ? -14.378 4.213 -0.287 1.00 0.00 76 GLU X N 7
ATOM 13348 C CA . GLU A 1 56 ? -13.560 3.103 -0.701 1.00 0.00 76 GLU X CA 7
ATOM 13349 C C . GLU A 1 56 ? -14.447 1.897 -0.936 1.00 0.00 76 GLU X C 7
ATOM 13350 O O . GLU A 1 56 ? -15.536 1.801 -0.372 1.00 0.00 76 GLU X O 7
ATOM 13362 N N . LYS A 1 57 ? -14.003 0.994 -1.787 1.00 0.00 77 LYS X N 7
ATOM 13363 C CA . LYS A 1 57 ? -14.816 -0.175 -2.087 1.00 0.00 77 LYS X CA 7
ATOM 13364 C C . LYS A 1 57 ? -14.884 -1.120 -0.887 1.00 0.00 77 LYS X C 7
ATOM 13365 O O . LYS A 1 57 ? -13.946 -1.186 -0.091 1.00 0.00 77 LYS X O 7
ATOM 13384 N N . PRO A 1 58 ? -15.966 -1.848 -0.738 1.00 0.00 78 PRO X N 7
ATOM 13385 C CA . PRO A 1 58 ? -16.148 -2.800 0.385 1.00 0.00 78 PRO X CA 7
ATOM 13386 C C . PRO A 1 58 ? -15.610 -4.178 0.048 1.00 0.00 78 PRO X C 7
ATOM 13387 O O . PRO A 1 58 ? -15.293 -4.462 -1.107 1.00 0.00 78 PRO X O 7
ATOM 13398 N N . VAL A 1 59 ? -15.537 -5.038 1.051 1.00 0.00 79 VAL X N 7
ATOM 13399 C CA . VAL A 1 59 ? -15.066 -6.389 0.823 1.00 0.00 79 VAL X CA 7
ATOM 13400 C C . VAL A 1 59 ? -16.257 -7.332 0.857 1.00 0.00 79 VAL X C 7
ATOM 13401 O O . VAL A 1 59 ? -16.908 -7.495 1.889 1.00 0.00 79 VAL X O 7
ATOM 13414 N N . ILE A 1 60 ? -16.567 -7.911 -0.295 1.00 0.00 80 ILE X N 7
ATOM 13415 C CA . ILE A 1 60 ? -17.718 -8.792 -0.413 1.00 0.00 80 ILE X CA 7
ATOM 13416 C C . ILE A 1 60 ? -17.274 -10.247 -0.512 1.00 0.00 80 ILE X C 7
ATOM 13417 O O . ILE A 1 60 ? -16.563 -10.627 -1.443 1.00 0.00 80 ILE X O 7
ATOM 13433 N N . SER A 1 61 ? -17.698 -11.055 0.451 1.00 0.00 81 SER X N 7
ATOM 13434 C CA . SER A 1 61 ? -17.337 -12.473 0.463 1.00 0.00 81 SER X CA 7
ATOM 13435 C C . SER A 1 61 ? -18.585 -13.348 0.571 1.00 0.00 81 SER X C 7
ATOM 13436 O O . SER A 1 61 ? -19.583 -12.956 1.174 1.00 0.00 81 SER X O 7
ATOM 13444 N N . VAL A 1 62 ? -18.514 -14.534 -0.024 1.00 0.00 82 VAL X N 7
ATOM 13445 C CA . VAL A 1 62 ? -19.632 -15.474 -0.004 1.00 0.00 82 VAL X CA 7
ATOM 13446 C C . VAL A 1 62 ? -19.185 -16.847 0.470 1.00 0.00 82 VAL X C 7
ATOM 13447 O O . VAL A 1 62 ? -18.135 -17.345 0.064 1.00 0.00 82 VAL X O 7
ATOM 13460 N N . TYR A 1 63 ? -20.003 -17.467 1.311 1.00 0.00 83 TYR X N 7
ATOM 13461 C CA . TYR A 1 63 ? -19.698 -18.793 1.809 1.00 0.00 83 TYR X CA 7
ATOM 13462 C C . TYR A 1 63 ? -20.976 -19.635 1.850 1.00 0.00 83 TYR X C 7
ATOM 13463 O O . TYR A 1 63 ? -22.025 -19.147 2.269 1.00 0.00 83 TYR X O 7
ATOM 13481 N N . PRO A 1 64 ? -20.923 -20.878 1.437 1.00 0.00 84 PRO X N 7
ATOM 13482 C CA . PRO A 1 64 ? -19.686 -21.527 0.922 1.00 0.00 84 PRO X CA 7
ATOM 13483 C C . PRO A 1 64 ? -19.398 -21.092 -0.512 1.00 0.00 84 PRO X C 7
ATOM 13484 O O . PRO A 1 64 ? -20.274 -20.562 -1.190 1.00 0.00 84 PRO X O 7
ATOM 13495 N N . PRO A 1 65 ? -18.199 -21.295 -0.978 1.00 0.00 85 PRO X N 7
ATOM 13496 C CA . PRO A 1 65 ? -17.794 -20.907 -2.363 1.00 0.00 85 PRO X CA 7
ATOM 13497 C C . PRO A 1 65 ? -18.701 -21.531 -3.419 1.00 0.00 85 PRO X C 7
ATOM 13498 O O . PRO A 1 65 ? -19.162 -22.664 -3.274 1.00 0.00 85 PRO X O 7
ATOM 13509 N N . ILE A 1 66 ? -18.987 -20.753 -4.458 1.00 0.00 86 ILE X N 7
ATOM 13510 C CA . ILE A 1 66 ? -19.883 -21.193 -5.515 1.00 0.00 86 ILE X CA 7
ATOM 13511 C C . ILE A 1 66 ? -19.355 -20.841 -6.903 1.00 0.00 86 ILE X C 7
ATOM 13512 O O . ILE A 1 66 ? -18.520 -19.956 -7.059 1.00 0.00 86 ILE X O 7
ATOM 13528 N N . ARG A 1 67 ? -19.868 -21.531 -7.912 1.00 0.00 87 ARG X N 7
ATOM 13529 C CA . ARG A 1 67 ? -19.460 -21.264 -9.286 1.00 0.00 87 ARG X CA 7
ATOM 13530 C C . ARG A 1 67 ? -20.400 -20.225 -9.886 1.00 0.00 87 ARG X C 7
ATOM 13531 O O . ARG A 1 67 ? -21.619 -20.387 -9.842 1.00 0.00 87 ARG X O 7
ATOM 13552 N N . HIS A 1 68 ? -19.839 -19.153 -10.435 1.00 0.00 88 HIS X N 7
ATOM 13553 C CA . HIS A 1 68 ? -20.663 -18.104 -11.020 1.00 0.00 88 HIS X CA 7
ATOM 13554 C C . HIS A 1 68 ? -19.776 -17.082 -11.730 1.00 0.00 88 HIS X C 7
ATOM 13555 O O . HIS A 1 68 ? -18.597 -16.947 -11.404 1.00 0.00 88 HIS X O 7
ATOM 13570 N N . HIS A 1 69 ? -20.340 -16.364 -12.697 1.00 0.00 89 HIS X N 7
ATOM 13571 C CA . HIS A 1 69 ? -19.565 -15.364 -13.426 1.00 0.00 89 HIS X CA 7
ATOM 13572 C C . HIS A 1 69 ? -19.233 -14.160 -12.540 1.00 0.00 89 HIS X C 7
ATOM 13573 O O . HIS A 1 69 ? -18.380 -13.344 -12.889 1.00 0.00 89 HIS X O 7
ATOM 13588 N N . LEU A 1 70 ? -19.896 -14.060 -11.389 1.00 0.00 90 LEU X N 7
ATOM 13589 C CA . LEU A 1 70 ? -19.641 -12.958 -10.463 1.00 0.00 90 LEU X CA 7
ATOM 13590 C C . LEU A 1 70 ? -18.688 -13.405 -9.353 1.00 0.00 90 LEU X C 7
ATOM 13591 O O . LEU A 1 70 ? -18.326 -12.615 -8.480 1.00 0.00 90 LEU X O 7
ATOM 13607 N N . MET A 1 71 ? -18.298 -14.678 -9.381 1.00 0.00 91 MET X N 7
ATOM 13608 C CA . MET A 1 71 ? -17.407 -15.225 -8.372 1.00 0.00 91 MET X CA 7
ATOM 13609 C C . MET A 1 71 ? -15.950 -15.116 -8.811 1.00 0.00 91 MET X C 7
ATOM 13610 O O . MET A 1 71 ? -15.599 -15.484 -9.933 1.00 0.00 91 MET X O 7
ATOM 13624 N N . ASP A 1 72 ? -15.107 -14.606 -7.919 1.00 0.00 92 ASP X N 7
ATOM 13625 C CA . ASP A 1 72 ? -13.690 -14.447 -8.224 1.00 0.00 92 ASP X CA 7
ATOM 13626 C C . ASP A 1 72 ? -13.070 -15.785 -8.615 1.00 0.00 92 ASP X C 7
ATOM 13627 O O . ASP A 1 72 ? -13.701 -16.835 -8.487 1.00 0.00 92 ASP X O 7
ATOM 13636 N N . LYS A 1 73 ? -11.839 -15.736 -9.114 1.00 0.00 93 LYS X N 7
ATOM 13637 C CA . LYS A 1 73 ? -11.148 -16.946 -9.549 1.00 0.00 93 LYS X CA 7
ATOM 13638 C C . LYS A 1 73 ? -10.998 -17.935 -8.396 1.00 0.00 93 LYS X C 7
ATOM 13639 O O . LYS A 1 73 ? -10.875 -19.139 -8.620 1.00 0.00 93 LYS X O 7
ATOM 13658 N N . GLN A 1 74 ? -11.020 -17.431 -7.167 1.00 0.00 94 GLN X N 7
ATOM 13659 C CA . GLN A 1 74 ? -10.897 -18.309 -6.004 1.00 0.00 94 GLN X CA 7
ATOM 13660 C C . GLN A 1 74 ? -12.246 -18.936 -5.671 1.00 0.00 94 GLN X C 7
ATOM 13661 O O . GLN A 1 74 ? -12.318 -19.903 -4.913 1.00 0.00 94 GLN X O 7
ATOM 13675 N N . GLY A 1 75 ? -13.314 -18.375 -6.233 1.00 0.00 95 GLY X N 7
ATOM 13676 C CA . GLY A 1 75 ? -14.649 -18.888 -5.972 1.00 0.00 95 GLY X CA 7
ATOM 13677 C C . GLY A 1 75 ? -15.058 -18.599 -4.531 1.00 0.00 95 GLY X C 7
ATOM 13678 O O . GLY A 1 75 ? -16.047 -19.136 -4.042 1.00 0.00 95 GLY X O 7
ATOM 13682 N N . VAL A 1 76 ? -14.297 -17.736 -3.858 1.00 0.00 96 VAL X N 7
ATOM 13683 C CA . VAL A 1 76 ? -14.603 -17.381 -2.480 1.00 0.00 96 VAL X CA 7
ATOM 13684 C C . VAL A 1 76 ? -14.985 -15.916 -2.380 1.00 0.00 96 VAL X C 7
ATOM 13685 O O . VAL A 1 76 ? -15.985 -15.561 -1.758 1.00 0.00 96 VAL X O 7
ATOM 13698 N N . TYR A 1 77 ? -14.179 -15.069 -3.005 1.00 0.00 97 TYR X N 7
ATOM 13699 C CA . TYR A 1 77 ? -14.436 -13.642 -2.994 1.00 0.00 97 TYR X CA 7
ATOM 13700 C C . TYR A 1 77 ? -15.360 -13.282 -4.145 1.00 0.00 97 TYR X C 7
ATOM 13701 O O . TYR A 1 77 ? -15.278 -13.872 -5.221 1.00 0.00 97 TYR X O 7
ATOM 13719 N N . VAL A 1 78 ? -16.234 -12.312 -3.922 1.00 0.00 98 VAL X N 7
ATOM 13720 C CA . VAL A 1 78 ? -17.155 -11.893 -4.965 1.00 0.00 98 VAL X CA 7
ATOM 13721 C C . VAL A 1 78 ? -16.563 -10.734 -5.744 1.00 0.00 98 VAL X C 7
ATOM 13722 O O . VAL A 1 78 ? -16.174 -9.719 -5.163 1.00 0.00 98 VAL X O 7
ATOM 13735 N N . THR A 1 79 ? -16.517 -10.873 -7.059 1.00 0.00 99 THR X N 7
ATOM 13736 C CA . THR A 1 79 ? -15.993 -9.810 -7.896 1.00 0.00 99 THR X CA 7
ATOM 13737 C C . THR A 1 79 ? -16.963 -9.541 -9.032 1.00 0.00 99 THR X C 7
ATOM 13738 O O . THR A 1 79 ? -16.887 -10.158 -10.094 1.00 0.00 99 THR X O 7
ATOM 13749 N N . SER A 1 80 ? -17.900 -8.641 -8.777 1.00 0.00 100 SER X N 7
ATOM 13750 C CA . SER A 1 80 ? -18.917 -8.323 -9.763 1.00 0.00 100 SER X CA 7
ATOM 13751 C C . SER A 1 80 ? -18.861 -6.845 -10.129 1.00 0.00 100 SER X C 7
ATOM 13752 O O . SER A 1 80 ? -18.420 -6.020 -9.327 1.00 0.00 100 SER X O 7
ATOM 13760 N N . PRO A 1 81 ? -19.313 -6.488 -11.304 1.00 0.00 101 PRO X N 7
ATOM 13761 C CA . PRO A 1 81 ? -19.322 -5.068 -11.747 1.00 0.00 101 PRO X CA 7
ATOM 13762 C C . PRO A 1 81 ? -20.251 -4.239 -10.866 1.00 0.00 101 PRO X C 7
ATOM 13763 O O . PRO A 1 81 ? -20.106 -3.021 -10.756 1.00 0.00 101 PRO X O 7
ATOM 13774 N N . LEU A 1 82 ? -21.199 -4.926 -10.236 1.00 0.00 102 LEU X N 7
ATOM 13775 C CA . LEU A 1 82 ? -22.158 -4.286 -9.353 1.00 0.00 102 LEU X CA 7
ATOM 13776 C C . LEU A 1 82 ? -21.424 -3.655 -8.172 1.00 0.00 102 LEU X C 7
ATOM 13777 O O . LEU A 1 82 ? -21.721 -2.531 -7.767 1.00 0.00 102 LEU X O 7
ATOM 13793 N N . VAL A 1 83 ? -20.442 -4.385 -7.646 1.00 0.00 103 VAL X N 7
ATOM 13794 C CA . VAL A 1 83 ? -19.641 -3.889 -6.534 1.00 0.00 103 VAL X CA 7
ATOM 13795 C C . VAL A 1 83 ? -18.553 -2.965 -7.067 1.00 0.00 103 VAL X C 7
ATOM 13796 O O . VAL A 1 83 ? -18.171 -1.997 -6.422 1.00 0.00 103 VAL X O 7
ATOM 13809 N N . ASN A 1 84 ? -18.057 -3.278 -8.259 1.00 0.00 104 ASN X N 7
ATOM 13810 C CA . ASN A 1 84 ? -17.012 -2.470 -8.876 1.00 0.00 104 ASN X CA 7
ATOM 13811 C C . ASN A 1 84 ? -17.496 -1.034 -9.031 1.00 0.00 104 ASN X C 7
ATOM 13812 O O . ASN A 1 84 ? -16.730 -0.086 -8.858 1.00 0.00 104 ASN X O 7
ATOM 13823 N N . ASN A 1 85 ? -18.774 -0.881 -9.366 1.00 0.00 105 ASN X N 7
ATOM 13824 C CA . ASN A 1 85 ? -19.371 0.439 -9.556 1.00 0.00 105 ASN X CA 7
ATOM 13825 C C . ASN A 1 85 ? -19.729 1.108 -8.223 1.00 0.00 105 ASN X C 7
ATOM 13826 O O . ASN A 1 85 ? -20.724 1.826 -8.138 1.00 0.00 105 ASN X O 7
ATOM 13837 N N . PHE A 1 86 ? -18.922 0.876 -7.187 1.00 0.00 106 PHE X N 7
ATOM 13838 C CA . PHE A 1 86 ? -19.184 1.469 -5.883 1.00 0.00 106 PHE X CA 7
ATOM 13839 C C . PHE A 1 86 ? -18.770 2.939 -5.853 1.00 0.00 106 PHE X C 7
ATOM 13840 O O . PHE A 1 86 ? -17.590 3.268 -5.972 1.00 0.00 106 PHE X O 7
ATOM 13857 N N . THR A 1 87 ? -19.758 3.820 -5.699 1.00 0.00 107 THR X N 7
ATOM 13858 C CA . THR A 1 87 ? -19.503 5.256 -5.658 1.00 0.00 107 THR X CA 7
ATOM 13859 C C . THR A 1 87 ? -20.453 5.949 -4.676 1.00 0.00 107 THR X C 7
ATOM 13860 O O . THR A 1 87 ? -21.276 5.300 -4.031 1.00 0.00 107 THR X O 7
ATOM 13871 N N . MET A 1 88 ? -20.318 7.267 -4.559 1.00 0.00 108 MET X N 7
ATOM 13872 C CA . MET A 1 88 ? -21.151 8.048 -3.644 1.00 0.00 108 MET X CA 7
ATOM 13873 C C . MET A 1 88 ? -22.614 8.027 -4.081 1.00 0.00 108 MET X C 7
ATOM 13874 O O . MET A 1 88 ? -23.515 8.219 -3.267 1.00 0.00 108 MET X O 7
ATOM 13888 N N . HIS A 1 89 ? -22.838 7.810 -5.369 1.00 0.00 109 HIS X N 7
ATOM 13889 C CA . HIS A 1 89 ? -24.194 7.789 -5.907 1.00 0.00 109 HIS X CA 7
ATOM 13890 C C . HIS A 1 89 ? -24.708 6.358 -6.054 1.00 0.00 109 HIS X C 7
ATOM 13891 O O . HIS A 1 89 ? -25.679 6.112 -6.769 1.00 0.00 109 HIS X O 7
ATOM 13906 N N . SER A 1 90 ? -24.055 5.415 -5.377 1.00 0.00 110 SER X N 7
ATOM 13907 C CA . SER A 1 90 ? -24.466 4.018 -5.452 1.00 0.00 110 SER X CA 7
ATOM 13908 C C . SER A 1 90 ? -25.220 3.596 -4.195 1.00 0.00 110 SER X C 7
ATOM 13909 O O . SER A 1 90 ? -24.805 3.902 -3.077 1.00 0.00 110 SER X O 7
ATOM 13917 N N . ASP A 1 91 ? -26.317 2.875 -4.393 1.00 0.00 111 ASP X N 7
ATOM 13918 C CA . ASP A 1 91 ? -27.116 2.389 -3.274 1.00 0.00 111 ASP X CA 7
ATOM 13919 C C . ASP A 1 91 ? -26.597 1.026 -2.841 1.00 0.00 111 ASP X C 7
ATOM 13920 O O . ASP A 1 91 ? -26.778 0.029 -3.538 1.00 0.00 111 ASP X O 7
ATOM 13929 N N . LEU A 1 92 ? -25.932 0.995 -1.696 1.00 0.00 112 LEU X N 7
ATOM 13930 C CA . LEU A 1 92 ? -25.362 -0.244 -1.184 1.00 0.00 112 LEU X CA 7
ATOM 13931 C C . LEU A 1 92 ? -26.389 -1.375 -1.218 1.00 0.00 112 LEU X C 7
ATOM 13932 O O . LEU A 1 92 ? -26.075 -2.496 -1.616 1.00 0.00 112 LEU X O 7
ATOM 13948 N N . GLY A 1 93 ? -27.613 -1.077 -0.802 1.00 0.00 113 GLY X N 7
ATOM 13949 C CA . GLY A 1 93 ? -28.670 -2.085 -0.792 1.00 0.00 113 GLY X CA 7
ATOM 13950 C C . GLY A 1 93 ? -28.955 -2.595 -2.198 1.00 0.00 113 GLY X C 7
ATOM 13951 O O . GLY A 1 93 ? -29.215 -3.783 -2.396 1.00 0.00 113 GLY X O 7
ATOM 13955 N N . LYS A 1 94 ? -28.904 -1.697 -3.170 1.00 0.00 114 LYS X N 7
ATOM 13956 C CA . LYS A 1 94 ? -29.157 -2.072 -4.555 1.00 0.00 114 LYS X CA 7
ATOM 13957 C C . LYS A 1 94 ? -28.151 -3.128 -5.011 1.00 0.00 114 LYS X C 7
ATOM 13958 O O . LYS A 1 94 ? -28.514 -4.085 -5.693 1.00 0.00 114 LYS X O 7
ATOM 13977 N N . ILE A 1 95 ? -26.886 -2.953 -4.631 1.00 0.00 115 ILE X N 7
ATOM 13978 C CA . ILE A 1 95 ? -25.847 -3.908 -5.011 1.00 0.00 115 ILE X CA 7
ATOM 13979 C C . ILE A 1 95 ? -26.181 -5.301 -4.492 1.00 0.00 115 ILE X C 7
ATOM 13980 O O . ILE A 1 95 ? -26.048 -6.289 -5.213 1.00 0.00 115 ILE X O 7
ATOM 13996 N N . ILE A 1 96 ? -26.612 -5.373 -3.240 1.00 0.00 116 ILE X N 7
ATOM 13997 C CA . ILE A 1 96 ? -26.961 -6.656 -2.641 1.00 0.00 116 ILE X CA 7
ATOM 13998 C C . ILE A 1 96 ? -28.134 -7.294 -3.374 1.00 0.00 116 ILE X C 7
ATOM 13999 O O . ILE A 1 96 ? -28.121 -8.492 -3.657 1.00 0.00 116 ILE X O 7
ATOM 14015 N N . GLN A 1 97 ? -29.149 -6.493 -3.675 1.00 0.00 117 GLN X N 7
ATOM 14016 C CA . GLN A 1 97 ? -30.322 -7.006 -4.370 1.00 0.00 117 GLN X CA 7
ATOM 14017 C C . GLN A 1 97 ? -29.925 -7.544 -5.736 1.00 0.00 117 GLN X C 7
ATOM 14018 O O . GLN A 1 97 ? -30.375 -8.606 -6.154 1.00 0.00 117 GLN X O 7
ATOM 14032 N N . SER A 1 98 ? -29.078 -6.796 -6.426 1.00 0.00 118 SER X N 7
ATOM 14033 C CA . SER A 1 98 ? -28.620 -7.196 -7.750 1.00 0.00 118 SER X CA 7
ATOM 14034 C C . SER A 1 98 ? -27.746 -8.451 -7.697 1.00 0.00 118 SER X C 7
ATOM 14035 O O . SER A 1 98 ? -27.785 -9.275 -8.606 1.00 0.00 118 SER X O 7
ATOM 14043 N N . LEU A 1 99 ? -26.948 -8.582 -6.644 1.00 0.00 119 LEU X N 7
ATOM 14044 C CA . LEU A 1 99 ? -26.051 -9.731 -6.511 1.00 0.00 119 LEU X CA 7
ATOM 14045 C C . LEU A 1 99 ? -26.836 -11.041 -6.476 1.00 0.00 119 LEU X C 7
ATOM 14046 O O . LEU A 1 99 ? -26.515 -11.982 -7.203 1.00 0.00 119 LEU X O 7
ATOM 14062 N N . LEU A 1 100 ? -27.866 -11.107 -5.643 1.00 0.00 120 LEU X N 7
ATOM 14063 C CA . LEU A 1 100 ? -28.663 -12.323 -5.555 1.00 0.00 120 LEU X CA 7
ATOM 14064 C C . LEU A 1 100 ? -29.579 -12.453 -6.756 1.00 0.00 120 LEU X C 7
ATOM 14065 O O . LEU A 1 100 ? -29.909 -13.560 -7.178 1.00 0.00 120 LEU X O 7
ATOM 14081 N N . ASP A 1 101 ? -29.994 -11.326 -7.313 1.00 0.00 121 ASP X N 7
ATOM 14082 C CA . ASP A 1 101 ? -30.865 -11.359 -8.467 1.00 0.00 121 ASP X CA 7
ATOM 14083 C C . ASP A 1 101 ? -30.165 -12.052 -9.627 1.00 0.00 121 ASP X C 7
ATOM 14084 O O . ASP A 1 101 ? -30.771 -12.826 -10.361 1.00 0.00 121 ASP X O 7
ATOM 14093 N N . GLU A 1 102 ? -28.877 -11.790 -9.772 1.00 0.00 122 GLU X N 7
ATOM 14094 C CA . GLU A 1 102 ? -28.112 -12.428 -10.823 1.00 0.00 122 GLU X CA 7
ATOM 14095 C C . GLU A 1 102 ? -28.071 -13.935 -10.575 1.00 0.00 122 GLU X C 7
ATOM 14096 O O . GLU A 1 102 ? -28.103 -14.731 -11.513 1.00 0.00 122 GLU X O 7
ATOM 14108 N N . PHE A 1 103 ? -28.006 -14.314 -9.298 1.00 0.00 123 PHE X N 7
ATOM 14109 C CA . PHE A 1 103 ? -27.971 -15.725 -8.926 1.00 0.00 123 PHE X CA 7
ATOM 14110 C C . PHE A 1 103 ? -29.285 -16.396 -9.307 1.00 0.00 123 PHE X C 7
ATOM 14111 O O . PHE A 1 103 ? -29.301 -17.555 -9.721 1.00 0.00 123 PHE X O 7
ATOM 14128 N N . TRP A 1 104 ? -30.386 -15.654 -9.182 1.00 0.00 124 TRP X N 7
ATOM 14129 C CA . TRP A 1 104 ? -31.693 -16.184 -9.529 1.00 0.00 124 TRP X CA 7
ATOM 14130 C C . TRP A 1 104 ? -31.705 -16.631 -10.982 1.00 0.00 124 TRP X C 7
ATOM 14131 O O . TRP A 1 104 ? -32.248 -17.684 -11.316 1.00 0.00 124 TRP X O 7
ATOM 14152 N N . LYS A 1 105 ? -31.090 -15.831 -11.842 1.00 0.00 125 LYS X N 7
ATOM 14153 C CA . LYS A 1 105 ? -31.019 -16.156 -13.250 1.00 0.00 125 LYS X CA 7
ATOM 14154 C C . LYS A 1 105 ? -30.268 -17.468 -13.452 1.00 0.00 125 LYS X C 7
ATOM 14155 O O . LYS A 1 105 ? -30.662 -18.307 -14.262 1.00 0.00 125 LYS X O 7
ATOM 14174 N N . ASN A 1 106 ? -29.191 -17.636 -12.697 1.00 0.00 126 ASN X N 7
ATOM 14175 C CA . ASN A 1 106 ? -28.379 -18.848 -12.776 1.00 0.00 126 ASN X CA 7
ATOM 14176 C C . ASN A 1 106 ? -27.998 -19.324 -11.369 1.00 0.00 126 ASN X C 7
ATOM 14177 O O . ASN A 1 106 ? -27.014 -18.848 -10.805 1.00 0.00 126 ASN X O 7
ATOM 14188 N N . PRO A 1 107 ? -28.748 -20.231 -10.779 1.00 0.00 127 PRO X N 7
ATOM 14189 C CA . PRO A 1 107 ? -28.453 -20.731 -9.403 1.00 0.00 127 PRO X CA 7
ATOM 14190 C C . PRO A 1 107 ? -27.017 -21.255 -9.250 1.00 0.00 127 PRO X C 7
ATOM 14191 O O . PRO A 1 107 ? -26.495 -21.917 -10.147 1.00 0.00 127 PRO X O 7
ATOM 14202 N N . PRO A 1 108 ? -26.371 -20.967 -8.137 1.00 0.00 128 PRO X N 7
ATOM 14203 C CA . PRO A 1 108 ? -24.970 -21.415 -7.874 1.00 0.00 128 PRO X CA 7
ATOM 14204 C C . PRO A 1 108 ? -24.863 -22.897 -7.545 1.00 0.00 128 PRO X C 7
ATOM 14205 O O . PRO A 1 108 ? -25.832 -23.528 -7.120 1.00 0.00 128 PRO X O 7
ATOM 14216 N N . VAL A 1 109 ? -23.662 -23.427 -7.714 1.00 0.00 129 VAL X N 7
ATOM 14217 C CA . VAL A 1 109 ? -23.393 -24.820 -7.405 1.00 0.00 129 VAL X CA 7
ATOM 14218 C C . VAL A 1 109 ? -22.095 -24.914 -6.633 1.00 0.00 129 VAL X C 7
ATOM 14219 O O . VAL A 1 109 ? -21.103 -24.269 -6.972 1.00 0.00 129 VAL X O 7
ATOM 14232 N N . LEU A 1 110 ? -22.118 -25.714 -5.586 1.00 0.00 130 LEU X N 7
ATOM 14233 C CA . LEU A 1 110 ? -20.948 -25.886 -4.752 1.00 0.00 130 LEU X CA 7
ATOM 14234 C C . LEU A 1 110 ? -19.754 -26.278 -5.610 1.00 0.00 130 LEU X C 7
ATOM 14235 O O . LEU A 1 110 ? -19.637 -27.418 -6.058 1.00 0.00 130 LEU X O 7
ATOM 14251 N N . ALA A 1 111 ? -18.885 -25.312 -5.839 1.00 0.00 131 ALA X N 7
ATOM 14252 C CA . ALA A 1 111 ? -17.693 -25.533 -6.656 1.00 0.00 131 ALA X CA 7
ATOM 14253 C C . ALA A 1 111 ? -16.791 -26.634 -6.074 1.00 0.00 131 ALA X C 7
ATOM 14254 O O . ALA A 1 111 ? -16.412 -27.560 -6.792 1.00 0.00 131 ALA X O 7
ATOM 14261 N N . PRO A 1 112 ? -16.444 -26.570 -4.807 1.00 0.00 132 PRO X N 7
ATOM 14262 C CA . PRO A 1 112 ? -15.574 -27.607 -4.167 1.00 0.00 132 PRO X CA 7
ATOM 14263 C C . PRO A 1 112 ? -16.120 -29.020 -4.349 1.00 0.00 132 PRO X C 7
ATOM 14264 O O . PRO A 1 112 ? -15.357 -29.974 -4.508 1.00 0.00 132 PRO X O 7
ATOM 14275 N N . THR A 1 113 ? -17.441 -29.151 -4.309 1.00 0.00 133 THR X N 7
ATOM 14276 C CA . THR A 1 113 ? -18.069 -30.459 -4.453 1.00 0.00 133 THR X CA 7
ATOM 14277 C C . THR A 1 113 ? -17.649 -31.354 -3.294 1.00 0.00 133 THR X C 7
ATOM 14278 O O . THR A 1 113 ? -17.350 -32.534 -3.477 1.00 0.00 133 THR X O 7
ATOM 14289 N N . SER A 1 114 ? -17.620 -30.770 -2.101 1.00 0.00 134 SER X N 7
ATOM 14290 C CA . SER A 1 114 ? -17.223 -31.496 -0.902 1.00 0.00 134 SER X CA 7
ATOM 14291 C C . SER A 1 114 ? -17.848 -30.856 0.333 1.00 0.00 134 SER X C 7
ATOM 14292 O O . SER A 1 114 ? -18.613 -29.898 0.225 1.00 0.00 134 SER X O 7
ATOM 14300 N N . THR A 1 115 ? -17.523 -31.394 1.502 1.00 0.00 135 THR X N 7
ATOM 14301 C CA . THR A 1 115 ? -18.068 -30.868 2.748 1.00 0.00 135 THR X CA 7
ATOM 14302 C C . THR A 1 115 ? -17.636 -29.417 2.955 1.00 0.00 135 THR X C 7
ATOM 14303 O O . THR A 1 115 ? -18.296 -28.664 3.671 1.00 0.00 135 THR X O 7
ATOM 14314 N N . ALA A 1 116 ? -16.532 -29.029 2.320 1.00 0.00 136 ALA X N 7
ATOM 14315 C CA . ALA A 1 116 ? -16.033 -27.661 2.440 1.00 0.00 136 ALA X CA 7
ATOM 14316 C C . ALA A 1 116 ? -15.578 -27.382 3.871 1.00 0.00 136 ALA X C 7
ATOM 14317 O O . ALA A 1 116 ? -15.299 -28.309 4.631 1.00 0.00 136 ALA X O 7
ATOM 14324 N N . PHE A 1 117 ? -15.502 -26.103 4.237 1.00 0.00 137 PHE X N 7
ATOM 14325 C CA . PHE A 1 117 ? -15.076 -25.736 5.580 1.00 0.00 137 PHE X CA 7
ATOM 14326 C C . PHE A 1 117 ? -16.064 -26.240 6.622 1.00 0.00 137 PHE X C 7
ATOM 14327 O O . PHE A 1 117 ? -17.209 -26.565 6.304 1.00 0.00 137 PHE X O 7
ATOM 14344 N N . PRO A 1 118 ? -15.638 -26.315 7.852 1.00 0.00 138 PRO X N 7
ATOM 14345 C CA . PRO A 1 118 ? -16.490 -26.797 8.967 1.00 0.00 138 PRO X CA 7
ATOM 14346 C C . PRO A 1 118 ? -17.457 -25.717 9.457 1.00 0.00 138 PRO X C 7
ATOM 14347 O O . PRO A 1 118 ? -18.668 -25.828 9.264 1.00 0.00 138 PRO X O 7
ATOM 14358 N N . TYR A 1 119 ? -16.917 -24.667 10.073 1.00 0.00 139 TYR X N 7
ATOM 14359 C CA . TYR A 1 119 ? -17.753 -23.570 10.564 1.00 0.00 139 TYR X CA 7
ATOM 14360 C C . TYR A 1 119 ? -17.276 -22.220 10.031 1.00 0.00 139 TYR X C 7
ATOM 14361 O O . TYR A 1 119 ? -17.988 -21.221 10.134 1.00 0.00 139 TYR X O 7
ATOM 14379 N N . LEU A 1 120 ? -16.065 -22.187 9.477 1.00 0.00 140 LEU X N 7
ATOM 14380 C CA . LEU A 1 120 ? -15.513 -20.945 8.951 1.00 0.00 140 LEU X CA 7
ATOM 14381 C C . LEU A 1 120 ? -15.288 -19.948 10.085 1.00 0.00 140 LEU X C 7
ATOM 14382 O O . LEU A 1 120 ? -15.236 -20.330 11.253 1.00 0.00 140 LEU X O 7
ATOM 14398 N N . TYR A 1 121 ? -15.154 -18.670 9.739 1.00 0.00 141 TYR X N 7
ATOM 14399 C CA . TYR A 1 121 ? -14.937 -17.641 10.747 1.00 0.00 141 TYR X CA 7
ATOM 14400 C C . TYR A 1 121 ? -16.235 -16.896 11.041 1.00 0.00 141 TYR X C 7
ATOM 14401 O O . TYR A 1 121 ? -16.506 -15.846 10.458 1.00 0.00 141 TYR X O 7
ATOM 14419 N N . SER A 1 122 ? -17.032 -17.446 11.951 1.00 0.00 142 SER X N 7
ATOM 14420 C CA . SER A 1 122 ? -18.299 -16.826 12.320 1.00 0.00 142 SER X CA 7
ATOM 14421 C C . SER A 1 122 ? -18.728 -17.279 13.710 1.00 0.00 142 SER X C 7
ATOM 14422 O O . SER A 1 122 ? -18.519 -18.431 14.088 1.00 0.00 142 SER X O 7
ATOM 14430 N N . ASN A 1 123 ? -19.333 -16.370 14.470 1.00 0.00 143 ASN X N 7
ATOM 14431 C CA . ASN A 1 123 ? -19.788 -16.701 15.815 1.00 0.00 143 ASN X CA 7
ATOM 14432 C C . ASN A 1 123 ? -21.012 -17.612 15.749 1.00 0.00 143 ASN X C 7
ATOM 14433 O O . ASN A 1 123 ? -21.777 -17.561 14.787 1.00 0.00 143 ASN X O 7
ATOM 14444 N N . PRO A 1 124 ? -21.209 -18.445 16.742 1.00 0.00 144 PRO X N 7
ATOM 14445 C CA . PRO A 1 124 ? -22.366 -19.384 16.774 1.00 0.00 144 PRO X CA 7
ATOM 14446 C C . PRO A 1 124 ? -23.704 -18.658 16.893 1.00 0.00 144 PRO X C 7
ATOM 14447 O O . PRO A 1 124 ? -24.732 -19.153 16.429 1.00 0.00 144 PRO X O 7
ATOM 14458 N N . SER A 1 125 ? -23.685 -17.484 17.517 1.00 0.00 145 SER X N 7
ATOM 14459 C CA . SER A 1 125 ? -24.908 -16.706 17.688 1.00 0.00 145 SER X CA 7
ATOM 14460 C C . SER A 1 125 ? -25.126 -15.751 16.515 1.00 0.00 145 SER X C 7
ATOM 14461 O O . SER A 1 125 ? -26.223 -15.219 16.337 1.00 0.00 145 SER X O 7
ATOM 14469 N N . GLY A 1 126 ? -24.084 -15.535 15.715 1.00 0.00 146 GLY X N 7
ATOM 14470 C CA . GLY A 1 126 ? -24.188 -14.641 14.568 1.00 0.00 146 GLY X CA 7
ATOM 14471 C C . GLY A 1 126 ? -24.119 -13.180 15.006 1.00 0.00 146 GLY X C 7
ATOM 14472 O O . GLY A 1 126 ? -23.225 -12.440 14.594 1.00 0.00 146 GLY X O 7
ATOM 14476 N N . MET A 1 127 ? -25.071 -12.772 15.840 1.00 0.00 147 MET X N 7
ATOM 14477 C CA . MET A 1 127 ? -25.111 -11.397 16.327 1.00 0.00 147 MET X CA 7
ATOM 14478 C C . MET A 1 127 ? -23.844 -11.068 17.111 1.00 0.00 147 MET X C 7
ATOM 14479 O O . MET A 1 127 ? -23.250 -10.005 16.930 1.00 0.00 147 MET X O 7
ATOM 14493 N N . SER A 1 128 ? -23.438 -11.985 17.982 1.00 0.00 148 SER X N 7
ATOM 14494 C CA . SER A 1 128 ? -22.241 -11.781 18.790 1.00 0.00 148 SER X CA 7
ATOM 14495 C C . SER A 1 128 ? -21.657 -13.119 19.229 1.00 0.00 148 SER X C 7
ATOM 14496 O O . SER A 1 128 ? -20.962 -13.139 20.232 1.00 0.00 148 SER X O 7
ATOM 14505 N N . GLY A 1 1 ? -19.239 23.017 8.939 1.00 0.00 21 GLY X N 8
ATOM 14506 C CA . GLY A 1 1 ? -18.083 22.113 8.678 1.00 0.00 21 GLY X CA 8
ATOM 14507 C C . GLY A 1 1 ? -18.576 20.675 8.571 1.00 0.00 21 GLY X C 8
ATOM 14508 O O . GLY A 1 1 ? -18.930 20.208 7.489 1.00 0.00 21 GLY X O 8
ATOM 14514 N N . LEU A 1 2 ? -18.596 19.976 9.701 1.00 0.00 22 LEU X N 8
ATOM 14515 C CA . LEU A 1 2 ? -19.049 18.589 9.725 1.00 0.00 22 LEU X CA 8
ATOM 14516 C C . LEU A 1 2 ? -18.283 17.756 8.701 1.00 0.00 22 LEU X C 8
ATOM 14517 O O . LEU A 1 2 ? -17.412 18.265 7.995 1.00 0.00 22 LEU X O 8
ATOM 14533 N N . THR A 1 3 ? -18.615 16.470 8.625 1.00 0.00 23 THR X N 8
ATOM 14534 C CA . THR A 1 3 ? -17.953 15.576 7.681 1.00 0.00 23 THR X CA 8
ATOM 14535 C C . THR A 1 3 ? -18.974 14.918 6.760 1.00 0.00 23 THR X C 8
ATOM 14536 O O . THR A 1 3 ? -19.982 14.378 7.210 1.00 0.00 23 THR X O 8
ATOM 14547 N N . SER A 1 4 ? -18.707 14.973 5.463 1.00 0.00 24 SER X N 8
ATOM 14548 C CA . SER A 1 4 ? -19.600 14.383 4.474 1.00 0.00 24 SER X CA 8
ATOM 14549 C C . SER A 1 4 ? -19.667 12.862 4.622 1.00 0.00 24 SER X C 8
ATOM 14550 O O . SER A 1 4 ? -20.716 12.255 4.411 1.00 0.00 24 SER X O 8
ATOM 14558 N N . LEU A 1 5 ? -18.529 12.252 4.936 1.00 0.00 25 LEU X N 8
ATOM 14559 C CA . LEU A 1 5 ? -18.445 10.797 5.054 1.00 0.00 25 LEU X CA 8
ATOM 14560 C C . LEU A 1 5 ? -19.356 10.219 6.131 1.00 0.00 25 LEU X C 8
ATOM 14561 O O . LEU A 1 5 ? -19.970 9.181 5.912 1.00 0.00 25 LEU X O 8
ATOM 14577 N N . GLN A 1 6 ? -19.433 10.848 7.297 1.00 0.00 26 GLN X N 8
ATOM 14578 C CA . GLN A 1 6 ? -20.282 10.293 8.346 1.00 0.00 26 GLN X CA 8
ATOM 14579 C C . GLN A 1 6 ? -21.753 10.387 7.952 1.00 0.00 26 GLN X C 8
ATOM 14580 O O . GLN A 1 6 ? -22.534 9.479 8.239 1.00 0.00 26 GLN X O 8
ATOM 14594 N N . GLN A 1 7 ? -22.126 11.468 7.275 1.00 0.00 27 GLN X N 8
ATOM 14595 C CA . GLN A 1 7 ? -23.507 11.624 6.833 1.00 0.00 27 GLN X CA 8
ATOM 14596 C C . GLN A 1 7 ? -23.812 10.638 5.711 1.00 0.00 27 GLN X C 8
ATOM 14597 O O . GLN A 1 7 ? -24.880 10.028 5.674 1.00 0.00 27 GLN X O 8
ATOM 14611 N N . GLN A 1 8 ? -22.854 10.490 4.799 1.00 0.00 28 GLN X N 8
ATOM 14612 C CA . GLN A 1 8 ? -23.007 9.576 3.672 1.00 0.00 28 GLN X CA 8
ATOM 14613 C C . GLN A 1 8 ? -23.059 8.134 4.158 1.00 0.00 28 GLN X C 8
ATOM 14614 O O . GLN A 1 8 ? -23.871 7.333 3.693 1.00 0.00 28 GLN X O 8
ATOM 14628 N N . LYS A 1 9 ? -22.175 7.814 5.096 1.00 0.00 29 LYS X N 8
ATOM 14629 C CA . LYS A 1 9 ? -22.099 6.469 5.653 1.00 0.00 29 LYS X CA 8
ATOM 14630 C C . LYS A 1 9 ? -23.409 6.066 6.322 1.00 0.00 29 LYS X C 8
ATOM 14631 O O . LYS A 1 9 ? -23.924 4.981 6.072 1.00 0.00 29 LYS X O 8
ATOM 14650 N N . GLN A 1 10 ? -23.936 6.931 7.181 1.00 0.00 30 GLN X N 8
ATOM 14651 C CA . GLN A 1 10 ? -25.169 6.625 7.883 1.00 0.00 30 GLN X CA 8
ATOM 14652 C C . GLN A 1 10 ? -26.309 6.415 6.896 1.00 0.00 30 GLN X C 8
ATOM 14653 O O . GLN A 1 10 ? -27.146 5.532 7.082 1.00 0.00 30 GLN X O 8
ATOM 14667 N N . ARG A 1 11 ? -26.332 7.219 5.842 1.00 0.00 31 ARG X N 8
ATOM 14668 C CA . ARG A 1 11 ? -27.370 7.091 4.832 1.00 0.00 31 ARG X CA 8
ATOM 14669 C C . ARG A 1 11 ? -27.324 5.688 4.247 1.00 0.00 31 ARG X C 8
ATOM 14670 O O . ARG A 1 11 ? -28.357 5.066 3.996 1.00 0.00 31 ARG X O 8
ATOM 14691 N N . LEU A 1 12 ? -26.111 5.192 4.044 1.00 0.00 32 LEU X N 8
ATOM 14692 C CA . LEU A 1 12 ? -25.917 3.856 3.502 1.00 0.00 32 LEU X CA 8
ATOM 14693 C C . LEU A 1 12 ? -26.460 2.787 4.452 1.00 0.00 32 LEU X C 8
ATOM 14694 O O . LEU A 1 12 ? -27.050 1.801 4.009 1.00 0.00 32 LEU X O 8
ATOM 14710 N N . ILE A 1 13 ? -26.215 2.954 5.754 1.00 0.00 33 ILE X N 8
ATOM 14711 C CA . ILE A 1 13 ? -26.648 1.954 6.729 1.00 0.00 33 ILE X CA 8
ATOM 14712 C C . ILE A 1 13 ? -28.167 1.816 6.796 1.00 0.00 33 ILE X C 8
ATOM 14713 O O . ILE A 1 13 ? -28.691 0.702 6.756 1.00 0.00 33 ILE X O 8
ATOM 14729 N N . GLU A 1 14 ? -28.878 2.932 6.933 1.00 0.00 34 GLU X N 8
ATOM 14730 C CA . GLU A 1 14 ? -30.330 2.873 7.041 1.00 0.00 34 GLU X CA 8
ATOM 14731 C C . GLU A 1 14 ? -30.979 2.411 5.740 1.00 0.00 34 GLU X C 8
ATOM 14732 O O . GLU A 1 14 ? -31.960 1.668 5.761 1.00 0.00 34 GLU X O 8
ATOM 14744 N N . SER A 1 15 ? -30.433 2.843 4.610 1.00 0.00 35 SER X N 8
ATOM 14745 C CA . SER A 1 15 ? -30.983 2.452 3.318 1.00 0.00 35 SER X CA 8
ATOM 14746 C C . SER A 1 15 ? -30.841 0.948 3.092 1.00 0.00 35 SER X C 8
ATOM 14747 O O . SER A 1 15 ? -31.778 0.281 2.651 1.00 0.00 35 SER X O 8
ATOM 14755 N N . LEU A 1 16 ? -29.648 0.430 3.373 1.00 0.00 36 LEU X N 8
ATOM 14756 C CA . LEU A 1 16 ? -29.366 -0.989 3.177 1.00 0.00 36 LEU X CA 8
ATOM 14757 C C . LEU A 1 16 ? -30.183 -1.874 4.112 1.00 0.00 36 LEU X C 8
ATOM 14758 O O . LEU A 1 16 ? -30.814 -2.836 3.675 1.00 0.00 36 LEU X O 8
ATOM 14774 N N . ARG A 1 17 ? -30.156 -1.553 5.399 1.00 0.00 37 ARG X N 8
ATOM 14775 C CA . ARG A 1 17 ? -30.890 -2.338 6.383 1.00 0.00 37 ARG X CA 8
ATOM 14776 C C . ARG A 1 17 ? -32.373 -2.296 6.096 1.00 0.00 37 ARG X C 8
ATOM 14777 O O . ARG A 1 17 ? -33.064 -3.312 6.164 1.00 0.00 37 ARG X O 8
ATOM 14798 N N . ASN A 1 18 ? -32.857 -1.108 5.784 1.00 0.00 38 ASN X N 8
ATOM 14799 C CA . ASN A 1 18 ? -34.268 -0.939 5.500 1.00 0.00 38 ASN X CA 8
ATOM 14800 C C . ASN A 1 18 ? -34.659 -1.739 4.261 1.00 0.00 38 ASN X C 8
ATOM 14801 O O . ASN A 1 18 ? -35.736 -2.331 4.200 1.00 0.00 38 ASN X O 8
ATOM 14812 N N . SER A 1 19 ? -33.766 -1.747 3.278 1.00 0.00 39 SER X N 8
ATOM 14813 C CA . SER A 1 19 ? -33.998 -2.469 2.037 1.00 0.00 39 SER X CA 8
ATOM 14814 C C . SER A 1 19 ? -34.081 -3.963 2.298 1.00 0.00 39 SER X C 8
ATOM 14815 O O . SER A 1 19 ? -34.860 -4.678 1.666 1.00 0.00 39 SER X O 8
ATOM 14823 N N . HIS A 1 20 ? -33.251 -4.427 3.219 1.00 0.00 40 HIS X N 8
ATOM 14824 C CA . HIS A 1 20 ? -33.208 -5.843 3.548 1.00 0.00 40 HIS X CA 8
ATOM 14825 C C . HIS A 1 20 ? -33.583 -6.108 5.006 1.00 0.00 40 HIS X C 8
ATOM 14826 O O . HIS A 1 20 ? -32.818 -5.800 5.918 1.00 0.00 40 HIS X O 8
ATOM 14841 N N . SER A 1 21 ? -34.755 -6.698 5.216 1.00 0.00 41 SER X N 8
ATOM 14842 C CA . SER A 1 21 ? -35.207 -7.026 6.565 1.00 0.00 41 SER X CA 8
ATOM 14843 C C . SER A 1 21 ? -34.389 -8.181 7.150 1.00 0.00 41 SER X C 8
ATOM 14844 O O . SER A 1 21 ? -34.057 -8.184 8.336 1.00 0.00 41 SER X O 8
ATOM 14852 N N . SER A 1 22 ? -34.079 -9.162 6.304 1.00 0.00 42 SER X N 8
ATOM 14853 C CA . SER A 1 22 ? -33.308 -10.332 6.730 1.00 0.00 42 SER X CA 8
ATOM 14854 C C . SER A 1 22 ? -31.889 -9.945 7.138 1.00 0.00 42 SER X C 8
ATOM 14855 O O . SER A 1 22 ? -31.315 -10.551 8.043 1.00 0.00 42 SER X O 8
ATOM 14863 N N . ILE A 1 23 ? -31.341 -8.934 6.458 1.00 0.00 43 ILE X N 8
ATOM 14864 C CA . ILE A 1 23 ? -29.988 -8.449 6.745 1.00 0.00 43 ILE X 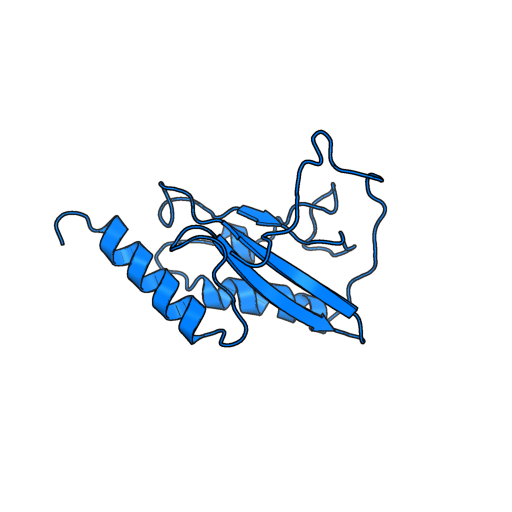CA 8
ATOM 14865 C C . ILE A 1 23 ? -29.742 -8.415 8.253 1.00 0.00 43 ILE X C 8
ATOM 14866 O O . ILE A 1 23 ? -30.615 -8.008 9.020 1.00 0.00 43 ILE X O 8
ATOM 14882 N N . ALA A 1 24 ? -28.565 -8.872 8.680 1.00 0.00 44 ALA X N 8
ATOM 14883 C CA . ALA A 1 24 ? -28.252 -8.912 10.105 1.00 0.00 44 ALA X CA 8
ATOM 14884 C C . ALA A 1 24 ? -26.886 -8.297 10.396 1.00 0.00 44 ALA X C 8
ATOM 14885 O O . ALA A 1 24 ? -25.985 -8.332 9.558 1.00 0.00 44 ALA X O 8
ATOM 14892 N N . GLU A 1 25 ? -26.743 -7.738 11.597 1.00 0.00 45 GLU X N 8
ATOM 14893 C CA . GLU A 1 25 ? -25.482 -7.122 11.998 1.00 0.00 45 GLU X CA 8
ATOM 14894 C C . GLU A 1 25 ? -24.515 -8.158 12.564 1.00 0.00 45 GLU X C 8
ATOM 14895 O O . GLU A 1 25 ? -24.855 -8.912 13.475 1.00 0.00 45 GLU X O 8
ATOM 14907 N N . ILE A 1 26 ? -23.300 -8.155 12.034 1.00 0.00 46 ILE X N 8
ATOM 14908 C CA . ILE A 1 26 ? -22.255 -9.061 12.497 1.00 0.00 46 ILE X CA 8
ATOM 14909 C C . ILE A 1 26 ? -21.346 -8.315 13.451 1.00 0.00 46 ILE X C 8
ATOM 14910 O O . ILE A 1 26 ? -20.907 -8.841 14.475 1.00 0.00 46 ILE X O 8
ATOM 14926 N N . GLN A 1 27 ? -21.077 -7.075 13.082 1.00 0.00 47 GLN X N 8
ATOM 14927 C CA . GLN A 1 27 ? -20.226 -6.210 13.867 1.00 0.00 47 GLN X CA 8
ATOM 14928 C C . GLN A 1 27 ? -21.037 -5.070 14.477 1.00 0.00 47 GLN X C 8
ATOM 14929 O O . GLN A 1 27 ? -21.494 -5.182 15.615 1.00 0.00 47 GLN X O 8
ATOM 14943 N N . LYS A 1 28 ? -21.218 -3.990 13.706 1.00 0.00 48 LYS X N 8
ATOM 14944 C CA . LYS A 1 28 ? -21.978 -2.813 14.139 1.00 0.00 48 LYS X CA 8
ATOM 14945 C C . LYS A 1 28 ? -21.591 -1.648 13.242 1.00 0.00 48 LYS X C 8
ATOM 14946 O O . LYS A 1 28 ? -20.550 -1.031 13.456 1.00 0.00 48 LYS X O 8
ATOM 14965 N N . ASP A 1 29 ? -22.402 -1.374 12.222 1.00 0.00 49 ASP X N 8
ATOM 14966 C CA . ASP A 1 29 ? -22.104 -0.298 11.275 1.00 0.00 49 ASP X CA 8
ATOM 14967 C C . ASP A 1 29 ? -20.833 -0.618 10.476 1.00 0.00 49 ASP X C 8
ATOM 14968 O O . ASP A 1 29 ? -20.315 0.240 9.763 1.00 0.00 49 ASP X O 8
ATOM 14977 N N . VAL A 1 30 ? -20.315 -1.848 10.618 1.00 0.00 50 VAL X N 8
ATOM 14978 C CA . VAL A 1 30 ? -19.084 -2.231 9.916 1.00 0.00 50 VAL X CA 8
ATOM 14979 C C . VAL A 1 30 ? -19.264 -3.500 9.072 1.00 0.00 50 VAL X C 8
ATOM 14980 O O . VAL A 1 30 ? -18.723 -3.592 7.970 1.00 0.00 50 VAL X O 8
ATOM 14993 N N . GLU A 1 31 ? -20.007 -4.481 9.588 1.00 0.00 51 GLU X N 8
ATOM 14994 C CA . GLU A 1 31 ? -20.208 -5.728 8.842 1.00 0.00 51 GLU X CA 8
ATOM 14995 C C . GLU A 1 31 ? -21.679 -6.136 8.780 1.00 0.00 51 GLU X C 8
ATOM 14996 O O . GLU A 1 31 ? -22.363 -6.207 9.803 1.00 0.00 51 GLU X O 8
ATOM 15008 N N . TYR A 1 32 ? -22.158 -6.400 7.561 1.00 0.00 52 TYR X N 8
ATOM 15009 C CA . TYR A 1 32 ? -23.546 -6.802 7.345 1.00 0.00 52 TYR X CA 8
ATOM 15010 C C . TYR A 1 32 ? -23.624 -8.158 6.647 1.00 0.00 52 TYR X C 8
ATOM 15011 O O . TYR A 1 32 ? -22.860 -8.432 5.731 1.00 0.00 52 TYR X O 8
ATOM 15029 N N . ARG A 1 33 ? -24.561 -9.002 7.076 1.00 0.00 53 ARG X N 8
ATOM 15030 C CA . ARG A 1 33 ? -24.720 -10.320 6.462 1.00 0.00 53 ARG X CA 8
ATOM 15031 C C . ARG A 1 33 ? -26.167 -10.570 6.061 1.00 0.00 53 ARG X C 8
ATOM 15032 O O . ARG A 1 33 ? -27.078 -10.448 6.879 1.00 0.00 53 ARG X O 8
ATOM 15053 N N . LEU A 1 34 ? -26.365 -10.952 4.806 1.00 0.00 54 LEU X N 8
ATOM 15054 C CA . LEU A 1 34 ? -27.702 -11.244 4.313 1.00 0.00 54 LEU X CA 8
ATOM 15055 C C . LEU A 1 34 ? -27.806 -12.712 3.871 1.00 0.00 54 LEU X C 8
ATOM 15056 O O . LEU A 1 34 ? -27.070 -13.134 2.978 1.00 0.00 54 LEU X O 8
ATOM 15072 N N . PRO A 1 35 ? -28.700 -13.496 4.434 1.00 0.00 55 PRO X N 8
ATOM 15073 C CA . PRO A 1 35 ? -28.865 -14.914 4.026 1.00 0.00 55 PRO X CA 8
ATOM 15074 C C . PRO A 1 35 ? -29.723 -15.013 2.768 1.00 0.00 55 PRO X C 8
ATOM 15075 O O . PRO A 1 35 ? -30.715 -14.298 2.629 1.00 0.00 55 PRO X O 8
ATOM 15086 N N . PHE A 1 36 ? -29.329 -15.880 1.847 1.00 0.00 56 PHE X N 8
ATOM 15087 C CA . PHE A 1 36 ? -30.067 -16.031 0.599 1.00 0.00 56 PHE X CA 8
ATOM 15088 C C . PHE A 1 36 ? -30.291 -17.504 0.277 1.00 0.00 56 PHE X C 8
ATOM 15089 O O . PHE A 1 36 ? -29.385 -18.320 0.425 1.00 0.00 56 PHE X O 8
ATOM 15106 N N . THR A 1 37 ? -31.504 -17.839 -0.159 1.00 0.00 57 THR X N 8
ATOM 15107 C CA . THR A 1 37 ? -31.819 -19.225 -0.489 1.00 0.00 57 THR X CA 8
ATOM 15108 C C . THR A 1 37 ? -32.309 -19.349 -1.925 1.00 0.00 57 THR X C 8
ATOM 15109 O O . THR A 1 37 ? -33.215 -18.636 -2.357 1.00 0.00 57 THR X O 8
ATOM 15120 N N . ILE A 1 38 ? -31.685 -20.264 -2.657 1.00 0.00 58 ILE X N 8
ATOM 15121 C CA . ILE A 1 38 ? -32.029 -20.503 -4.052 1.00 0.00 58 ILE X CA 8
ATOM 15122 C C . ILE A 1 38 ? -31.831 -21.976 -4.394 1.00 0.00 58 ILE X C 8
ATOM 15123 O O . ILE A 1 38 ? -30.880 -22.594 -3.931 1.00 0.00 58 ILE X O 8
ATOM 15139 N N . ASN A 1 39 ? -32.748 -22.538 -5.180 1.00 0.00 59 ASN X N 8
ATOM 15140 C CA . ASN A 1 39 ? -32.676 -23.953 -5.552 1.00 0.00 59 ASN X CA 8
ATOM 15141 C C . ASN A 1 39 ? -32.410 -24.820 -4.320 1.00 0.00 59 ASN X C 8
ATOM 15142 O O . ASN A 1 39 ? -31.651 -25.786 -4.365 1.00 0.00 59 ASN X O 8
ATOM 15153 N N . ASN A 1 40 ? -33.067 -24.456 -3.219 1.00 0.00 60 ASN X N 8
ATOM 15154 C CA . ASN A 1 40 ? -32.931 -25.180 -1.955 1.00 0.00 60 ASN X CA 8
ATOM 15155 C C . ASN A 1 40 ? -31.492 -25.141 -1.446 1.00 0.00 60 ASN X C 8
ATOM 15156 O O . ASN A 1 40 ? -31.024 -26.077 -0.798 1.00 0.00 60 ASN X O 8
ATOM 15167 N N . LEU A 1 41 ? -30.804 -24.044 -1.736 1.00 0.00 61 LEU X N 8
ATOM 15168 C CA . LEU A 1 41 ? -29.421 -23.863 -1.303 1.00 0.00 61 LEU X CA 8
ATOM 15169 C C . LEU A 1 41 ? -29.338 -22.653 -0.417 1.00 0.00 61 LEU X C 8
ATOM 15170 O O . LEU A 1 41 ? -29.833 -21.604 -0.791 1.00 0.00 61 LEU X O 8
ATOM 15186 N N . THR A 1 42 ? -28.695 -22.774 0.730 1.00 0.00 62 THR X N 8
ATOM 15187 C CA . THR A 1 42 ? -28.574 -21.624 1.604 1.00 0.00 62 THR X CA 8
ATOM 15188 C C . THR A 1 42 ? -27.164 -21.068 1.573 1.00 0.00 62 THR X C 8
ATOM 15189 O O . THR A 1 42 ? -26.193 -21.762 1.878 1.00 0.00 62 THR X O 8
ATOM 15200 N N . ILE A 1 43 ? -27.071 -19.798 1.207 1.00 0.00 63 ILE X N 8
ATOM 15201 C CA . ILE A 1 43 ? -25.799 -19.111 1.135 1.00 0.00 63 ILE X CA 8
ATOM 15202 C C . ILE A 1 43 ? -25.881 -17.862 1.977 1.00 0.00 63 ILE X C 8
ATOM 15203 O O . ILE A 1 43 ? -26.975 -17.423 2.327 1.00 0.00 63 ILE X O 8
ATOM 15219 N N . ASN A 1 44 ? -24.744 -17.268 2.274 1.00 0.00 64 ASN X N 8
ATOM 15220 C CA . ASN A 1 44 ? -24.757 -16.046 3.043 1.00 0.00 64 ASN X CA 8
ATOM 15221 C C . ASN A 1 44 ? -23.844 -15.022 2.416 1.00 0.00 64 ASN X C 8
ATOM 15222 O O . ASN A 1 44 ? -22.678 -15.288 2.125 1.00 0.00 64 ASN X O 8
ATOM 15233 N N . ILE A 1 45 ? -24.393 -13.843 2.222 1.00 0.00 65 ILE X N 8
ATOM 15234 C CA . ILE A 1 45 ? -23.650 -12.752 1.641 1.00 0.00 65 ILE X CA 8
ATOM 15235 C C . ILE A 1 45 ? -23.077 -11.920 2.777 1.00 0.00 65 ILE X C 8
ATOM 15236 O O . ILE A 1 45 ? -23.819 -11.383 3.593 1.00 0.00 65 ILE X O 8
ATOM 15252 N N . ASN A 1 46 ? -21.757 -11.830 2.827 1.00 0.00 66 ASN X N 8
ATOM 15253 C CA . ASN A 1 46 ? -21.096 -11.075 3.878 1.00 0.00 66 ASN X CA 8
ATOM 15254 C C . ASN A 1 46 ? -20.624 -9.754 3.316 1.00 0.00 66 ASN X C 8
ATOM 15255 O O . ASN A 1 46 ? -20.156 -9.679 2.179 1.00 0.00 66 ASN X O 8
ATOM 15266 N N . ILE A 1 47 ? -20.828 -8.710 4.081 1.00 0.00 67 ILE X N 8
ATOM 15267 C CA . ILE A 1 47 ? -20.509 -7.377 3.629 1.00 0.00 67 ILE X CA 8
ATOM 15268 C C . ILE A 1 47 ? -19.563 -6.689 4.606 1.00 0.00 67 ILE X C 8
ATOM 15269 O O . ILE A 1 47 ? -19.807 -6.688 5.812 1.00 0.00 67 ILE X O 8
ATOM 15285 N N . LEU A 1 48 ? -18.495 -6.100 4.087 1.00 0.00 68 LEU X N 8
ATOM 15286 C CA . LEU A 1 48 ? -17.537 -5.408 4.939 1.00 0.00 68 LEU X CA 8
ATOM 15287 C C . LEU A 1 48 ? -17.518 -3.923 4.606 1.00 0.00 68 LEU X C 8
ATOM 15288 O O . LEU A 1 48 ? -17.510 -3.532 3.438 1.00 0.00 68 LEU X O 8
ATOM 15304 N N . LEU A 1 49 ? -17.499 -3.103 5.644 1.00 0.00 69 LEU X N 8
ATOM 15305 C CA . LEU A 1 49 ? -17.469 -1.656 5.484 1.00 0.00 69 LEU X CA 8
ATOM 15306 C C . LEU A 1 49 ? -16.156 -1.146 6.091 1.00 0.00 69 LEU X C 8
ATOM 15307 O O . LEU A 1 49 ? -16.067 -0.968 7.305 1.00 0.00 69 LEU X O 8
ATOM 15323 N N . PRO A 1 50 ? -15.126 -0.948 5.299 1.00 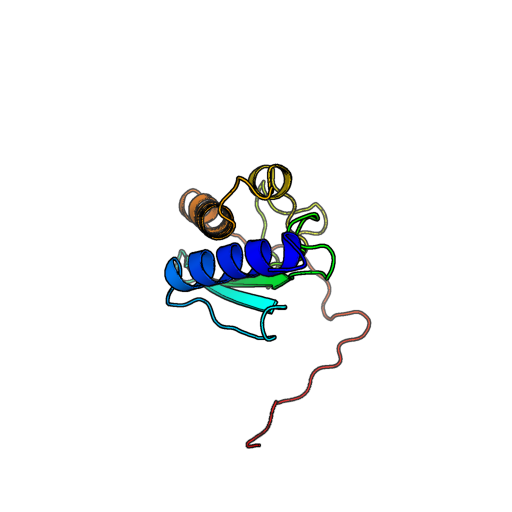0.00 70 PRO X N 8
ATOM 15324 C CA . PRO A 1 50 ? -13.793 -0.500 5.812 1.00 0.00 70 PRO X CA 8
ATOM 15325 C C . PRO A 1 50 ? -13.880 0.784 6.632 1.00 0.00 70 PRO X C 8
ATOM 15326 O O . PRO A 1 50 ? -14.902 1.455 6.637 1.00 0.00 70 PRO X O 8
ATOM 15337 N N . PRO A 1 51 ? -12.838 1.121 7.341 1.00 0.00 71 PRO X N 8
ATOM 15338 C CA . PRO A 1 51 ? -12.808 2.344 8.198 1.00 0.00 71 PRO X CA 8
ATOM 15339 C C . PRO A 1 51 ? -13.008 3.594 7.357 1.00 0.00 71 PRO X C 8
ATOM 15340 O O . PRO A 1 51 ? -13.627 4.568 7.785 1.00 0.00 71 PRO X O 8
ATOM 15351 N N . GLN A 1 52 ? -12.458 3.541 6.152 1.00 0.00 72 GLN X N 8
ATOM 15352 C CA . GLN A 1 52 ? -12.538 4.647 5.210 1.00 0.00 72 GLN X CA 8
ATOM 15353 C C . GLN A 1 52 ? -13.885 4.698 4.499 1.00 0.00 72 GLN X C 8
ATOM 15354 O O . GLN A 1 52 ? -14.347 5.773 4.117 1.00 0.00 72 GLN X O 8
ATOM 15368 N N . PHE A 1 53 ? -14.489 3.530 4.300 1.00 0.00 73 PHE X N 8
ATOM 15369 C CA . PHE A 1 53 ? -15.766 3.434 3.604 1.00 0.00 73 PHE X CA 8
ATOM 15370 C C . PHE A 1 53 ? -16.740 4.544 4.034 1.00 0.00 73 PHE X C 8
ATOM 15371 O O . PHE A 1 53 ? -16.614 5.089 5.131 1.00 0.00 73 PHE X O 8
ATOM 15388 N N . PRO A 1 54 ? -17.699 4.900 3.197 1.00 0.00 74 PRO X N 8
ATOM 15389 C CA . PRO A 1 54 ? -17.912 4.282 1.854 1.00 0.00 74 PRO X CA 8
ATOM 15390 C C . PRO A 1 54 ? -17.041 4.923 0.775 1.00 0.00 74 PRO X C 8
ATOM 15391 O O . PRO A 1 54 ? -17.272 4.735 -0.418 1.00 0.00 74 PRO X O 8
ATOM 15402 N N . GLN A 1 55 ? -16.014 5.653 1.212 1.00 0.00 75 GLN X N 8
ATOM 15403 C CA . GLN A 1 55 ? -15.077 6.300 0.296 1.00 0.00 75 GLN X CA 8
ATOM 15404 C C . GLN A 1 55 ? -14.199 5.261 -0.415 1.00 0.00 75 GLN X C 8
ATOM 15405 O O . GLN A 1 55 ? -13.356 5.608 -1.241 1.00 0.00 75 GLN X O 8
ATOM 15419 N N . GLU A 1 56 ? -14.426 3.987 -0.105 1.00 0.00 76 GLU X N 8
ATOM 15420 C CA . GLU A 1 56 ? -13.685 2.910 -0.722 1.00 0.00 76 GLU X CA 8
ATOM 15421 C C . GLU A 1 56 ? -14.623 1.735 -0.945 1.00 0.00 76 GLU X C 8
ATOM 15422 O O . GLU A 1 56 ? -15.680 1.658 -0.320 1.00 0.00 76 GLU X O 8
ATOM 15434 N N . LYS A 1 57 ? -14.265 0.834 -1.848 1.00 0.00 77 LYS X N 8
ATOM 15435 C CA . LYS A 1 57 ? -15.140 -0.291 -2.120 1.00 0.00 77 LYS X CA 8
ATOM 15436 C C . LYS A 1 57 ? -15.203 -1.238 -0.928 1.00 0.00 77 LYS X C 8
ATOM 15437 O O . LYS A 1 57 ? -14.234 -1.365 -0.179 1.00 0.00 77 LYS X O 8
ATOM 15456 N N . PRO A 1 58 ? -16.312 -1.905 -0.741 1.00 0.00 78 PRO X N 8
ATOM 15457 C CA . PRO A 1 58 ? -16.489 -2.859 0.380 1.00 0.00 78 PRO X CA 8
ATOM 15458 C C . PRO A 1 58 ? -15.893 -4.208 0.038 1.00 0.00 78 PRO X C 8
ATOM 15459 O O . PRO A 1 58 ? -15.667 -4.510 -1.135 1.00 0.00 78 PRO X O 8
ATOM 15470 N N . VAL A 1 59 ? -15.654 -5.026 1.048 1.00 0.00 79 VAL X N 8
ATOM 15471 C CA . VAL A 1 59 ? -15.102 -6.341 0.800 1.00 0.00 79 VAL X CA 8
ATOM 15472 C C . VAL A 1 59 ? -16.200 -7.378 0.992 1.00 0.00 79 VAL X C 8
ATOM 15473 O O . VAL A 1 59 ? -16.640 -7.636 2.112 1.00 0.00 79 VAL X O 8
ATOM 15486 N N . ILE A 1 60 ? -16.657 -7.950 -0.115 1.00 0.00 80 ILE X N 8
ATOM 15487 C CA . ILE A 1 60 ? -17.729 -8.932 -0.068 1.00 0.00 80 ILE X CA 8
ATOM 15488 C C . ILE A 1 60 ? -17.206 -10.333 -0.366 1.00 0.00 80 ILE X C 8
ATOM 15489 O O . ILE A 1 60 ? -16.448 -10.537 -1.311 1.00 0.00 80 ILE X O 8
ATOM 15505 N N . SER A 1 61 ? -17.639 -11.295 0.439 1.00 0.00 81 SER X N 8
ATOM 15506 C CA . SER A 1 61 ? -17.235 -12.683 0.250 1.00 0.00 81 SER X CA 8
ATOM 15507 C C . SER A 1 61 ? -18.444 -13.594 0.440 1.00 0.00 81 SER X C 8
ATOM 15508 O O . SER A 1 61 ? -19.419 -13.214 1.088 1.00 0.00 81 SER X O 8
ATOM 15516 N N . VAL A 1 62 ? -18.384 -14.790 -0.134 1.00 0.00 82 VAL X N 8
ATOM 15517 C CA . VAL A 1 62 ? -19.492 -15.733 -0.023 1.00 0.00 82 VAL X CA 8
ATOM 15518 C C . VAL A 1 62 ? -19.002 -17.101 0.433 1.00 0.00 82 VAL X C 8
ATOM 15519 O O . VAL A 1 62 ? -17.953 -17.577 -0.000 1.00 0.00 82 VAL X O 8
ATOM 15532 N N . TYR A 1 63 ? -19.783 -17.734 1.301 1.00 0.00 83 TYR X N 8
ATOM 15533 C CA . TYR A 1 63 ? -19.444 -19.052 1.808 1.00 0.00 83 TYR X CA 8
ATOM 15534 C C . TYR A 1 63 ? -20.739 -19.865 1.957 1.00 0.00 83 TYR X C 8
ATOM 15535 O O . TYR A 1 63 ? -21.728 -19.347 2.474 1.00 0.00 83 TYR X O 8
ATOM 15553 N N . PRO A 1 64 ? -20.780 -21.095 1.505 1.00 0.00 84 PRO X N 8
ATOM 15554 C CA . PRO A 1 64 ? -19.626 -21.784 0.871 1.00 0.00 84 PRO X CA 8
ATOM 15555 C C . PRO A 1 64 ? -19.401 -21.291 -0.560 1.00 0.00 84 PRO X C 8
ATOM 15556 O O . PRO A 1 64 ? -20.360 -20.996 -1.271 1.00 0.00 84 PRO X O 8
ATOM 15567 N N . PRO A 1 65 ? -18.169 -21.194 -0.999 1.00 0.00 85 PRO X N 8
ATOM 15568 C CA . PRO A 1 65 ? -17.844 -20.725 -2.378 1.00 0.00 85 PRO X CA 8
ATOM 15569 C C . PRO A 1 65 ? -18.692 -21.418 -3.435 1.00 0.00 85 PRO X C 8
ATOM 15570 O O . PRO A 1 65 ? -18.991 -22.608 -3.346 1.00 0.00 85 PRO X O 8
ATOM 15581 N N . ILE A 1 66 ? -19.109 -20.624 -4.405 1.00 0.00 86 ILE X N 8
ATOM 15582 C CA . ILE A 1 66 ? -19.973 -21.087 -5.479 1.00 0.00 86 ILE X CA 8
ATOM 15583 C C . ILE A 1 66 ? -19.429 -20.702 -6.848 1.00 0.00 86 ILE X C 8
ATOM 15584 O O . ILE A 1 66 ? -18.646 -19.760 -6.977 1.00 0.00 86 ILE X O 8
ATOM 15600 N N . ARG A 1 67 ? -19.874 -21.424 -7.867 1.00 0.00 87 ARG X N 8
ATOM 15601 C CA . ARG A 1 67 ? -19.460 -21.144 -9.233 1.00 0.00 87 ARG X CA 8
ATOM 15602 C C . ARG A 1 67 ? -20.476 -20.207 -9.871 1.00 0.00 87 ARG X C 8
ATOM 15603 O O . ARG A 1 67 ? -21.677 -20.472 -9.830 1.00 0.00 87 ARG X O 8
ATOM 15624 N N . HIS A 1 68 ? -20.004 -19.111 -10.447 1.00 0.00 88 HIS X N 8
ATOM 15625 C CA . HIS A 1 68 ? -20.911 -18.156 -11.068 1.00 0.00 88 HIS X CA 8
ATOM 15626 C C . HIS A 1 68 ? -20.122 -17.192 -11.947 1.00 0.00 88 HIS X C 8
ATOM 15627 O O . HIS A 1 68 ? -18.924 -16.996 -11.740 1.00 0.00 88 HIS X O 8
ATOM 15642 N N . HIS A 1 69 ? -20.784 -16.595 -12.931 1.00 0.00 89 HIS X N 8
ATOM 15643 C CA . HIS A 1 69 ? -20.103 -15.667 -13.824 1.00 0.00 89 HIS X CA 8
ATOM 15644 C C . HIS A 1 69 ? -19.607 -14.438 -13.066 1.00 0.00 89 HIS X C 8
ATOM 15645 O O . HIS A 1 69 ? -18.690 -13.753 -13.520 1.00 0.00 89 HIS X O 8
ATOM 15660 N N . LEU A 1 70 ? -20.206 -14.160 -11.912 1.00 0.00 90 LEU X N 8
ATOM 15661 C CA . LEU A 1 70 ? -19.792 -13.005 -11.121 1.00 0.00 90 LEU X CA 8
ATOM 15662 C C . LEU A 1 70 ? -18.550 -13.332 -10.310 1.00 0.00 90 LEU X C 8
ATOM 15663 O O . LEU A 1 70 ? -17.577 -12.576 -10.308 1.00 0.00 90 LEU X O 8
ATOM 15679 N N . MET A 1 71 ? -18.606 -14.448 -9.589 1.00 0.00 91 MET X N 8
ATOM 15680 C CA . MET A 1 71 ? -17.510 -14.867 -8.733 1.00 0.00 91 MET X CA 8
ATOM 15681 C C . MET A 1 71 ? -16.172 -14.925 -9.466 1.00 0.00 91 MET X C 8
ATOM 15682 O O . MET A 1 71 ? -16.103 -15.298 -10.637 1.00 0.00 91 MET X O 8
ATOM 15696 N N . ASP A 1 72 ? -15.111 -14.566 -8.746 1.00 0.00 92 ASP X N 8
ATOM 15697 C CA . ASP A 1 72 ? -13.761 -14.587 -9.302 1.00 0.00 92 ASP X CA 8
ATOM 15698 C C . ASP A 1 72 ? -13.307 -16.032 -9.489 1.00 0.00 92 ASP X C 8
ATOM 15699 O O . ASP A 1 72 ? -14.060 -16.963 -9.205 1.00 0.00 92 ASP X O 8
ATOM 15708 N N . LYS A 1 73 ? -12.076 -16.223 -9.958 1.00 0.00 93 LYS X N 8
ATOM 15709 C CA . LYS A 1 73 ? -11.567 -17.572 -10.153 1.00 0.00 93 LYS X CA 8
ATOM 15710 C C . LYS A 1 73 ? -11.716 -18.372 -8.865 1.00 0.00 93 LYS X C 8
ATOM 15711 O O . LYS A 1 73 ? -12.275 -19.466 -8.867 1.00 0.00 93 LYS X O 8
ATOM 15730 N N . GLN A 1 74 ? -11.224 -17.817 -7.763 1.00 0.00 94 GLN X N 8
ATOM 15731 C CA . GLN A 1 74 ? -11.317 -18.489 -6.470 1.00 0.00 94 GLN X CA 8
ATOM 15732 C C . GLN A 1 74 ? -12.774 -18.608 -6.015 1.00 0.00 94 GLN X C 8
ATOM 15733 O O . GLN A 1 74 ? -13.127 -19.530 -5.279 1.00 0.00 94 GLN X O 8
ATOM 15747 N N . GLY A 1 75 ? -13.623 -17.700 -6.491 1.00 0.00 95 GLY X N 8
ATOM 15748 C CA . GLY A 1 75 ? -15.048 -17.743 -6.163 1.00 0.00 95 GLY X CA 8
ATOM 15749 C C . GLY A 1 75 ? -15.335 -17.514 -4.679 1.00 0.00 95 GLY X C 8
ATOM 15750 O O . GLY A 1 75 ? -16.373 -17.951 -4.184 1.00 0.00 95 GLY X O 8
ATOM 15754 N N . VAL A 1 76 ? -14.448 -16.805 -3.981 1.00 0.00 96 VAL X N 8
ATOM 15755 C CA . VAL A 1 76 ? -14.688 -16.514 -2.570 1.00 0.00 96 VAL X CA 8
ATOM 15756 C C . VAL A 1 76 ? -14.800 -15.011 -2.315 1.00 0.00 96 VAL X C 8
ATOM 15757 O O . VAL A 1 76 ? -15.648 -14.571 -1.545 1.00 0.00 96 VAL X O 8
ATOM 15770 N N . TYR A 1 77 ? -13.928 -14.236 -2.951 1.00 0.00 97 TYR X N 8
ATOM 15771 C CA . TYR A 1 77 ? -13.922 -12.785 -2.772 1.00 0.00 97 TYR X CA 8
ATOM 15772 C C . TYR A 1 77 ? -14.943 -12.100 -3.675 1.00 0.00 97 TYR X C 8
ATOM 15773 O O . TYR A 1 77 ? -15.253 -10.928 -3.476 1.00 0.00 97 TYR X O 8
ATOM 15791 N N . VAL A 1 78 ? -15.478 -12.849 -4.635 1.00 0.00 98 VAL X N 8
ATOM 15792 C CA . VAL A 1 78 ? -16.487 -12.329 -5.557 1.00 0.00 98 VAL X CA 8
ATOM 15793 C C . VAL A 1 78 ? -16.006 -11.081 -6.306 1.00 0.00 98 VAL X C 8
ATOM 15794 O O . VAL A 1 78 ? -15.563 -10.106 -5.704 1.00 0.00 98 VAL X O 8
ATOM 15807 N N . THR A 1 79 ? -16.136 -11.095 -7.627 1.00 0.00 99 THR X N 8
ATOM 15808 C CA . THR A 1 79 ? -15.746 -9.932 -8.414 1.00 0.00 99 THR X CA 8
ATOM 15809 C C . THR A 1 79 ? -16.788 -9.658 -9.495 1.00 0.00 99 THR X C 8
ATOM 15810 O O . THR A 1 79 ? -16.736 -10.206 -10.594 1.00 0.00 99 THR X O 8
ATOM 15821 N N . SER A 1 80 ? -17.753 -8.818 -9.154 1.00 0.00 100 SER X N 8
ATOM 15822 C CA . SER A 1 80 ? -18.825 -8.493 -10.080 1.00 0.00 100 SER X CA 8
ATOM 15823 C C . SER A 1 80 ? -18.751 -7.020 -10.477 1.00 0.00 100 SER X C 8
ATOM 15824 O O . SER A 1 80 ? -18.224 -6.197 -9.726 1.00 0.00 100 SER X O 8
ATOM 15832 N N . PRO A 1 81 ? -19.261 -6.669 -11.631 1.00 0.00 101 PRO X N 8
ATOM 15833 C CA . PRO A 1 81 ? -19.240 -5.258 -12.114 1.00 0.00 101 PRO X CA 8
ATOM 15834 C C . PRO A 1 81 ? -20.068 -4.347 -11.217 1.00 0.00 101 PRO X C 8
ATOM 15835 O O . PRO A 1 81 ? -19.828 -3.141 -11.139 1.00 0.00 101 PRO X O 8
ATOM 15846 N N . LEU A 1 82 ? -21.042 -4.940 -10.537 1.00 0.00 102 LEU X N 8
ATOM 15847 C CA . LEU A 1 82 ? -21.908 -4.193 -9.636 1.00 0.00 102 LEU X CA 8
ATOM 15848 C C . LEU A 1 82 ? -21.080 -3.613 -8.492 1.00 0.00 102 LEU X C 8
ATOM 15849 O O . LEU A 1 82 ? -21.266 -2.466 -8.087 1.00 0.00 102 LEU X O 8
ATOM 15865 N N . VAL A 1 83 ? -20.150 -4.423 -7.996 1.00 0.00 103 VAL X N 8
ATOM 15866 C CA . VAL A 1 83 ? -19.263 -4.012 -6.915 1.00 0.00 103 VAL X CA 8
ATOM 15867 C C . VAL A 1 83 ? -18.251 -3.010 -7.436 1.00 0.00 103 VAL X C 8
ATOM 15868 O O . VAL A 1 83 ? -17.896 -2.042 -6.763 1.00 0.00 103 VAL X O 8
ATOM 15881 N N . ASN A 1 84 ? -17.781 -3.280 -8.643 1.00 0.00 104 ASN X N 8
ATOM 15882 C CA . ASN A 1 84 ? -16.788 -2.443 -9.289 1.00 0.00 104 ASN X CA 8
ATOM 15883 C C . ASN A 1 84 ? -17.296 -1.018 -9.485 1.00 0.00 104 ASN X C 8
ATOM 15884 O O . ASN A 1 84 ? -16.542 -0.058 -9.326 1.00 0.00 104 ASN X O 8
ATOM 15895 N N . ASN A 1 85 ? -18.564 -0.883 -9.849 1.00 0.00 105 ASN X N 8
ATOM 15896 C CA . ASN A 1 85 ? -19.147 0.432 -10.088 1.00 0.00 105 ASN X CA 8
ATOM 15897 C C . ASN A 1 85 ? -19.532 1.132 -8.782 1.00 0.00 105 ASN X C 8
ATOM 15898 O O . ASN A 1 85 ? -20.116 2.214 -8.806 1.00 0.00 105 ASN X O 8
ATOM 15909 N N . PHE A 1 86 ? -19.216 0.515 -7.645 1.00 0.00 106 PHE X N 8
ATOM 15910 C CA . PHE A 1 86 ? -19.556 1.109 -6.355 1.00 0.00 106 PHE X CA 8
ATOM 15911 C C . PHE A 1 86 ? -19.016 2.523 -6.222 1.00 0.00 106 PHE X C 8
ATOM 15912 O O . PHE A 1 86 ? -17.824 2.768 -6.417 1.00 0.00 106 PHE X O 8
ATOM 15929 N N . THR A 1 87 ? -19.902 3.449 -5.876 1.00 0.00 107 THR X N 8
ATOM 15930 C CA . THR A 1 87 ? -19.509 4.835 -5.704 1.00 0.00 107 THR X CA 8
ATOM 15931 C C . THR A 1 87 ? -20.477 5.580 -4.782 1.00 0.00 107 THR X C 8
ATOM 15932 O O . THR A 1 87 ? -21.428 4.998 -4.259 1.00 0.00 107 THR X O 8
ATOM 15943 N N . MET A 1 88 ? -20.214 6.869 -4.586 1.00 0.00 108 MET X N 8
ATOM 15944 C CA . MET A 1 88 ? -21.040 7.709 -3.719 1.00 0.00 108 MET X CA 8
ATOM 15945 C C . MET A 1 88 ? -22.473 7.801 -4.235 1.00 0.00 108 MET X C 8
ATOM 15946 O O . MET A 1 88 ? -23.422 7.846 -3.453 1.00 0.00 108 MET X O 8
ATOM 15960 N N . HIS A 1 89 ? -22.619 7.865 -5.550 1.00 0.00 109 HIS X N 8
ATOM 15961 C CA . HIS A 1 89 ? -23.937 7.995 -6.161 1.00 0.00 109 HIS X CA 8
ATOM 15962 C C . HIS A 1 89 ? -24.616 6.640 -6.351 1.00 0.00 109 HIS X C 8
ATOM 15963 O O . HIS A 1 89 ? -25.639 6.551 -7.033 1.00 0.00 109 HIS X O 8
ATOM 15978 N N . SER A 1 90 ? -24.058 5.586 -5.755 1.00 0.00 110 SER X N 8
ATOM 15979 C CA . SER A 1 90 ? -24.649 4.258 -5.889 1.00 0.00 110 SER X CA 8
ATOM 15980 C C . SER A 1 90 ? -25.175 3.745 -4.552 1.00 0.00 110 SER X C 8
ATOM 15981 O O . SER A 1 90 ? -24.551 3.920 -3.504 1.00 0.00 110 SER X O 8
ATOM 15989 N N . ASP A 1 91 ? -26.331 3.098 -4.618 1.00 0.00 111 ASP X N 8
ATOM 15990 C CA . ASP A 1 91 ? -26.968 2.533 -3.434 1.00 0.00 111 ASP X CA 8
ATOM 15991 C C . ASP A 1 91 ? -26.372 1.163 -3.119 1.00 0.00 111 ASP X C 8
ATOM 15992 O O . ASP A 1 91 ? -26.450 0.240 -3.930 1.00 0.00 111 ASP X O 8
ATOM 16001 N N . LEU A 1 92 ? -25.761 1.047 -1.944 1.00 0.00 112 LEU X N 8
ATOM 16002 C CA . LEU A 1 92 ? -25.136 -0.207 -1.537 1.00 0.00 112 LEU X CA 8
ATOM 16003 C C . LEU A 1 92 ? -26.159 -1.335 -1.504 1.00 0.00 112 LEU X C 8
ATOM 16004 O O . LEU A 1 92 ? -25.873 -2.452 -1.928 1.00 0.00 112 LEU X O 8
ATOM 16020 N N . GLY A 1 93 ? -27.355 -1.035 -1.011 1.00 0.00 113 GLY X N 8
ATOM 16021 C CA . GLY A 1 93 ? -28.409 -2.040 -0.938 1.00 0.00 113 GLY X CA 8
ATOM 16022 C C . GLY A 1 93 ? -28.727 -2.576 -2.325 1.00 0.00 113 GLY X C 8
ATOM 16023 O O . GLY A 1 93 ? -28.991 -3.765 -2.497 1.00 0.00 113 GLY X O 8
ATOM 16027 N N . LYS A 1 94 ? -28.689 -1.692 -3.308 1.00 0.00 114 LYS X N 8
ATOM 16028 C CA . LYS A 1 94 ? -28.958 -2.084 -4.681 1.00 0.00 114 LYS X CA 8
ATOM 16029 C C . LYS A 1 94 ? -27.959 -3.154 -5.112 1.00 0.00 114 LYS X C 8
ATOM 16030 O O . LYS A 1 94 ? -28.316 -4.113 -5.796 1.00 0.00 114 LYS X O 8
ATOM 16049 N N . ILE A 1 95 ? -26.705 -2.983 -4.706 1.00 0.00 115 ILE X N 8
ATOM 16050 C CA . ILE A 1 95 ? -25.661 -3.940 -5.051 1.00 0.00 115 ILE X CA 8
ATOM 16051 C C . ILE A 1 95 ? -25.969 -5.302 -4.429 1.00 0.00 115 ILE X C 8
ATOM 16052 O O . ILE A 1 95 ? -25.855 -6.337 -5.086 1.00 0.00 115 ILE X O 8
ATOM 16068 N N . ILE A 1 96 ? -26.349 -5.292 -3.155 1.00 0.00 116 ILE X N 8
ATOM 16069 C CA . ILE A 1 96 ? -26.663 -6.529 -2.447 1.00 0.00 116 ILE X CA 8
ATOM 16070 C C . ILE A 1 96 ? -27.858 -7.258 -3.055 1.00 0.00 116 ILE X C 8
ATOM 16071 O O . ILE A 1 96 ? -27.787 -8.457 -3.318 1.00 0.00 116 ILE X O 8
ATOM 16087 N N . GLN A 1 97 ? -28.956 -6.541 -3.266 1.00 0.00 117 GLN X N 8
ATOM 16088 C CA . GLN A 1 97 ? -30.148 -7.166 -3.828 1.00 0.00 117 GLN X CA 8
ATOM 16089 C C . GLN A 1 97 ? -29.893 -7.642 -5.253 1.00 0.00 117 GLN X C 8
ATOM 16090 O O . GLN A 1 97 ? -30.460 -8.640 -5.691 1.00 0.00 117 GLN X O 8
ATOM 16104 N N . SER A 1 98 ? -29.037 -6.930 -5.970 1.00 0.00 118 SER X N 8
ATOM 16105 C CA . SER A 1 98 ? -28.717 -7.303 -7.342 1.00 0.00 118 SER X CA 8
ATOM 16106 C C . SER A 1 98 ? -27.868 -8.572 -7.382 1.00 0.00 118 SER X C 8
ATOM 16107 O O . SER A 1 98 ? -27.954 -9.355 -8.326 1.00 0.00 118 SER X O 8
ATOM 16115 N N . LEU A 1 99 ? -27.028 -8.758 -6.366 1.00 0.00 119 LEU X N 8
ATOM 16116 C CA . LEU A 1 99 ? -26.145 -9.922 -6.319 1.00 0.00 119 LEU X CA 8
ATOM 16117 C C . LEU A 1 99 ? -26.934 -11.229 -6.317 1.00 0.00 119 LEU X C 8
ATOM 16118 O O . LEU A 1 99 ? -26.629 -12.143 -7.083 1.00 0.00 119 LEU X O 8
ATOM 16134 N N . LEU A 1 100 ? -27.934 -11.322 -5.450 1.00 0.00 120 LEU X N 8
ATOM 16135 C CA . LEU A 1 100 ? -28.731 -12.538 -5.365 1.00 0.00 120 LEU X CA 8
ATOM 16136 C C . LEU A 1 100 ? -29.673 -12.642 -6.546 1.00 0.00 120 LEU X C 8
ATOM 16137 O O . LEU A 1 100 ? -30.005 -13.741 -6.993 1.00 0.00 120 LEU X O 8
ATOM 16153 N N . ASP A 1 101 ? -30.097 -11.495 -7.057 1.00 0.00 121 ASP X N 8
ATOM 16154 C CA . ASP A 1 101 ? -30.993 -11.479 -8.194 1.00 0.00 121 ASP X CA 8
ATOM 16155 C C . ASP A 1 101 ? -30.318 -12.140 -9.385 1.00 0.00 121 ASP X C 8
ATOM 16156 O O . ASP A 1 101 ? -30.940 -12.879 -10.144 1.00 0.00 121 ASP X O 8
ATOM 16165 N N . GLU A 1 102 ? -29.029 -11.886 -9.527 1.00 0.00 122 GLU X N 8
ATOM 16166 C CA . GLU A 1 102 ? -28.262 -12.484 -10.603 1.00 0.00 122 GLU X CA 8
ATOM 16167 C C . GLU A 1 102 ? -28.243 -14.002 -10.435 1.00 0.00 122 GLU X C 8
ATOM 16168 O O . GLU A 1 102 ? -28.272 -14.747 -11.414 1.00 0.00 122 GLU X O 8
ATOM 16180 N N . PHE A 1 103 ? -28.191 -14.448 -9.179 1.00 0.00 123 PHE X N 8
ATOM 16181 C CA . PHE A 1 103 ? -28.165 -15.876 -8.876 1.00 0.00 123 PHE X CA 8
ATOM 16182 C C . PHE A 1 103 ? -29.509 -16.521 -9.211 1.00 0.00 123 PHE X C 8
ATOM 16183 O O . PHE A 1 103 ? -29.565 -17.697 -9.568 1.00 0.00 123 PHE X O 8
ATOM 16200 N N . TRP A 1 104 ? -30.586 -15.749 -9.095 1.00 0.00 124 TRP X N 8
ATOM 16201 C CA . TRP A 1 104 ? -31.915 -16.264 -9.387 1.00 0.00 124 TRP X CA 8
ATOM 16202 C C . TRP A 1 104 ? -32.015 -16.751 -10.829 1.00 0.00 124 TRP X C 8
ATOM 16203 O O . TRP A 1 104 ? -32.617 -17.790 -11.097 1.00 0.00 124 TRP X O 8
ATOM 16224 N N . LYS A 1 105 ? -31.425 -16.007 -11.759 1.00 0.00 125 LYS X N 8
ATOM 16225 C CA . LYS A 1 105 ? -31.470 -16.398 -13.163 1.00 0.00 125 LYS X CA 8
ATOM 16226 C C . LYS A 1 105 ? -30.668 -17.672 -13.364 1.00 0.00 125 LYS X C 8
ATOM 16227 O O . LYS A 1 105 ? -30.966 -18.483 -14.241 1.00 0.00 125 LYS X O 8
ATOM 16246 N N . ASN A 1 106 ? -29.622 -17.812 -12.565 1.00 0.00 126 ASN X N 8
ATOM 16247 C CA . ASN A 1 106 ? -28.739 -18.959 -12.670 1.00 0.00 126 ASN X CA 8
ATOM 16248 C C . ASN A 1 106 ? -28.290 -19.422 -11.283 1.00 0.00 126 ASN X C 8
ATOM 16249 O O . ASN A 1 106 ? -27.293 -18.925 -10.759 1.00 0.00 126 ASN X O 8
ATOM 16260 N N . PRO A 1 107 ? -28.999 -20.339 -10.668 1.00 0.00 127 PRO X N 8
ATOM 16261 C CA . PRO A 1 107 ? -28.643 -20.835 -9.303 1.00 0.00 127 PRO X CA 8
ATOM 16262 C C . PRO A 1 107 ? -27.189 -21.330 -9.204 1.00 0.00 127 PRO X C 8
ATOM 16263 O O . PRO A 1 107 ? -26.698 -22.005 -10.108 1.00 0.00 127 PRO X O 8
ATOM 16274 N N . PRO A 1 108 ? -26.502 -21.008 -8.125 1.00 0.00 128 PRO X N 8
ATOM 16275 C CA . PRO A 1 108 ? -25.084 -21.428 -7.904 1.00 0.00 128 PRO X CA 8
ATOM 16276 C C . PRO A 1 108 ? -24.939 -22.906 -7.568 1.00 0.00 128 PRO X C 8
ATOM 16277 O O . PRO A 1 108 ? -25.896 -23.566 -7.163 1.00 0.00 128 PRO X O 8
ATOM 16288 N N . VAL A 1 109 ? -23.717 -23.401 -7.707 1.00 0.00 129 VAL X N 8
ATOM 16289 C CA . VAL A 1 109 ? -23.413 -24.785 -7.387 1.00 0.00 129 VAL X CA 8
ATOM 16290 C C . VAL A 1 109 ? -22.174 -24.829 -6.507 1.00 0.00 129 VAL X C 8
ATOM 16291 O O . VAL A 1 109 ? -21.202 -24.115 -6.753 1.00 0.00 129 VAL X O 8
ATOM 16304 N N . LEU A 1 110 ? -22.220 -25.652 -5.469 1.00 0.00 130 LEU X N 8
ATOM 16305 C CA . LEU A 1 110 ? -21.102 -25.759 -4.549 1.00 0.00 130 LEU X CA 8
ATOM 16306 C C . LEU A 1 110 ? -19.804 -25.996 -5.309 1.00 0.00 130 LEU X C 8
ATOM 16307 O O . LEU A 1 110 ? -19.650 -26.990 -6.017 1.00 0.00 130 LEU X O 8
ATOM 16323 N N . ALA A 1 111 ? -18.877 -25.068 -5.141 1.00 0.00 131 ALA X N 8
ATOM 16324 C CA . ALA A 1 111 ? -17.578 -25.159 -5.796 1.00 0.00 131 ALA X CA 8
ATOM 16325 C C . ALA A 1 111 ? -16.561 -25.803 -4.855 1.00 0.00 131 ALA X C 8
ATOM 16326 O O . ALA A 1 111 ? -16.750 -25.804 -3.638 1.00 0.00 131 ALA X O 8
ATOM 16333 N N . PRO A 1 112 ? -15.493 -26.346 -5.383 1.00 0.00 132 PRO X N 8
ATOM 16334 C CA . PRO A 1 112 ? -14.434 -27.000 -4.556 1.00 0.00 132 PRO X CA 8
ATOM 16335 C C . PRO A 1 112 ? -13.652 -25.982 -3.732 1.00 0.00 132 PRO X C 8
ATOM 16336 O O . PRO A 1 112 ? -13.553 -24.814 -4.108 1.00 0.00 132 PRO X O 8
ATOM 16347 N N . THR A 1 113 ? -13.103 -26.427 -2.606 1.00 0.00 133 THR X N 8
ATOM 16348 C CA . THR A 1 113 ? -12.339 -25.532 -1.744 1.00 0.00 133 THR X CA 8
ATOM 16349 C C . THR A 1 113 ? -10.842 -25.757 -1.924 1.00 0.00 133 THR X C 8
ATOM 16350 O O . THR A 1 113 ? -10.339 -26.863 -1.725 1.00 0.00 133 THR X O 8
ATOM 16361 N N . SER A 1 114 ? -10.141 -24.697 -2.303 1.00 0.00 134 SER X N 8
ATOM 16362 C CA . SER A 1 114 ? -8.701 -24.770 -2.514 1.00 0.00 134 SER X CA 8
ATOM 16363 C C . SER A 1 114 ? -8.097 -23.370 -2.492 1.00 0.00 134 SER X C 8
ATOM 16364 O O . SER A 1 114 ? -8.823 -22.376 -2.491 1.00 0.00 134 SER X O 8
ATOM 16372 N N . THR A 1 115 ? -6.771 -23.292 -2.485 1.00 0.00 135 THR X N 8
ATOM 16373 C CA . THR A 1 115 ? -6.105 -21.996 -2.476 1.00 0.00 135 THR X CA 8
ATOM 16374 C C . THR A 1 115 ? -6.510 -21.208 -3.717 1.00 0.00 135 THR X C 8
ATOM 16375 O O . THR A 1 115 ? -6.848 -20.028 -3.638 1.00 0.00 135 THR X O 8
ATOM 16386 N N . ALA A 1 116 ? -6.493 -21.886 -4.861 1.00 0.00 136 ALA X N 8
ATOM 16387 C CA . ALA A 1 116 ? -6.882 -21.265 -6.120 1.00 0.00 136 ALA X CA 8
ATOM 16388 C C . ALA A 1 116 ? -7.322 -22.324 -7.113 1.00 0.00 136 ALA X C 8
ATOM 16389 O O . ALA A 1 116 ? -6.966 -23.495 -6.988 1.00 0.00 136 ALA X O 8
ATOM 16396 N N . PHE A 1 117 ? -8.083 -21.904 -8.110 1.00 0.00 137 PHE X N 8
ATOM 16397 C CA . PHE A 1 117 ? -8.547 -22.824 -9.130 1.00 0.00 137 PHE X CA 8
ATOM 16398 C C . PHE A 1 117 ? -7.377 -23.264 -10.010 1.00 0.00 137 PHE X C 8
ATOM 16399 O O . PHE A 1 117 ? -6.408 -22.520 -10.163 1.00 0.00 137 PHE X O 8
ATOM 16416 N N . PRO A 1 118 ? -7.434 -24.439 -10.597 1.00 0.00 138 PRO X N 8
ATOM 16417 C CA . PRO A 1 118 ? -6.337 -24.932 -11.468 1.00 0.00 138 PRO X CA 8
ATOM 16418 C C . PRO A 1 118 ? -6.336 -24.234 -12.828 1.00 0.00 138 PRO X C 8
ATOM 16419 O O . PRO A 1 118 ? -5.458 -23.421 -13.117 1.00 0.00 138 PRO X O 8
ATOM 16430 N N . TYR A 1 119 ? -7.325 -24.558 -13.657 1.00 0.00 139 TYR X N 8
ATOM 16431 C CA . TYR A 1 119 ? -7.423 -23.955 -14.982 1.00 0.00 139 TYR X CA 8
ATOM 16432 C C . TYR A 1 119 ? -8.816 -23.379 -15.229 1.00 0.00 139 TYR X C 8
ATOM 16433 O O . TYR A 1 119 ? -8.959 -22.218 -15.614 1.00 0.00 139 TYR X O 8
ATOM 16451 N N . LEU A 1 120 ? -9.836 -24.205 -15.015 1.00 0.00 140 LEU X N 8
ATOM 16452 C CA . LEU A 1 120 ? -11.215 -23.781 -15.227 1.00 0.00 140 LEU X CA 8
ATOM 16453 C C . LEU A 1 120 ? -11.464 -23.488 -16.704 1.00 0.00 140 LEU X C 8
ATOM 16454 O O . LEU A 1 120 ? -10.636 -22.872 -17.376 1.00 0.00 140 LEU X O 8
ATOM 16470 N N . TYR A 1 121 ? -12.608 -23.946 -17.203 1.00 0.00 141 TYR X N 8
ATOM 16471 C CA . TYR A 1 121 ? -12.965 -23.748 -18.603 1.00 0.00 141 TYR X CA 8
ATOM 16472 C C . TYR A 1 121 ? -13.459 -22.323 -18.848 1.00 0.00 141 TYR X C 8
ATOM 16473 O O . TYR A 1 121 ? -14.042 -21.695 -17.963 1.00 0.00 141 TYR X O 8
ATOM 16491 N N . SER A 1 122 ? -13.225 -21.824 -20.058 1.00 0.00 142 SER X N 8
ATOM 16492 C CA . SER A 1 122 ? -13.653 -20.478 -20.419 1.00 0.00 142 SER X CA 8
ATOM 16493 C C . SER A 1 122 ? -14.617 -20.530 -21.602 1.00 0.00 142 SER X C 8
ATOM 16494 O O . SER A 1 122 ? -14.528 -21.421 -22.446 1.00 0.00 142 SER X O 8
ATOM 16502 N N . ASN A 1 123 ? -15.542 -19.576 -21.652 1.00 0.00 143 ASN X N 8
ATOM 16503 C CA . ASN A 1 123 ? -16.522 -19.535 -22.734 1.00 0.00 143 ASN X CA 8
ATOM 16504 C C . ASN A 1 123 ? -16.425 -18.222 -23.505 1.00 0.00 143 ASN X C 8
ATOM 16505 O O . ASN A 1 123 ? -17.166 -17.277 -23.229 1.00 0.00 143 ASN X O 8
ATOM 16516 N N . PRO A 1 124 ? -15.542 -18.143 -24.466 1.00 0.00 144 PRO X N 8
ATOM 16517 C CA . PRO A 1 124 ? -15.364 -16.918 -25.295 1.00 0.00 144 PRO X CA 8
ATOM 16518 C C . PRO A 1 124 ? -16.539 -16.692 -26.245 1.00 0.00 144 PRO X C 8
ATOM 16519 O O . PRO A 1 124 ? -17.243 -17.633 -26.608 1.00 0.00 144 PRO X O 8
ATOM 16530 N N . SER A 1 125 ? -16.743 -15.440 -26.640 1.00 0.00 145 SER X N 8
ATOM 16531 C CA . SER A 1 125 ? -17.838 -15.105 -27.543 1.00 0.00 145 SER X CA 8
ATOM 16532 C C . SER A 1 125 ? -17.651 -15.789 -28.896 1.00 0.00 145 SER X C 8
ATOM 16533 O O . SER A 1 125 ? -18.615 -15.999 -29.632 1.00 0.00 145 SER X O 8
ATOM 16541 N N . GLY A 1 126 ? -16.409 -16.137 -29.215 1.00 0.00 146 GLY X N 8
ATOM 16542 C CA . GLY A 1 126 ? -16.114 -16.798 -30.481 1.00 0.00 146 GLY X CA 8
ATOM 16543 C C . GLY A 1 126 ? -15.869 -15.779 -31.588 1.00 0.00 146 GLY X C 8
ATOM 16544 O O . GLY A 1 126 ? -15.996 -14.575 -31.376 1.00 0.00 146 GLY X O 8
ATOM 16548 N N . MET A 1 127 ? -15.515 -16.273 -32.771 1.00 0.00 147 MET X N 8
ATOM 16549 C CA . MET A 1 127 ? -15.251 -15.399 -33.907 1.00 0.00 147 MET X CA 8
ATOM 16550 C C . MET A 1 127 ? -16.507 -14.627 -34.297 1.00 0.00 147 MET X C 8
ATOM 16551 O O . MET A 1 127 ? -16.440 -13.443 -34.632 1.00 0.00 147 MET X O 8
ATOM 16565 N N . SER A 1 128 ? -17.650 -15.302 -34.253 1.00 0.00 148 SER X N 8
ATOM 16566 C CA . SER A 1 128 ? -18.915 -14.668 -34.605 1.00 0.00 148 SER X CA 8
ATOM 16567 C C . SER A 1 128 ? -19.757 -14.420 -33.358 1.00 0.00 148 SER X C 8
ATOM 16568 O O . SER A 1 128 ? -19.432 -13.502 -32.622 1.00 0.00 148 SER X O 8
ATOM 16577 N N . GLY A 1 1 ? -11.878 18.889 13.788 1.00 0.00 21 GLY X N 9
ATOM 16578 C CA . GLY A 1 1 ? -11.801 17.628 12.997 1.00 0.00 21 GLY X CA 9
ATOM 16579 C C . GLY A 1 1 ? -13.207 17.167 12.633 1.00 0.00 21 GLY X C 9
ATOM 16580 O O . GLY A 1 1 ? -13.759 16.266 13.264 1.00 0.00 21 GLY X O 9
ATOM 16586 N N . LEU A 1 2 ? -13.780 17.794 11.612 1.00 0.00 22 LEU X N 9
ATOM 16587 C CA . LEU A 1 2 ? -15.125 17.440 11.171 1.00 0.00 22 LEU X CA 9
ATOM 16588 C C . LEU A 1 2 ? -15.072 16.726 9.825 1.00 0.00 22 LEU X C 9
ATOM 16589 O O . LEU A 1 2 ? -14.525 17.250 8.855 1.00 0.00 22 LEU X O 9
ATOM 16605 N N . THR A 1 3 ? -15.641 15.526 9.772 1.00 0.00 23 THR X N 9
ATOM 16606 C CA . THR A 1 3 ? -15.648 14.749 8.538 1.00 0.00 23 THR X CA 9
ATOM 16607 C C . THR A 1 3 ? -17.076 14.554 8.036 1.00 0.00 23 THR X C 9
ATOM 16608 O O . THR A 1 3 ? -17.931 14.078 8.770 1.00 0.00 23 THR X O 9
ATOM 16619 N N . SER A 1 4 ? -17.328 14.928 6.788 1.00 0.00 24 SER X N 9
ATOM 16620 C CA . SER A 1 4 ? -18.662 14.774 6.210 1.00 0.00 24 SER X CA 9
ATOM 16621 C C . SER A 1 4 ? -18.981 13.303 5.917 1.00 0.00 24 SER X C 9
ATOM 16622 O O . SER A 1 4 ? -20.147 12.915 5.836 1.00 0.00 24 SER X O 9
ATOM 16630 N N . LEU A 1 5 ? -17.936 12.506 5.704 1.00 0.00 25 LEU X N 9
ATOM 16631 C CA . LEU A 1 5 ? -18.099 11.091 5.356 1.00 0.00 25 LEU X CA 9
ATOM 16632 C C . LEU A 1 5 ? -18.810 10.277 6.427 1.00 0.00 25 LEU X C 9
ATOM 16633 O O . LEU A 1 5 ? -19.642 9.437 6.106 1.00 0.00 25 LEU X O 9
ATOM 16649 N N . GLN A 1 6 ? -18.476 10.492 7.690 1.00 0.00 26 GLN X N 9
ATOM 16650 C CA . GLN A 1 6 ? -19.109 9.710 8.744 1.00 0.00 26 GLN X CA 9
ATOM 16651 C C . GLN A 1 6 ? -20.628 9.825 8.640 1.00 0.00 26 GLN X C 9
ATOM 16652 O O . GLN A 1 6 ? -21.348 8.847 8.843 1.00 0.00 26 GLN X O 9
ATOM 16666 N N . GLN A 1 7 ? -21.110 11.017 8.298 1.00 0.00 27 GLN X N 9
ATOM 16667 C CA . GLN A 1 7 ? -22.542 11.232 8.143 1.00 0.00 27 GLN X CA 9
ATOM 16668 C C . GLN A 1 7 ? -23.056 10.520 6.893 1.00 0.00 27 GLN X C 9
ATOM 16669 O O . GLN A 1 7 ? -24.144 9.945 6.895 1.00 0.00 27 GLN X O 9
ATOM 16683 N N . GLN A 1 8 ? -22.265 10.579 5.823 1.00 0.00 28 GLN X N 9
ATOM 16684 C CA . GLN A 1 8 ? -22.643 9.952 4.559 1.00 0.00 28 GLN X CA 9
ATOM 16685 C C . GLN A 1 8 ? -22.754 8.437 4.703 1.00 0.00 28 GLN X C 9
ATOM 16686 O O . GLN A 1 8 ? -23.689 7.825 4.194 1.00 0.00 28 GLN X O 9
ATOM 16700 N N . LYS A 1 9 ? -21.798 7.839 5.405 1.00 0.00 29 LYS X N 9
ATOM 16701 C CA . LYS A 1 9 ? -21.809 6.395 5.607 1.00 0.00 29 LYS X CA 9
ATOM 16702 C C . LYS A 1 9 ? -23.072 5.984 6.342 1.00 0.00 29 LYS X C 9
ATOM 16703 O O . LYS A 1 9 ? -23.685 4.972 6.018 1.00 0.00 29 LYS X O 9
ATOM 16722 N N . GLN A 1 10 ? -23.455 6.781 7.336 1.00 0.00 30 GLN X N 9
ATOM 16723 C CA . GLN A 1 10 ? -24.639 6.495 8.123 1.00 0.00 30 GLN X CA 9
ATOM 16724 C C . GLN A 1 10 ? -25.872 6.447 7.228 1.00 0.00 30 GLN X C 9
ATOM 16725 O O . GLN A 1 10 ? -26.745 5.597 7.405 1.00 0.00 30 GLN X O 9
ATOM 16739 N N . ARG A 1 11 ? -25.932 7.353 6.259 1.00 0.00 31 ARG X N 9
ATOM 16740 C CA . ARG A 1 11 ? -27.059 7.386 5.336 1.00 0.00 31 ARG X CA 9
ATOM 16741 C C . ARG A 1 11 ? -27.145 6.056 4.597 1.00 0.00 31 ARG X C 9
ATOM 16742 O O . ARG A 1 11 ? -28.230 5.511 4.396 1.00 0.00 31 ARG X O 9
ATOM 16763 N N . LEU A 1 12 ? -25.990 5.539 4.204 1.00 0.00 32 LEU X N 9
ATOM 16764 C CA . LEU A 1 12 ? -25.927 4.266 3.498 1.00 0.00 32 LEU X CA 9
ATOM 16765 C C . LEU A 1 12 ? -26.443 3.123 4.375 1.00 0.00 32 LEU X C 9
ATOM 16766 O O . LEU A 1 12 ? -27.060 2.182 3.874 1.00 0.00 32 LEU X O 9
ATOM 16782 N N . ILE A 1 13 ? -26.147 3.179 5.674 1.00 0.00 33 ILE X N 9
ATOM 16783 C CA . ILE A 1 13 ? -26.548 2.107 6.589 1.00 0.00 33 ILE X CA 9
ATOM 16784 C C . ILE A 1 13 ? -28.057 1.912 6.629 1.00 0.00 33 ILE X C 9
ATOM 16785 O O . ILE A 1 13 ? -28.551 0.791 6.505 1.00 0.00 33 ILE X O 9
ATOM 16801 N N . GLU A 1 14 ? -28.784 2.999 6.832 1.00 0.00 34 GLU X N 9
ATOM 16802 C CA . GLU A 1 14 ? -30.230 2.919 6.918 1.00 0.00 34 GLU X CA 9
ATOM 16803 C C . GLU A 1 14 ? -30.830 2.420 5.611 1.00 0.00 34 GLU X C 9
ATOM 16804 O O . GLU A 1 14 ? -31.815 1.685 5.612 1.00 0.00 34 GLU X O 9
ATOM 16816 N N . SER A 1 15 ? -30.227 2.812 4.498 1.00 0.00 35 SER X N 9
ATOM 16817 C CA . SER A 1 15 ? -30.708 2.384 3.194 1.00 0.00 35 SER X CA 9
ATOM 16818 C C . SER A 1 15 ? -30.486 0.885 3.000 1.00 0.00 35 SER X C 9
ATOM 16819 O O . SER A 1 15 ? -31.342 0.184 2.465 1.00 0.00 35 SER X O 9
ATOM 16827 N N . LEU A 1 16 ? -29.322 0.408 3.431 1.00 0.00 36 LEU X N 9
ATOM 16828 C CA . LEU A 1 16 ? -28.968 -1.004 3.296 1.00 0.00 36 LEU X CA 9
ATOM 16829 C C . LEU A 1 16 ? -29.886 -1.884 4.143 1.00 0.00 36 LEU X C 9
ATOM 16830 O O . LEU A 1 16 ? -30.461 -2.855 3.652 1.00 0.00 36 LEU X O 9
ATOM 16846 N N . ARG A 1 17 ? -30.001 -1.542 5.420 1.00 0.00 37 ARG X N 9
ATOM 16847 C CA . ARG A 1 17 ? -30.830 -2.311 6.339 1.00 0.00 37 ARG X CA 9
ATOM 16848 C C . ARG A 1 17 ? -32.289 -2.232 5.947 1.00 0.00 37 ARG X C 9
ATOM 16849 O O . ARG A 1 17 ? -33.010 -3.230 5.971 1.00 0.00 37 ARG X O 9
ATOM 16870 N N . ASN A 1 18 ? -32.719 -1.032 5.600 1.00 0.00 38 ASN X N 9
ATOM 16871 C CA . ASN A 1 18 ? -34.103 -0.821 5.218 1.00 0.00 38 ASN X CA 9
ATOM 16872 C C . ASN A 1 18 ? -34.444 -1.624 3.970 1.00 0.00 38 ASN X C 9
ATOM 16873 O O . ASN A 1 18 ? -35.532 -2.187 3.853 1.00 0.00 38 ASN X O 9
ATOM 16884 N N . SER A 1 19 ? -33.497 -1.665 3.039 1.00 0.00 39 SER X N 9
ATOM 16885 C CA . SER A 1 19 ? -33.679 -2.388 1.792 1.00 0.00 39 SER X CA 9
ATOM 16886 C C . SER A 1 19 ? -33.857 -3.874 2.051 1.00 0.00 39 SER X C 9
ATOM 16887 O O . SER A 1 19 ? -34.634 -4.547 1.373 1.00 0.00 39 SER X O 9
ATOM 16895 N N . HIS A 1 20 ? -33.111 -4.380 3.019 1.00 0.00 40 HIS X N 9
ATOM 16896 C CA . HIS A 1 20 ? -33.166 -5.791 3.348 1.00 0.00 40 HIS X CA 9
ATOM 16897 C C . HIS A 1 20 ? -33.596 -6.027 4.798 1.00 0.00 40 HIS X C 9
ATOM 16898 O O . HIS A 1 20 ? -32.849 -5.736 5.729 1.00 0.00 40 HIS X O 9
ATOM 16913 N N . SER A 1 21 ? -34.796 -6.572 4.983 1.00 0.00 41 SER X N 9
ATOM 16914 C CA . SER A 1 21 ? -35.296 -6.868 6.323 1.00 0.00 41 SER X CA 9
ATOM 16915 C C . SER A 1 21 ? -34.546 -8.052 6.937 1.00 0.00 41 SER X C 9
ATOM 16916 O O . SER A 1 21 ? -34.224 -8.051 8.126 1.00 0.00 41 SER X O 9
ATOM 16924 N N . SER A 1 22 ? -34.284 -9.062 6.109 1.00 0.00 42 SER X N 9
ATOM 16925 C CA . SER A 1 22 ? -33.584 -10.269 6.555 1.00 0.00 42 SER X CA 9
ATOM 16926 C C . SER A 1 22 ? -32.152 -9.953 6.984 1.00 0.00 42 SER X C 9
ATOM 16927 O O . SER A 1 22 ? -31.620 -10.596 7.892 1.00 0.00 42 SER X O 9
ATOM 16935 N N . ILE A 1 23 ? -31.551 -8.961 6.320 1.00 0.00 43 ILE X N 9
ATOM 16936 C CA . ILE A 1 23 ? -30.182 -8.535 6.625 1.00 0.00 43 ILE X CA 9
ATOM 16937 C C . ILE A 1 23 ? -29.930 -8.583 8.132 1.00 0.00 43 ILE X C 9
ATOM 16938 O O . ILE A 1 23 ? -30.755 -8.126 8.923 1.00 0.00 43 ILE X O 9
ATOM 16954 N N . ALA A 1 24 ? -28.795 -9.155 8.527 1.00 0.00 44 ALA X N 9
ATOM 16955 C CA . ALA A 1 24 ? -28.461 -9.265 9.937 1.00 0.00 44 ALA X CA 9
ATOM 16956 C C . ALA A 1 24 ? -27.205 -8.463 10.236 1.00 0.00 44 ALA X C 9
ATOM 16957 O O . ALA A 1 24 ? -26.258 -8.460 9.452 1.00 0.00 44 ALA X O 9
ATOM 16964 N N . GLU A 1 25 ? -27.207 -7.777 11.367 1.00 0.00 45 GLU X N 9
ATOM 16965 C CA . GLU A 1 25 ? -26.064 -6.967 11.747 1.00 0.00 45 GLU X CA 9
ATOM 16966 C C . GLU A 1 25 ? -25.071 -7.789 12.561 1.00 0.00 45 GLU X C 9
ATOM 16967 O O . GLU A 1 25 ? -25.418 -8.355 13.598 1.00 0.00 45 GLU X O 9
ATOM 16979 N N . ILE A 1 26 ? -23.828 -7.837 12.090 1.00 0.00 46 ILE X N 9
ATOM 16980 C CA . ILE A 1 26 ? -22.783 -8.572 12.780 1.00 0.00 46 ILE X CA 9
ATOM 16981 C C . ILE A 1 26 ? -21.983 -7.584 13.599 1.00 0.00 46 ILE X C 9
ATOM 16982 O O . ILE A 1 26 ? -21.738 -7.778 14.791 1.00 0.00 46 ILE X O 9
ATOM 16998 N N . GLN A 1 27 ? -21.619 -6.499 12.936 1.00 0.00 47 GLN X N 9
ATOM 16999 C CA . GLN A 1 27 ? -20.890 -5.431 13.573 1.00 0.00 47 GLN X CA 9
ATOM 17000 C C . GLN A 1 27 ? -21.606 -4.114 13.324 1.00 0.00 47 GLN X C 9
ATOM 17001 O O . GLN A 1 27 ? -21.868 -3.742 12.183 1.00 0.00 47 GLN X O 9
ATOM 17015 N N . LYS A 1 28 ? -21.950 -3.443 14.403 1.00 0.00 48 LYS X N 9
ATOM 17016 C CA . LYS A 1 28 ? -22.675 -2.177 14.325 1.00 0.00 48 LYS X CA 9
ATOM 17017 C C . LYS A 1 28 ? -22.084 -1.236 13.278 1.00 0.00 48 LYS X C 9
ATOM 17018 O O . LYS A 1 28 ? -20.961 -0.753 13.423 1.00 0.00 48 LYS X O 9
ATOM 17037 N N . ASP A 1 29 ? -22.872 -0.952 12.239 1.00 0.00 49 ASP X N 9
ATOM 17038 C CA . ASP A 1 29 ? -22.459 -0.035 11.178 1.00 0.00 49 ASP X CA 9
ATOM 17039 C C . ASP A 1 29 ? -21.158 -0.459 10.498 1.00 0.00 49 ASP X C 9
ATOM 17040 O O . ASP A 1 29 ? -20.570 0.330 9.758 1.00 0.00 49 ASP X O 9
ATOM 17049 N N . VAL A 1 30 ? -20.683 -1.674 10.768 1.00 0.00 50 VAL X N 9
ATOM 17050 C CA . VAL A 1 30 ? -19.419 -2.117 10.181 1.00 0.00 50 VAL X CA 9
ATOM 17051 C C . VAL A 1 30 ? -19.557 -3.396 9.347 1.00 0.00 50 VAL X C 9
ATOM 17052 O O . VAL A 1 30 ? -18.949 -3.507 8.283 1.00 0.00 50 VAL X O 9
ATOM 17065 N N . GLU A 1 31 ? -20.319 -4.371 9.842 1.00 0.00 51 GLU X N 9
ATOM 17066 C CA . GLU A 1 31 ? -20.463 -5.635 9.117 1.00 0.00 51 GLU X CA 9
ATOM 17067 C C . GLU A 1 31 ? -21.919 -6.077 8.989 1.00 0.00 51 GLU X C 9
ATOM 17068 O O . GLU A 1 31 ? -22.634 -6.193 9.984 1.00 0.00 51 GLU X O 9
ATOM 17080 N N . TYR A 1 32 ? -22.344 -6.329 7.751 1.00 0.00 52 TYR X N 9
ATOM 17081 C CA . TYR A 1 32 ? -23.710 -6.766 7.490 1.00 0.00 52 TYR X CA 9
ATOM 17082 C C . TYR A 1 32 ? -23.725 -8.094 6.734 1.00 0.00 52 TYR X C 9
ATOM 17083 O O . TYR A 1 32 ? -22.935 -8.302 5.820 1.00 0.00 52 TYR X O 9
ATOM 17101 N N . ARG A 1 33 ? -24.638 -8.986 7.117 1.00 0.00 53 ARG X N 9
ATOM 17102 C CA . ARG A 1 33 ? -24.747 -10.286 6.457 1.00 0.00 53 ARG X CA 9
ATOM 17103 C C . ARG A 1 33 ? -26.183 -10.568 6.049 1.00 0.00 53 ARG X C 9
ATOM 17104 O O . ARG A 1 33 ? -27.087 -10.519 6.875 1.00 0.00 53 ARG X O 9
ATOM 17125 N N . LEU A 1 34 ? -26.373 -10.913 4.784 1.00 0.00 54 LEU X N 9
ATOM 17126 C CA . LEU A 1 34 ? -27.704 -11.237 4.293 1.00 0.00 54 LEU X CA 9
ATOM 17127 C C . LEU A 1 34 ? -27.768 -12.697 3.819 1.00 0.00 54 LEU X C 9
ATOM 17128 O O . LEU A 1 34 ? -27.046 -13.071 2.894 1.00 0.00 54 LEU X O 9
ATOM 17144 N N . PRO A 1 35 ? -28.614 -13.525 4.393 1.00 0.00 55 PRO X N 9
ATOM 17145 C CA . PRO A 1 35 ? -28.740 -14.941 3.964 1.00 0.00 55 PRO X CA 9
ATOM 17146 C C . PRO A 1 35 ? -29.620 -15.060 2.724 1.00 0.00 55 PRO X C 9
ATOM 17147 O O . PRO A 1 35 ? -30.607 -14.338 2.581 1.00 0.00 55 PRO X O 9
ATOM 17158 N N . PHE A 1 36 ? -29.248 -15.956 1.823 1.00 0.00 56 PHE X N 9
ATOM 17159 C CA . PHE A 1 36 ? -30.002 -16.140 0.592 1.00 0.00 56 PHE X CA 9
ATOM 17160 C C . PHE A 1 36 ? -30.147 -17.618 0.257 1.00 0.00 56 PHE X C 9
ATOM 17161 O O . PHE A 1 36 ? -29.166 -18.351 0.244 1.00 0.00 56 PHE X O 9
ATOM 17178 N N . THR A 1 37 ? -31.371 -18.052 -0.021 1.00 0.00 57 THR X N 9
ATOM 17179 C CA . THR A 1 37 ? -31.606 -19.444 -0.364 1.00 0.00 57 THR X CA 9
ATOM 17180 C C . THR A 1 37 ? -32.104 -19.568 -1.794 1.00 0.00 57 THR X C 9
ATOM 17181 O O . THR A 1 37 ? -32.970 -18.812 -2.235 1.00 0.00 57 THR X O 9
ATOM 17192 N N . ILE A 1 38 ? -31.544 -20.527 -2.511 1.00 0.00 58 ILE X N 9
ATOM 17193 C CA . ILE A 1 38 ? -31.915 -20.761 -3.894 1.00 0.00 58 ILE X CA 9
ATOM 17194 C C . ILE A 1 38 ? -31.829 -22.249 -4.209 1.00 0.00 58 ILE X C 9
ATOM 17195 O O . ILE A 1 38 ? -30.840 -22.898 -3.902 1.00 0.00 58 ILE X O 9
ATOM 17211 N N . ASN A 1 39 ? -32.866 -22.797 -4.813 1.00 0.00 59 ASN X N 9
ATOM 17212 C CA . ASN A 1 39 ? -32.859 -24.216 -5.134 1.00 0.00 59 ASN X CA 9
ATOM 17213 C C . ASN A 1 39 ? -32.537 -25.036 -3.879 1.00 0.00 59 ASN X C 9
ATOM 17214 O O . ASN A 1 39 ? -31.865 -26.066 -3.958 1.00 0.00 59 ASN X O 9
ATOM 17225 N N . ASN A 1 40 ? -33.032 -24.552 -2.728 1.00 0.00 60 ASN X N 9
ATOM 17226 C CA . ASN A 1 40 ? -32.838 -25.202 -1.422 1.00 0.00 60 ASN X CA 9
ATOM 17227 C C . ASN A 1 40 ? -31.462 -24.907 -0.807 1.00 0.00 60 ASN X C 9
ATOM 17228 O O . ASN A 1 40 ? -31.298 -25.021 0.408 1.00 0.00 60 ASN X O 9
ATOM 17239 N N . LEU A 1 41 ? -30.479 -24.533 -1.622 1.00 0.00 61 LEU X N 9
ATOM 17240 C CA . LEU A 1 41 ? -29.154 -24.249 -1.072 1.00 0.00 61 LEU X CA 9
ATOM 17241 C C . LEU A 1 41 ? -29.134 -22.885 -0.399 1.00 0.00 61 LEU X C 9
ATOM 17242 O O . LEU A 1 41 ? -29.770 -21.948 -0.864 1.00 0.00 61 LEU X O 9
ATOM 17258 N N . THR A 1 42 ? -28.423 -22.792 0.720 1.00 0.00 62 THR X N 9
ATOM 17259 C CA . THR A 1 42 ? -28.360 -21.541 1.466 1.00 0.00 62 THR X CA 9
ATOM 17260 C C . THR A 1 42 ? -26.958 -20.957 1.462 1.00 0.00 62 THR X C 9
ATOM 17261 O O . THR A 1 42 ? -25.982 -21.630 1.798 1.00 0.00 62 THR X O 9
ATOM 17272 N N . ILE A 1 43 ? -26.879 -19.689 1.091 1.00 0.00 63 ILE X N 9
ATOM 17273 C CA . ILE A 1 43 ? -25.621 -18.970 1.044 1.00 0.00 63 ILE X CA 9
ATOM 17274 C C . ILE A 1 43 ? -25.745 -17.722 1.885 1.00 0.00 63 ILE X C 9
ATOM 17275 O O . ILE A 1 43 ? -26.846 -17.357 2.294 1.00 0.00 63 ILE X O 9
ATOM 17291 N N . ASN A 1 44 ? -24.638 -17.047 2.119 1.00 0.00 64 ASN X N 9
ATOM 17292 C CA . ASN A 1 44 ? -24.699 -15.823 2.883 1.00 0.00 64 ASN X CA 9
ATOM 17293 C C . ASN A 1 44 ? -23.785 -14.775 2.290 1.00 0.00 64 ASN X C 9
ATOM 17294 O O . ASN A 1 44 ? -22.604 -15.020 2.044 1.00 0.00 64 ASN X O 9
ATOM 17305 N N . ILE A 1 45 ? -24.344 -13.596 2.093 1.00 0.00 65 ILE X N 9
ATOM 17306 C CA . ILE A 1 45 ? -23.585 -12.489 1.563 1.00 0.00 65 ILE X CA 9
ATOM 17307 C C . ILE A 1 45 ? -23.003 -11.713 2.729 1.00 0.00 65 ILE X C 9
ATOM 17308 O O . ILE A 1 45 ? -23.738 -11.226 3.582 1.00 0.00 65 ILE X O 9
ATOM 17324 N N . ASN A 1 46 ? -21.685 -11.612 2.768 1.00 0.00 66 ASN X N 9
ATOM 17325 C CA . ASN A 1 46 ? -21.015 -10.901 3.847 1.00 0.00 66 ASN X CA 9
ATOM 17326 C C . ASN A 1 46 ? -20.607 -9.534 3.356 1.00 0.00 66 ASN X C 9
ATOM 17327 O O . ASN A 1 46 ? -20.108 -9.386 2.240 1.00 0.00 66 ASN X O 9
ATOM 17338 N N . ILE A 1 47 ? -20.888 -8.530 4.158 1.00 0.00 67 ILE X N 9
ATOM 17339 C CA . ILE A 1 47 ? -20.620 -7.167 3.761 1.00 0.00 67 ILE X CA 9
ATOM 17340 C C . ILE A 1 47 ? -19.695 -6.482 4.757 1.00 0.00 67 ILE X C 9
ATOM 17341 O O . ILE A 1 47 ? -19.945 -6.503 5.963 1.00 0.00 67 ILE X O 9
ATOM 17357 N N . LEU A 1 48 ? -18.631 -5.868 4.251 1.00 0.00 68 LEU X N 9
ATOM 17358 C CA . LEU A 1 48 ? -17.686 -5.176 5.118 1.00 0.00 68 LEU X CA 9
ATOM 17359 C C . LEU A 1 48 ? -17.708 -3.681 4.829 1.00 0.00 68 LEU X C 9
ATOM 17360 O O . LEU A 1 48 ? -17.753 -3.258 3.674 1.00 0.00 68 LEU X O 9
ATOM 17376 N N . LEU A 1 49 ? -17.674 -2.896 5.890 1.00 0.00 69 LEU X N 9
ATOM 17377 C CA . LEU A 1 49 ? -17.688 -1.447 5.769 1.00 0.00 69 LEU X CA 9
ATOM 17378 C C . LEU A 1 49 ? -16.397 -0.870 6.361 1.00 0.00 69 LEU X C 9
ATOM 17379 O O . LEU A 1 49 ? -16.311 -0.671 7.573 1.00 0.00 69 LEU X O 9
ATOM 17395 N N . PRO A 1 50 ? -15.396 -0.605 5.554 1.00 0.00 70 PRO X N 9
ATOM 17396 C CA . PRO A 1 50 ? -14.099 -0.051 6.051 1.00 0.00 70 PRO X CA 9
ATOM 17397 C C . PRO A 1 50 ? -14.238 1.401 6.501 1.00 0.00 70 PRO X C 9
ATOM 17398 O O . PRO A 1 50 ? -15.253 2.042 6.242 1.00 0.00 70 PRO X O 9
ATOM 17409 N N . PRO A 1 51 ? -13.252 1.925 7.180 1.00 0.00 71 PRO X N 9
ATOM 17410 C CA . PRO A 1 51 ? -13.298 3.327 7.678 1.00 0.00 71 PRO X CA 9
ATOM 17411 C C . PRO A 1 51 ? -13.398 4.315 6.523 1.00 0.00 71 PRO X C 9
ATOM 17412 O O . PRO A 1 51 ? -14.069 5.342 6.624 1.00 0.00 71 PRO X O 9
ATOM 17423 N N . GLN A 1 52 ? -12.743 3.982 5.414 1.00 0.00 72 GLN X N 9
ATOM 17424 C CA . GLN A 1 52 ? -12.782 4.820 4.229 1.00 0.00 72 GLN X CA 9
ATOM 17425 C C . GLN A 1 52 ? -14.191 4.862 3.650 1.00 0.00 72 GLN X C 9
ATOM 17426 O O . GLN A 1 52 ? -14.635 5.886 3.131 1.00 0.00 72 GLN X O 9
ATOM 17440 N N . PHE A 1 53 ? -14.881 3.733 3.757 1.00 0.00 73 PHE X N 9
ATOM 17441 C CA . PHE A 1 53 ? -16.243 3.598 3.250 1.00 0.00 73 PHE X CA 9
ATOM 17442 C C . PHE A 1 53 ? -17.084 4.841 3.610 1.00 0.00 73 PHE X C 9
ATOM 17443 O O . PHE A 1 53 ? -16.930 5.379 4.706 1.00 0.00 73 PHE X O 9
ATOM 17460 N N . PRO A 1 54 ? -17.956 5.327 2.734 1.00 0.00 74 PRO X N 9
ATOM 17461 C CA . PRO A 1 54 ? -18.230 4.763 1.375 1.00 0.00 74 PRO X CA 9
ATOM 17462 C C . PRO A 1 54 ? -17.313 5.332 0.288 1.00 0.00 74 PRO X C 9
ATOM 17463 O O . PRO A 1 54 ? -17.526 5.088 -0.900 1.00 0.00 74 PRO X O 9
ATOM 17474 N N . GLN A 1 55 ? -16.278 6.065 0.699 1.00 0.00 75 GLN X N 9
ATOM 17475 C CA . GLN A 1 55 ? -15.323 6.629 -0.262 1.00 0.00 75 GLN X CA 9
ATOM 17476 C C . GLN A 1 55 ? -14.451 5.517 -0.849 1.00 0.00 75 GLN X C 9
ATOM 17477 O O . GLN A 1 55 ? -13.635 5.752 -1.741 1.00 0.00 75 GLN X O 9
ATOM 17491 N N . GLU A 1 56 ? -14.633 4.308 -0.330 1.00 0.00 76 GLU X N 9
ATOM 17492 C CA . GLU A 1 56 ? -13.882 3.162 -0.773 1.00 0.00 76 GLU X CA 9
ATOM 17493 C C . GLU A 1 56 ? -14.818 1.987 -0.970 1.00 0.00 76 GLU X C 9
ATOM 17494 O O . GLU A 1 56 ? -15.897 1.955 -0.398 1.00 0.00 76 GLU X O 9
ATOM 17506 N N . LYS A 1 57 ? -14.433 1.044 -1.807 1.00 0.00 77 LYS X N 9
ATOM 17507 C CA . LYS A 1 57 ? -15.301 -0.097 -2.069 1.00 0.00 77 LYS X CA 9
ATOM 17508 C C . LYS A 1 57 ? -15.348 -1.042 -0.869 1.00 0.00 77 LYS X C 9
ATOM 17509 O O . LYS A 1 57 ? -14.397 -1.108 -0.089 1.00 0.00 77 LYS X O 9
ATOM 17528 N N . PRO A 1 58 ? -16.430 -1.766 -0.702 1.00 0.00 78 PRO X N 9
ATOM 17529 C CA . PRO A 1 58 ? -16.594 -2.714 0.428 1.00 0.00 78 PRO X CA 9
ATOM 17530 C C . PRO A 1 58 ? -15.982 -4.064 0.108 1.00 0.00 78 PRO X C 9
ATOM 17531 O O . PRO A 1 58 ? -15.647 -4.340 -1.044 1.00 0.00 78 PRO X O 9
ATOM 17542 N N . VAL A 1 59 ? -15.850 -4.908 1.116 1.00 0.00 79 VAL X N 9
ATOM 17543 C CA . VAL A 1 59 ? -15.292 -6.226 0.896 1.00 0.00 79 VAL X CA 9
ATOM 17544 C C . VAL A 1 59 ? -16.409 -7.257 1.000 1.00 0.00 79 VAL X C 9
ATOM 17545 O O . VAL A 1 59 ? -16.894 -7.551 2.092 1.00 0.00 79 VAL X O 9
ATOM 17558 N N . ILE A 1 60 ? -16.832 -7.784 -0.144 1.00 0.00 80 ILE X N 9
ATOM 17559 C CA . ILE A 1 60 ? -17.916 -8.756 -0.167 1.00 0.00 80 ILE X CA 9
ATOM 17560 C C . ILE A 1 60 ? -17.385 -10.166 -0.413 1.00 0.00 80 ILE X C 9
ATOM 17561 O O . ILE A 1 60 ? -16.666 -10.410 -1.381 1.00 0.00 80 ILE X O 9
ATOM 17577 N N . SER A 1 61 ? -17.755 -11.090 0.466 1.00 0.00 81 SER X N 9
ATOM 17578 C CA . SER A 1 61 ? -17.320 -12.478 0.335 1.00 0.00 81 SER X CA 9
ATOM 17579 C C . SER A 1 61 ? -18.518 -13.420 0.443 1.00 0.00 81 SER X C 9
ATOM 17580 O O . SER A 1 61 ? -19.514 -13.098 1.091 1.00 0.00 81 SER X O 9
ATOM 17588 N N . VAL A 1 62 ? -18.419 -14.578 -0.204 1.00 0.00 82 VAL X N 9
ATOM 17589 C CA . VAL A 1 62 ? -19.507 -15.553 -0.179 1.00 0.00 82 VAL X CA 9
ATOM 17590 C C . VAL A 1 62 ? -19.033 -16.916 0.313 1.00 0.00 82 VAL X C 9
ATOM 17591 O O . VAL A 1 62 ? -18.018 -17.440 -0.149 1.00 0.00 82 VAL X O 9
ATOM 17604 N N . TYR A 1 63 ? -19.799 -17.496 1.231 1.00 0.00 83 TYR X N 9
ATOM 17605 C CA . TYR A 1 63 ? -19.487 -18.810 1.766 1.00 0.00 83 TYR X CA 9
ATOM 17606 C C . TYR A 1 63 ? -20.777 -19.628 1.891 1.00 0.00 83 TYR X C 9
ATOM 17607 O O . TYR A 1 63 ? -21.809 -19.093 2.296 1.00 0.00 83 TYR X O 9
ATOM 17625 N N . PRO A 1 64 ? -20.754 -20.895 1.565 1.00 0.00 84 PRO X N 9
ATOM 17626 C CA . PRO A 1 64 ? -19.540 -21.599 1.072 1.00 0.00 84 PRO X CA 9
ATOM 17627 C C . PRO A 1 64 ? -19.271 -21.254 -0.396 1.00 0.00 84 PRO X C 9
ATOM 17628 O O . PRO A 1 64 ? -20.195 -20.909 -1.130 1.00 0.00 84 PRO X O 9
ATOM 17639 N N . PRO A 1 65 ? -18.042 -21.329 -0.832 1.00 0.00 85 PRO X N 9
ATOM 17640 C CA . PRO A 1 65 ? -17.667 -21.005 -2.242 1.00 0.00 85 PRO X CA 9
ATOM 17641 C C . PRO A 1 65 ? -18.578 -21.675 -3.265 1.00 0.00 85 PRO X C 9
ATOM 17642 O O . PRO A 1 65 ? -19.007 -22.816 -3.099 1.00 0.00 85 PRO X O 9
ATOM 17653 N N . ILE A 1 66 ? -18.891 -20.907 -4.297 1.00 0.00 86 ILE X N 9
ATOM 17654 C CA . ILE A 1 66 ? -19.787 -21.347 -5.354 1.00 0.00 86 ILE X CA 9
ATOM 17655 C C . ILE A 1 66 ? -19.237 -21.031 -6.738 1.00 0.00 86 ILE X C 9
ATOM 17656 O O . ILE A 1 66 ? -18.335 -20.209 -6.896 1.00 0.00 86 ILE X O 9
ATOM 17672 N N . ARG A 1 67 ? -19.803 -21.694 -7.737 1.00 0.00 87 ARG X N 9
ATOM 17673 C CA . ARG A 1 67 ? -19.396 -21.490 -9.120 1.00 0.00 87 ARG X CA 9
ATOM 17674 C C . ARG A 1 67 ? -20.404 -20.573 -9.807 1.00 0.00 87 ARG X C 9
ATOM 17675 O O . ARG A 1 67 ? -21.604 -20.845 -9.797 1.00 0.00 87 ARG X O 9
ATOM 17696 N N . HIS A 1 68 ? -19.921 -19.476 -10.384 1.00 0.00 88 HIS X N 9
ATOM 17697 C CA . HIS A 1 68 ? -20.809 -18.526 -11.045 1.00 0.00 88 HIS X CA 9
ATOM 17698 C C . HIS A 1 68 ? -19.995 -17.598 -11.950 1.00 0.00 88 HIS X C 9
ATOM 17699 O O . HIS A 1 68 ? -18.781 -17.481 -11.788 1.00 0.00 88 HIS X O 9
ATOM 17714 N N . HIS A 1 69 ? -20.654 -16.960 -12.917 1.00 0.00 89 HIS X N 9
ATOM 17715 C CA . HIS A 1 69 ? -19.946 -16.076 -13.845 1.00 0.00 89 HIS X CA 9
ATOM 17716 C C . HIS A 1 69 ? -19.350 -14.860 -13.133 1.00 0.00 89 HIS X C 9
ATOM 17717 O O . HIS A 1 69 ? -18.405 -14.247 -13.630 1.00 0.00 89 HIS X O 9
ATOM 17732 N N . LEU A 1 70 ? -19.910 -14.502 -11.981 1.00 0.00 90 LEU X N 9
ATOM 17733 C CA . LEU A 1 70 ? -19.410 -13.332 -11.242 1.00 0.00 90 LEU X CA 9
ATOM 17734 C C . LEU A 1 70 ? -18.477 -13.727 -10.101 1.00 0.00 90 LEU X C 9
ATOM 17735 O O . LEU A 1 70 ? -17.936 -12.860 -9.415 1.00 0.00 90 LEU X O 9
ATOM 17751 N N . MET A 1 71 ? -18.269 -15.022 -9.902 1.00 0.00 91 MET X N 9
ATOM 17752 C CA . MET A 1 71 ? -17.388 -15.485 -8.859 1.00 0.00 91 MET X CA 9
ATOM 17753 C C . MET A 1 71 ? -15.936 -15.448 -9.321 1.00 0.00 91 MET X C 9
ATOM 17754 O O . MET A 1 71 ? -15.625 -15.824 -10.451 1.00 0.00 91 MET X O 9
ATOM 17768 N N . ASP A 1 72 ? -15.050 -14.999 -8.439 1.00 0.00 92 ASP X N 9
ATOM 17769 C CA . ASP A 1 72 ? -13.633 -14.926 -8.768 1.00 0.00 92 ASP X CA 9
ATOM 17770 C C . ASP A 1 72 ? -13.104 -16.317 -9.101 1.00 0.00 92 ASP X C 9
ATOM 17771 O O . ASP A 1 72 ? -13.812 -17.312 -8.943 1.00 0.00 92 ASP X O 9
ATOM 17780 N N . LYS A 1 73 ? -11.866 -16.381 -9.573 1.00 0.00 93 LYS X N 9
ATOM 17781 C CA . LYS A 1 73 ? -11.264 -17.656 -9.939 1.00 0.00 93 LYS X CA 9
ATOM 17782 C C . LYS A 1 73 ? -11.209 -18.595 -8.737 1.00 0.00 93 LYS X C 9
ATOM 17783 O O . LYS A 1 73 ? -11.073 -19.808 -8.900 1.00 0.00 93 LYS X O 9
ATOM 17802 N N . GLN A 1 74 ? -11.321 -18.043 -7.530 1.00 0.00 94 GLN X N 9
ATOM 17803 C CA . GLN A 1 74 ? -11.285 -18.871 -6.327 1.00 0.00 94 GLN X CA 9
ATOM 17804 C C . GLN A 1 74 ? -12.689 -19.343 -5.957 1.00 0.00 94 GLN X C 9
ATOM 17805 O O . GLN A 1 74 ? -12.849 -20.276 -5.172 1.00 0.00 94 GLN X O 9
ATOM 17819 N N . GLY A 1 75 ? -13.704 -18.683 -6.509 1.00 0.00 95 GLY X N 9
ATOM 17820 C CA . GLY A 1 75 ? -15.082 -19.041 -6.203 1.00 0.00 95 GLY X CA 9
ATOM 17821 C C . GLY A 1 75 ? -15.423 -18.651 -4.767 1.00 0.00 95 GLY X C 9
ATOM 17822 O O . GLY A 1 75 ? -16.419 -19.107 -4.207 1.00 0.00 95 GLY X O 9
ATOM 17826 N N . VAL A 1 76 ? -14.585 -17.799 -4.175 1.00 0.00 96 VAL X N 9
ATOM 17827 C CA . VAL A 1 76 ? -14.800 -17.350 -2.805 1.00 0.00 96 VAL X CA 9
ATOM 17828 C C . VAL A 1 76 ? -15.105 -15.860 -2.768 1.00 0.00 96 VAL X C 9
ATOM 17829 O O . VAL A 1 76 ? -16.000 -15.414 -2.050 1.00 0.00 96 VAL X O 9
ATOM 17842 N N . TYR A 1 77 ? -14.343 -15.094 -3.539 1.00 0.00 97 TYR X N 9
ATOM 17843 C CA . TYR A 1 77 ? -14.525 -13.654 -3.586 1.00 0.00 97 TYR X CA 9
ATOM 17844 C C . TYR A 1 77 ? -15.300 -13.255 -4.832 1.00 0.00 97 TYR X C 9
ATOM 17845 O O . TYR A 1 77 ? -15.199 -13.901 -5.872 1.00 0.00 97 TYR X O 9
ATOM 17863 N N . VAL A 1 78 ? -16.082 -12.191 -4.718 1.00 0.00 98 VAL X N 9
ATOM 17864 C CA . VAL A 1 78 ? -16.880 -11.715 -5.841 1.00 0.00 98 VAL X CA 9
ATOM 17865 C C . VAL A 1 78 ? -16.205 -10.529 -6.521 1.00 0.00 98 VAL X C 9
ATOM 17866 O O . VAL A 1 78 ? -15.803 -9.571 -5.862 1.00 0.00 98 VAL X O 9
ATOM 17879 N N . THR A 1 79 ? -16.116 -10.586 -7.847 1.00 0.00 99 THR X N 9
ATOM 17880 C CA . THR A 1 79 ? -15.523 -9.494 -8.606 1.00 0.00 99 THR X CA 9
ATOM 17881 C C . THR A 1 79 ? -16.391 -9.194 -9.826 1.00 0.00 99 THR X C 9
ATOM 17882 O O . THR A 1 79 ? -16.232 -9.804 -10.883 1.00 0.00 99 THR X O 9
ATOM 17893 N N . SER A 1 80 ? -17.336 -8.278 -9.654 1.00 0.00 100 SER X N 9
ATOM 17894 C CA . SER A 1 80 ? -18.259 -7.940 -10.729 1.00 0.00 100 SER X CA 9
ATOM 17895 C C . SER A 1 80 ? -18.363 -6.430 -10.925 1.00 0.00 100 SER X C 9
ATOM 17896 O O . SER A 1 80 ? -18.123 -5.660 -9.996 1.00 0.00 100 SER X O 9
ATOM 17904 N N . PRO A 1 81 ? -18.744 -5.996 -12.104 1.00 0.00 101 PRO X N 9
ATOM 17905 C CA . PRO A 1 81 ? -18.910 -4.546 -12.400 1.00 0.00 101 PRO X CA 9
ATOM 17906 C C . PRO A 1 81 ? -19.982 -3.922 -11.509 1.00 0.00 101 PRO X C 9
ATOM 17907 O O . PRO A 1 81 ? -20.057 -2.702 -11.367 1.00 0.00 101 PRO X O 9
ATOM 17918 N N . LEU A 1 82 ? -20.801 -4.780 -10.902 1.00 0.00 102 LEU X N 9
ATOM 17919 C CA . LEU A 1 82 ? -21.861 -4.326 -10.014 1.00 0.00 102 LEU X CA 9
ATOM 17920 C C . LEU A 1 82 ? -21.248 -3.560 -8.847 1.00 0.00 102 LEU X C 9
ATOM 17921 O O . LEU A 1 82 ? -21.769 -2.532 -8.418 1.00 0.00 102 LEU X O 9
ATOM 17937 N N . VAL A 1 83 ? -20.132 -4.077 -8.344 1.00 0.00 103 VAL X N 9
ATOM 17938 C CA . VAL A 1 83 ? -19.429 -3.456 -7.228 1.00 0.00 103 VAL X CA 9
ATOM 17939 C C . VAL A 1 83 ? -18.384 -2.463 -7.733 1.00 0.00 103 VAL X C 9
ATOM 17940 O O . VAL A 1 83 ? -18.014 -1.525 -7.027 1.00 0.00 103 VAL X O 9
ATOM 17953 N N . ASN A 1 84 ? -17.905 -2.685 -8.952 1.00 0.00 104 ASN X N 9
ATOM 17954 C CA . ASN A 1 84 ? -16.894 -1.816 -9.540 1.00 0.00 104 ASN X CA 9
ATOM 17955 C C . ASN A 1 84 ? -17.402 -0.382 -9.641 1.00 0.00 104 ASN X C 9
ATOM 17956 O O . ASN A 1 84 ? -16.646 0.565 -9.429 1.00 0.00 104 ASN X O 9
ATOM 17967 N N . ASN A 1 85 ? -18.673 -0.218 -9.983 1.00 0.00 105 ASN X N 9
ATOM 17968 C CA . ASN A 1 85 ? -19.247 1.117 -10.118 1.00 0.00 105 ASN X CA 9
ATOM 17969 C C . ASN A 1 85 ? -19.726 1.652 -8.766 1.00 0.00 105 ASN X C 9
ATOM 17970 O O . ASN A 1 85 ? -20.493 2.613 -8.712 1.00 0.00 105 ASN X O 9
ATOM 17981 N N . PHE A 1 86 ? -19.283 1.025 -7.677 1.00 0.00 106 PHE X N 9
ATOM 17982 C CA . PHE A 1 86 ? -19.690 1.454 -6.344 1.00 0.00 106 PHE X CA 9
ATOM 17983 C C . PHE A 1 86 ? -19.213 2.859 -6.018 1.00 0.00 106 PHE X C 9
ATOM 17984 O O . PHE A 1 86 ? -18.030 3.176 -6.146 1.00 0.00 106 PHE X O 9
ATOM 18001 N N . THR A 1 87 ? -20.146 3.692 -5.577 1.00 0.00 107 THR X N 9
ATOM 18002 C CA . THR A 1 87 ? -19.822 5.056 -5.208 1.00 0.00 107 THR X CA 9
ATOM 18003 C C . THR A 1 87 ? -20.844 5.608 -4.214 1.00 0.00 107 THR X C 9
ATOM 18004 O O . THR A 1 87 ? -21.835 4.951 -3.897 1.00 0.00 107 THR X O 9
ATOM 18015 N N . MET A 1 88 ? -20.585 6.816 -3.724 1.00 0.00 108 MET X N 9
ATOM 18016 C CA . MET A 1 88 ? -21.477 7.457 -2.760 1.00 0.00 108 MET X CA 9
ATOM 18017 C C . MET A 1 88 ? -22.875 7.639 -3.340 1.00 0.00 108 MET X C 9
ATOM 18018 O O . MET A 1 88 ? -23.856 7.727 -2.603 1.00 0.00 108 MET X O 9
ATOM 18032 N N . HIS A 1 89 ? -22.956 7.702 -4.661 1.00 0.00 109 HIS X N 9
ATOM 18033 C CA . HIS A 1 89 ? -24.239 7.881 -5.327 1.00 0.00 109 HIS X CA 9
ATOM 18034 C C . HIS A 1 89 ? -24.907 6.534 -5.618 1.00 0.00 109 HIS X C 9
ATOM 18035 O O . HIS A 1 89 ? -25.968 6.488 -6.240 1.00 0.00 109 HIS X O 9
ATOM 18050 N N . SER A 1 90 ? -24.292 5.442 -5.160 1.00 0.00 110 SER X N 9
ATOM 18051 C CA . SER A 1 90 ? -24.858 4.116 -5.383 1.00 0.00 110 SER X CA 9
ATOM 18052 C C . SER A 1 90 ? -25.418 3.548 -4.084 1.00 0.00 110 SER X C 9
ATOM 18053 O O . SER A 1 90 ? -24.793 3.647 -3.026 1.00 0.00 110 SER X O 9
ATOM 18061 N N . ASP A 1 91 ? -26.594 2.947 -4.179 1.00 0.00 111 ASP X N 9
ATOM 18062 C CA . ASP A 1 91 ? -27.233 2.354 -3.013 1.00 0.00 111 ASP X CA 9
ATOM 18063 C C . ASP A 1 91 ? -26.649 0.976 -2.737 1.00 0.00 111 ASP X C 9
ATOM 18064 O O . ASP A 1 91 ? -26.858 0.031 -3.496 1.00 0.00 111 ASP X O 9
ATOM 18073 N N . LEU A 1 92 ? -25.902 0.881 -1.644 1.00 0.00 112 LEU X N 9
ATOM 18074 C CA . LEU A 1 92 ? -25.266 -0.370 -1.258 1.00 0.00 112 LEU X CA 9
ATOM 18075 C C . LEU A 1 92 ? -26.270 -1.518 -1.309 1.00 0.00 112 LEU X C 9
ATOM 18076 O O . LEU A 1 92 ? -25.944 -2.624 -1.739 1.00 0.00 112 LEU X O 9
ATOM 18092 N N . GLY A 1 93 ? -27.495 -1.243 -0.879 1.00 0.00 113 GLY X N 9
ATOM 18093 C CA . GLY A 1 93 ? -28.546 -2.258 -0.890 1.00 0.00 113 GLY X CA 9
ATOM 18094 C C . GLY A 1 93 ? -28.839 -2.721 -2.308 1.00 0.00 113 GLY X C 9
ATOM 18095 O O . GLY A 1 93 ? -29.060 -3.908 -2.551 1.00 0.00 113 GLY X O 9
ATOM 18099 N N . LYS A 1 94 ? -28.822 -1.784 -3.242 1.00 0.00 114 LYS X N 9
ATOM 18100 C CA . LYS A 1 94 ? -29.070 -2.106 -4.636 1.00 0.00 114 LYS X CA 9
ATOM 18101 C C . LYS A 1 94 ? -28.021 -3.097 -5.131 1.00 0.00 114 LYS X C 9
ATOM 18102 O O . LYS A 1 94 ? -28.330 -4.034 -5.868 1.00 0.00 114 LYS X O 9
ATOM 18121 N N . ILE A 1 95 ? -26.777 -2.883 -4.722 1.00 0.00 115 ILE X N 9
ATOM 18122 C CA . ILE A 1 95 ? -25.684 -3.758 -5.126 1.00 0.00 115 ILE X CA 9
ATOM 18123 C C . ILE A 1 95 ? -25.888 -5.172 -4.572 1.00 0.00 115 ILE X C 9
ATOM 18124 O O . ILE A 1 95 ? -25.660 -6.158 -5.272 1.00 0.00 115 ILE X O 9
ATOM 18140 N N . ILE A 1 96 ? -26.300 -5.265 -3.309 1.00 0.00 116 ILE X N 9
ATOM 18141 C CA . ILE A 1 96 ? -26.511 -6.567 -2.674 1.00 0.00 116 ILE X CA 9
ATOM 18142 C C . ILE A 1 96 ? -27.647 -7.339 -3.333 1.00 0.00 116 ILE X C 9
ATOM 18143 O O . ILE A 1 96 ? -27.488 -8.511 -3.677 1.00 0.00 116 ILE X O 9
ATOM 18159 N N . GLN A 1 97 ? -28.798 -6.696 -3.498 1.00 0.00 117 GLN X N 9
ATOM 18160 C CA . GLN A 1 97 ? -29.936 -7.372 -4.109 1.00 0.00 117 GLN X CA 9
ATOM 18161 C C . GLN A 1 97 ? -29.589 -7.817 -5.522 1.00 0.00 117 GLN X C 9
ATOM 18162 O O . GLN A 1 97 ? -30.107 -8.815 -6.012 1.00 0.00 117 GLN X O 9
ATOM 18176 N N . SER A 1 98 ? -28.696 -7.080 -6.169 1.00 0.00 118 SER X N 9
ATOM 18177 C CA . SER A 1 98 ? -28.280 -7.422 -7.522 1.00 0.00 118 SER X CA 9
ATOM 18178 C C . SER A 1 98 ? -27.549 -8.765 -7.544 1.00 0.00 118 SER X C 9
ATOM 18179 O O . SER A 1 98 ? -27.717 -9.557 -8.470 1.00 0.00 118 SER X O 9
ATOM 18187 N N . LEU A 1 99 ? -26.721 -9.001 -6.531 1.00 0.00 119 LEU X N 9
ATOM 18188 C CA . LEU A 1 99 ? -25.942 -10.240 -6.454 1.00 0.00 119 LEU X CA 9
ATOM 18189 C C . LEU A 1 99 ? -26.822 -11.486 -6.394 1.00 0.00 119 LEU X C 9
ATOM 18190 O O . LEU A 1 99 ? -26.606 -12.440 -7.140 1.00 0.00 119 LEU X O 9
ATOM 18206 N N . LEU A 1 100 ? -27.787 -11.489 -5.483 1.00 0.00 120 LEU X N 9
ATOM 18207 C CA . LEU A 1 100 ? -28.655 -12.645 -5.320 1.00 0.00 120 LEU X CA 9
ATOM 18208 C C . LEU A 1 100 ? -29.635 -12.747 -6.467 1.00 0.00 120 LEU X C 9
ATOM 18209 O O . LEU A 1 100 ? -30.047 -13.842 -6.850 1.00 0.00 120 LEU X O 9
ATOM 18225 N N . ASP A 1 101 ? -30.002 -11.610 -7.032 1.00 0.00 121 ASP X N 9
ATOM 18226 C CA . ASP A 1 101 ? -30.919 -11.614 -8.150 1.00 0.00 121 ASP X CA 9
ATOM 18227 C C . ASP A 1 101 ? -30.295 -12.360 -9.323 1.00 0.00 121 ASP X C 9
ATOM 18228 O O . ASP A 1 101 ? -30.963 -13.111 -10.021 1.00 0.00 121 ASP X O 9
ATOM 18237 N N . GLU A 1 102 ? -29.000 -12.167 -9.513 1.00 0.00 122 GLU X N 9
ATOM 18238 C CA . GLU A 1 102 ? -28.285 -12.853 -10.578 1.00 0.00 122 GLU X CA 9
ATOM 18239 C C . GLU A 1 102 ? -28.302 -14.355 -10.323 1.00 0.00 122 GLU X C 9
ATOM 18240 O O . GLU A 1 102 ? -28.386 -15.157 -11.253 1.00 0.00 122 GLU X O 9
ATOM 18252 N N . PHE A 1 103 ? -28.211 -14.726 -9.047 1.00 0.00 123 PHE X N 9
ATOM 18253 C CA . PHE A 1 103 ? -28.207 -16.133 -8.661 1.00 0.00 123 PHE X CA 9
ATOM 18254 C C . PHE A 1 103 ? -29.539 -16.775 -9.025 1.00 0.00 123 PHE X C 9
ATOM 18255 O O . PHE A 1 103 ? -29.587 -17.931 -9.442 1.00 0.00 123 PHE X O 9
ATOM 18272 N N . TRP A 1 104 ? -30.615 -16.008 -8.872 1.00 0.00 124 TRP X N 9
ATOM 18273 C CA . TRP A 1 104 ? -31.943 -16.499 -9.188 1.00 0.00 124 TRP X CA 9
ATOM 18274 C C . TRP A 1 104 ? -32.008 -16.951 -10.641 1.00 0.00 124 TRP X C 9
ATOM 18275 O O . TRP A 1 104 ? -32.596 -17.987 -10.951 1.00 0.00 124 TRP X O 9
ATOM 18296 N N . LYS A 1 105 ? -31.390 -16.179 -11.524 1.00 0.00 125 LYS X N 9
ATOM 18297 C CA . LYS A 1 105 ? -31.371 -16.520 -12.932 1.00 0.00 125 LYS X CA 9
ATOM 18298 C C . LYS A 1 105 ? -30.684 -17.865 -13.143 1.00 0.00 125 LYS X C 9
ATOM 18299 O O . LYS A 1 105 ? -31.164 -18.715 -13.893 1.00 0.00 125 LYS X O 9
ATOM 18318 N N . ASN A 1 106 ? -29.555 -18.043 -12.469 1.00 0.00 126 ASN X N 9
ATOM 18319 C CA . ASN A 1 106 ? -28.788 -19.280 -12.568 1.00 0.00 126 ASN X CA 9
ATOM 18320 C C . ASN A 1 106 ? -28.274 -19.684 -11.182 1.00 0.00 126 ASN X C 9
ATOM 18321 O O . ASN A 1 106 ? -27.280 -19.129 -10.714 1.00 0.00 126 ASN X O 9
ATOM 18332 N N . PRO A 1 107 ? -28.912 -20.612 -10.500 1.00 0.00 127 PRO X N 9
ATOM 18333 C CA . PRO A 1 107 ? -28.464 -21.028 -9.137 1.00 0.00 127 PRO X CA 9
ATOM 18334 C C . PRO A 1 107 ? -26.990 -21.458 -9.106 1.00 0.00 127 PRO X C 9
ATOM 18335 O O . PRO A 1 107 ? -26.507 -22.100 -10.039 1.00 0.00 127 PRO X O 9
ATOM 18346 N N . PRO A 1 108 ? -26.268 -21.113 -8.059 1.00 0.00 128 PRO X N 9
ATOM 18347 C CA . PRO A 1 108 ? -24.824 -21.467 -7.916 1.00 0.00 128 PRO X CA 9
ATOM 18348 C C . PRO A 1 108 ? -24.589 -22.957 -7.707 1.00 0.00 128 PRO X C 9
ATOM 18349 O O . PRO A 1 108 ? -25.497 -23.699 -7.331 1.00 0.00 128 PRO X O 9
ATOM 18360 N N . VAL A 1 109 ? -23.350 -23.375 -7.933 1.00 0.00 129 VAL X N 9
ATOM 18361 C CA . VAL A 1 109 ? -22.970 -24.766 -7.752 1.00 0.00 129 VAL X CA 9
ATOM 18362 C C . VAL A 1 109 ? -21.720 -24.849 -6.896 1.00 0.00 129 VAL X C 9
ATOM 18363 O O . VAL A 1 109 ? -20.752 -24.125 -7.122 1.00 0.00 129 VAL X O 9
ATOM 18376 N N . LEU A 1 110 ? -21.739 -25.740 -5.920 1.00 0.00 130 LEU X N 9
ATOM 18377 C CA . LEU A 1 110 ? -20.596 -25.911 -5.043 1.00 0.00 130 LEU X CA 9
ATOM 18378 C C . LEU A 1 110 ? -19.364 -26.245 -5.872 1.00 0.00 130 LEU X C 9
ATOM 18379 O O . LEU A 1 110 ? -19.159 -27.390 -6.276 1.00 0.00 130 LEU X O 9
ATOM 18395 N N . ALA A 1 111 ? -18.562 -25.229 -6.135 1.00 0.00 131 ALA X N 9
ATOM 18396 C CA . ALA A 1 111 ? -17.355 -25.404 -6.939 1.00 0.00 131 ALA X CA 9
ATOM 18397 C C . ALA A 1 111 ? -16.397 -26.424 -6.308 1.00 0.00 131 ALA X C 9
ATOM 18398 O O . ALA A 1 111 ? -16.046 -27.416 -6.946 1.00 0.00 131 ALA X O 9
ATOM 18405 N N . PRO A 1 112 ? -15.977 -26.224 -5.079 1.00 0.00 132 PRO X N 9
ATOM 18406 C CA . PRO A 1 112 ? -15.057 -27.176 -4.387 1.00 0.00 132 PRO X CA 9
ATOM 18407 C C . PRO A 1 112 ? -15.774 -28.449 -3.947 1.00 0.00 132 PRO X C 9
ATOM 18408 O O . PRO A 1 112 ? -16.974 -28.430 -3.672 1.00 0.00 132 PRO X O 9
ATOM 18419 N N . THR A 1 113 ? -15.035 -29.552 -3.872 1.00 0.00 133 THR X N 9
ATOM 18420 C CA . THR A 1 113 ? -15.624 -30.817 -3.452 1.00 0.00 133 THR X CA 9
ATOM 18421 C C . THR A 1 113 ? -16.005 -30.754 -1.975 1.00 0.00 133 THR X C 9
ATOM 18422 O O . THR A 1 113 ? -17.036 -31.288 -1.565 1.00 0.00 133 THR X O 9
ATOM 18433 N N . SER A 1 114 ? -15.171 -30.084 -1.185 1.00 0.00 134 SER X N 9
ATOM 18434 C CA . SER A 1 114 ? -15.428 -29.936 0.242 1.00 0.00 134 SER X CA 9
ATOM 18435 C C . SER A 1 114 ? -14.725 -28.691 0.772 1.00 0.00 134 SER X C 9
ATOM 18436 O O . SER A 1 114 ? -13.565 -28.438 0.444 1.00 0.00 134 SER X O 9
ATOM 18444 N N . THR A 1 115 ? -15.427 -27.915 1.590 1.00 0.00 135 THR X N 9
ATOM 18445 C CA . THR A 1 115 ? -14.843 -26.701 2.149 1.00 0.00 135 THR X CA 9
ATOM 18446 C C . THR A 1 115 ? -15.453 -26.380 3.510 1.00 0.00 135 THR X C 9
ATOM 18447 O O . THR A 1 115 ? -14.741 -26.261 4.508 1.00 0.00 135 THR X O 9
ATOM 18458 N N . ALA A 1 116 ? -16.774 -26.233 3.542 1.00 0.00 136 ALA X N 9
ATOM 18459 C CA . ALA A 1 116 ? -17.467 -25.916 4.783 1.00 0.00 136 ALA X CA 9
ATOM 18460 C C . ALA A 1 116 ? -16.922 -24.622 5.376 1.00 0.00 136 ALA X C 9
ATOM 18461 O O . ALA A 1 116 ? -16.005 -24.016 4.824 1.00 0.00 136 ALA X O 9
ATOM 18468 N N . PHE A 1 117 ? -17.493 -24.207 6.503 1.00 0.00 137 PHE X N 9
ATOM 18469 C CA . PHE A 1 117 ? -17.054 -22.981 7.161 1.00 0.00 137 PHE X CA 9
ATOM 18470 C C . PHE A 1 117 ? -16.625 -23.307 8.602 1.00 0.00 137 PHE X C 9
ATOM 18471 O O . PHE A 1 117 ? -17.246 -24.144 9.255 1.00 0.00 137 PHE X O 9
ATOM 18488 N N . PRO A 1 118 ? -15.570 -22.702 9.100 1.00 0.00 138 PRO X N 9
ATOM 18489 C CA . PRO A 1 118 ? -15.062 -22.989 10.473 1.00 0.00 138 PRO X CA 9
ATOM 18490 C C . PRO A 1 118 ? -15.921 -22.386 11.579 1.00 0.00 138 PRO X C 9
ATOM 18491 O O . PRO A 1 118 ? -15.829 -22.795 12.736 1.00 0.00 138 PRO X O 9
ATOM 18502 N N . TYR A 1 119 ? -16.725 -21.395 11.229 1.00 0.00 139 TYR X N 9
ATOM 18503 C CA . TYR A 1 119 ? -17.559 -20.722 12.217 1.00 0.00 139 TYR X CA 9
ATOM 18504 C C . TYR A 1 119 ? -19.048 -21.009 12.004 1.00 0.00 139 TYR X C 9
ATOM 18505 O O . TYR A 1 119 ? -19.902 -20.335 12.580 1.00 0.00 139 TYR X O 9
ATOM 18523 N N . LEU A 1 120 ? -19.355 -22.017 11.192 1.00 0.00 140 LEU X N 9
ATOM 18524 C CA . LEU A 1 120 ? -20.746 -22.382 10.937 1.00 0.00 140 LEU X CA 9
ATOM 18525 C C . LEU A 1 120 ? -21.380 -22.901 12.229 1.00 0.00 140 LEU X C 9
ATOM 18526 O O . LEU A 1 120 ? -20.807 -23.752 12.908 1.00 0.00 140 LEU X O 9
ATOM 18542 N N . TYR A 1 121 ? -22.558 -22.384 12.567 1.00 0.00 141 TYR X N 9
ATOM 18543 C CA . TYR A 1 121 ? -23.242 -22.809 13.781 1.00 0.00 141 TYR X CA 9
ATOM 18544 C C . TYR A 1 121 ? -24.670 -23.244 13.469 1.00 0.00 141 TYR X C 9
ATOM 18545 O O . TYR A 1 121 ? -25.266 -22.800 12.488 1.00 0.00 141 TYR X O 9
ATOM 18563 N N . SER A 1 122 ? -25.206 -24.128 14.306 1.00 0.00 142 SER X N 9
ATOM 18564 C CA . SER A 1 122 ? -26.560 -24.634 14.111 1.00 0.00 142 SER X CA 9
ATOM 18565 C C . SER A 1 122 ? -27.600 -23.558 14.407 1.00 0.00 142 SER X C 9
ATOM 18566 O O . SER A 1 122 ? -27.404 -22.713 15.282 1.00 0.00 142 SER X O 9
ATOM 18574 N N . ASN A 1 123 ? -28.708 -23.603 13.677 1.00 0.00 143 ASN X N 9
ATOM 18575 C CA . ASN A 1 123 ? -29.782 -22.636 13.867 1.00 0.00 143 ASN X CA 9
ATOM 18576 C C . ASN A 1 123 ? -30.539 -22.937 15.162 1.00 0.00 143 ASN X C 9
ATOM 18577 O O . ASN A 1 123 ? -30.492 -24.061 15.661 1.00 0.00 143 ASN X O 9
ATOM 18588 N N . PRO A 1 124 ? -31.231 -21.971 15.715 1.00 0.00 144 PRO X N 9
ATOM 18589 C CA . PRO A 1 124 ? -32.003 -22.164 16.981 1.00 0.00 144 PRO X CA 9
ATOM 18590 C C . PRO A 1 124 ? -32.984 -23.330 16.879 1.00 0.00 144 PRO X C 9
ATOM 18591 O O . PRO A 1 124 ? -33.617 -23.533 15.844 1.00 0.00 144 PRO X O 9
ATOM 18602 N N . SER A 1 125 ? -33.099 -24.095 17.961 1.00 0.00 145 SER X N 9
ATOM 18603 C CA . SER A 1 125 ? -34.001 -25.242 17.980 1.00 0.00 145 SER X CA 9
ATOM 18604 C C . SER A 1 125 ? -35.448 -24.793 17.809 1.00 0.00 145 SER X C 9
ATOM 18605 O O . SER A 1 125 ? -36.254 -25.490 17.191 1.00 0.00 145 SER X O 9
ATOM 18613 N N . GLY A 1 126 ? -35.772 -23.629 18.361 1.00 0.00 146 GLY X N 9
ATOM 18614 C CA . GLY A 1 126 ? -37.129 -23.102 18.261 1.00 0.00 146 GLY X CA 9
ATOM 18615 C C . GLY A 1 126 ? -38.136 -24.071 18.868 1.00 0.00 146 GLY X C 9
ATOM 18616 O O . GLY A 1 126 ? -37.948 -24.559 19.983 1.00 0.00 146 GLY X O 9
ATOM 18620 N N . MET A 1 127 ? -39.203 -24.351 18.127 1.00 0.00 147 MET X N 9
ATOM 18621 C CA . MET A 1 127 ? -40.233 -25.267 18.603 1.00 0.00 147 MET X CA 9
ATOM 18622 C C . MET A 1 127 ? -40.762 -24.824 19.965 1.00 0.00 147 MET X C 9
ATOM 18623 O O . MET A 1 127 ? -40.606 -25.530 20.962 1.00 0.00 147 MET X O 9
ATOM 18637 N N . SER A 1 128 ? -41.387 -23.651 19.999 1.00 0.00 148 SER X N 9
ATOM 18638 C CA . SER A 1 128 ? -41.934 -23.124 21.244 1.00 0.00 148 SER X CA 9
ATOM 18639 C C . SER A 1 128 ? -42.790 -24.177 21.941 1.00 0.00 148 SER X C 9
ATOM 18640 O O . SER A 1 128 ? -43.438 -24.942 21.244 1.00 0.00 148 SER X O 9
ATOM 18649 N N . GLY A 1 1 ? -18.261 21.245 9.522 1.00 0.00 21 GLY X N 10
ATOM 18650 C CA . GLY A 1 1 ? -17.690 20.482 10.667 1.00 0.00 21 GLY X CA 10
ATOM 18651 C C . GLY A 1 1 ? -17.942 18.992 10.464 1.00 0.00 21 GLY X C 10
ATOM 18652 O O . GLY A 1 1 ? -18.463 18.579 9.428 1.00 0.00 21 GLY X O 10
ATOM 18658 N N . LEU A 1 2 ? -17.570 18.193 11.460 1.00 0.00 22 LEU X N 10
ATOM 18659 C CA . LEU A 1 2 ? -17.760 16.748 11.381 1.00 0.00 22 LEU X CA 10
ATOM 18660 C C . LEU A 1 2 ? -17.244 16.209 10.050 1.00 0.00 22 LEU X C 10
ATOM 18661 O O . LEU A 1 2 ? -16.561 16.913 9.307 1.00 0.00 22 LEU X O 10
ATOM 18677 N N . THR A 1 3 ? -17.577 14.957 9.755 1.00 0.00 23 THR X N 10
ATOM 18678 C CA . THR A 1 3 ? -17.142 14.333 8.510 1.00 0.00 23 THR X CA 10
ATOM 18679 C C . THR A 1 3 ? -18.355 13.986 7.650 1.00 0.00 23 THR X C 10
ATOM 18680 O O . THR A 1 3 ? -19.274 13.306 8.105 1.00 0.00 23 THR X O 10
ATOM 18691 N N . SER A 1 4 ? -18.352 14.457 6.407 1.00 0.00 24 SER X N 10
ATOM 18692 C CA . SER A 1 4 ? -19.460 14.187 5.497 1.00 0.00 24 SER X CA 10
ATOM 18693 C C . SER A 1 4 ? -19.557 12.698 5.185 1.00 0.00 24 SER X C 10
ATOM 18694 O O . SER A 1 4 ? -20.652 12.152 5.075 1.00 0.00 24 SER X O 10
ATOM 18702 N N . LEU A 1 5 ? -18.407 12.046 5.034 1.00 0.00 25 LEU X N 10
ATOM 18703 C CA . LEU A 1 5 ? -18.390 10.622 4.726 1.00 0.00 25 LEU X CA 10
ATOM 18704 C C . LEU A 1 5 ? -19.026 9.812 5.844 1.00 0.00 25 LEU X C 10
ATOM 18705 O O . LEU A 1 5 ? -19.744 8.851 5.583 1.00 0.00 25 LEU X O 10
ATOM 18721 N N . GLN A 1 6 ? -18.763 10.193 7.085 1.00 0.00 26 GLN X N 10
ATOM 18722 C CA . GLN A 1 6 ? -19.337 9.471 8.208 1.00 0.00 26 GLN X CA 10
ATOM 18723 C C . GLN A 1 6 ? -20.854 9.570 8.142 1.00 0.00 26 GLN X C 10
ATOM 18724 O O . GLN A 1 6 ? -21.565 8.593 8.377 1.00 0.00 26 GLN X O 10
ATOM 18738 N N . GLN A 1 7 ? -21.340 10.758 7.798 1.00 0.00 27 GLN X N 10
ATOM 18739 C CA . GLN A 1 7 ? -22.772 10.985 7.671 1.00 0.00 27 GLN X CA 10
ATOM 18740 C C . GLN A 1 7 ? -23.339 10.195 6.492 1.00 0.00 27 GLN X C 10
ATOM 18741 O O . GLN A 1 7 ? -24.417 9.607 6.586 1.00 0.00 27 GLN X O 10
ATOM 18755 N N . GLN A 1 8 ? -22.606 10.195 5.380 1.00 0.00 28 GLN X N 10
ATOM 18756 C CA . GLN A 1 8 ? -23.039 9.485 4.178 1.00 0.00 28 GLN X CA 10
ATOM 18757 C C . GLN A 1 8 ? -23.094 7.981 4.419 1.00 0.00 28 GLN X C 10
ATOM 18758 O O . GLN A 1 8 ? -24.030 7.310 3.986 1.00 0.00 28 GLN X O 10
ATOM 18772 N N . LYS A 1 9 ? -22.091 7.456 5.112 1.00 0.00 29 LYS X N 10
ATOM 18773 C CA . LYS A 1 9 ? -22.052 6.026 5.396 1.00 0.00 29 LYS X CA 10
ATOM 18774 C C . LYS A 1 9 ? -23.292 5.624 6.185 1.00 0.00 29 LYS X C 10
ATOM 18775 O O . LYS A 1 9 ? -23.894 4.586 5.929 1.00 0.00 29 LYS X O 10
ATOM 18794 N N . GLN A 1 10 ? -23.675 6.457 7.145 1.00 0.00 30 GLN X N 10
ATOM 18795 C CA . GLN A 1 10 ? -24.842 6.177 7.957 1.00 0.00 30 GLN X CA 10
ATOM 18796 C C . GLN A 1 10 ? -26.084 6.090 7.073 1.00 0.00 30 GLN X C 10
ATOM 18797 O O . GLN A 1 10 ? -26.948 5.237 7.278 1.00 0.00 30 GLN X O 10
ATOM 18811 N N . ARG A 1 11 ? -26.156 6.971 6.080 1.00 0.00 31 ARG X N 10
ATOM 18812 C CA . ARG A 1 11 ? -27.284 6.987 5.154 1.00 0.00 31 ARG X CA 10
ATOM 18813 C C . ARG A 1 11 ? -27.370 5.654 4.414 1.00 0.00 31 ARG X C 10
ATOM 18814 O O . ARG A 1 11 ? -28.457 5.138 4.158 1.00 0.00 31 ARG X O 10
ATOM 18835 N N . LEU A 1 12 ? -26.215 5.110 4.061 1.00 0.00 32 LEU X N 10
ATOM 18836 C CA . LEU A 1 12 ? -26.167 3.842 3.345 1.00 0.00 32 LEU X CA 10
ATOM 18837 C C . LEU A 1 12 ? -26.778 2.721 4.181 1.00 0.00 32 LEU X C 10
ATOM 18838 O O . LEU A 1 12 ? -27.538 1.890 3.683 1.00 0.00 32 LEU X O 10
ATOM 18854 N N . ILE A 1 13 ? -26.404 2.701 5.446 1.00 0.00 33 ILE X N 10
ATOM 18855 C CA . ILE A 1 13 ? -26.859 1.685 6.387 1.00 0.00 33 ILE X CA 10
ATOM 18856 C C . ILE A 1 13 ? -28.351 1.724 6.690 1.00 0.00 33 ILE X C 10
ATOM 18857 O O . ILE A 1 13 ? -29.005 0.685 6.703 1.00 0.00 33 ILE X O 10
ATOM 18873 N N . GLU A 1 14 ? -28.889 2.902 6.967 1.00 0.00 34 GLU X N 10
ATOM 18874 C CA . GLU A 1 14 ? -30.299 2.987 7.297 1.00 0.00 34 GLU X CA 10
ATOM 18875 C C . GLU A 1 14 ? -31.152 2.614 6.089 1.00 0.00 34 GLU X C 10
ATOM 18876 O O . GLU A 1 14 ? -32.192 1.970 6.229 1.00 0.00 34 GLU X O 10
ATOM 18888 N N . SER A 1 15 ? -30.693 2.994 4.903 1.00 0.00 35 SER X N 10
ATOM 18889 C CA . SER A 1 15 ? -31.410 2.663 3.679 1.00 0.00 35 SER X CA 10
ATOM 18890 C C . SER A 1 15 ? -31.310 1.165 3.391 1.00 0.00 35 SER X C 10
ATOM 18891 O O . SER A 1 15 ? -32.295 0.519 3.036 1.00 0.00 35 SER X O 10
ATOM 18899 N N . LEU A 1 16 ? -30.099 0.631 3.541 1.00 0.00 36 LEU X N 10
ATOM 18900 C CA . LEU A 1 16 ? -29.840 -0.784 3.291 1.00 0.00 36 LEU X CA 10
ATOM 18901 C C . LEU A 1 16 ? -30.617 -1.677 4.238 1.00 0.00 36 LEU X C 10
ATOM 18902 O O . LEU A 1 16 ? -31.244 -2.649 3.823 1.00 0.00 36 LEU X O 10
ATOM 18918 N N . ARG A 1 17 ? -30.550 -1.348 5.516 1.00 0.00 37 ARG X N 10
ATOM 18919 C CA . ARG A 1 17 ? -31.230 -2.130 6.532 1.00 0.00 37 ARG X CA 10
ATOM 18920 C C . ARG A 1 17 ? -32.713 -2.148 6.231 1.00 0.00 37 ARG X C 10
ATOM 18921 O O . ARG A 1 17 ? -33.378 -3.177 6.350 1.00 0.00 37 ARG X O 10
ATOM 18942 N N . ASN A 1 18 ? -33.216 -0.990 5.839 1.00 0.00 38 ASN X N 10
ATOM 18943 C CA . ASN A 1 18 ? -34.624 -0.857 5.518 1.00 0.00 38 ASN X CA 10
ATOM 18944 C C . ASN A 1 18 ? -34.966 -1.691 4.289 1.00 0.00 38 ASN X C 10
ATOM 18945 O O . ASN A 1 18 ? -36.021 -2.322 4.222 1.00 0.00 38 ASN X O 10
ATOM 18956 N N . SER A 1 19 ? -34.056 -1.684 3.321 1.00 0.00 39 SER X N 10
ATOM 18957 C CA . SER A 1 19 ? -34.241 -2.435 2.090 1.00 0.00 39 SER X CA 10
ATOM 18958 C C . SER A 1 19 ? -34.236 -3.926 2.373 1.00 0.00 39 SER X C 10
ATOM 18959 O O . SER A 1 19 ? -34.974 -4.695 1.756 1.00 0.00 39 SER X O 10
ATOM 18967 N N . HIS A 1 20 ? -33.372 -4.328 3.293 1.00 0.00 40 HIS X N 10
ATOM 18968 C CA . HIS A 1 20 ? -33.238 -5.731 3.638 1.00 0.00 40 HIS X CA 10
ATOM 18969 C C . HIS A 1 20 ? -33.552 -5.998 5.109 1.00 0.00 40 HIS X C 10
ATOM 18970 O O . HIS A 1 20 ? -32.756 -5.681 5.991 1.00 0.00 40 HIS X O 10
ATOM 18985 N N . SER A 1 21 ? -34.705 -6.606 5.361 1.00 0.00 41 SER X N 10
ATOM 18986 C CA . SER A 1 21 ? -35.105 -6.944 6.724 1.00 0.00 41 SER X CA 10
ATOM 18987 C C . SER A 1 21 ? -34.252 -8.093 7.272 1.00 0.00 41 SER X C 10
ATOM 18988 O O . SER A 1 21 ? -33.909 -8.116 8.454 1.00 0.00 41 SER X O 10
ATOM 18996 N N . SER A 1 22 ? -33.937 -9.051 6.402 1.00 0.00 42 SER X N 10
ATOM 18997 C CA . SER A 1 22 ? -33.147 -10.221 6.791 1.00 0.00 42 SER X CA 10
ATOM 18998 C C . SER A 1 22 ? -31.721 -9.842 7.196 1.00 0.00 42 SER X C 10
ATOM 18999 O O . SER A 1 22 ? -31.121 -10.509 8.039 1.00 0.00 42 SER X O 10
ATOM 19007 N N . ILE A 1 23 ? -31.192 -8.772 6.595 1.00 0.00 43 ILE X N 10
ATOM 19008 C CA . ILE A 1 23 ? -29.837 -8.309 6.910 1.00 0.00 43 ILE X CA 10
ATOM 19009 C C . ILE A 1 23 ? -29.604 -8.334 8.415 1.00 0.00 43 ILE X C 10
ATOM 19010 O O . ILE A 1 23 ? -30.484 -7.969 9.194 1.00 0.00 43 ILE X O 10
ATOM 19026 N N . ALA A 1 24 ? -28.424 -8.794 8.821 1.00 0.00 44 ALA X N 10
ATOM 19027 C CA . ALA A 1 24 ? -28.108 -8.888 10.243 1.00 0.00 44 ALA X CA 10
ATOM 19028 C C . ALA A 1 24 ? -26.776 -8.221 10.557 1.00 0.00 44 ALA X C 10
ATOM 19029 O O . ALA A 1 24 ? -25.882 -8.162 9.712 1.00 0.00 44 ALA X O 10
ATOM 19036 N N . GLU A 1 25 ? -26.654 -7.716 11.781 1.00 0.00 45 GLU X N 10
ATOM 19037 C CA . GLU A 1 25 ? -25.432 -7.046 12.204 1.00 0.00 45 GLU X CA 10
ATOM 19038 C C . GLU A 1 25 ? -24.420 -8.045 12.759 1.00 0.00 45 GLU X C 10
ATOM 19039 O O . GLU A 1 25 ? -24.709 -8.784 13.700 1.00 0.00 45 GLU X O 10
ATOM 19051 N N . ILE A 1 26 ? -23.224 -8.035 12.183 1.00 0.00 46 ILE X N 10
ATOM 19052 C CA . ILE A 1 26 ? -22.151 -8.914 12.633 1.00 0.00 46 ILE X CA 10
ATOM 19053 C C . ILE A 1 26 ? -21.215 -8.137 13.534 1.00 0.00 46 ILE X C 10
ATOM 19054 O O . ILE A 1 26 ? -20.785 -8.613 14.585 1.00 0.00 46 ILE X O 10
ATOM 19070 N N . GLN A 1 27 ? -20.914 -6.929 13.093 1.00 0.00 47 GLN X N 10
ATOM 19071 C CA . GLN A 1 27 ? -20.031 -6.047 13.832 1.00 0.00 47 GLN X CA 10
ATOM 19072 C C . GLN A 1 27 ? -20.833 -4.931 14.504 1.00 0.00 47 GLN X C 10
ATOM 19073 O O . GLN A 1 27 ? -21.242 -5.070 15.656 1.00 0.00 47 GLN X O 10
ATOM 19087 N N . LYS A 1 28 ? -21.054 -3.839 13.764 1.00 0.00 48 LYS X N 10
ATOM 19088 C CA . LYS A 1 28 ? -21.802 -2.677 14.245 1.00 0.00 48 LYS X CA 10
ATOM 19089 C C . LYS A 1 28 ? -21.502 -1.524 13.301 1.00 0.00 48 LYS X C 10
ATOM 19090 O O . LYS A 1 28 ? -20.456 -0.887 13.420 1.00 0.00 48 LYS X O 10
ATOM 19109 N N . ASP A 1 29 ? -22.387 -1.281 12.335 1.00 0.00 49 ASP X N 10
ATOM 19110 C CA . ASP A 1 29 ? -22.161 -0.226 11.354 1.00 0.00 49 ASP X CA 10
ATOM 19111 C C . ASP A 1 29 ? -20.903 -0.517 10.532 1.00 0.00 49 ASP X C 10
ATOM 19112 O O . ASP A 1 29 ? -20.406 0.358 9.825 1.00 0.00 49 ASP X O 10
ATOM 19121 N N . VAL A 1 30 ? -20.371 -1.739 10.652 1.00 0.00 50 VAL X N 10
ATOM 19122 C CA . VAL A 1 30 ? -19.150 -2.099 9.934 1.00 0.00 50 VAL X CA 10
ATOM 19123 C C . VAL A 1 30 ? -19.310 -3.374 9.098 1.00 0.00 50 VAL X C 10
ATOM 19124 O O . VAL A 1 30 ? -18.752 -3.471 8.006 1.00 0.00 50 VAL X O 10
ATOM 19137 N N . GLU A 1 31 ? -20.052 -4.355 9.613 1.00 0.00 51 GLU X N 10
ATOM 19138 C CA . GLU A 1 31 ? -20.232 -5.610 8.879 1.00 0.00 51 GLU X CA 10
ATOM 19139 C C . GLU A 1 31 ? -21.693 -6.057 8.844 1.00 0.00 51 GLU X C 10
ATOM 19140 O O . GLU A 1 31 ? -22.361 -6.110 9.878 1.00 0.00 51 GLU X O 10
ATOM 19152 N N . TYR A 1 32 ? -22.183 -6.378 7.643 1.00 0.00 52 TYR X N 10
ATOM 19153 C CA . TYR A 1 32 ? -23.568 -6.821 7.480 1.00 0.00 52 TYR X CA 10
ATOM 19154 C C . TYR A 1 32 ? -23.661 -8.163 6.765 1.00 0.00 52 TYR X C 10
ATOM 19155 O O . TYR A 1 32 ? -22.870 -8.457 5.875 1.00 0.00 52 TYR X O 10
ATOM 19173 N N . ARG A 1 33 ? -24.646 -8.967 7.151 1.00 0.00 53 ARG X N 10
ATOM 19174 C CA . ARG A 1 33 ? -24.841 -10.269 6.525 1.00 0.00 53 ARG X CA 10
ATOM 19175 C C . ARG A 1 33 ? -26.289 -10.487 6.101 1.00 0.00 53 ARG X C 10
ATOM 19176 O O . ARG A 1 33 ? -27.210 -10.374 6.909 1.00 0.00 53 ARG X O 10
ATOM 19197 N N . LEU A 1 34 ? -26.477 -10.831 4.833 1.00 0.00 54 LEU X N 10
ATOM 19198 C CA . LEU A 1 34 ? -27.808 -11.101 4.309 1.00 0.00 54 LEU X CA 10
ATOM 19199 C C . LEU A 1 34 ? -27.910 -12.565 3.856 1.00 0.00 54 LEU X C 10
ATOM 19200 O O . LEU A 1 34 ? -27.147 -12.988 2.987 1.00 0.00 54 LEU X O 10
ATOM 19216 N N . PRO A 1 35 ? -28.828 -13.344 4.385 1.00 0.00 55 PRO X N 10
ATOM 19217 C CA . PRO A 1 35 ? -28.989 -14.759 3.965 1.00 0.00 55 PRO X CA 10
ATOM 19218 C C . PRO A 1 35 ? -29.795 -14.851 2.674 1.00 0.00 55 PRO X C 10
ATOM 19219 O O . PRO A 1 35 ? -30.788 -14.142 2.505 1.00 0.00 55 PRO X O 10
ATOM 19230 N N . PHE A 1 36 ? -29.363 -15.707 1.759 1.00 0.00 56 PHE X N 10
ATOM 19231 C CA . PHE A 1 36 ? -30.056 -15.854 0.486 1.00 0.00 56 PHE X CA 10
ATOM 19232 C C . PHE A 1 36 ? -30.264 -17.325 0.156 1.00 0.00 56 PHE X C 10
ATOM 19233 O O . PHE A 1 36 ? -29.344 -18.127 0.286 1.00 0.00 56 PHE X O 10
ATOM 19250 N N . THR A 1 37 ? -31.477 -17.679 -0.265 1.00 0.00 57 THR X N 10
ATOM 19251 C CA . THR A 1 37 ? -31.768 -19.069 -0.597 1.00 0.00 57 THR X CA 10
ATOM 19252 C C . THR A 1 37 ? -32.269 -19.204 -2.031 1.00 0.00 57 THR X C 10
ATOM 19253 O O . THR A 1 37 ? -33.165 -18.479 -2.465 1.00 0.00 57 THR X O 10
ATOM 19264 N N . ILE A 1 38 ? -31.669 -20.141 -2.759 1.00 0.00 58 ILE X N 10
ATOM 19265 C CA . ILE A 1 38 ? -32.030 -20.385 -4.147 1.00 0.00 58 ILE X CA 10
ATOM 19266 C C . ILE A 1 38 ? -31.875 -21.864 -4.499 1.00 0.00 58 ILE X C 10
ATOM 19267 O O . ILE A 1 38 ? -30.887 -22.497 -4.129 1.00 0.00 58 ILE X O 10
ATOM 19283 N N . ASN A 1 39 ? -32.852 -22.409 -5.216 1.00 0.00 59 ASN X N 10
ATOM 19284 C CA . ASN A 1 39 ? -32.804 -23.814 -5.610 1.00 0.00 59 ASN X CA 10
ATOM 19285 C C . ASN A 1 39 ? -32.581 -24.693 -4.379 1.00 0.00 59 ASN X C 10
ATOM 19286 O O . ASN A 1 39 ? -31.811 -25.652 -4.413 1.00 0.00 59 ASN X O 10
ATOM 19297 N N . ASN A 1 40 ? -33.253 -24.334 -3.290 1.00 0.00 60 ASN X N 10
ATOM 19298 C CA . ASN A 1 40 ? -33.126 -25.068 -2.034 1.00 0.00 60 ASN X CA 10
ATOM 19299 C C . ASN A 1 40 ? -31.683 -25.036 -1.539 1.00 0.00 60 ASN X C 10
ATOM 19300 O O . ASN A 1 40 ? -31.231 -25.944 -0.841 1.00 0.00 60 ASN X O 10
ATOM 19311 N N . LEU A 1 41 ? -30.972 -23.973 -1.900 1.00 0.00 61 LEU X N 10
ATOM 19312 C CA . LEU A 1 41 ? -29.581 -23.802 -1.490 1.00 0.00 61 LEU X CA 10
ATOM 19313 C C . LEU A 1 41 ? -29.468 -22.560 -0.647 1.00 0.00 61 LEU X C 10
ATOM 19314 O O . LEU A 1 41 ? -29.996 -21.532 -1.029 1.00 0.00 61 LEU X O 10
ATOM 19330 N N . THR A 1 42 ? -28.783 -22.640 0.481 1.00 0.00 62 THR X N 10
ATOM 19331 C CA . THR A 1 42 ? -28.648 -21.462 1.322 1.00 0.00 62 THR X CA 10
ATOM 19332 C C . THR A 1 42 ? -27.225 -20.937 1.326 1.00 0.00 62 THR X C 10
ATOM 19333 O O . THR A 1 42 ? -26.273 -21.657 1.628 1.00 0.00 62 THR X O 10
ATOM 19344 N N . ILE A 1 43 ? -27.104 -19.659 0.998 1.00 0.00 63 ILE X N 10
ATOM 19345 C CA . ILE A 1 43 ? -25.827 -18.985 0.963 1.00 0.00 63 ILE X CA 10
ATOM 19346 C C . ILE A 1 43 ? -25.926 -17.741 1.818 1.00 0.00 63 ILE X C 10
ATOM 19347 O O . ILE A 1 43 ? -27.026 -17.334 2.192 1.00 0.00 63 ILE X O 10
ATOM 19363 N N . ASN A 1 44 ? -24.803 -17.110 2.086 1.00 0.00 64 ASN X N 10
ATOM 19364 C CA . ASN A 1 44 ? -24.837 -15.884 2.851 1.00 0.00 64 ASN X CA 10
ATOM 19365 C C . ASN A 1 44 ? -23.918 -14.866 2.219 1.00 0.00 64 ASN X C 10
ATOM 19366 O O . ASN A 1 44 ? -22.855 -15.198 1.695 1.00 0.00 64 ASN X O 10
ATOM 19377 N N . ILE A 1 45 ? -24.350 -13.627 2.271 1.00 0.00 65 ILE X N 10
ATOM 19378 C CA . ILE A 1 45 ? -23.590 -12.539 1.704 1.00 0.00 65 ILE X CA 10
ATOM 19379 C C . ILE A 1 45 ? -22.991 -11.727 2.841 1.00 0.00 65 ILE X C 10
ATOM 19380 O O . ILE A 1 45 ? -23.713 -11.167 3.657 1.00 0.00 65 ILE X O 10
ATOM 19396 N N . ASN A 1 46 ? -21.667 -11.681 2.889 1.00 0.00 66 ASN X N 10
ATOM 19397 C CA . ASN A 1 46 ? -20.970 -10.950 3.938 1.00 0.00 66 ASN X CA 10
ATOM 19398 C C . ASN A 1 46 ? -20.534 -9.608 3.403 1.00 0.00 66 ASN X C 10
ATOM 19399 O O . ASN A 1 46 ? -19.997 -9.503 2.300 1.00 0.00 66 ASN X O 10
ATOM 19410 N N . ILE A 1 47 ? -20.852 -8.580 4.153 1.00 0.00 67 ILE X N 10
ATOM 19411 C CA . ILE A 1 47 ? -20.584 -7.229 3.726 1.00 0.00 67 ILE X CA 10
ATOM 19412 C C . ILE A 1 47 ? -19.641 -6.528 4.691 1.00 0.00 67 ILE X C 10
ATOM 19413 O O . ILE A 1 47 ? -19.847 -6.572 5.899 1.00 0.00 67 ILE X O 10
ATOM 19429 N N . LEU A 1 48 ? -18.617 -5.880 4.156 1.00 0.00 68 LEU X N 10
ATOM 19430 C CA . LEU A 1 48 ? -17.663 -5.167 4.996 1.00 0.00 68 LEU X CA 10
ATOM 19431 C C . LEU A 1 48 ? -17.670 -3.681 4.652 1.00 0.00 68 LEU X C 10
ATOM 19432 O O . LEU A 1 48 ? -17.724 -3.304 3.482 1.00 0.00 68 LEU X O 10
ATOM 19448 N N . LEU A 1 49 ? -17.610 -2.848 5.680 1.00 0.00 69 LEU X N 10
ATOM 19449 C CA . LEU A 1 49 ? -17.606 -1.405 5.490 1.00 0.00 69 LEU X CA 10
ATOM 19450 C C . LEU A 1 49 ? -16.299 -0.815 6.022 1.00 0.00 69 LEU X C 10
ATOM 19451 O O . LEU A 1 49 ? -16.193 -0.532 7.215 1.00 0.00 69 LEU X O 10
ATOM 19467 N N . PRO A 1 50 ? -15.308 -0.617 5.186 1.00 0.00 70 PRO X N 10
ATOM 19468 C CA . PRO A 1 50 ? -14.008 -0.040 5.638 1.00 0.00 70 PRO X CA 10
ATOM 19469 C C . PRO A 1 50 ? -14.154 1.427 6.038 1.00 0.00 70 PRO X C 10
ATOM 19470 O O . PRO A 1 50 ? -15.144 2.072 5.697 1.00 0.00 70 PRO X O 10
ATOM 19481 N N . PRO A 1 51 ? -13.209 1.959 6.765 1.00 0.00 71 PRO X N 10
ATOM 19482 C CA . PRO A 1 51 ? -13.261 3.381 7.230 1.00 0.00 71 PRO X CA 10
ATOM 19483 C C . PRO A 1 51 ? -13.484 4.338 6.069 1.00 0.00 71 PRO X C 10
ATOM 19484 O O . PRO A 1 51 ? -14.229 5.310 6.178 1.00 0.00 71 PRO X O 10
ATOM 19495 N N . GLN A 1 52 ? -12.830 4.042 4.957 1.00 0.00 72 GLN X N 10
ATOM 19496 C CA . GLN A 1 52 ? -12.948 4.857 3.761 1.00 0.00 72 GLN X CA 10
ATOM 19497 C C . GLN A 1 52 ? -14.365 4.800 3.195 1.00 0.00 72 GLN X C 10
ATOM 19498 O O . GLN A 1 52 ? -14.875 5.784 2.668 1.00 0.00 72 GLN X O 10
ATOM 19512 N N . PHE A 1 53 ? -14.983 3.637 3.309 1.00 0.00 73 PHE X N 10
ATOM 19513 C CA . PHE A 1 53 ? -16.335 3.423 2.803 1.00 0.00 73 PHE X CA 10
ATOM 19514 C C . PHE A 1 53 ? -17.261 4.609 3.154 1.00 0.00 73 PHE X C 10
ATOM 19515 O O . PHE A 1 53 ? -17.158 5.152 4.253 1.00 0.00 73 PHE X O 10
ATOM 19532 N N . PRO A 1 54 ? -18.158 5.032 2.268 1.00 0.00 74 PRO X N 10
ATOM 19533 C CA . PRO A 1 54 ? -18.376 4.454 0.903 1.00 0.00 74 PRO X CA 10
ATOM 19534 C C . PRO A 1 54 ? -17.492 5.085 -0.176 1.00 0.00 74 PRO X C 10
ATOM 19535 O O . PRO A 1 54 ? -17.681 4.829 -1.365 1.00 0.00 74 PRO X O 10
ATOM 19546 N N . GLN A 1 55 ? -16.502 5.879 0.241 1.00 0.00 75 GLN X N 10
ATOM 19547 C CA . GLN A 1 55 ? -15.577 6.491 -0.721 1.00 0.00 75 GLN X CA 10
ATOM 19548 C C . GLN A 1 55 ? -14.630 5.432 -1.294 1.00 0.00 75 GLN X C 10
ATOM 19549 O O . GLN A 1 55 ? -13.798 5.719 -2.154 1.00 0.00 75 GLN X O 10
ATOM 19563 N N . GLU A 1 56 ? -14.773 4.209 -0.795 1.00 0.00 76 GLU X N 10
ATOM 19564 C CA . GLU A 1 56 ? -13.959 3.104 -1.220 1.00 0.00 76 GLU X CA 10
ATOM 19565 C C . GLU A 1 56 ? -14.825 1.870 -1.388 1.00 0.00 76 GLU X C 10
ATOM 19566 O O . GLU A 1 56 ? -15.919 1.806 -0.846 1.00 0.00 76 GLU X O 10
ATOM 19578 N N . LYS A 1 57 ? -14.365 0.918 -2.174 1.00 0.00 77 LYS X N 10
ATOM 19579 C CA . LYS A 1 57 ? -15.157 -0.283 -2.413 1.00 0.00 77 LYS X CA 10
ATOM 19580 C C . LYS A 1 57 ? -15.192 -1.162 -1.159 1.00 0.00 77 LYS X C 10
ATOM 19581 O O . LYS A 1 57 ? -14.255 -1.143 -0.362 1.00 0.00 77 LYS X O 10
ATOM 19600 N N . PRO A 1 58 ? -16.244 -1.926 -0.964 1.00 0.00 78 PRO X N 10
ATOM 19601 C CA . PRO A 1 58 ? -16.386 -2.817 0.218 1.00 0.00 78 PRO X CA 10
ATOM 19602 C C . PRO A 1 58 ? -15.755 -4.173 -0.022 1.00 0.00 78 PRO X C 10
ATOM 19603 O O . PRO A 1 58 ? -15.425 -4.518 -1.158 1.00 0.00 78 PRO X O 10
ATOM 19614 N N . VAL A 1 59 ? -15.630 -4.958 1.034 1.00 0.00 79 VAL X N 10
ATOM 19615 C CA . VAL A 1 59 ? -15.088 -6.292 0.896 1.00 0.00 79 VAL X CA 10
ATOM 19616 C C . VAL A 1 59 ? -16.238 -7.270 1.084 1.00 0.00 79 VAL X C 10
ATOM 19617 O O . VAL A 1 59 ? -16.827 -7.354 2.162 1.00 0.00 79 VAL X O 10
ATOM 19630 N N . ILE A 1 60 ? -16.591 -7.953 0.010 1.00 0.00 80 ILE X N 10
ATOM 19631 C CA . ILE A 1 60 ? -17.722 -8.868 0.033 1.00 0.00 80 ILE X CA 10
ATOM 19632 C C . ILE A 1 60 ? -17.283 -10.305 -0.237 1.00 0.00 80 ILE X C 10
ATOM 19633 O O . ILE A 1 60 ? -16.568 -10.575 -1.202 1.00 0.00 80 ILE X O 10
ATOM 19649 N N . SER A 1 61 ? -17.719 -11.222 0.623 1.00 0.00 81 SER X N 10
ATOM 19650 C CA . SER A 1 61 ? -17.369 -12.632 0.467 1.00 0.00 81 SER X CA 10
ATOM 19651 C C . SER A 1 61 ? -18.613 -13.514 0.552 1.00 0.00 81 SER X C 10
ATOM 19652 O O . SER A 1 61 ? -19.602 -13.152 1.190 1.00 0.00 81 SER X O 10
ATOM 19660 N N . VAL A 1 62 ? -18.554 -14.670 -0.103 1.00 0.00 82 VAL X N 10
ATOM 19661 C CA . VAL A 1 62 ? -19.676 -15.606 -0.113 1.00 0.00 82 VAL X CA 10
ATOM 19662 C C . VAL A 1 62 ? -19.236 -17.001 0.312 1.00 0.00 82 VAL X C 10
ATOM 19663 O O . VAL A 1 62 ? -18.211 -17.506 -0.147 1.00 0.00 82 VAL X O 10
ATOM 19676 N N . TYR A 1 63 ? -20.035 -17.631 1.165 1.00 0.00 83 TYR X N 10
ATOM 19677 C CA . TYR A 1 63 ? -19.738 -18.977 1.615 1.00 0.00 83 TYR X CA 10
ATOM 19678 C C . TYR A 1 63 ? -21.019 -19.818 1.621 1.00 0.00 83 TYR X C 10
ATOM 19679 O O . TYR A 1 63 ? -22.068 -19.342 2.049 1.00 0.00 83 TYR X O 10
ATOM 19697 N N . PRO A 1 64 ? -20.963 -21.050 1.190 1.00 0.00 84 PRO X N 10
ATOM 19698 C CA . PRO A 1 64 ? -19.728 -21.686 0.660 1.00 0.00 84 PRO X CA 10
ATOM 19699 C C . PRO A 1 64 ? -19.473 -21.249 -0.786 1.00 0.00 84 PRO X C 10
ATOM 19700 O O . PRO A 1 64 ? -20.409 -20.899 -1.500 1.00 0.00 84 PRO X O 10
ATOM 19711 N N . PRO A 1 65 ? -18.245 -21.265 -1.229 1.00 0.00 85 PRO X N 10
ATOM 19712 C CA . PRO A 1 65 ? -17.882 -20.865 -2.626 1.00 0.00 85 PRO X CA 10
ATOM 19713 C C . PRO A 1 65 ? -18.797 -21.487 -3.675 1.00 0.00 85 PRO X C 10
ATOM 19714 O O . PRO A 1 65 ? -19.190 -22.648 -3.571 1.00 0.00 85 PRO X O 10
ATOM 19725 N N . ILE A 1 66 ? -19.139 -20.682 -4.677 1.00 0.00 86 ILE X N 10
ATOM 19726 C CA . ILE A 1 66 ? -20.022 -21.126 -5.742 1.00 0.00 86 ILE X CA 10
ATOM 19727 C C . ILE A 1 66 ? -19.434 -20.781 -7.100 1.00 0.00 86 ILE X C 10
ATOM 19728 O O . ILE A 1 66 ? -18.638 -19.850 -7.221 1.00 0.00 86 ILE X O 10
ATOM 19744 N N . ARG A 1 67 ? -19.826 -21.531 -8.121 1.00 0.00 87 ARG X N 10
ATOM 19745 C CA . ARG A 1 67 ? -19.318 -21.276 -9.458 1.00 0.00 87 ARG X CA 10
ATOM 19746 C C . ARG A 1 67 ? -20.216 -20.280 -10.173 1.00 0.00 87 ARG X C 10
ATOM 19747 O O . ARG A 1 67 ? -21.268 -20.642 -10.700 1.00 0.00 87 ARG X O 10
ATOM 19768 N N . HIS A 1 68 ? -19.800 -19.020 -10.178 1.00 0.00 88 HIS X N 10
ATOM 19769 C CA . HIS A 1 68 ? -20.585 -17.979 -10.823 1.00 0.00 88 HIS X CA 10
ATOM 19770 C C . HIS A 1 68 ? -19.672 -16.979 -11.517 1.00 0.00 88 HIS X C 10
ATOM 19771 O O . HIS A 1 68 ? -18.512 -16.819 -11.140 1.00 0.00 88 HIS X O 10
ATOM 19786 N N . HIS A 1 69 ? -20.202 -16.302 -12.529 1.00 0.00 89 HIS X N 10
ATOM 19787 C CA . HIS A 1 69 ? -19.418 -15.318 -13.257 1.00 0.00 89 HIS X CA 10
ATOM 19788 C C . HIS A 1 69 ? -19.124 -14.098 -12.380 1.00 0.00 89 HIS X C 10
ATOM 19789 O O . HIS A 1 69 ? -18.289 -13.265 -12.729 1.00 0.00 89 HIS X O 10
ATOM 19804 N N . LEU A 1 70 ? -19.801 -14.003 -11.232 1.00 0.00 90 LEU X N 10
ATOM 19805 C CA . LEU A 1 70 ? -19.576 -12.883 -10.321 1.00 0.00 90 LEU X CA 10
ATOM 19806 C C . LEU A 1 70 ? -18.617 -13.289 -9.201 1.00 0.00 90 LEU X C 10
ATOM 19807 O O . LEU A 1 70 ? -18.171 -12.445 -8.425 1.00 0.00 90 LEU X O 10
ATOM 19823 N N . MET A 1 71 ? -18.285 -14.582 -9.129 1.00 0.00 91 MET X N 10
ATOM 19824 C CA . MET A 1 71 ? -17.366 -15.066 -8.114 1.00 0.00 91 MET X CA 10
ATOM 19825 C C . MET A 1 71 ? -15.948 -15.129 -8.668 1.00 0.00 91 MET X C 10
ATOM 19826 O O . MET A 1 71 ? -15.735 -15.543 -9.807 1.00 0.00 91 MET X O 10
ATOM 19840 N N . ASP A 1 72 ? -14.977 -14.733 -7.851 1.00 0.00 92 ASP X N 10
ATOM 19841 C CA . ASP A 1 72 ? -13.584 -14.772 -8.278 1.00 0.00 92 ASP X CA 10
ATOM 19842 C C . ASP A 1 72 ? -13.218 -16.196 -8.677 1.00 0.00 92 ASP X C 10
ATOM 19843 O O . ASP A 1 72 ? -13.994 -17.126 -8.457 1.00 0.00 92 ASP X O 10
ATOM 19852 N N . LYS A 1 73 ? -12.050 -16.367 -9.281 1.00 0.00 93 LYS X N 10
ATOM 19853 C CA . LYS A 1 73 ? -11.629 -17.692 -9.718 1.00 0.00 93 LYS X CA 10
ATOM 19854 C C . LYS A 1 73 ? -11.640 -18.662 -8.541 1.00 0.00 93 LYS X C 10
ATOM 19855 O O . LYS A 1 73 ? -12.126 -19.787 -8.662 1.00 0.00 93 LYS X O 10
ATOM 19874 N N . GLN A 1 74 ? -11.119 -18.224 -7.401 1.00 0.00 94 GLN X N 10
ATOM 19875 C CA . GLN A 1 74 ? -11.096 -19.076 -6.217 1.00 0.00 94 GLN X CA 10
ATOM 19876 C C . GLN A 1 74 ? -12.517 -19.296 -5.671 1.00 0.00 94 GLN X C 10
ATOM 19877 O O . GLN A 1 74 ? -12.752 -20.227 -4.901 1.00 0.00 94 GLN X O 10
ATOM 19891 N N . GLY A 1 75 ? -13.471 -18.465 -6.113 1.00 0.00 95 GLY X N 10
ATOM 19892 C CA . GLY A 1 75 ? -14.874 -18.612 -5.701 1.00 0.00 95 GLY X CA 10
ATOM 19893 C C . GLY A 1 75 ? -15.097 -18.254 -4.233 1.00 0.00 95 GLY X C 10
ATOM 19894 O O . GLY A 1 75 ? -16.109 -18.628 -3.644 1.00 0.00 95 GLY X O 10
ATOM 19898 N N . VAL A 1 76 ? -14.172 -17.512 -3.656 1.00 0.00 96 VAL X N 10
ATOM 19899 C CA . VAL A 1 76 ? -14.301 -17.104 -2.261 1.00 0.00 96 VAL X CA 10
ATOM 19900 C C . VAL A 1 76 ? -14.552 -15.608 -2.179 1.00 0.00 96 VAL X C 10
ATOM 19901 O O . VAL A 1 76 ? -15.448 -15.154 -1.469 1.00 0.00 96 VAL X O 10
ATOM 19914 N N . TYR A 1 77 ? -13.765 -14.851 -2.928 1.00 0.00 97 TYR X N 10
ATOM 19915 C CA . TYR A 1 77 ? -13.920 -13.409 -2.955 1.00 0.00 97 TYR X CA 10
ATOM 19916 C C . TYR A 1 77 ? -14.844 -13.026 -4.101 1.00 0.00 97 TYR X C 10
ATOM 19917 O O . TYR A 1 77 ? -14.808 -13.636 -5.168 1.00 0.00 97 TYR X O 10
ATOM 19935 N N . VAL A 1 78 ? -15.674 -12.021 -3.878 1.00 0.00 98 VAL X N 10
ATOM 19936 C CA . VAL A 1 78 ? -16.601 -11.582 -4.907 1.00 0.00 98 VAL X CA 10
ATOM 19937 C C . VAL A 1 78 ? -15.996 -10.436 -5.705 1.00 0.00 98 VAL X C 10
ATOM 19938 O O . VAL A 1 78 ? -15.569 -9.431 -5.138 1.00 0.00 98 VAL X O 10
ATOM 19951 N N . THR A 1 79 ? -15.987 -10.579 -7.025 1.00 0.00 99 THR X N 10
ATOM 19952 C CA . THR A 1 79 ? -15.460 -9.531 -7.884 1.00 0.00 99 THR X CA 10
ATOM 19953 C C . THR A 1 79 ? -16.340 -9.396 -9.119 1.00 0.00 99 THR X C 10
ATOM 19954 O O . THR A 1 79 ? -16.139 -10.077 -10.124 1.00 0.00 99 THR X O 10
ATOM 19965 N N . SER A 1 80 ? -17.342 -8.538 -9.013 1.00 0.00 100 SER X N 10
ATOM 19966 C CA . SER A 1 80 ? -18.284 -8.348 -10.103 1.00 0.00 100 SER X CA 10
ATOM 19967 C C . SER A 1 80 ? -18.384 -6.872 -10.493 1.00 0.00 100 SER X C 10
ATOM 19968 O O . SER A 1 80 ? -18.036 -5.993 -9.707 1.00 0.00 100 SER X O 10
ATOM 19976 N N . PRO A 1 81 ? -18.858 -6.578 -11.679 1.00 0.00 101 PRO X N 10
ATOM 19977 C CA . PRO A 1 81 ? -19.012 -5.167 -12.151 1.00 0.00 101 PRO X CA 10
ATOM 19978 C C . PRO A 1 81 ? -19.912 -4.354 -11.222 1.00 0.00 101 PRO X C 10
ATOM 19979 O O . PRO A 1 81 ? -19.792 -3.133 -11.133 1.00 0.00 101 PRO X O 10
ATOM 19990 N N . LEU A 1 82 ? -20.831 -5.046 -10.552 1.00 0.00 102 LEU X N 10
ATOM 19991 C CA . LEU A 1 82 ? -21.773 -4.387 -9.652 1.00 0.00 102 LEU X CA 10
ATOM 19992 C C . LEU A 1 82 ? -21.046 -3.689 -8.506 1.00 0.00 102 LEU X C 10
ATOM 19993 O O . LEU A 1 82 ? -21.376 -2.555 -8.153 1.00 0.00 102 LEU X O 10
ATOM 20009 N N . VAL A 1 83 ? -20.048 -4.356 -7.941 1.00 0.00 103 VAL X N 10
ATOM 20010 C CA . VAL A 1 83 ? -19.275 -3.767 -6.854 1.00 0.00 103 VAL X CA 10
ATOM 20011 C C . VAL A 1 83 ? -18.186 -2.861 -7.424 1.00 0.00 103 VAL X C 10
ATOM 20012 O O . VAL A 1 83 ? -17.739 -1.919 -6.772 1.00 0.00 103 VAL X O 10
ATOM 20025 N N . ASN A 1 84 ? -17.769 -3.157 -8.652 1.00 0.00 104 ASN X N 10
ATOM 20026 C CA . ASN A 1 84 ? -16.736 -2.373 -9.316 1.00 0.00 104 ASN X CA 10
ATOM 20027 C C . ASN A 1 84 ? -17.180 -0.921 -9.492 1.00 0.00 104 ASN X C 10
ATOM 20028 O O . ASN A 1 84 ? -16.380 0.002 -9.348 1.00 0.00 104 ASN X O 10
ATOM 20039 N N . ASN A 1 85 ? -18.453 -0.724 -9.827 1.00 0.00 105 ASN X N 10
ATOM 20040 C CA . ASN A 1 85 ? -18.979 0.623 -10.046 1.00 0.00 105 ASN X CA 10
ATOM 20041 C C . ASN A 1 85 ? -19.430 1.276 -8.738 1.00 0.00 105 ASN X C 10
ATOM 20042 O O . ASN A 1 85 ? -20.390 2.047 -8.726 1.00 0.00 105 ASN X O 10
ATOM 20053 N N . PHE A 1 86 ? -18.743 0.972 -7.642 1.00 0.00 106 PHE X N 10
ATOM 20054 C CA . PHE A 1 86 ? -19.101 1.549 -6.351 1.00 0.00 106 PHE X CA 10
ATOM 20055 C C . PHE A 1 86 ? -18.773 3.039 -6.310 1.00 0.00 106 PHE X C 10
ATOM 20056 O O . PHE A 1 86 ? -17.612 3.436 -6.416 1.00 0.00 106 PHE X O 10
ATOM 20073 N N . THR A 1 87 ? -19.812 3.859 -6.167 1.00 0.00 107 THR X N 10
ATOM 20074 C CA . THR A 1 87 ? -19.644 5.307 -6.125 1.00 0.00 107 THR X CA 10
ATOM 20075 C C . THR A 1 87 ? -20.557 5.934 -5.067 1.00 0.00 107 THR X C 10
ATOM 20076 O O . THR A 1 87 ? -21.250 5.229 -4.333 1.00 0.00 107 THR X O 10
ATOM 20087 N N . MET A 1 88 ? -20.532 7.261 -4.987 1.00 0.00 108 MET X N 10
ATOM 20088 C CA . MET A 1 88 ? -21.339 7.995 -4.009 1.00 0.00 108 MET X CA 10
ATOM 20089 C C . MET A 1 88 ? -22.831 7.765 -4.233 1.00 0.00 108 MET X C 10
ATOM 20090 O O . MET A 1 88 ? -23.605 7.679 -3.279 1.00 0.00 108 MET X O 10
ATOM 20104 N N . HIS A 1 89 ? -23.231 7.698 -5.493 1.00 0.00 109 HIS X N 10
ATOM 20105 C CA . HIS A 1 89 ? -24.638 7.516 -5.833 1.00 0.00 109 HIS X CA 10
ATOM 20106 C C . HIS A 1 89 ? -25.008 6.037 -5.927 1.00 0.00 109 HIS X C 10
ATOM 20107 O O . HIS A 1 89 ? -26.037 5.687 -6.504 1.00 0.00 109 HIS X O 10
ATOM 20122 N N . SER A 1 90 ? -24.175 5.172 -5.356 1.00 0.00 110 SER X N 10
ATOM 20123 C CA . SER A 1 90 ? -24.453 3.740 -5.390 1.00 0.00 110 SER X CA 10
ATOM 20124 C C . SER A 1 90 ? -25.069 3.272 -4.075 1.00 0.00 110 SER X C 10
ATOM 20125 O O . SER A 1 90 ? -24.477 3.424 -3.007 1.00 0.00 110 SER X O 10
ATOM 20133 N N . ASP A 1 91 ? -26.260 2.693 -4.172 1.00 0.00 111 ASP X N 10
ATOM 20134 C CA . ASP A 1 91 ? -26.957 2.189 -2.996 1.00 0.00 111 ASP X CA 10
ATOM 20135 C C . ASP A 1 91 ? -26.408 0.817 -2.616 1.00 0.00 111 ASP X C 10
ATOM 20136 O O . ASP A 1 91 ? -26.454 -0.122 -3.409 1.00 0.00 111 ASP X O 10
ATOM 20145 N N . LEU A 1 92 ? -25.866 0.718 -1.408 1.00 0.00 112 LEU X N 10
ATOM 20146 C CA . LEU A 1 92 ? -25.280 -0.534 -0.940 1.00 0.00 112 LEU X CA 10
ATOM 20147 C C . LEU A 1 92 ? -26.307 -1.663 -0.964 1.00 0.00 112 LEU X C 10
ATOM 20148 O O . LEU A 1 92 ? -26.007 -2.765 -1.412 1.00 0.00 112 LEU X O 10
ATOM 20164 N N . GLY A 1 93 ? -27.518 -1.391 -0.492 1.00 0.00 113 GLY X N 10
ATOM 20165 C CA . GLY A 1 93 ? -28.555 -2.419 -0.485 1.00 0.00 113 GLY X CA 10
ATOM 20166 C C . GLY A 1 93 ? -28.855 -2.888 -1.899 1.00 0.00 113 GLY X C 10
ATOM 20167 O O . GLY A 1 93 ? -29.057 -4.073 -2.134 1.00 0.00 113 GLY X O 10
ATOM 20171 N N . LYS A 1 94 ? -28.871 -1.949 -2.833 1.00 0.00 114 LYS X N 10
ATOM 20172 C CA . LYS A 1 94 ? -29.129 -2.272 -4.230 1.00 0.00 114 LYS X CA 10
ATOM 20173 C C . LYS A 1 94 ? -28.030 -3.187 -4.764 1.00 0.00 114 LYS X C 10
ATOM 20174 O O . LYS A 1 94 ? -28.301 -4.124 -5.512 1.00 0.00 114 LYS X O 10
ATOM 20193 N N . ILE A 1 95 ? -26.786 -2.906 -4.374 1.00 0.00 115 ILE X N 10
ATOM 20194 C CA . ILE A 1 95 ? -25.647 -3.709 -4.816 1.00 0.00 115 ILE X CA 10
ATOM 20195 C C . ILE A 1 95 ? -25.842 -5.151 -4.364 1.00 0.00 115 ILE X C 10
ATOM 20196 O O . ILE A 1 95 ? -25.629 -6.096 -5.123 1.00 0.00 115 ILE X O 10
ATOM 20212 N N . ILE A 1 96 ? -26.267 -5.295 -3.119 1.00 0.00 116 ILE X N 10
ATOM 20213 C CA . ILE A 1 96 ? -26.522 -6.600 -2.528 1.00 0.00 116 ILE X CA 10
ATOM 20214 C C . ILE A 1 96 ? -27.750 -7.229 -3.170 1.00 0.00 116 ILE X C 10
ATOM 20215 O O . ILE A 1 96 ? -27.794 -8.429 -3.437 1.00 0.00 116 ILE X O 10
ATOM 20231 N N . GLN A 1 97 ? -28.739 -6.390 -3.410 1.00 0.00 117 GLN X N 10
ATOM 20232 C CA . GLN A 1 97 ? -29.989 -6.806 -4.016 1.00 0.00 117 GLN X CA 10
ATOM 20233 C C . GLN A 1 97 ? -29.752 -7.417 -5.392 1.00 0.00 117 GLN X C 10
ATOM 20234 O O . GLN A 1 97 ? -30.323 -8.450 -5.732 1.00 0.00 117 GLN X O 10
ATOM 20248 N N . SER A 1 98 ? -28.906 -6.771 -6.174 1.00 0.00 118 SER X N 10
ATOM 20249 C CA . SER A 1 98 ? -28.588 -7.251 -7.510 1.00 0.00 118 SER X CA 10
ATOM 20250 C C . SER A 1 98 ? -27.748 -8.528 -7.450 1.00 0.00 118 SER X C 10
ATOM 20251 O O . SER A 1 98 ? -27.834 -9.377 -8.337 1.00 0.00 118 SER X O 10
ATOM 20259 N N . LEU A 1 99 ? -26.907 -8.637 -6.422 1.00 0.00 119 LEU X N 10
ATOM 20260 C CA . LEU A 1 99 ? -26.023 -9.795 -6.287 1.00 0.00 119 LEU X CA 10
ATOM 20261 C C . LEU A 1 99 ? -26.804 -11.105 -6.244 1.00 0.00 119 LEU X C 10
ATOM 20262 O O . LEU A 1 99 ? -26.476 -12.049 -6.963 1.00 0.00 119 LEU X O 10
ATOM 20278 N N . LEU A 1 100 ? -27.824 -11.169 -5.402 1.00 0.00 120 LEU X N 10
ATOM 20279 C CA . LEU A 1 100 ? -28.614 -12.387 -5.291 1.00 0.00 120 LEU X CA 10
ATOM 20280 C C . LEU A 1 100 ? -29.510 -12.543 -6.502 1.00 0.00 120 LEU X C 10
ATOM 20281 O O . LEU A 1 100 ? -29.836 -13.657 -6.912 1.00 0.00 120 LEU X O 10
ATOM 20297 N N . ASP A 1 101 ? -29.902 -11.417 -7.074 1.00 0.00 121 ASP X N 10
ATOM 20298 C CA . ASP A 1 101 ? -30.756 -11.427 -8.242 1.00 0.00 121 ASP X CA 10
ATOM 20299 C C . ASP A 1 101 ? -30.060 -12.138 -9.395 1.00 0.00 121 ASP X C 10
ATOM 20300 O O . ASP A 1 101 ? -30.684 -12.863 -10.166 1.00 0.00 121 ASP X O 10
ATOM 20309 N N . GLU A 1 102 ? -28.760 -11.928 -9.503 1.00 0.00 122 GLU X N 10
ATOM 20310 C CA . GLU A 1 102 ? -27.976 -12.559 -10.552 1.00 0.00 122 GLU X CA 10
ATOM 20311 C C . GLU A 1 102 ? -28.030 -14.076 -10.406 1.00 0.00 122 GLU X C 10
ATOM 20312 O O . GLU A 1 102 ? -28.068 -14.808 -11.396 1.00 0.00 122 GLU X O 10
ATOM 20324 N N . PHE A 1 103 ? -28.026 -14.539 -9.161 1.00 0.00 123 PHE X N 10
ATOM 20325 C CA . PHE A 1 103 ? -28.064 -15.968 -8.880 1.00 0.00 123 PHE X CA 10
ATOM 20326 C C . PHE A 1 103 ? -29.420 -16.557 -9.264 1.00 0.00 123 PHE X C 10
ATOM 20327 O O . PHE A 1 103 ? -29.506 -17.717 -9.661 1.00 0.00 123 PHE X O 10
ATOM 20344 N N . TRP A 1 104 ? -30.474 -15.754 -9.144 1.00 0.00 124 TRP X N 10
ATOM 20345 C CA . TRP A 1 104 ? -31.811 -16.216 -9.477 1.00 0.00 124 TRP X CA 10
ATOM 20346 C C . TRP A 1 104 ? -31.893 -16.688 -10.925 1.00 0.00 124 TRP X C 10
ATOM 20347 O O . TRP A 1 104 ? -32.523 -17.705 -11.213 1.00 0.00 124 TRP X O 10
ATOM 20368 N N . LYS A 1 105 ? -31.265 -15.954 -11.837 1.00 0.00 125 LYS X N 10
ATOM 20369 C CA . LYS A 1 105 ? -31.298 -16.339 -13.243 1.00 0.00 125 LYS X CA 10
ATOM 20370 C C . LYS A 1 105 ? -30.596 -17.674 -13.425 1.00 0.00 125 LYS X C 10
ATOM 20371 O O . LYS A 1 105 ? -30.943 -18.462 -14.303 1.00 0.00 125 LYS X O 10
ATOM 20390 N N . ASN A 1 106 ? -29.576 -17.894 -12.609 1.00 0.00 126 ASN X N 10
ATOM 20391 C CA . ASN A 1 106 ? -28.788 -19.107 -12.699 1.00 0.00 126 ASN X CA 10
ATOM 20392 C C . ASN A 1 106 ? -28.338 -19.570 -11.306 1.00 0.00 126 ASN X C 10
ATOM 20393 O O . ASN A 1 106 ? -27.386 -19.018 -10.756 1.00 0.00 126 ASN X O 10
ATOM 20404 N N . PRO A 1 107 ? -28.986 -20.553 -10.716 1.00 0.00 127 PRO X N 10
ATOM 20405 C CA . PRO A 1 107 ? -28.606 -21.049 -9.357 1.00 0.00 127 PRO X CA 10
ATOM 20406 C C . PRO A 1 107 ? -27.117 -21.417 -9.261 1.00 0.00 127 PRO X C 10
ATOM 20407 O O . PRO A 1 107 ? -26.548 -21.965 -10.204 1.00 0.00 127 PRO X O 10
ATOM 20418 N N . PRO A 1 108 ? -26.478 -21.114 -8.150 1.00 0.00 128 PRO X N 10
ATOM 20419 C CA . PRO A 1 108 ? -25.025 -21.405 -7.940 1.00 0.00 128 PRO X CA 10
ATOM 20420 C C . PRO A 1 108 ? -24.717 -22.887 -7.762 1.00 0.00 128 PRO X C 10
ATOM 20421 O O . PRO A 1 108 ? -25.589 -23.683 -7.412 1.00 0.00 128 PRO X O 10
ATOM 20432 N N . VAL A 1 109 ? -23.455 -23.235 -7.985 1.00 0.00 129 VAL X N 10
ATOM 20433 C CA . VAL A 1 109 ? -22.999 -24.608 -7.828 1.00 0.00 129 VAL X CA 10
ATOM 20434 C C . VAL A 1 109 ? -21.761 -24.645 -6.949 1.00 0.00 129 VAL X C 10
ATOM 20435 O O . VAL A 1 109 ? -20.828 -23.868 -7.138 1.00 0.00 129 VAL X O 10
ATOM 20448 N N . LEU A 1 110 ? -21.753 -25.558 -5.993 1.00 0.00 130 LEU X N 10
ATOM 20449 C CA . LEU A 1 110 ? -20.622 -25.695 -5.095 1.00 0.00 130 LEU X CA 10
ATOM 20450 C C . LEU A 1 110 ? -19.360 -25.995 -5.893 1.00 0.00 130 LEU X C 10
ATOM 20451 O O . LEU A 1 110 ? -19.155 -27.116 -6.359 1.00 0.00 130 LEU X O 10
ATOM 20467 N N . ALA A 1 111 ? -18.531 -24.981 -6.054 1.00 0.00 131 ALA X N 10
ATOM 20468 C CA . ALA A 1 111 ? -17.289 -25.124 -6.808 1.00 0.00 131 ALA X CA 10
ATOM 20469 C C . ALA A 1 111 ? -16.357 -26.180 -6.193 1.00 0.00 131 ALA X C 10
ATOM 20470 O O . ALA A 1 111 ? -15.958 -27.120 -6.880 1.00 0.00 131 ALA X O 10
ATOM 20477 N N . PRO A 1 112 ? -16.004 -26.062 -4.933 1.00 0.00 132 PRO X N 10
ATOM 20478 C CA . PRO A 1 112 ? -15.107 -27.052 -4.263 1.00 0.00 132 PRO X CA 10
ATOM 20479 C C . PRO A 1 112 ? -15.789 -28.400 -4.040 1.00 0.00 132 PRO X C 10
ATOM 20480 O O . PRO A 1 112 ? -17.010 -28.478 -3.910 1.00 0.00 132 PRO X O 10
ATOM 20491 N N . THR A 1 113 ? -14.985 -29.459 -4.004 1.00 0.00 133 THR X N 10
ATOM 20492 C CA . THR A 1 113 ? -15.510 -30.805 -3.804 1.00 0.00 133 THR X CA 10
ATOM 20493 C C . THR A 1 113 ? -16.156 -30.943 -2.427 1.00 0.00 133 THR X C 10
ATOM 20494 O O . THR A 1 113 ? -16.983 -31.829 -2.209 1.00 0.00 133 THR X O 10
ATOM 20505 N N . SER A 1 114 ? -15.774 -30.069 -1.499 1.00 0.00 134 SER X N 10
ATOM 20506 C CA . SER A 1 114 ? -16.330 -30.121 -0.151 1.00 0.00 134 SER X CA 10
ATOM 20507 C C . SER A 1 114 ? -17.841 -29.916 -0.189 1.00 0.00 134 SER X C 10
ATOM 20508 O O . SER A 1 114 ? -18.344 -29.059 -0.916 1.00 0.00 134 SER X O 10
ATOM 20516 N N . THR A 1 115 ? -18.557 -30.711 0.597 1.00 0.00 135 THR X N 10
ATOM 20517 C CA . THR A 1 115 ? -20.013 -30.617 0.648 1.00 0.00 135 THR X CA 10
ATOM 20518 C C . THR A 1 115 ? -20.458 -29.256 1.174 1.00 0.00 135 THR X C 10
ATOM 20519 O O . THR A 1 115 ? -21.371 -28.638 0.625 1.00 0.00 135 THR X O 10
ATOM 20530 N N . ALA A 1 116 ? -19.819 -28.797 2.245 1.00 0.00 136 ALA X N 10
ATOM 20531 C CA . ALA A 1 116 ? -20.174 -27.513 2.837 1.00 0.00 136 ALA X CA 10
ATOM 20532 C C . ALA A 1 116 ? -18.981 -26.895 3.562 1.00 0.00 136 ALA X C 10
ATOM 20533 O O . ALA A 1 116 ? -18.036 -27.592 3.932 1.00 0.00 136 ALA X O 10
ATOM 20540 N N . PHE A 1 117 ? -19.033 -25.580 3.757 1.00 0.00 137 PHE X N 10
ATOM 20541 C CA . PHE A 1 117 ? -17.953 -24.869 4.433 1.00 0.00 137 PHE X CA 10
ATOM 20542 C C . PHE A 1 117 ? -17.800 -25.390 5.872 1.00 0.00 137 PHE X C 10
ATOM 20543 O O . PHE A 1 117 ? -18.792 -25.689 6.522 1.00 0.00 137 PHE X O 10
ATOM 20560 N N . PRO A 1 118 ? -16.602 -25.535 6.384 1.00 0.00 138 PRO X N 10
ATOM 20561 C CA . PRO A 1 118 ? -16.393 -26.069 7.770 1.00 0.00 138 PRO X CA 10
ATOM 20562 C C . PRO A 1 118 ? -17.180 -25.296 8.837 1.00 0.00 138 PRO X C 10
ATOM 20563 O O . PRO A 1 118 ? -17.691 -25.891 9.786 1.00 0.00 138 PRO X O 10
ATOM 20574 N N . TYR A 1 119 ? -17.269 -23.977 8.684 1.00 0.00 139 TYR X N 10
ATOM 20575 C CA . TYR A 1 119 ? -17.992 -23.146 9.653 1.00 0.00 139 TYR X CA 10
ATOM 20576 C C . TYR A 1 119 ? -19.235 -22.494 9.038 1.00 0.00 139 TYR X C 10
ATOM 20577 O O . TYR A 1 119 ? -19.623 -21.399 9.447 1.00 0.00 139 TYR X O 10
ATOM 20595 N N . LEU A 1 120 ? -19.850 -23.147 8.056 1.00 0.00 140 LEU X N 10
ATOM 20596 C CA . LEU A 1 120 ? -21.035 -22.577 7.410 1.00 0.00 140 LEU X CA 10
ATOM 20597 C C . LEU A 1 120 ? -22.071 -22.121 8.445 1.00 0.00 140 LEU X C 10
ATOM 20598 O O . LEU A 1 120 ? -22.748 -22.935 9.073 1.00 0.00 140 LEU X O 10
ATOM 20614 N N . TYR A 1 121 ? -22.196 -20.807 8.616 1.00 0.00 141 TYR X N 10
ATOM 20615 C CA . TYR A 1 121 ? -23.158 -20.263 9.570 1.00 0.00 141 TYR X CA 10
ATOM 20616 C C . TYR A 1 121 ? -24.068 -19.249 8.882 1.00 0.00 141 TYR X C 10
ATOM 20617 O O . TYR A 1 121 ? -23.617 -18.457 8.054 1.00 0.00 141 TYR X O 10
ATOM 20635 N N . SER A 1 122 ? -25.351 -19.287 9.228 1.00 0.00 142 SER X N 10
ATOM 20636 C CA . SER A 1 122 ? -26.320 -18.371 8.636 1.00 0.00 142 SER X CA 10
ATOM 20637 C C . SER A 1 122 ? -27.160 -17.701 9.719 1.00 0.00 142 SER X C 10
ATOM 20638 O O . SER A 1 122 ? -27.356 -18.257 10.799 1.00 0.00 142 SER X O 10
ATOM 20646 N N . ASN A 1 123 ? -27.657 -16.505 9.420 1.00 0.00 143 ASN X N 10
ATOM 20647 C CA . ASN A 1 123 ? -28.478 -15.770 10.374 1.00 0.00 143 ASN X CA 10
ATOM 20648 C C . ASN A 1 123 ? -29.858 -15.493 9.783 1.00 0.00 143 ASN X C 10
ATOM 20649 O O . ASN A 1 123 ? -30.107 -14.413 9.248 1.00 0.00 143 ASN X O 10
ATOM 20660 N N . PRO A 1 124 ? -30.753 -16.443 9.872 1.00 0.00 144 PRO X N 10
ATOM 20661 C CA . PRO A 1 124 ? -32.138 -16.297 9.337 1.00 0.00 144 PRO X CA 10
ATOM 20662 C C . PRO A 1 124 ? -32.982 -15.332 10.164 1.00 0.00 144 PRO X C 10
ATOM 20663 O O . PRO A 1 124 ? -32.749 -15.154 11.360 1.00 0.00 144 PRO X O 10
ATOM 20674 N N . SER A 1 125 ? -33.964 -14.712 9.518 1.00 0.00 145 SER X N 10
ATOM 20675 C CA . SER A 1 125 ? -34.842 -13.769 10.200 1.00 0.00 145 SER X CA 10
ATOM 20676 C C . SER A 1 125 ? -35.624 -14.472 11.306 1.00 0.00 145 SER X C 10
ATOM 20677 O O . SER A 1 125 ? -35.775 -13.942 12.407 1.00 0.00 145 SER X O 10
ATOM 20685 N N . GLY A 1 126 ? -36.121 -15.667 11.002 1.00 0.00 146 GLY X N 10
ATOM 20686 C CA . GLY A 1 126 ? -36.887 -16.436 11.976 1.00 0.00 146 GLY X CA 10
ATOM 20687 C C . GLY A 1 126 ? -38.369 -16.081 11.906 1.00 0.00 146 GLY X C 10
ATOM 20688 O O . GLY A 1 126 ? -38.772 -15.203 11.143 1.00 0.00 146 GLY X O 10
ATOM 20692 N N . MET A 1 127 ? -39.176 -16.772 12.706 1.00 0.00 147 MET X N 10
ATOM 20693 C CA . MET A 1 127 ? -40.612 -16.524 12.724 1.00 0.00 147 MET X CA 10
ATOM 20694 C C . MET A 1 127 ? -41.190 -16.613 11.316 1.00 0.00 147 MET X C 10
ATOM 20695 O O . MET A 1 127 ? -42.048 -15.817 10.934 1.00 0.00 147 MET X O 10
ATOM 20709 N N . SER A 1 128 ? -40.713 -17.588 10.548 1.00 0.00 148 SER X N 10
ATOM 20710 C CA . SER A 1 128 ? -41.189 -17.773 9.182 1.00 0.00 148 SER X CA 10
ATOM 20711 C C . SER A 1 128 ? -40.791 -19.149 8.658 1.00 0.00 148 SER X C 10
ATOM 20712 O O . SER A 1 128 ? -40.744 -19.310 7.450 1.00 0.00 148 SER X O 10
#

Foldseek 3Di:
DDDPQVVLLVVLVVVLCVLAVFWDDDDPSAKIKHWDADPNDIKIKIWGADPCPPVDFIWIFIFPFWDDPQADPVSTTGHHVLSVPRDSPRRPNVSVVVVNVRCRVPPTDRPDPDPGDPPDDDRGPDPD

Secondary structure (DSSP, 8-state):
---HHHHHHHHHHHHHHHH-SS-EEEETTTEEEEEEEETTEEEEEEEE--TTTTSS--EEEEES-B--TTB-TTSSBB--HHHHT--TTS-HHHHHHHHHHHHHHS---BPP--SS-TT---------

Radius of gyration: 15.43 Å; Cα contacts (8 Å, |Δi|>4): 165; chains: 1; bounding box: 30×46×41 Å

Nearest PDB structures (foldseek):
  8e22-assembly1_X  TM=9.029E-01  e=3.316E-22  Homo sapiens
  6mj9-assembly1_A  TM=7.560E-01  e=1.281E-03  Naegleria fowleri
  1jat-assembly1_B  TM=7.439E-01  e=1.522E-02  Saccharomyces cerevisiae
  2gmi-assembly1_B  TM=7.259E-01  e=1.616E-02  Saccharomyces cerevisiae
  6qhk-assembly1_A  TM=6.487E-01  e=9.973E-03  Homo sapiens

Solvent-accessible surface area: 8762 Å² total; per-residue (Å²): 97,180,58,93,64,87,90,61,26,103,144,10,25,61,38,2,136,122,52,20,114,75,13,31,81,83,84,164,56,51,41,2,94,8,62,18,82,4,107,158,48,87,0,38,0,36,2,64,3,24,117,82,2,3,88,90,95,11,77,8,33,1,135,38,2,1,188,21,142,11,21,53,196,103,7,18,102,17,82,5,90,39,18,96,103,14,56,70,180,36,68,2,0,126,10,2,70,25,7,24,65,23,2,149,161,89,61,6,91,95,14,128,73,88,149,54,126,116,188,110,208,119,125,120,114,51,203,157